Protein AF-A0A0D9SHK3-F1 (afdb_monomer_lite)

Structure (mmCIF, N/CA/C/O backbone):
data_AF-A0A0D9SHK3-F1
#
_entry.id   AF-A0A0D9SHK3-F1
#
loop_
_atom_site.group_PDB
_atom_site.id
_atom_site.type_symbol
_atom_site.label_atom_id
_atom_site.label_alt_id
_atom_site.label_comp_id
_atom_site.label_asym_id
_atom_site.label_entity_id
_atom_site.label_seq_id
_atom_site.pdbx_PDB_ins_code
_atom_site.Cartn_x
_atom_site.Cartn_y
_atom_site.Cartn_z
_atom_site.occupancy
_atom_site.B_iso_or_equiv
_atom_site.auth_seq_id
_atom_site.auth_comp_id
_atom_site.auth_asym_id
_atom_site.auth_atom_id
_atom_site.pdbx_PDB_model_num
ATOM 1 N N . MET A 1 1 ? 48.837 -23.823 27.641 1.00 35.75 1 MET A N 1
ATOM 2 C CA . MET A 1 1 ? 48.576 -23.472 26.224 1.00 35.75 1 MET A CA 1
ATOM 3 C C . MET A 1 1 ? 47.085 -23.462 25.870 1.00 35.75 1 MET A C 1
ATOM 5 O O . MET A 1 1 ? 46.596 -22.400 25.520 1.00 35.75 1 MET A O 1
ATOM 9 N N . ARG A 1 2 ? 46.328 -24.565 26.035 1.00 32.16 2 ARG A N 1
ATOM 10 C CA . ARG A 1 2 ? 44.867 -24.592 25.767 1.00 32.16 2 ARG A CA 1
ATOM 11 C C . ARG A 1 2 ? 44.067 -23.540 26.550 1.00 32.16 2 ARG A C 1
ATOM 13 O O . ARG A 1 2 ? 43.305 -22.811 25.945 1.00 32.16 2 ARG A O 1
ATOM 20 N N . MET A 1 3 ? 44.322 -23.383 27.849 1.00 35.00 3 MET A N 1
ATOM 21 C CA . MET A 1 3 ? 43.601 -22.429 28.709 1.00 35.00 3 MET A CA 1
ATOM 22 C C . MET A 1 3 ? 43.853 -20.948 28.346 1.00 35.00 3 MET A C 1
ATOM 24 O O . MET A 1 3 ? 42.951 -20.123 28.434 1.00 35.00 3 MET A O 1
ATOM 28 N N . VAL A 1 4 ? 45.062 -20.626 27.868 1.00 45.47 4 VAL A N 1
ATOM 29 C CA . VAL A 1 4 ? 45.435 -19.276 27.400 1.00 45.47 4 VAL A CA 1
ATOM 30 C C . VAL A 1 4 ? 44.794 -18.984 26.041 1.00 45.47 4 VAL A C 1
ATOM 32 O O . VAL A 1 4 ? 44.233 -17.912 25.846 1.00 45.47 4 VAL A O 1
ATOM 35 N N . LEU A 1 5 ? 44.788 -19.963 25.129 1.00 41.19 5 LEU A N 1
ATOM 36 C CA . LEU A 1 5 ? 44.086 -19.863 23.844 1.00 41.19 5 LEU A CA 1
ATOM 37 C C . LEU A 1 5 ? 42.566 -19.716 24.029 1.00 41.19 5 LEU A C 1
ATOM 39 O O . LEU A 1 5 ? 41.943 -18.935 23.316 1.00 41.19 5 LEU A O 1
ATOM 43 N N . SER A 1 6 ? 41.978 -20.399 25.016 1.00 40.47 6 SER A N 1
ATOM 44 C CA . SER A 1 6 ? 40.566 -20.248 25.387 1.00 40.47 6 SER A CA 1
ATOM 45 C C . SER A 1 6 ? 40.262 -18.864 25.968 1.00 40.47 6 SER A C 1
ATOM 47 O O . SER A 1 6 ? 39.272 -18.253 25.579 1.00 40.47 6 SER A O 1
ATOM 49 N N . GLY A 1 7 ? 41.124 -18.335 26.843 1.00 44.25 7 GLY A N 1
ATOM 50 C CA . GLY A 1 7 ? 40.972 -16.988 27.403 1.00 44.25 7 GLY A CA 1
ATOM 51 C C . GLY A 1 7 ? 41.068 -15.891 26.340 1.00 44.25 7 GLY A C 1
ATOM 52 O O . GLY A 1 7 ? 40.221 -15.002 26.291 1.00 44.25 7 GLY A O 1
ATOM 53 N N . VAL A 1 8 ? 42.035 -15.998 25.423 1.00 48.59 8 VAL A N 1
ATOM 54 C CA . VAL A 1 8 ? 42.176 -15.069 24.290 1.00 48.59 8 VAL A CA 1
ATOM 55 C C . VAL A 1 8 ? 40.968 -15.160 23.351 1.00 48.59 8 VAL A C 1
ATOM 57 O O . VAL A 1 8 ? 40.462 -14.128 22.921 1.00 48.59 8 VAL A O 1
ATOM 60 N N . ALA A 1 9 ? 40.442 -16.360 23.084 1.00 45.84 9 ALA A N 1
ATOM 61 C CA . ALA A 1 9 ? 39.248 -16.531 22.253 1.00 45.84 9 ALA A CA 1
ATOM 62 C C . ALA A 1 9 ? 37.993 -15.888 22.872 1.00 45.84 9 ALA A C 1
ATOM 64 O O . ALA A 1 9 ? 37.220 -15.254 22.156 1.00 45.84 9 ALA A O 1
ATOM 65 N N . VAL A 1 10 ? 37.812 -15.992 24.194 1.00 55.28 10 VAL A N 1
ATOM 66 C CA . VAL A 1 10 ? 36.691 -15.356 24.910 1.00 55.28 10 VAL A CA 1
ATOM 67 C C . VAL A 1 10 ? 36.822 -13.832 24.901 1.00 55.28 10 VAL A C 1
ATOM 69 O O . VAL A 1 10 ? 35.847 -13.143 24.612 1.00 55.28 10 VAL A O 1
ATOM 72 N N . VAL A 1 11 ? 38.021 -13.290 25.135 1.00 56.19 11 VAL A N 1
ATOM 73 C CA . VAL A 1 11 ? 38.256 -11.835 25.097 1.00 56.19 11 VAL A CA 1
ATOM 74 C C . VAL A 1 11 ? 38.064 -11.277 23.683 1.00 56.19 11 VAL A C 1
ATOM 76 O O . VAL A 1 11 ? 37.436 -10.234 23.523 1.00 56.19 11 VAL A O 1
ATOM 79 N N . VAL A 1 12 ? 38.517 -11.987 22.644 1.00 56.91 12 VAL A N 1
ATOM 80 C CA . VAL A 1 12 ? 38.293 -11.604 21.238 1.00 56.91 12 VAL A CA 1
ATOM 81 C C . VAL A 1 12 ? 36.806 -11.673 20.868 1.00 56.91 12 VAL A C 1
ATOM 83 O O . VAL A 1 12 ? 36.320 -10.792 20.160 1.00 56.91 12 VAL A O 1
ATOM 86 N N . ALA A 1 13 ? 36.060 -12.660 21.373 1.00 53.34 13 ALA A N 1
ATOM 87 C CA . ALA A 1 13 ? 34.619 -12.772 21.147 1.00 53.34 13 ALA A CA 1
ATOM 88 C C . ALA A 1 13 ? 33.824 -11.659 21.853 1.00 53.34 13 ALA A C 1
ATOM 90 O O . ALA A 1 13 ? 32.943 -11.056 21.241 1.00 53.34 13 ALA A O 1
ATOM 91 N N . LEU A 1 14 ? 34.163 -11.339 23.107 1.00 55.09 14 LEU A N 1
ATOM 92 C CA . LEU A 1 14 ? 33.532 -10.254 23.866 1.00 55.09 14 LEU A CA 1
ATOM 93 C C . LEU A 1 14 ? 33.874 -8.879 23.287 1.00 55.09 14 LEU A C 1
ATOM 95 O O . LEU A 1 14 ? 32.987 -8.039 23.151 1.00 55.09 14 LEU A O 1
ATOM 99 N N . ALA A 1 15 ? 35.123 -8.666 22.864 1.00 55.28 15 ALA A N 1
ATOM 100 C CA . ALA A 1 15 ? 35.511 -7.468 22.130 1.00 55.28 15 ALA A CA 1
ATOM 101 C C . ALA A 1 15 ? 34.747 -7.373 20.801 1.00 55.28 15 ALA A C 1
ATOM 103 O O . ALA A 1 15 ? 34.213 -6.317 20.483 1.00 55.28 15 ALA A O 1
ATOM 104 N N . GLY A 1 16 ? 34.615 -8.477 20.057 1.00 57.94 16 GLY A N 1
ATOM 105 C CA . GLY A 1 16 ? 33.820 -8.543 18.828 1.00 57.94 16 GLY A CA 1
ATOM 106 C C . GLY A 1 16 ? 32.341 -8.192 19.035 1.00 57.94 16 GLY A C 1
ATOM 107 O O . GLY A 1 16 ? 31.785 -7.433 18.246 1.00 57.94 16 GLY A O 1
ATOM 108 N N . LEU A 1 17 ? 31.722 -8.679 20.116 1.00 56.69 17 LEU A N 1
ATOM 109 C CA . LEU A 1 17 ? 30.343 -8.349 20.504 1.00 56.69 17 LEU A CA 1
ATOM 110 C C . LEU A 1 17 ? 30.193 -6.881 20.916 1.00 56.69 17 LEU A C 1
ATOM 112 O O . LEU A 1 17 ? 29.261 -6.213 20.474 1.00 56.69 17 LEU A O 1
ATOM 116 N N . TYR A 1 18 ? 31.137 -6.355 21.697 1.00 59.91 18 TYR A N 1
ATOM 117 C CA . TYR A 1 18 ? 31.163 -4.945 22.077 1.00 59.91 18 TYR A CA 1
ATOM 118 C C . TYR A 1 18 ? 31.362 -4.030 20.858 1.00 59.91 18 TYR A C 1
ATOM 120 O O . TYR A 1 18 ? 30.689 -3.008 20.734 1.00 59.91 18 TYR A O 1
ATOM 128 N N . PHE A 1 19 ? 32.215 -4.423 19.905 1.00 52.88 19 PHE A N 1
ATOM 129 C CA . PHE A 1 19 ? 32.383 -3.716 18.635 1.00 52.88 19 PHE A CA 1
ATOM 130 C C . PHE A 1 19 ? 31.144 -3.788 17.761 1.00 52.88 19 PHE A C 1
ATOM 132 O O . PHE A 1 19 ? 30.783 -2.776 17.172 1.00 52.88 19 PHE A O 1
ATOM 139 N N . ALA A 1 20 ? 30.473 -4.937 17.697 1.00 52.59 20 ALA A N 1
ATOM 140 C CA . ALA A 1 20 ? 29.211 -5.065 16.983 1.00 52.59 20 ALA A CA 1
ATOM 141 C C . ALA A 1 20 ? 28.129 -4.162 17.594 1.00 52.59 20 ALA A C 1
ATOM 143 O O . ALA A 1 20 ? 27.414 -3.501 16.847 1.00 52.59 20 ALA A O 1
ATOM 144 N N . TYR A 1 21 ? 28.061 -4.068 18.927 1.00 62.94 21 TYR A N 1
ATOM 145 C CA . TYR A 1 21 ? 27.126 -3.194 19.639 1.00 62.94 21 TYR A CA 1
ATOM 146 C C . TYR A 1 21 ? 27.426 -1.704 19.413 1.00 62.94 21 TYR A C 1
ATOM 148 O O . TYR A 1 21 ? 26.549 -0.956 18.995 1.00 62.94 21 TYR A O 1
ATOM 156 N N . GLN A 1 22 ? 28.675 -1.273 19.602 1.00 58.16 22 GLN A N 1
ATOM 157 C CA . GLN A 1 22 ? 29.088 0.120 19.381 1.00 58.16 22 GLN A CA 1
ATOM 158 C C . GLN A 1 22 ? 28.976 0.533 17.906 1.00 58.16 22 GLN A C 1
ATOM 160 O O . GLN A 1 22 ? 28.604 1.661 17.591 1.00 58.16 22 GLN A O 1
ATOM 165 N N . TYR A 1 23 ? 29.265 -0.383 16.980 1.00 52.97 23 TYR A N 1
ATOM 166 C CA . TYR A 1 23 ? 29.041 -0.177 15.550 1.00 52.97 23 TYR A CA 1
ATOM 167 C C . TYR A 1 23 ? 27.549 -0.064 15.229 1.00 52.97 23 TYR A C 1
ATOM 169 O O . TYR A 1 23 ? 27.163 0.798 14.443 1.00 52.97 23 TYR A O 1
ATOM 177 N N . TYR A 1 24 ? 26.711 -0.889 15.861 1.00 61.66 24 TYR A N 1
ATOM 178 C CA . TYR A 1 24 ? 25.262 -0.827 15.725 1.00 61.66 24 TYR A CA 1
ATOM 179 C C . TYR A 1 24 ? 24.706 0.504 16.243 1.00 61.66 24 TYR A C 1
ATOM 181 O O . TYR A 1 24 ? 24.026 1.189 15.485 1.00 61.66 24 TYR A O 1
ATOM 189 N N . GLU A 1 25 ? 25.050 0.930 17.462 1.00 57.28 25 GLU A N 1
ATOM 190 C CA . GLU A 1 25 ? 24.604 2.221 18.004 1.00 57.28 25 GLU A CA 1
ATOM 191 C C . GLU A 1 25 ? 25.088 3.404 17.173 1.00 57.28 25 GLU A C 1
ATOM 193 O O . GLU A 1 25 ? 24.294 4.272 16.828 1.00 57.28 25 GLU A O 1
ATOM 198 N N . ASN A 1 26 ? 26.359 3.424 16.769 1.00 57.41 26 ASN A N 1
ATOM 199 C CA . ASN A 1 26 ? 26.881 4.520 15.960 1.00 57.41 26 ASN A CA 1
ATOM 200 C C . ASN A 1 26 ? 26.223 4.550 14.566 1.00 57.41 26 ASN A C 1
ATOM 202 O O . ASN A 1 26 ? 25.977 5.620 14.021 1.00 57.41 26 ASN A O 1
ATOM 206 N N . ILE A 1 27 ? 25.853 3.396 13.996 1.00 55.06 27 ILE A N 1
ATOM 207 C CA . ILE A 1 27 ? 25.020 3.347 12.786 1.00 55.06 27 ILE A CA 1
ATOM 208 C C . ILE A 1 27 ? 23.623 3.912 13.046 1.00 55.06 27 ILE A C 1
ATOM 210 O O . ILE A 1 27 ? 23.115 4.629 12.186 1.00 55.06 27 ILE A O 1
ATOM 214 N N . GLN A 1 28 ? 22.995 3.613 14.185 1.00 54.50 28 GLN A N 1
ATOM 215 C CA . GLN A 1 28 ? 21.675 4.158 14.523 1.00 54.50 28 GLN A CA 1
ATOM 216 C C . GLN A 1 28 ? 21.727 5.676 14.743 1.00 54.50 28 GLN A C 1
ATOM 218 O O . GLN A 1 28 ? 20.876 6.400 14.228 1.00 54.50 28 GLN A O 1
ATOM 223 N N . GLU A 1 29 ? 22.767 6.174 15.409 1.00 55.03 29 GLU A N 1
ATOM 224 C CA . GLU A 1 29 ? 23.006 7.600 15.642 1.00 55.03 29 GLU A CA 1
ATOM 225 C C . GLU A 1 29 ? 23.271 8.343 14.321 1.00 55.03 29 GLU A C 1
ATOM 227 O O . GLU A 1 29 ? 22.656 9.368 14.026 1.00 55.03 29 GLU A O 1
ATOM 232 N N . GLN A 1 30 ? 24.120 7.782 13.452 1.00 51.53 30 GLN A N 1
ATOM 233 C CA . GLN A 1 30 ? 24.370 8.331 12.117 1.00 51.53 30 GLN A CA 1
ATOM 234 C C . GLN A 1 30 ? 23.123 8.259 11.227 1.00 51.53 30 GLN A C 1
ATOM 236 O O . GLN A 1 30 ? 22.904 9.167 10.430 1.00 51.53 30 GLN A O 1
ATOM 241 N N . ARG A 1 31 ? 22.273 7.231 11.370 1.00 53.56 31 ARG A N 1
ATOM 242 C CA . ARG A 1 31 ? 20.967 7.155 10.693 1.00 53.56 31 ARG A CA 1
ATOM 243 C C . ARG A 1 31 ? 20.009 8.233 11.192 1.00 53.56 31 ARG A C 1
ATOM 245 O O . ARG A 1 31 ? 19.365 8.854 10.356 1.00 53.56 31 ARG A O 1
ATOM 252 N N . ARG A 1 32 ? 19.962 8.514 12.500 1.00 55.94 32 ARG A N 1
ATOM 253 C CA . ARG A 1 32 ? 19.174 9.621 13.077 1.00 55.94 32 ARG A CA 1
ATOM 254 C C . ARG A 1 32 ? 19.641 10.984 12.569 1.00 55.94 32 ARG A C 1
ATOM 256 O O . ARG A 1 32 ? 18.829 11.758 12.072 1.00 55.94 32 ARG A O 1
ATOM 263 N N . LEU A 1 33 ? 20.944 11.259 12.619 1.00 49.56 33 LEU A N 1
ATOM 264 C CA . LEU A 1 33 ? 21.517 12.529 12.151 1.00 49.56 33 LEU A CA 1
ATOM 265 C C . LEU A 1 33 ? 21.393 12.706 10.634 1.00 49.56 33 LEU A C 1
ATOM 267 O O . LEU A 1 33 ? 21.157 13.815 10.154 1.00 49.56 33 LEU A O 1
ATOM 271 N N . LYS A 1 34 ? 21.521 11.614 9.872 1.00 52.38 34 LYS A N 1
ATOM 272 C CA . LYS A 1 34 ? 21.271 11.603 8.431 1.00 52.38 34 LYS A CA 1
ATOM 273 C C . LYS A 1 34 ? 19.791 11.826 8.125 1.00 52.38 34 LYS A C 1
ATOM 275 O O . LYS A 1 34 ? 19.503 12.662 7.289 1.00 52.38 34 LYS A O 1
ATOM 280 N N . SER A 1 35 ? 18.872 11.183 8.844 1.00 48.16 35 SER A N 1
ATOM 281 C CA . SER A 1 35 ? 17.428 11.411 8.699 1.00 48.16 35 SER A CA 1
ATOM 282 C C . SER A 1 35 ? 17.044 12.864 8.987 1.00 48.16 35 SER A C 1
ATOM 284 O O . SER A 1 35 ? 16.222 13.421 8.273 1.00 48.16 35 SER A O 1
ATOM 286 N N . ALA A 1 36 ? 17.665 13.503 9.983 1.00 47.25 36 ALA A N 1
ATOM 287 C CA . ALA A 1 36 ? 17.438 14.916 10.289 1.00 47.25 36 ALA A CA 1
ATOM 288 C C . ALA A 1 36 ? 18.006 15.859 9.207 1.00 47.25 36 ALA A C 1
ATOM 290 O O . ALA A 1 36 ? 17.373 16.852 8.853 1.00 47.25 36 ALA A O 1
ATOM 291 N N . ARG A 1 37 ? 19.184 15.545 8.648 1.00 45.59 37 ARG A N 1
ATOM 292 C CA . ARG A 1 37 ? 19.793 16.306 7.541 1.00 45.59 37 ARG A CA 1
ATOM 293 C C . ARG A 1 37 ? 19.064 16.117 6.216 1.00 45.59 37 ARG A C 1
ATOM 295 O O . ARG A 1 37 ? 18.877 17.094 5.500 1.00 45.59 37 ARG A O 1
ATOM 302 N N . ASP A 1 38 ? 18.648 14.894 5.920 1.00 46.09 38 ASP A N 1
ATOM 303 C CA . ASP A 1 38 ? 17.879 14.554 4.729 1.00 46.09 38 ASP A CA 1
ATOM 304 C C . ASP A 1 38 ? 16.486 15.198 4.828 1.00 46.09 38 ASP A C 1
ATOM 306 O O . ASP A 1 38 ? 16.064 15.816 3.865 1.00 46.09 38 ASP A O 1
ATOM 310 N N . ALA A 1 39 ? 15.841 15.232 6.006 1.00 48.03 39 ALA A N 1
ATOM 311 C CA . ALA A 1 39 ? 14.592 15.977 6.219 1.00 48.03 39 ALA A CA 1
ATOM 312 C C . ALA A 1 39 ? 14.743 17.498 6.009 1.00 48.03 39 ALA A C 1
ATOM 314 O O . ALA A 1 39 ? 13.872 18.134 5.412 1.00 48.03 39 ALA A O 1
ATOM 315 N N . ALA A 1 40 ? 15.854 18.096 6.452 1.00 41.25 40 ALA A N 1
ATOM 316 C CA . ALA A 1 40 ? 16.137 19.517 6.233 1.00 41.25 40 ALA A CA 1
ATOM 317 C C . ALA A 1 40 ? 16.474 19.842 4.762 1.00 41.25 40 ALA A C 1
ATOM 319 O O . ALA A 1 40 ? 16.016 20.854 4.231 1.00 41.25 40 ALA A O 1
ATOM 320 N N . ALA A 1 41 ? 17.240 18.980 4.087 1.00 41.31 41 ALA A N 1
ATOM 321 C CA . ALA A 1 41 ? 17.579 19.123 2.671 1.00 41.31 41 ALA A CA 1
ATOM 322 C C . ALA A 1 41 ? 16.372 18.863 1.754 1.00 41.31 41 ALA A C 1
ATOM 324 O O . ALA A 1 41 ? 16.221 19.542 0.741 1.00 41.31 41 ALA A O 1
ATOM 325 N N . GLU A 1 42 ? 15.492 17.935 2.131 1.00 42.50 42 GLU A N 1
ATOM 326 C CA . GLU A 1 42 ? 14.226 17.646 1.454 1.00 42.50 42 GLU A CA 1
ATOM 327 C C . GLU A 1 42 ? 13.253 18.817 1.615 1.00 42.50 42 GLU A C 1
ATOM 329 O O . GLU A 1 42 ? 12.680 19.274 0.634 1.00 42.50 42 GLU A O 1
ATOM 334 N N . SER A 1 43 ? 13.151 19.399 2.815 1.00 43.78 43 SER A N 1
ATOM 335 C CA . SER A 1 43 ? 12.349 20.609 3.052 1.00 43.78 43 SER A CA 1
ATOM 336 C C . SER A 1 43 ? 12.841 21.796 2.211 1.00 43.78 43 SER A C 1
ATOM 338 O O . SER A 1 43 ? 12.037 22.545 1.660 1.00 43.78 43 SER A O 1
ATOM 340 N N . ALA A 1 44 ? 14.162 21.935 2.038 1.00 40.47 44 ALA A N 1
ATOM 341 C CA . ALA A 1 44 ? 14.763 22.947 1.169 1.00 40.47 44 ALA A CA 1
ATOM 342 C C . ALA A 1 44 ? 14.562 22.653 -0.333 1.00 40.47 44 ALA A C 1
ATOM 344 O O . ALA A 1 44 ? 14.369 23.579 -1.120 1.00 40.47 44 ALA A O 1
ATOM 345 N N . ARG A 1 45 ? 14.559 21.376 -0.746 1.00 39.69 45 ARG A N 1
ATOM 346 C CA . ARG A 1 45 ? 14.289 20.952 -2.133 1.00 39.69 45 ARG A CA 1
ATOM 347 C C . ARG A 1 45 ? 12.820 21.067 -2.515 1.00 39.69 45 ARG A C 1
ATOM 349 O O . ARG A 1 45 ? 12.538 21.507 -3.620 1.00 39.69 45 ARG A O 1
ATOM 356 N N . LEU A 1 46 ? 11.903 20.734 -1.612 1.00 42.78 46 LEU A N 1
ATOM 357 C CA . LEU A 1 46 ? 10.462 20.901 -1.799 1.00 42.78 46 LEU A CA 1
ATOM 358 C C . LEU A 1 46 ? 10.090 22.389 -1.859 1.00 42.78 46 LEU A C 1
ATOM 360 O O . LEU A 1 46 ? 9.281 22.778 -2.697 1.00 42.78 46 LEU A O 1
ATOM 364 N N . ALA A 1 47 ? 10.764 23.240 -1.078 1.00 39.59 47 ALA A N 1
ATOM 365 C CA . ALA A 1 47 ? 10.662 24.696 -1.200 1.00 39.59 47 ALA A CA 1
ATOM 366 C C . ALA A 1 47 ? 11.231 25.243 -2.531 1.00 39.59 47 ALA A C 1
ATOM 368 O O . ALA A 1 47 ? 10.746 26.257 -3.026 1.00 39.59 47 ALA A O 1
ATOM 369 N N . ALA A 1 48 ? 12.226 24.571 -3.128 1.00 36.47 48 ALA A N 1
ATOM 370 C CA . ALA A 1 48 ? 12.838 24.944 -4.411 1.00 36.47 48 ALA A CA 1
ATOM 371 C C . ALA A 1 48 ? 12.152 24.328 -5.652 1.00 36.47 48 ALA A C 1
ATOM 373 O O . ALA A 1 48 ? 12.299 24.840 -6.757 1.00 36.47 48 ALA A O 1
ATOM 374 N N . GLN A 1 49 ? 11.416 23.224 -5.501 1.00 35.34 49 GLN A N 1
ATOM 375 C CA . GLN A 1 49 ? 10.630 22.595 -6.573 1.00 35.34 49 GLN A CA 1
ATOM 376 C C . GLN A 1 49 ? 9.205 23.149 -6.644 1.00 35.34 49 GLN A C 1
ATOM 378 O O . GLN A 1 49 ? 8.627 23.190 -7.726 1.00 35.34 49 GLN A O 1
ATOM 383 N N . ALA A 1 50 ? 8.667 23.660 -5.533 1.00 41.00 50 ALA A N 1
ATOM 384 C CA . ALA A 1 50 ? 7.417 24.421 -5.520 1.00 41.00 50 ALA A CA 1
ATOM 385 C C . ALA A 1 50 ? 7.548 25.832 -6.142 1.00 41.00 50 ALA A C 1
ATOM 387 O O . ALA A 1 50 ? 6.549 26.540 -6.247 1.00 41.00 50 ALA A O 1
ATOM 388 N N . SER A 1 51 ? 8.758 26.243 -6.550 1.00 37.69 51 SER A N 1
ATOM 389 C CA . SER A 1 51 ? 9.074 27.575 -7.085 1.00 37.69 51 SER A CA 1
ATOM 390 C C . SER A 1 51 ? 9.470 27.608 -8.572 1.00 37.69 51 SER A C 1
ATOM 392 O O . SER A 1 51 ? 9.891 28.659 -9.055 1.00 37.69 51 SER A O 1
ATOM 394 N N . VAL A 1 52 ? 9.291 26.518 -9.334 1.00 31.19 52 VAL A N 1
ATOM 395 C CA . VAL A 1 52 ? 9.474 26.525 -10.801 1.00 31.19 52 VAL A CA 1
ATOM 396 C C . VAL A 1 52 ? 8.110 26.444 -11.507 1.00 31.19 52 VAL A C 1
ATOM 398 O O . VAL A 1 52 ? 7.434 25.422 -11.387 1.00 31.19 52 VAL A O 1
ATOM 401 N N . PRO A 1 53 ? 7.680 27.489 -12.239 1.00 33.06 53 PRO A N 1
ATOM 402 C CA . PRO A 1 53 ? 6.408 27.493 -12.953 1.00 33.06 53 PRO A CA 1
ATOM 403 C C . PRO A 1 53 ? 6.531 26.846 -14.341 1.00 33.06 53 PRO A C 1
ATOM 405 O O . PRO A 1 53 ? 7.467 27.129 -15.088 1.00 33.06 53 PRO A O 1
ATOM 408 N N . ASP A 1 54 ? 5.543 26.025 -14.704 1.00 28.50 54 ASP A N 1
ATOM 409 C CA . ASP A 1 54 ? 5.322 25.591 -16.085 1.00 28.50 54 ASP A CA 1
ATOM 410 C C . ASP A 1 54 ? 4.689 26.745 -16.885 1.00 28.50 54 ASP A C 1
ATOM 412 O O . ASP A 1 54 ? 3.696 27.359 -16.475 1.00 28.50 54 ASP A O 1
ATOM 416 N N . ALA A 1 55 ? 5.314 27.091 -18.005 1.00 25.86 55 ALA A N 1
ATOM 417 C CA . ALA A 1 55 ? 4.981 28.241 -18.829 1.00 25.86 55 ALA A CA 1
ATOM 418 C C . ALA A 1 55 ? 3.918 27.852 -19.861 1.00 25.86 55 ALA A C 1
ATOM 420 O O . ALA A 1 55 ? 4.222 27.181 -20.845 1.00 25.86 55 ALA A O 1
ATOM 421 N N . GLY A 1 56 ? 2.669 28.302 -19.678 1.00 27.14 56 GLY A N 1
ATOM 422 C CA . GLY A 1 56 ? 1.650 27.993 -20.682 1.00 27.14 56 GLY A CA 1
ATOM 423 C C . GLY A 1 56 ? 0.226 28.522 -20.540 1.00 27.14 56 GLY A C 1
ATOM 424 O O . GLY A 1 56 ? -0.610 28.020 -21.278 1.00 27.14 56 GLY A O 1
ATOM 425 N N . LYS A 1 57 ? -0.098 29.503 -19.677 1.00 28.00 57 LYS A N 1
ATOM 426 C CA . LYS A 1 57 ? -1.361 30.285 -19.766 1.00 28.00 57 LYS A CA 1
ATOM 427 C C . LYS A 1 57 ? -1.186 31.744 -19.294 1.00 28.00 57 LYS A C 1
ATOM 429 O O . LYS A 1 57 ? -1.412 32.080 -18.143 1.00 28.00 57 LYS A O 1
ATOM 434 N N . ILE A 1 58 ? -0.712 32.566 -20.229 1.00 26.89 58 ILE A N 1
ATOM 435 C CA . ILE A 1 58 ? -0.956 34.005 -20.486 1.00 26.89 58 ILE A CA 1
ATOM 436 C C . ILE A 1 58 ? -1.510 34.880 -19.323 1.00 26.89 58 ILE A C 1
ATOM 438 O O . ILE A 1 58 ? -2.701 34.878 -19.033 1.00 26.89 58 ILE A O 1
ATOM 442 N N . LEU A 1 59 ? -0.603 35.704 -18.768 1.00 27.58 59 LEU A N 1
ATOM 443 C CA . LEU A 1 59 ? -0.708 37.118 -18.336 1.00 27.58 59 LEU A CA 1
ATOM 444 C C . LEU A 1 59 ? -2.033 37.656 -17.743 1.00 27.58 59 LEU A C 1
ATOM 446 O O . LEU A 1 59 ? -2.931 38.039 -18.488 1.00 27.58 59 LEU A O 1
ATOM 450 N N . ARG A 1 60 ? -2.036 37.884 -16.416 1.00 28.05 60 ARG A N 1
ATOM 451 C CA . ARG A 1 60 ? -2.526 39.093 -15.701 1.00 28.05 60 ARG A CA 1
ATOM 452 C C . ARG A 1 60 ? -1.879 39.119 -14.301 1.00 28.05 60 ARG A C 1
ATOM 454 O O . ARG A 1 60 ? -1.808 38.096 -13.633 1.00 28.05 60 ARG A O 1
ATOM 461 N N . SER A 1 61 ? -1.314 40.261 -13.916 1.00 33.06 61 SER A N 1
ATOM 462 C CA . SER A 1 61 ? -0.389 40.458 -12.789 1.00 33.06 61 SER A CA 1
ATOM 463 C C . SER A 1 61 ? -1.008 40.234 -11.402 1.00 33.06 61 SER A C 1
ATOM 465 O O . SER A 1 61 ? -1.888 40.987 -10.989 1.00 33.06 61 SER A O 1
ATOM 467 N N . THR A 1 62 ? -0.471 39.281 -10.641 1.00 35.00 62 THR A N 1
ATOM 468 C CA . THR A 1 62 ? -0.680 39.149 -9.188 1.00 35.00 62 THR A CA 1
ATOM 469 C C . THR A 1 62 ? 0.593 39.560 -8.432 1.00 35.00 62 THR A C 1
ATOM 471 O O . THR A 1 62 ? 1.670 39.089 -8.806 1.00 35.00 62 THR A O 1
ATOM 474 N N . PRO A 1 63 ? 0.520 40.405 -7.383 1.00 44.59 63 PRO A N 1
ATOM 475 C CA . PRO A 1 63 ? 1.667 40.706 -6.526 1.00 44.59 63 PRO A CA 1
ATOM 476 C C . PRO A 1 63 ? 2.133 39.462 -5.764 1.00 44.59 63 PRO A C 1
ATOM 478 O O . PRO A 1 63 ? 1.306 38.707 -5.254 1.00 44.59 63 PRO A O 1
ATOM 481 N N . ASP A 1 64 ? 3.446 39.288 -5.612 1.00 52.69 64 ASP A N 1
ATOM 482 C CA . ASP A 1 64 ? 3.993 38.364 -4.619 1.00 52.69 64 ASP A CA 1
ATOM 483 C C . ASP A 1 64 ? 3.720 38.935 -3.217 1.00 52.69 64 ASP A C 1
ATOM 485 O O . ASP A 1 64 ? 4.257 39.981 -2.834 1.00 52.69 64 ASP A O 1
ATOM 489 N N . SER A 1 65 ? 2.863 38.258 -2.446 1.00 54.22 65 SER A N 1
ATOM 490 C CA . SER A 1 65 ? 2.531 38.633 -1.068 1.00 54.22 65 SER A CA 1
ATOM 491 C C . SER A 1 65 ? 3.768 38.766 -0.178 1.00 54.22 65 SER A C 1
ATOM 493 O O . SER A 1 65 ? 3.753 39.531 0.785 1.00 54.22 65 SER A O 1
ATOM 495 N N . GLN A 1 66 ? 4.855 38.066 -0.510 1.00 55.88 66 GLN A N 1
ATOM 496 C CA . GLN A 1 66 ? 6.092 38.097 0.254 1.00 55.88 66 GLN A CA 1
ATOM 497 C C . GLN A 1 66 ? 6.823 39.436 0.120 1.00 55.88 66 GLN A C 1
ATOM 499 O O . GLN A 1 66 ? 7.324 39.963 1.111 1.00 55.88 66 GLN A O 1
ATOM 504 N N . ILE A 1 67 ? 6.804 40.045 -1.071 1.00 58.31 67 ILE A N 1
ATOM 505 C CA . ILE A 1 67 ? 7.413 41.362 -1.314 1.00 58.31 67 ILE A CA 1
ATOM 506 C C . ILE A 1 67 ? 6.705 42.438 -0.484 1.00 58.31 67 ILE A C 1
ATOM 508 O O . ILE A 1 67 ? 7.359 43.296 0.112 1.00 58.31 67 ILE A O 1
ATOM 512 N N . TRP A 1 68 ? 5.373 42.370 -0.408 1.00 62.47 68 TRP A N 1
ATOM 513 C CA . TRP A 1 68 ? 4.570 43.286 0.402 1.00 62.47 68 TRP A CA 1
ATOM 514 C C . TRP A 1 68 ? 4.839 43.101 1.903 1.00 62.47 68 TRP A C 1
ATOM 516 O O . TRP A 1 68 ? 5.109 44.076 2.604 1.00 62.47 68 TRP A O 1
ATOM 526 N N . ILE A 1 69 ? 4.878 41.853 2.388 1.00 61.94 69 ILE A N 1
ATOM 527 C CA . ILE A 1 69 ? 5.203 41.536 3.790 1.00 61.94 69 ILE A CA 1
ATOM 528 C C . ILE A 1 69 ? 6.599 42.038 4.169 1.00 61.94 69 ILE A C 1
ATOM 530 O O . ILE A 1 69 ? 6.771 42.658 5.221 1.00 61.94 69 ILE A O 1
ATOM 534 N N . ASP A 1 70 ? 7.598 41.807 3.322 1.00 60.84 70 ASP A N 1
ATOM 535 C CA . ASP A 1 70 ? 8.972 42.219 3.600 1.00 60.84 70 ASP A CA 1
ATOM 536 C C . ASP A 1 70 ? 9.159 43.739 3.499 1.00 60.84 70 ASP A C 1
ATOM 538 O O . ASP A 1 70 ? 10.030 44.299 4.171 1.00 60.84 70 ASP A O 1
ATOM 542 N N . ALA A 1 71 ? 8.342 44.435 2.703 1.00 61.56 71 ALA A N 1
ATOM 543 C CA . ALA A 1 71 ? 8.267 45.894 2.724 1.00 61.56 71 ALA A CA 1
ATOM 544 C C . ALA A 1 71 ? 7.672 46.403 4.050 1.00 61.56 71 ALA A C 1
ATOM 546 O O . ALA A 1 71 ? 8.256 47.290 4.673 1.00 61.56 71 ALA A O 1
ATOM 547 N N . CYS A 1 72 ? 6.581 45.798 4.537 1.00 62.62 72 CYS A N 1
ATOM 548 C CA . CYS A 1 72 ? 5.979 46.146 5.828 1.00 62.62 72 CYS A CA 1
ATOM 549 C C . CYS A 1 72 ? 6.925 45.883 7.010 1.00 62.62 72 CYS A C 1
ATOM 551 O O . CYS A 1 72 ? 7.069 46.741 7.878 1.00 62.62 72 CYS A O 1
ATOM 553 N N . ARG A 1 73 ? 7.620 44.737 7.036 1.00 65.12 73 ARG A N 1
ATOM 554 C CA . ARG A 1 73 ? 8.600 44.412 8.091 1.00 65.12 73 ARG A CA 1
ATOM 555 C C . ARG A 1 73 ? 9.745 45.418 8.134 1.00 65.12 73 ARG A C 1
ATOM 557 O O . ARG A 1 73 ? 10.089 45.908 9.206 1.00 65.12 73 ARG A O 1
ATOM 564 N N . ARG A 1 74 ? 10.320 45.749 6.973 1.00 64.12 74 ARG A N 1
ATOM 565 C CA . ARG A 1 74 ? 11.403 46.740 6.881 1.00 64.12 74 ARG A CA 1
ATOM 566 C C . ARG A 1 74 ? 10.950 48.124 7.338 1.00 64.12 74 ARG A C 1
ATOM 568 O O . ARG A 1 74 ? 11.695 48.772 8.063 1.00 64.12 74 ARG A O 1
ATOM 575 N N . ALA A 1 75 ? 9.735 48.536 6.975 1.00 64.00 75 ALA A N 1
ATOM 576 C CA . ALA A 1 75 ? 9.164 49.801 7.429 1.00 64.00 75 ALA A CA 1
ATOM 577 C C . ALA A 1 75 ? 9.001 49.836 8.961 1.00 64.00 75 ALA A C 1
ATOM 579 O O . ALA A 1 75 ? 9.453 50.785 9.597 1.00 64.00 75 ALA A O 1
ATOM 580 N N . VAL A 1 76 ? 8.473 48.769 9.573 1.00 64.81 76 VAL A N 1
ATOM 581 C CA . VAL A 1 76 ? 8.322 48.662 11.038 1.00 64.81 76 VAL A CA 1
ATOM 582 C C . VAL A 1 76 ? 9.665 48.735 11.773 1.00 64.81 76 VAL A C 1
ATOM 584 O O . VAL A 1 76 ? 9.768 49.441 12.771 1.00 64.81 76 VAL A O 1
ATOM 587 N N . TYR A 1 77 ? 10.708 48.054 11.290 1.00 58.94 77 TYR A N 1
ATOM 588 C CA . TYR A 1 77 ? 12.030 48.098 11.934 1.00 58.94 77 TYR A CA 1
ATOM 589 C C . TYR A 1 77 ? 12.784 49.418 11.731 1.00 58.94 77 TYR A C 1
ATOM 591 O O . TYR A 1 77 ? 13.764 49.666 12.430 1.00 58.94 77 TYR A O 1
ATOM 599 N N . SER A 1 78 ? 12.361 50.251 10.779 1.00 64.19 78 SER A N 1
ATOM 600 C CA . SER A 1 78 ? 13.018 51.530 10.493 1.00 64.19 78 SER A CA 1
ATOM 601 C C . SER A 1 78 ? 12.567 52.686 11.392 1.00 64.19 78 SER A C 1
ATOM 603 O O . SER A 1 78 ? 13.220 53.727 11.405 1.00 64.19 78 SER A O 1
ATOM 605 N N . GLU A 1 79 ? 11.486 52.516 12.159 1.00 67.38 79 GLU A N 1
ATOM 606 C CA . GLU A 1 79 ? 10.909 53.580 12.984 1.00 67.38 79 GLU A CA 1
ATOM 607 C C . GLU A 1 79 ? 11.372 53.480 14.454 1.00 67.38 79 GLU A C 1
ATOM 609 O O . GLU A 1 79 ? 11.271 52.416 15.074 1.00 67.38 79 GLU A O 1
ATOM 614 N N . PRO A 1 80 ? 11.886 54.571 15.053 1.00 58.53 80 PRO A N 1
ATOM 615 C CA . PRO A 1 80 ? 12.340 54.566 16.438 1.00 58.53 80 PRO A CA 1
ATOM 616 C C . PRO A 1 80 ? 11.160 54.560 17.423 1.00 58.53 80 PRO A C 1
ATOM 618 O O . PRO A 1 80 ? 10.185 55.294 17.268 1.00 58.53 80 PRO A O 1
ATOM 621 N N . ALA A 1 81 ? 11.281 53.776 18.501 1.00 56.75 81 ALA A N 1
ATOM 622 C CA . ALA A 1 81 ? 10.241 53.646 19.532 1.00 56.75 81 ALA A CA 1
ATOM 623 C C . ALA A 1 81 ? 9.957 54.953 20.307 1.00 56.75 81 ALA A C 1
ATOM 625 O O . ALA A 1 81 ? 8.865 55.130 20.851 1.00 56.75 81 ALA A O 1
ATOM 626 N N . TRP A 1 82 ? 10.931 55.868 20.344 1.00 62.22 82 TRP A N 1
ATOM 627 C CA . TRP A 1 82 ? 10.832 57.179 20.980 1.00 62.22 82 TRP A CA 1
ATOM 628 C C . TRP A 1 82 ? 11.507 58.231 20.110 1.00 62.22 82 TRP A C 1
ATOM 630 O O . TRP A 1 82 ? 12.656 58.057 19.701 1.00 62.22 82 TRP A O 1
ATOM 640 N N . GLN A 1 83 ? 10.823 59.346 19.870 1.00 60.28 83 GLN A N 1
ATOM 641 C CA . GLN A 1 83 ? 11.398 60.470 19.141 1.00 60.28 83 GLN A CA 1
ATOM 642 C C . GLN A 1 83 ? 10.972 61.780 19.797 1.00 60.28 83 GLN A C 1
ATOM 644 O O . GLN A 1 83 ? 9.787 62.085 19.880 1.00 60.28 83 GLN A O 1
ATOM 649 N N . MET A 1 84 ? 11.950 62.544 20.295 1.00 64.50 84 MET A N 1
ATOM 650 C CA . MET A 1 84 ? 11.733 63.880 20.871 1.00 64.50 84 MET A CA 1
ATOM 651 C C . MET A 1 84 ? 10.645 63.927 21.975 1.00 64.50 84 MET A C 1
ATOM 653 O O . MET A 1 84 ? 9.878 64.881 22.084 1.00 64.50 84 MET A O 1
ATOM 657 N N . GLY A 1 85 ? 10.570 62.873 22.798 1.00 63.81 85 GLY A N 1
ATOM 658 C CA . GLY A 1 85 ? 9.602 62.728 23.896 1.00 63.81 85 GLY A CA 1
ATOM 659 C C . GLY A 1 85 ? 8.249 62.121 23.495 1.00 63.81 85 GLY A C 1
ATOM 660 O O . GLY A 1 85 ? 7.448 61.782 24.366 1.00 63.81 85 GLY A O 1
ATOM 661 N N . TRP A 1 86 ? 7.986 61.947 22.199 1.00 71.19 86 TRP A N 1
ATOM 662 C CA . TRP A 1 86 ? 6.789 61.277 21.700 1.00 71.19 86 TRP A CA 1
ATOM 663 C C . TRP A 1 86 ? 7.005 59.766 21.649 1.00 71.19 86 TRP A C 1
ATOM 665 O O . TRP A 1 86 ? 8.007 59.278 21.117 1.00 71.19 86 TRP A O 1
ATOM 675 N N . GLN A 1 87 ? 6.057 59.035 22.229 1.00 77.19 87 GLN A N 1
ATOM 676 C CA . GLN A 1 87 ? 6.096 57.590 22.371 1.00 77.19 87 GLN A CA 1
ATOM 677 C C . GLN A 1 87 ? 5.317 56.932 21.245 1.00 77.19 87 GLN A C 1
ATOM 679 O O . GLN A 1 87 ? 4.150 57.248 21.024 1.00 77.19 87 GLN A O 1
ATOM 684 N N . LEU A 1 88 ? 5.941 55.993 20.549 1.00 68.69 88 LEU A N 1
ATOM 685 C CA . LEU A 1 88 ? 5.283 55.234 19.499 1.00 68.69 88 LEU A CA 1
ATOM 686 C C . LEU A 1 88 ? 4.150 54.370 20.075 1.00 68.69 88 LEU A C 1
ATOM 688 O O . LEU A 1 88 ? 4.346 53.659 21.060 1.00 68.69 88 LEU A O 1
ATOM 692 N N . THR A 1 89 ? 2.981 54.401 19.436 1.00 67.94 89 THR A N 1
ATOM 693 C CA . THR A 1 89 ? 1.801 53.640 19.872 1.00 67.94 89 THR A CA 1
ATOM 694 C C . THR A 1 89 ? 1.346 52.590 18.872 1.00 67.94 89 THR A C 1
ATOM 696 O O . THR A 1 89 ? 0.964 51.495 19.289 1.00 67.94 89 THR A O 1
ATOM 699 N N . SER A 1 90 ? 1.380 52.878 17.568 1.00 69.31 90 SER A N 1
ATOM 700 C CA . SER A 1 90 ? 0.925 51.910 16.567 1.00 69.31 90 SER A CA 1
ATOM 701 C C . SER A 1 90 ? 1.534 52.095 15.186 1.00 69.31 90 SER A C 1
ATOM 703 O O . SER A 1 90 ? 1.827 53.216 14.767 1.00 69.31 90 SER A O 1
ATOM 705 N N . TYR A 1 91 ? 1.590 50.988 14.449 1.00 69.31 91 TYR A N 1
ATOM 706 C CA . TYR A 1 91 ? 1.840 50.954 13.011 1.00 69.31 91 TYR A CA 1
ATOM 707 C C . TYR A 1 91 ? 0.600 50.446 12.272 1.00 69.31 91 TYR A C 1
ATOM 709 O O . TYR A 1 91 ? -0.153 49.627 12.799 1.00 69.31 91 TYR A O 1
ATOM 717 N N . ARG A 1 92 ? 0.378 50.886 11.036 1.00 66.19 92 ARG A N 1
ATOM 718 C CA . ARG A 1 92 ? -0.745 50.443 10.204 1.00 66.19 92 ARG A CA 1
ATOM 719 C C . ARG A 1 92 ? -0.321 50.362 8.743 1.00 66.19 92 ARG A C 1
ATOM 721 O O . ARG A 1 92 ? 0.189 51.334 8.200 1.00 66.19 92 ARG A O 1
ATOM 728 N N . CYS A 1 93 ? -0.569 49.221 8.104 1.00 62.50 93 CYS A N 1
ATOM 729 C CA . CYS A 1 93 ? -0.309 49.014 6.677 1.00 62.50 93 CYS A CA 1
ATOM 730 C C . CYS A 1 93 ? -1.633 48.795 5.942 1.00 62.50 93 CYS A C 1
ATOM 732 O O . CYS A 1 93 ? -2.433 47.954 6.356 1.00 62.50 93 CYS A O 1
ATOM 734 N N . SER A 1 94 ? -1.846 49.517 4.843 1.00 61.16 94 SER A N 1
ATOM 735 C CA . SER A 1 94 ? -3.007 49.344 3.961 1.00 61.16 94 SER A CA 1
ATOM 736 C C . SER A 1 94 ? -2.570 49.524 2.516 1.00 61.16 94 SER A C 1
ATOM 738 O O . SER A 1 94 ? -2.067 50.595 2.201 1.00 61.16 94 SER A O 1
ATOM 740 N N . ASP A 1 95 ? -2.771 48.505 1.675 1.00 54.62 95 ASP A N 1
ATOM 741 C CA . ASP A 1 95 ? -2.501 48.407 0.226 1.00 54.62 95 ASP A CA 1
ATOM 742 C C . ASP A 1 95 ? -1.178 49.022 -0.283 1.00 54.62 95 ASP A C 1
ATOM 744 O O . ASP A 1 95 ? -0.286 48.286 -0.702 1.00 54.62 95 ASP A O 1
ATOM 748 N N . SER A 1 96 ? -1.005 50.344 -0.213 1.00 59.66 96 SER A N 1
ATOM 749 C CA . SER A 1 96 ? 0.177 51.099 -0.657 1.00 59.66 96 SER A CA 1
ATOM 750 C C . SER A 1 96 ? 0.732 52.110 0.363 1.00 59.66 96 SER A C 1
ATOM 752 O O . SER A 1 96 ? 1.702 52.810 0.066 1.00 59.66 96 SER A O 1
ATOM 754 N N . GLN A 1 97 ? 0.164 52.193 1.569 1.00 62.88 97 GLN A N 1
ATOM 755 C CA . GLN A 1 97 ? 0.543 53.166 2.596 1.00 62.88 97 GLN A CA 1
ATOM 756 C C . GLN A 1 97 ? 0.897 52.522 3.940 1.00 62.88 97 GLN A C 1
ATOM 758 O O . GLN A 1 97 ? 0.270 51.560 4.392 1.00 62.88 97 GLN A O 1
ATOM 763 N N . PHE A 1 98 ? 1.901 53.109 4.587 1.00 76.19 98 PHE A N 1
ATOM 764 C CA . PHE A 1 98 ? 2.351 52.811 5.937 1.00 76.19 98 PHE A CA 1
ATOM 765 C C . PHE A 1 98 ? 2.116 54.023 6.831 1.00 76.19 98 PHE A C 1
ATOM 767 O O . PHE A 1 98 ? 2.661 55.098 6.594 1.00 76.19 98 PHE A O 1
ATOM 774 N N . MET A 1 99 ? 1.310 53.845 7.867 1.00 76.25 99 MET A N 1
ATOM 775 C CA . MET A 1 99 ? 0.969 54.883 8.821 1.00 76.25 99 MET A CA 1
ATOM 776 C C . MET A 1 99 ? 1.546 54.546 10.189 1.00 76.25 99 MET A C 1
ATOM 778 O O . MET A 1 99 ? 1.406 53.430 10.687 1.00 76.25 99 MET A O 1
ATOM 782 N N . VAL A 1 100 ? 2.169 55.539 10.805 1.00 77.25 100 VAL A N 1
ATOM 783 C CA . VAL A 1 100 ? 2.781 55.449 12.127 1.00 77.25 100 VAL A CA 1
ATOM 784 C C . VAL A 1 100 ? 2.097 56.448 13.043 1.00 77.25 100 VAL A C 1
ATOM 786 O O . VAL A 1 100 ? 1.754 57.552 12.615 1.00 77.25 100 VAL A O 1
ATOM 789 N N . SER A 1 101 ? 1.849 56.063 14.291 1.00 79.31 101 SER A N 1
ATOM 790 C CA . SER A 1 101 ? 1.212 56.926 15.285 1.00 79.31 101 SER A CA 1
ATOM 791 C C . SER A 1 101 ? 2.004 56.949 16.583 1.00 79.31 101 SER A C 1
ATOM 793 O O . SER A 1 101 ? 2.508 55.922 17.041 1.00 79.31 101 SER A O 1
ATOM 795 N N . TRP A 1 102 ? 2.073 58.136 17.176 1.00 79.06 102 TRP A N 1
ATOM 796 C CA . TRP A 1 102 ? 2.731 58.415 18.441 1.00 79.06 102 TRP A CA 1
ATOM 797 C C . TRP A 1 102 ? 1.776 59.136 19.387 1.00 79.06 102 TRP A C 1
ATOM 799 O O . TRP A 1 102 ? 0.880 59.873 18.968 1.00 79.06 102 TRP A O 1
ATOM 809 N N . ARG A 1 103 ? 2.007 58.957 20.682 1.00 80.69 103 ARG A N 1
ATOM 810 C CA . ARG A 1 103 ? 1.324 59.651 21.765 1.00 80.69 103 ARG A CA 1
ATOM 811 C C . ARG A 1 103 ? 2.326 60.450 22.581 1.00 80.69 103 ARG A C 1
ATOM 813 O O . ARG A 1 103 ? 3.478 60.057 22.757 1.00 80.69 103 ARG A O 1
ATOM 820 N N . ARG A 1 104 ? 1.883 61.599 23.065 1.00 73.88 104 ARG A N 1
ATOM 821 C CA . ARG A 1 104 ? 2.712 62.544 23.802 1.00 73.88 104 ARG A CA 1
ATOM 822 C C . ARG A 1 104 ? 3.121 61.970 25.165 1.00 73.88 104 ARG A C 1
ATOM 824 O O . ARG A 1 104 ? 2.257 61.649 25.977 1.00 73.88 104 ARG A O 1
ATOM 831 N N . GLY A 1 105 ? 4.427 61.829 25.397 1.00 69.62 105 GLY A N 1
ATOM 832 C CA . GLY A 1 105 ? 5.004 61.386 26.670 1.00 69.62 105 GLY A CA 1
ATOM 833 C C . GLY A 1 105 ? 5.396 62.549 27.590 1.00 69.62 105 GLY A C 1
ATOM 834 O O . GLY A 1 105 ? 5.286 63.725 27.230 1.00 69.62 105 GLY A O 1
ATOM 835 N N . SER A 1 106 ? 5.881 62.233 28.792 1.00 57.66 106 SER A N 1
ATOM 836 C CA . SER A 1 106 ? 6.360 63.230 29.759 1.00 57.66 106 SER A CA 1
ATOM 837 C C . SER A 1 106 ? 7.555 64.017 29.202 1.00 57.66 106 SER A C 1
ATOM 839 O O . SER A 1 106 ? 8.575 63.424 28.859 1.00 57.66 106 SER A O 1
ATOM 841 N N . GLY A 1 107 ? 7.437 65.347 29.122 1.00 59.91 107 GLY A N 1
ATOM 842 C CA . GLY A 1 107 ? 8.481 66.238 28.587 1.00 59.91 107 GLY A CA 1
ATOM 843 C C . GLY A 1 107 ? 8.373 66.546 27.087 1.00 59.91 107 GLY A C 1
ATOM 844 O O . GLY A 1 107 ? 9.122 67.380 26.583 1.00 59.91 107 GLY A O 1
ATOM 845 N N . ALA A 1 108 ? 7.423 65.939 26.369 1.00 65.94 108 ALA A N 1
ATOM 846 C CA . ALA A 1 108 ? 7.178 66.233 24.961 1.00 65.94 108 ALA A CA 1
ATOM 847 C C . ALA A 1 108 ? 6.377 67.532 24.774 1.00 65.94 108 ALA A C 1
ATOM 849 O O . ALA A 1 108 ? 5.356 67.761 25.434 1.00 65.94 108 ALA A O 1
ATOM 850 N N . THR A 1 109 ? 6.791 68.374 23.829 1.00 71.44 109 THR A N 1
ATOM 851 C CA . THR A 1 109 ? 6.064 69.584 23.413 1.00 71.44 109 THR A CA 1
ATOM 852 C C . THR A 1 109 ? 5.607 69.460 21.960 1.00 71.44 109 THR A C 1
ATOM 854 O O . THR A 1 109 ? 6.191 68.705 21.184 1.00 71.44 109 THR A O 1
ATOM 857 N N . ILE A 1 110 ? 4.550 70.189 21.580 1.00 72.56 110 ILE A N 1
ATOM 858 C CA . ILE A 1 110 ? 4.031 70.199 20.195 1.00 72.56 110 ILE A CA 1
ATOM 859 C C . ILE A 1 110 ? 5.101 70.706 19.216 1.00 72.56 110 ILE A C 1
ATOM 861 O O . ILE A 1 110 ? 5.186 70.225 18.092 1.00 72.56 110 ILE A O 1
ATOM 865 N N . ALA A 1 111 ? 5.975 71.607 19.673 1.00 66.75 111 ALA A N 1
ATOM 866 C CA . ALA A 1 111 ? 7.110 72.103 18.896 1.00 66.75 111 ALA A CA 1
ATOM 867 C C . ALA A 1 111 ? 8.126 71.003 18.522 1.00 66.75 111 ALA A C 1
ATOM 869 O O . ALA A 1 111 ? 8.863 71.156 17.555 1.00 66.75 111 ALA A O 1
ATOM 870 N N . ASN A 1 112 ? 8.133 69.893 19.265 1.00 69.06 112 ASN A N 1
ATOM 871 C CA . ASN A 1 112 ? 9.069 68.781 19.124 1.00 69.06 112 ASN A CA 1
ATOM 872 C C . ASN A 1 112 ? 8.375 67.515 18.584 1.00 69.06 112 ASN A C 1
ATOM 874 O O . ASN A 1 112 ? 8.744 66.396 18.938 1.00 69.06 112 ASN A O 1
ATOM 878 N N . VAL A 1 113 ? 7.321 67.678 17.777 1.00 79.50 113 VAL A N 1
ATOM 879 C CA . VAL A 1 113 ? 6.630 66.562 17.116 1.00 79.50 113 VAL A CA 1
ATOM 880 C C . VAL A 1 113 ? 7.582 65.808 16.166 1.00 79.50 113 VAL A C 1
ATOM 882 O O . VAL A 1 113 ? 8.420 66.443 15.517 1.00 79.50 113 VAL A O 1
ATOM 885 N N . PRO A 1 114 ? 7.475 64.467 16.044 1.00 75.19 114 PRO A N 1
ATOM 886 C CA . PRO A 1 114 ? 8.239 63.701 15.064 1.00 75.19 114 PRO A CA 1
ATOM 887 C C . PRO A 1 114 ? 8.139 64.294 13.653 1.00 75.19 114 PRO A C 1
ATOM 889 O O . PRO A 1 114 ? 7.061 64.656 13.182 1.00 75.19 114 PRO A O 1
ATOM 892 N N . HIS A 1 115 ? 9.277 64.392 12.964 1.00 72.94 115 HIS A N 1
ATOM 893 C CA . HIS A 1 115 ? 9.378 65.106 11.691 1.00 72.94 115 HIS A CA 1
ATOM 894 C C . HIS A 1 115 ? 8.394 64.564 10.638 1.00 72.94 115 HIS A C 1
ATOM 896 O O . HIS A 1 115 ? 8.407 63.374 10.315 1.00 72.94 115 HIS A O 1
ATOM 902 N N . GLY A 1 116 ? 7.562 65.438 10.066 1.00 74.06 116 GLY A N 1
ATOM 903 C CA . GLY A 1 116 ? 6.555 65.077 9.060 1.00 74.06 116 GLY A CA 1
ATOM 904 C C . GLY A 1 116 ? 5.288 64.413 9.615 1.00 74.06 116 GLY A C 1
ATOM 905 O O . GLY A 1 116 ? 4.451 63.990 8.823 1.00 74.06 116 GLY A O 1
ATOM 906 N N . ALA A 1 117 ? 5.135 64.302 10.939 1.00 77.31 117 ALA A N 1
ATOM 907 C CA . ALA A 1 117 ? 3.895 63.852 11.561 1.00 77.31 117 ALA A CA 1
ATOM 908 C C . ALA A 1 117 ? 2.927 65.026 11.775 1.00 77.31 117 ALA A C 1
ATOM 910 O O . ALA A 1 117 ? 3.320 66.115 12.191 1.00 77.31 117 ALA A O 1
ATOM 911 N N . VAL A 1 118 ? 1.647 64.784 11.507 1.00 81.94 118 VAL A N 1
ATOM 912 C CA . VAL A 1 118 ? 0.551 65.722 11.753 1.00 81.94 118 VAL A CA 1
ATOM 913 C C . VAL A 1 118 ? 0.003 65.456 13.151 1.00 81.94 118 VAL A C 1
ATOM 915 O O . VAL A 1 118 ? -0.337 64.316 13.479 1.00 81.94 118 VAL A O 1
ATOM 918 N N . VAL A 1 119 ? -0.053 66.498 13.981 1.00 80.12 119 VAL A N 1
ATOM 919 C CA . VAL A 1 119 ? -0.631 66.437 15.331 1.00 80.12 119 VAL A CA 1
ATOM 920 C C . VAL A 1 119 ? -2.150 66.510 15.210 1.00 80.12 119 VAL A C 1
ATOM 922 O O . VAL A 1 119 ? -2.665 67.369 14.498 1.00 80.12 119 VAL A O 1
ATOM 925 N N . ALA A 1 120 ? -2.856 65.597 15.870 1.00 77.62 120 ALA A N 1
ATOM 926 C CA . ALA A 1 120 ? -4.310 65.601 15.921 1.00 77.62 120 ALA A CA 1
ATOM 927 C C . ALA A 1 120 ? -4.827 66.760 16.786 1.00 77.62 120 ALA A C 1
ATOM 929 O O . ALA A 1 120 ? -4.112 67.281 17.644 1.00 77.62 120 ALA A O 1
ATOM 930 N N . ASP A 1 121 ? -6.097 67.119 16.605 1.00 70.44 121 ASP A N 1
ATOM 931 C CA . ASP A 1 121 ? -6.727 68.255 17.295 1.00 70.44 121 ASP A CA 1
ATOM 932 C C . ASP A 1 121 ? -6.701 68.130 18.833 1.00 70.44 121 ASP A C 1
ATOM 934 O O . ASP A 1 121 ? -6.795 69.127 19.546 1.00 70.44 121 ASP A O 1
ATOM 938 N N . ASP A 1 122 ? -6.516 66.913 19.359 1.00 72.94 122 ASP A N 1
ATOM 939 C CA . ASP A 1 122 ? -6.366 66.636 20.791 1.00 72.94 122 ASP A CA 1
ATOM 940 C C . ASP A 1 122 ? -5.003 67.056 21.383 1.00 72.94 122 ASP A C 1
ATOM 942 O O . ASP A 1 122 ? -4.804 66.984 22.600 1.00 72.94 122 ASP A O 1
ATOM 946 N N . GLY A 1 123 ? -4.048 67.465 20.539 1.00 69.75 123 GLY A N 1
ATOM 947 C CA . GLY A 1 123 ? -2.704 67.915 20.916 1.00 69.75 123 GLY A CA 1
ATOM 948 C C . GLY A 1 123 ? -1.817 66.848 21.573 1.00 69.75 123 GLY A C 1
ATOM 949 O O . GLY A 1 123 ? -0.716 67.164 22.045 1.00 69.75 123 GLY A O 1
ATOM 950 N N . ASN A 1 124 ? -2.286 65.600 21.627 1.00 74.56 124 ASN A N 1
ATOM 951 C CA . ASN A 1 124 ? -1.693 64.496 22.379 1.00 74.56 124 ASN A CA 1
ATOM 952 C C . ASN A 1 124 ? -1.377 63.280 21.512 1.00 74.56 124 ASN A C 1
ATOM 954 O O . ASN A 1 124 ? -0.654 62.387 21.966 1.00 74.56 124 ASN A O 1
ATOM 958 N N . THR A 1 125 ? -1.865 63.246 20.277 1.00 79.31 125 THR A N 1
ATOM 959 C CA . THR A 1 125 ? -1.516 62.229 19.290 1.00 79.31 125 THR A CA 1
ATOM 960 C C . THR A 1 125 ? -0.950 62.862 18.027 1.00 79.31 125 THR A C 1
ATOM 962 O O . THR A 1 125 ? -1.341 63.950 17.617 1.00 79.31 125 THR A O 1
ATOM 965 N N . ALA A 1 126 ? 0.023 62.192 17.421 1.00 80.31 126 ALA A N 1
ATOM 966 C CA . ALA A 1 126 ? 0.616 62.602 16.157 1.00 80.31 126 ALA A CA 1
ATOM 967 C C . ALA A 1 126 ? 0.727 61.391 15.235 1.00 80.31 126 ALA A C 1
ATOM 969 O O . ALA A 1 126 ? 1.031 60.289 15.694 1.00 80.31 126 ALA A O 1
ATOM 970 N N . SER A 1 127 ? 0.484 61.575 13.940 1.00 82.06 127 SER A N 1
ATOM 971 C CA . SER A 1 127 ? 0.556 60.485 12.967 1.00 82.06 127 SER A CA 1
ATOM 972 C C . SER A 1 127 ? 1.221 60.908 11.665 1.00 82.06 127 SER A C 1
ATOM 974 O O . SER A 1 127 ? 1.119 62.056 11.239 1.00 82.06 127 SER A O 1
ATOM 976 N N . ARG A 1 128 ? 1.927 59.975 11.029 1.00 83.56 128 ARG A N 1
ATOM 977 C CA . ARG A 1 128 ? 2.600 60.180 9.742 1.00 83.56 128 ARG A CA 1
ATOM 978 C C . ARG A 1 128 ? 2.238 59.038 8.808 1.00 83.56 128 ARG A C 1
ATOM 980 O O . ARG A 1 128 ? 2.363 57.883 9.203 1.00 83.56 128 ARG A O 1
ATOM 987 N N . SER A 1 129 ? 1.808 59.360 7.591 1.00 79.25 129 SER A N 1
ATOM 988 C CA . SER A 1 129 ? 1.583 58.380 6.525 1.00 79.25 129 SER A CA 1
ATOM 989 C C . SER A 1 129 ? 2.668 58.519 5.466 1.00 79.25 129 SER A C 1
ATOM 991 O O . SER A 1 129 ? 2.935 59.623 4.990 1.00 79.25 129 SER A O 1
ATOM 993 N N . SER A 1 130 ? 3.278 57.399 5.103 1.00 71.94 130 SER A N 1
ATOM 994 C CA . SER A 1 130 ? 4.335 57.296 4.105 1.00 71.94 130 SER A CA 1
ATOM 995 C C . SER A 1 130 ? 3.971 56.208 3.089 1.00 71.94 130 SER A C 1
ATOM 997 O O . SER A 1 130 ? 3.398 55.186 3.470 1.00 71.94 130 SER A O 1
ATOM 999 N N . PRO A 1 131 ? 4.299 56.370 1.799 1.00 65.75 131 PRO A N 1
ATOM 1000 C CA . PRO A 1 131 ? 4.097 55.305 0.825 1.00 65.75 131 PRO A CA 1
ATOM 1001 C C . PRO A 1 131 ? 5.008 54.105 1.128 1.00 65.75 131 PRO A C 1
ATOM 1003 O O . PRO A 1 131 ? 6.183 54.272 1.460 1.00 65.75 131 PRO A O 1
ATOM 1006 N N . LEU A 1 132 ? 4.469 52.888 1.013 1.00 63.97 132 LEU A N 1
ATOM 1007 C CA . LEU A 1 132 ? 5.253 51.656 1.130 1.00 63.97 132 LEU A CA 1
ATOM 1008 C C . LEU A 1 132 ? 6.191 51.535 -0.084 1.00 63.97 132 LEU A C 1
ATOM 1010 O O . LEU A 1 132 ? 5.762 51.819 -1.204 1.00 63.97 132 LEU A O 1
ATOM 1014 N N . PRO A 1 133 ? 7.450 51.090 0.092 1.00 53.12 133 PRO A N 1
ATOM 1015 C CA . PRO A 1 133 ? 8.426 50.976 -0.990 1.00 53.12 133 PRO A CA 1
ATOM 1016 C C . PRO A 1 133 ? 8.144 49.730 -1.846 1.00 53.12 133 PRO A C 1
ATOM 1018 O O . PRO A 1 133 ? 8.912 48.768 -1.860 1.00 53.12 133 PRO A O 1
ATOM 1021 N N . LEU A 1 134 ? 6.998 49.726 -2.521 1.00 54.28 134 LEU A N 1
ATOM 1022 C CA . LEU A 1 134 ? 6.574 48.677 -3.438 1.00 54.28 134 LEU A CA 1
ATOM 1023 C C . LEU A 1 134 ? 7.084 49.004 -4.856 1.00 54.28 134 LEU A C 1
ATOM 1025 O O . LEU A 1 134 ? 7.097 50.177 -5.238 1.00 54.28 134 LEU A O 1
ATOM 1029 N N . PRO A 1 135 ? 7.503 48.006 -5.659 1.00 41.69 135 PRO A N 1
ATOM 1030 C CA . PRO A 1 135 ? 7.878 48.226 -7.055 1.00 41.69 135 PRO A CA 1
ATOM 1031 C C . PRO A 1 135 ? 6.736 48.887 -7.843 1.00 41.69 135 PRO A C 1
ATOM 1033 O O . PRO A 1 135 ? 5.575 48.497 -7.711 1.00 41.69 135 PRO A O 1
ATOM 1036 N N . VAL A 1 136 ? 7.057 49.889 -8.666 1.00 39.31 136 VAL A N 1
ATOM 1037 C CA . VAL A 1 136 ? 6.066 50.655 -9.440 1.00 39.31 136 VAL A CA 1
ATOM 1038 C C . VAL A 1 136 ? 5.350 49.728 -10.433 1.00 39.31 136 VAL A C 1
ATOM 1040 O O . VAL A 1 136 ? 6.004 49.113 -11.271 1.00 39.31 136 VAL A O 1
ATOM 1043 N N . GLY A 1 137 ? 4.015 49.635 -10.347 1.00 42.38 137 GLY A N 1
ATOM 1044 C CA . GLY A 1 137 ? 3.180 48.874 -11.294 1.00 42.38 137 GLY A CA 1
ATOM 1045 C C . GLY A 1 137 ? 2.265 47.792 -10.700 1.00 42.38 137 GLY A C 1
ATOM 1046 O O . GLY A 1 137 ? 1.595 47.098 -11.458 1.00 42.38 137 GLY A O 1
ATOM 1047 N N . LEU A 1 138 ? 2.194 47.635 -9.375 1.00 38.44 138 LEU A N 1
ATOM 1048 C CA . LEU A 1 138 ? 1.315 46.651 -8.728 1.00 38.44 138 LEU A CA 1
ATOM 1049 C C . LEU A 1 138 ? -0.025 47.280 -8.306 1.00 38.44 138 LEU A C 1
ATOM 1051 O O . LEU A 1 138 ? -0.112 47.919 -7.262 1.00 38.44 138 LEU A O 1
ATOM 1055 N N . GLN A 1 139 ? -1.080 47.075 -9.100 1.00 35.84 139 GLN A N 1
ATOM 1056 C CA . GLN A 1 139 ? -2.475 47.178 -8.645 1.00 35.84 139 GLN A CA 1
ATOM 1057 C C . GLN A 1 139 ? -3.041 45.757 -8.486 1.00 35.84 139 GLN A C 1
ATOM 1059 O O . GLN A 1 139 ? -2.840 44.907 -9.354 1.00 35.84 139 GLN A O 1
ATOM 1064 N N . GLY A 1 140 ? -3.646 45.475 -7.327 1.00 42.31 140 GLY A N 1
ATOM 1065 C CA . GLY A 1 140 ? -3.949 44.120 -6.851 1.00 42.31 140 GLY A CA 1
ATOM 1066 C C . GLY A 1 140 ? -5.144 43.435 -7.523 1.00 42.31 140 GLY A C 1
ATOM 1067 O O . GLY A 1 140 ? -6.067 44.088 -8.001 1.00 42.31 140 GLY A O 1
ATOM 1068 N N . THR A 1 141 ? -5.133 42.098 -7.509 1.00 32.41 141 THR A N 1
ATOM 1069 C CA . THR A 1 141 ? -6.312 41.245 -7.742 1.00 32.41 141 THR A CA 1
ATOM 1070 C C . THR A 1 141 ? -6.380 40.132 -6.691 1.00 32.41 141 THR A C 1
ATOM 1072 O O . THR A 1 141 ? -5.350 39.638 -6.224 1.00 32.41 141 THR A O 1
ATOM 1075 N N . ASP A 1 142 ? -7.611 39.791 -6.298 1.00 44.50 142 ASP A N 1
ATOM 1076 C CA . ASP A 1 142 ? -7.964 38.897 -5.195 1.00 44.50 142 ASP A CA 1
ATOM 1077 C C . ASP A 1 142 ? -7.560 37.443 -5.433 1.00 44.50 142 ASP A C 1
ATOM 1079 O O . ASP A 1 142 ? -8.120 36.740 -6.275 1.00 44.50 142 ASP A O 1
ATOM 1083 N N . ASN A 1 143 ? -6.661 36.944 -4.585 1.00 41.16 143 ASN A N 1
ATOM 1084 C CA . ASN A 1 143 ? -6.551 35.516 -4.336 1.00 41.16 143 ASN A CA 1
ATOM 1085 C C . ASN A 1 143 ? -6.622 35.279 -2.820 1.00 41.16 143 ASN A C 1
ATOM 1087 O O . ASN A 1 143 ? -5.648 35.476 -2.090 1.00 41.16 143 ASN A O 1
ATOM 1091 N N . ALA A 1 144 ? -7.798 34.871 -2.327 1.00 38.06 144 ALA A N 1
ATOM 1092 C CA . ALA A 1 144 ? -8.073 34.666 -0.898 1.00 38.06 144 ALA A CA 1
ATOM 1093 C C . ALA A 1 144 ? -7.117 33.651 -0.239 1.00 38.06 144 ALA A C 1
ATOM 1095 O O . ALA A 1 144 ? -6.870 33.706 0.969 1.00 38.06 144 ALA A O 1
ATOM 1096 N N . VAL A 1 145 ? -6.547 32.743 -1.041 1.00 38.88 145 VAL A N 1
ATOM 1097 C CA . VAL A 1 145 ? -5.527 31.780 -0.612 1.00 38.88 145 VAL A CA 1
ATOM 1098 C C . VAL A 1 145 ? -4.202 32.484 -0.300 1.00 38.88 145 VAL A C 1
ATOM 1100 O O . VAL A 1 145 ? -3.634 32.248 0.765 1.00 38.88 145 VAL A O 1
ATOM 1103 N N . ALA A 1 146 ? -3.753 33.406 -1.159 1.00 46.00 146 ALA A N 1
ATOM 1104 C CA . ALA A 1 146 ? -2.514 34.161 -0.962 1.00 46.00 146 ALA A CA 1
ATOM 1105 C C . ALA A 1 146 ? -2.613 35.119 0.239 1.00 46.00 146 ALA A C 1
ATOM 1107 O O . ALA A 1 146 ? -1.704 35.173 1.064 1.00 46.00 146 ALA A O 1
ATOM 1108 N N . LEU A 1 147 ? -3.758 35.790 0.417 1.00 47.25 147 LEU A N 1
ATOM 1109 C CA . LEU A 1 147 ? -4.018 36.659 1.575 1.00 47.25 147 LEU A CA 1
ATOM 1110 C C . LEU A 1 147 ? -4.111 35.883 2.900 1.00 47.25 147 LEU A C 1
ATOM 1112 O O . LEU A 1 147 ? -3.630 36.367 3.924 1.00 47.25 147 LEU A O 1
ATOM 1116 N N . ARG A 1 148 ? -4.670 34.662 2.910 1.00 48.22 148 ARG A N 1
ATOM 1117 C CA . ARG A 1 148 ? -4.666 33.798 4.109 1.00 48.22 148 ARG A CA 1
ATOM 1118 C C . ARG A 1 148 ? -3.269 33.297 4.459 1.00 48.22 148 ARG A C 1
ATOM 1120 O O . ARG A 1 148 ? -2.925 33.290 5.640 1.00 48.22 148 ARG A O 1
ATOM 1127 N N . ALA A 1 149 ? -2.469 32.911 3.464 1.00 50.09 149 ALA A N 1
ATOM 1128 C CA . ALA A 1 149 ? -1.079 32.507 3.679 1.00 50.09 149 ALA A CA 1
ATOM 1129 C C . ALA A 1 149 ? -0.245 33.680 4.226 1.00 50.09 149 ALA A C 1
ATOM 1131 O O . ALA A 1 149 ? 0.436 33.532 5.241 1.00 50.09 149 ALA A O 1
ATOM 1132 N N . ALA A 1 150 ? -0.397 34.864 3.625 1.00 50.47 150 ALA A N 1
ATOM 1133 C CA . ALA A 1 150 ? 0.226 36.106 4.068 1.00 50.47 150 ALA A CA 1
ATOM 1134 C C . ALA A 1 150 ? -0.170 36.480 5.504 1.00 50.47 150 ALA A C 1
ATOM 1136 O O . ALA A 1 150 ? 0.694 36.748 6.339 1.00 50.47 150 ALA A O 1
ATOM 1137 N N . ARG A 1 151 ? -1.471 36.418 5.825 1.00 52.09 151 ARG A N 1
ATOM 1138 C CA . ARG A 1 151 ? -2.007 36.660 7.173 1.00 52.09 151 ARG A CA 1
ATOM 1139 C C . ARG A 1 151 ? -1.375 35.728 8.201 1.00 52.09 151 ARG A C 1
ATOM 1141 O O . ARG A 1 151 ? -0.925 36.190 9.244 1.00 52.09 151 ARG A O 1
ATOM 1148 N N . ASN A 1 152 ? -1.329 34.429 7.914 1.00 52.97 152 ASN A N 1
ATOM 1149 C CA . ASN A 1 152 ? -0.787 33.446 8.848 1.00 52.97 152 ASN A CA 1
ATOM 1150 C C . ASN A 1 152 ? 0.724 33.655 9.063 1.00 52.97 152 ASN A C 1
ATOM 1152 O O . ASN A 1 152 ? 1.189 33.595 10.199 1.00 52.97 152 ASN A O 1
ATOM 1156 N N . ALA A 1 153 ? 1.477 33.980 8.007 1.00 55.28 153 ALA A N 1
ATOM 1157 C CA . ALA A 1 153 ? 2.906 34.285 8.100 1.00 55.28 153 ALA A CA 1
ATOM 1158 C C . ALA A 1 153 ? 3.195 35.576 8.892 1.00 55.28 153 ALA A C 1
ATOM 1160 O O . ALA A 1 153 ? 4.183 35.646 9.628 1.00 55.28 153 ALA A O 1
ATOM 1161 N N . LEU A 1 154 ? 2.335 36.591 8.770 1.00 55.06 154 LEU A N 1
ATOM 1162 C CA . LEU A 1 154 ? 2.456 37.846 9.512 1.00 55.06 154 LEU A CA 1
ATOM 1163 C C . LEU A 1 154 ? 2.134 37.665 11.001 1.00 55.06 154 LEU A C 1
ATOM 1165 O O . LEU A 1 154 ? 2.858 38.194 11.838 1.00 55.06 154 LEU A O 1
ATOM 1169 N N . VAL A 1 155 ? 1.093 36.884 11.320 1.00 53.94 155 VAL A N 1
ATOM 1170 C CA . VAL A 1 155 ? 0.709 36.531 12.700 1.00 53.94 155 VAL A CA 1
ATOM 1171 C C . VAL A 1 155 ? 1.801 35.702 13.374 1.00 53.94 155 VAL A C 1
ATOM 1173 O O . VAL A 1 155 ? 2.167 35.981 14.510 1.00 53.94 155 VAL A O 1
ATOM 1176 N N . LEU A 1 156 ? 2.383 34.728 12.668 1.00 51.72 156 LEU A N 1
ATOM 1177 C CA . LEU A 1 156 ? 3.512 33.950 13.186 1.00 51.72 156 LEU A CA 1
ATOM 1178 C C . LEU A 1 156 ? 4.735 34.836 13.457 1.00 51.72 156 LEU A C 1
ATOM 1180 O O . LEU A 1 156 ? 5.328 34.754 14.529 1.00 51.72 156 LEU A O 1
ATOM 1184 N N . TRP A 1 157 ? 5.095 35.723 12.524 1.00 56.16 157 TRP A N 1
ATOM 1185 C CA . TRP A 1 157 ? 6.185 36.682 12.739 1.00 56.16 157 TRP A CA 1
ATOM 1186 C C . TRP A 1 157 ? 5.902 37.616 13.921 1.00 56.16 157 TRP A C 1
ATOM 1188 O O . TRP A 1 157 ? 6.781 37.848 14.748 1.00 56.16 157 TRP A O 1
ATOM 1198 N N . SER A 1 158 ? 4.671 38.110 14.055 1.00 50.47 158 SER A N 1
ATOM 1199 C CA . SER A 1 158 ? 4.313 39.014 15.143 1.00 50.47 158 SER A CA 1
ATOM 1200 C C . SER A 1 158 ? 4.329 38.324 16.510 1.00 50.47 158 SER A C 1
ATOM 1202 O O . SER A 1 158 ? 4.781 38.925 17.480 1.00 50.47 158 SER A O 1
ATOM 1204 N N . GLN A 1 159 ? 3.936 37.048 16.585 1.00 51.50 159 GLN A N 1
ATOM 1205 C CA . GLN A 1 159 ? 4.065 36.227 17.792 1.00 51.50 159 GLN A CA 1
ATOM 1206 C C . GLN A 1 159 ? 5.531 36.028 18.196 1.00 51.50 159 GLN A C 1
ATOM 1208 O O . GLN A 1 159 ? 5.863 36.191 19.369 1.00 51.50 159 GLN A O 1
ATOM 1213 N N . VAL A 1 160 ? 6.417 35.743 17.234 1.00 44.69 160 VAL A N 1
ATOM 1214 C CA . VAL A 1 160 ? 7.862 35.584 17.484 1.00 44.69 160 VAL A CA 1
ATOM 1215 C C . VAL A 1 160 ? 8.496 36.875 18.017 1.00 44.69 160 VAL A C 1
ATOM 1217 O O . VAL A 1 160 ? 9.362 36.814 18.886 1.00 44.69 160 VAL A O 1
ATOM 1220 N N . HIS A 1 161 ? 8.053 38.042 17.540 1.00 44.91 161 HIS A N 1
ATOM 1221 C CA . HIS A 1 161 ? 8.600 39.345 17.942 1.00 44.91 161 HIS A CA 1
ATOM 1222 C C . HIS A 1 161 ? 7.762 40.092 18.999 1.00 44.91 161 HIS A C 1
ATOM 1224 O O . HIS A 1 161 ? 8.048 41.251 19.284 1.00 44.91 161 HIS A O 1
ATOM 1230 N N . GLN A 1 162 ? 6.748 39.441 19.581 1.00 45.75 162 GLN A N 1
ATOM 1231 C CA . GLN A 1 162 ? 5.800 40.012 20.554 1.00 45.75 162 GLN A CA 1
ATOM 1232 C C . GLN A 1 162 ? 5.122 41.325 20.116 1.00 45.75 162 GLN A C 1
ATOM 1234 O O . GLN A 1 162 ? 4.846 42.207 20.927 1.00 45.75 162 GLN A O 1
ATOM 1239 N N . ILE A 1 163 ? 4.816 41.454 18.825 1.00 50.50 163 ILE A N 1
ATOM 1240 C CA . ILE A 1 163 ? 4.044 42.568 18.265 1.00 50.50 163 ILE A CA 1
ATOM 1241 C C . ILE A 1 163 ? 2.588 42.107 18.126 1.00 50.50 163 ILE A C 1
ATOM 1243 O O . ILE A 1 163 ? 2.306 41.086 17.493 1.00 50.50 163 ILE A O 1
ATOM 1247 N N . ALA A 1 164 ? 1.643 42.844 18.709 1.00 48.19 164 ALA A N 1
ATOM 1248 C CA . ALA A 1 164 ? 0.226 42.507 18.601 1.00 48.19 164 ALA A CA 1
ATOM 1249 C C . ALA A 1 164 ? -0.311 42.960 17.237 1.00 48.19 164 ALA A C 1
ATOM 1251 O O . ALA A 1 164 ? -0.132 44.120 16.875 1.00 48.19 164 ALA A O 1
ATOM 1252 N N . VAL A 1 165 ? -0.964 42.067 16.485 1.00 50.09 165 VAL A N 1
ATOM 1253 C CA . VAL A 1 165 ? -1.508 42.364 15.146 1.00 50.09 165 VAL A CA 1
ATOM 1254 C C . VAL A 1 165 ? -3.009 42.142 15.123 1.00 50.09 165 VAL A C 1
ATOM 1256 O O . VAL A 1 165 ? -3.482 41.052 15.436 1.00 50.09 165 VAL A O 1
ATOM 1259 N N . ALA A 1 166 ? -3.749 43.166 14.706 1.00 50.66 166 ALA A N 1
ATOM 1260 C CA . ALA A 1 166 ? -5.184 43.116 14.470 1.00 50.66 166 ALA A CA 1
ATOM 1261 C C . ALA A 1 166 ? -5.473 43.227 12.968 1.00 50.66 166 ALA A C 1
ATOM 1263 O O . ALA A 1 166 ? -4.891 44.066 12.274 1.00 50.66 166 ALA A O 1
ATOM 1264 N N . VAL A 1 167 ? -6.381 42.382 12.476 1.00 48.50 167 VAL A N 1
ATOM 1265 C CA . VAL A 1 167 ? -6.808 42.359 11.072 1.00 48.50 167 VAL A CA 1
ATOM 1266 C C . VAL A 1 167 ? -8.294 42.673 11.008 1.00 48.50 167 VAL A C 1
ATOM 1268 O O . VAL A 1 167 ? -9.091 41.975 11.632 1.00 48.50 167 VAL A O 1
ATOM 1271 N N . SER A 1 168 ? -8.671 43.696 10.248 1.00 49.56 168 SER A N 1
ATOM 1272 C CA . SER A 1 168 ? -10.067 44.109 10.081 1.00 49.56 168 SER A CA 1
ATOM 1273 C C . SER A 1 168 ? -10.434 44.214 8.604 1.00 49.56 168 SER A C 1
ATOM 1275 O O . SER A 1 168 ? -9.689 44.787 7.811 1.00 49.56 168 SER A O 1
ATOM 1277 N N . ALA A 1 169 ? -11.588 43.656 8.229 1.00 43.78 169 ALA A N 1
ATOM 1278 C CA . ALA A 1 169 ? -12.166 43.844 6.903 1.00 43.78 169 ALA A CA 1
ATOM 1279 C C . ALA A 1 169 ? -12.858 45.213 6.846 1.00 43.78 169 ALA A C 1
ATOM 1281 O O . ALA A 1 169 ? -13.673 45.535 7.710 1.00 43.78 169 ALA A O 1
ATOM 1282 N N . MET A 1 170 ? -12.529 46.018 5.843 1.00 45.38 170 MET A N 1
ATOM 1283 C CA . MET A 1 170 ? -13.196 47.282 5.563 1.00 45.38 170 MET A CA 1
ATOM 1284 C C . MET A 1 170 ? -14.401 47.009 4.657 1.00 45.38 170 MET A C 1
ATOM 1286 O O . MET A 1 170 ? -14.237 46.376 3.611 1.00 45.38 170 MET A O 1
ATOM 1290 N N . PRO A 1 171 ? -15.612 47.469 5.013 1.00 41.00 171 PRO A N 1
ATOM 1291 C CA . PRO A 1 171 ? -16.751 47.370 4.111 1.00 41.00 171 PRO A CA 1
ATOM 1292 C C . PRO A 1 171 ? -16.450 48.131 2.813 1.00 41.00 171 PRO A C 1
ATOM 1294 O O . PRO A 1 171 ? -15.920 49.243 2.849 1.00 41.00 171 PRO A O 1
ATOM 1297 N N . ALA A 1 172 ? -16.766 47.524 1.666 1.00 41.38 172 ALA A N 1
ATOM 1298 C CA . ALA A 1 172 ? -16.569 48.164 0.370 1.00 41.38 172 ALA A CA 1
ATOM 1299 C C . ALA A 1 172 ? -17.376 49.479 0.311 1.00 41.38 172 ALA A C 1
ATOM 1301 O O . ALA A 1 172 ? -18.540 49.492 0.730 1.00 41.38 172 ALA A O 1
ATOM 1302 N N . PRO A 1 173 ? -16.797 50.590 -0.182 1.00 41.16 173 PRO A N 1
ATOM 1303 C CA . PRO A 1 173 ? -17.533 51.839 -0.312 1.00 41.16 173 PRO A CA 1
ATOM 1304 C C . PRO A 1 173 ? -18.706 51.625 -1.273 1.00 41.16 173 PRO A C 1
ATOM 1306 O O . PRO A 1 173 ? -18.507 51.294 -2.441 1.00 41.16 173 PRO A O 1
ATOM 1309 N N . GLN A 1 174 ? -19.939 51.790 -0.786 1.00 38.19 174 GLN A N 1
ATOM 1310 C CA . GLN A 1 174 ? -21.105 51.714 -1.661 1.00 38.19 174 GLN A CA 1
ATOM 1311 C C . GLN A 1 174 ? -21.064 52.879 -2.662 1.00 38.19 174 GLN A C 1
ATOM 1313 O O . GLN A 1 174 ? -20.863 54.026 -2.241 1.00 38.19 174 GLN A O 1
ATOM 1318 N N . PRO A 1 175 ? -21.250 52.625 -3.971 1.00 36.12 175 PRO A N 1
ATOM 1319 C CA . PRO A 1 175 ? -21.283 53.693 -4.955 1.00 36.12 175 PRO A CA 1
ATOM 1320 C C . PRO A 1 175 ? -22.441 54.639 -4.625 1.00 36.12 175 PRO A C 1
ATOM 1322 O O . PRO A 1 175 ? -23.591 54.221 -4.470 1.00 36.12 175 PRO A O 1
ATOM 1325 N N . LYS A 1 176 ? -22.130 55.932 -4.486 1.00 34.44 176 LYS A N 1
ATOM 1326 C CA . LYS A 1 176 ? -23.153 56.968 -4.329 1.00 34.44 176 LYS A CA 1
ATOM 1327 C C . LYS A 1 176 ? -24.061 56.962 -5.565 1.00 34.44 176 LYS A C 1
ATOM 1329 O O . LYS A 1 176 ? -23.602 56.813 -6.689 1.00 34.44 176 LYS A O 1
ATOM 1334 N N . GLN A 1 177 ? -25.355 57.081 -5.301 1.00 38.75 177 GLN A N 1
ATOM 1335 C CA . GLN A 1 177 ? -26.482 56.950 -6.223 1.00 38.75 177 GLN A CA 1
ATOM 1336 C C . GLN A 1 177 ? -26.304 57.522 -7.647 1.00 38.75 177 GLN A C 1
ATOM 1338 O O . GLN A 1 177 ? -25.934 58.678 -7.818 1.00 38.75 177 GLN A O 1
ATOM 1343 N N . ARG A 1 178 ? -26.818 56.721 -8.601 1.00 46.78 178 ARG A N 1
ATOM 1344 C CA . ARG A 1 178 ? -27.453 57.065 -9.895 1.00 46.78 178 ARG A CA 1
ATOM 1345 C C . ARG A 1 178 ? -26.554 57.599 -11.018 1.00 46.78 178 ARG A C 1
ATOM 1347 O O . ARG A 1 178 ? -26.539 58.792 -11.293 1.00 46.78 178 ARG A O 1
ATOM 1354 N N . ASP A 1 179 ? -25.983 56.666 -11.779 1.00 42.50 179 ASP A N 1
ATOM 1355 C CA . ASP A 1 179 ? -25.648 56.878 -13.192 1.00 42.50 179 ASP A CA 1
ATOM 1356 C C . ASP A 1 179 ? -26.607 56.031 -14.070 1.00 42.50 179 ASP A C 1
ATOM 1358 O O . ASP A 1 179 ? -26.707 54.815 -13.857 1.00 42.50 179 ASP A O 1
ATOM 1362 N N . PRO A 1 180 ? -27.363 56.632 -15.012 1.00 43.06 180 PRO A N 1
ATOM 1363 C CA . PRO A 1 180 ? -28.255 55.918 -15.931 1.00 43.06 180 PRO A CA 1
ATOM 1364 C C . PRO A 1 180 ? -27.570 54.819 -16.757 1.00 43.06 180 PRO A C 1
ATOM 1366 O O . PRO A 1 180 ? -28.224 53.838 -17.120 1.00 43.06 180 PRO A O 1
ATOM 1369 N N . ALA A 1 181 ? -26.261 54.933 -17.012 1.00 45.75 181 ALA A N 1
ATOM 1370 C CA . ALA A 1 181 ? -25.500 53.938 -17.771 1.00 45.75 181 ALA A CA 1
ATOM 1371 C C . ALA A 1 181 ? -25.460 52.563 -17.072 1.00 45.75 181 ALA A C 1
ATOM 1373 O O . ALA A 1 181 ? -25.560 51.520 -17.720 1.00 45.75 181 ALA A O 1
ATOM 1374 N N . THR A 1 182 ? -25.410 52.550 -15.737 1.00 43.81 182 THR A N 1
ATOM 1375 C CA . THR A 1 182 ? -25.352 51.322 -14.929 1.00 43.81 182 THR A CA 1
ATOM 1376 C C . THR A 1 182 ? -26.697 50.590 -14.892 1.00 43.81 182 THR A C 1
ATOM 1378 O O . THR A 1 182 ? -26.741 49.362 -14.820 1.00 43.81 182 THR A O 1
ATOM 1381 N N . ILE A 1 183 ? -27.812 51.321 -15.006 1.00 49.12 183 ILE A N 1
ATOM 1382 C CA . ILE A 1 183 ? -29.159 50.731 -15.081 1.00 49.12 183 ILE A CA 1
ATOM 1383 C C . ILE A 1 183 ? -29.359 50.043 -16.440 1.00 49.12 183 ILE A C 1
ATOM 1385 O O . ILE A 1 183 ? -29.881 48.929 -16.487 1.00 49.12 183 ILE A O 1
ATOM 1389 N N . ALA A 1 184 ? -28.878 50.654 -17.527 1.00 43.03 184 ALA A N 1
ATOM 1390 C CA . ALA A 1 184 ? -28.958 50.077 -18.869 1.00 43.03 184 ALA A CA 1
ATOM 1391 C C . ALA A 1 184 ? -28.106 48.800 -19.019 1.00 43.03 184 ALA A C 1
ATOM 1393 O O . ALA A 1 184 ? -28.573 47.824 -19.601 1.00 43.03 184 ALA A O 1
ATOM 1394 N N . ALA A 1 185 ? -26.904 48.762 -18.429 1.00 43.34 185 ALA A N 1
ATOM 1395 C CA . ALA A 1 185 ? -26.044 47.572 -18.431 1.00 43.34 185 ALA A CA 1
ATOM 1396 C C . ALA A 1 185 ? -26.621 46.411 -17.596 1.00 43.34 185 ALA A C 1
ATOM 1398 O O . ALA A 1 185 ? -26.530 45.249 -17.989 1.00 43.34 185 ALA A O 1
ATOM 1399 N N . THR A 1 186 ? -27.287 46.717 -16.476 1.00 41.31 186 THR A N 1
ATOM 1400 C CA . THR A 1 186 ? -27.930 45.701 -15.619 1.00 41.31 186 THR A CA 1
ATOM 1401 C C . THR A 1 186 ? -29.170 45.092 -16.288 1.00 41.31 186 THR A C 1
ATOM 1403 O O . THR A 1 186 ? -29.434 43.904 -16.128 1.00 41.31 186 THR A O 1
ATOM 1406 N N . ALA A 1 187 ? -29.901 45.872 -17.091 1.00 44.34 187 ALA A N 1
ATOM 1407 C CA . ALA A 1 187 ? -31.042 45.386 -17.871 1.00 44.34 187 ALA A CA 1
ATOM 1408 C C . ALA A 1 187 ? -30.640 44.477 -19.053 1.00 44.34 187 ALA A C 1
ATOM 1410 O O . ALA A 1 187 ? -31.464 43.695 -19.523 1.00 44.34 187 ALA A O 1
ATOM 1411 N N . LEU A 1 188 ? -29.383 44.558 -19.507 1.00 41.44 188 LEU A N 1
ATOM 1412 C CA . LEU A 1 188 ? -28.809 43.727 -20.574 1.00 41.44 188 LEU A CA 1
ATOM 1413 C C . LEU A 1 188 ? -28.049 42.489 -20.055 1.00 41.44 188 LEU A C 1
ATOM 1415 O O . LEU A 1 188 ? -27.607 41.677 -20.859 1.00 41.44 188 LEU A O 1
ATOM 1419 N N . GLY A 1 189 ? -27.930 42.314 -18.732 1.00 36.59 189 GLY A N 1
ATOM 1420 C CA . GLY A 1 189 ? -27.227 41.180 -18.116 1.00 36.59 189 GLY A CA 1
ATOM 1421 C C . GLY A 1 189 ? -25.709 41.352 -17.958 1.00 36.59 189 GLY A C 1
ATOM 1422 O O . GLY A 1 189 ? -25.056 40.434 -17.471 1.00 36.59 189 GLY A O 1
ATOM 1423 N N . ASP A 1 190 ? -25.159 42.526 -18.277 1.00 42.62 190 ASP A N 1
ATOM 1424 C CA . ASP A 1 190 ? -23.714 42.815 -18.275 1.00 42.62 190 ASP A CA 1
ATOM 1425 C C . ASP A 1 190 ? -23.254 43.615 -17.036 1.00 42.62 190 ASP A C 1
ATOM 1427 O O . ASP A 1 190 ? -22.359 44.461 -17.103 1.00 42.62 190 ASP A O 1
ATOM 1431 N N . ALA A 1 191 ? -23.857 43.383 -15.867 1.00 38.56 191 ALA A N 1
ATOM 1432 C CA . ALA A 1 191 ? -23.402 44.049 -14.646 1.00 38.56 191 ALA A CA 1
ATOM 1433 C C . ALA A 1 191 ? -22.033 43.487 -14.188 1.00 38.56 191 ALA A C 1
ATOM 1435 O O . ALA A 1 191 ? -21.919 42.276 -13.973 1.00 38.56 191 ALA A O 1
ATOM 1436 N N . PRO A 1 192 ? -20.993 44.325 -13.982 1.00 39.38 192 PRO A N 1
ATOM 1437 C CA . PRO A 1 192 ? -19.746 43.866 -13.378 1.00 39.38 192 PRO A CA 1
ATOM 1438 C C . PRO A 1 192 ? -19.993 43.411 -11.927 1.00 39.38 192 PRO A C 1
ATOM 1440 O O . PRO A 1 192 ? -20.834 43.995 -11.235 1.00 39.38 192 PRO A O 1
ATOM 1443 N N . PRO A 1 193 ? -19.281 42.374 -11.444 1.00 36.22 193 PRO A N 1
ATOM 1444 C CA . PRO A 1 193 ? -19.481 41.836 -10.102 1.00 36.22 193 PRO A CA 1
ATOM 1445 C C . PRO A 1 193 ? -19.218 42.903 -9.022 1.00 36.22 193 PRO A C 1
ATOM 1447 O O . PRO A 1 193 ? -18.402 43.804 -9.235 1.00 36.22 193 PRO A O 1
ATOM 1450 N N . PRO A 1 194 ? -19.891 42.822 -7.857 1.00 36.44 194 PRO A N 1
ATOM 1451 C CA . PRO A 1 194 ? -19.741 43.817 -6.799 1.00 36.44 194 PRO A CA 1
ATOM 1452 C C . PRO A 1 194 ? -18.290 43.877 -6.281 1.00 36.44 194 PRO A C 1
ATOM 1454 O O . PRO A 1 194 ? -17.637 42.834 -6.191 1.00 36.44 194 PRO A O 1
ATOM 1457 N N . PRO A 1 195 ? -17.777 45.069 -5.911 1.00 40.19 195 PRO A N 1
ATOM 1458 C CA . PRO A 1 195 ? -16.427 45.206 -5.376 1.00 40.19 195 PRO A CA 1
ATOM 1459 C C . PRO A 1 195 ? -16.289 44.493 -4.023 1.00 40.19 195 PRO A C 1
ATOM 1461 O O . PRO A 1 195 ? -17.142 44.616 -3.142 1.00 40.19 195 PRO A O 1
ATOM 1464 N N . ILE A 1 196 ? -15.198 43.743 -3.874 1.00 37.56 196 ILE A N 1
ATOM 1465 C CA . ILE A 1 196 ? -14.886 42.908 -2.707 1.00 37.56 196 ILE A CA 1
ATOM 1466 C C . ILE A 1 196 ? -14.248 43.781 -1.595 1.00 37.56 196 ILE A C 1
ATOM 1468 O O . ILE A 1 196 ? -13.528 44.733 -1.904 1.00 37.56 196 ILE A O 1
ATOM 1472 N N . PRO A 1 197 ? -14.526 43.523 -0.298 1.00 37.59 197 PRO A N 1
ATOM 1473 C CA . PRO A 1 197 ? -14.013 44.307 0.837 1.00 37.59 197 PRO A CA 1
ATOM 1474 C C . PRO A 1 197 ? -12.477 44.285 0.983 1.00 37.59 197 PRO A C 1
ATOM 1476 O O . PRO A 1 197 ? -11.856 43.227 0.898 1.00 37.59 197 PRO A O 1
ATOM 1479 N N . ALA A 1 198 ? -11.872 45.442 1.284 1.00 44.62 198 ALA A N 1
ATOM 1480 C CA . ALA A 1 198 ? -10.430 45.589 1.535 1.00 44.62 198 ALA A CA 1
ATOM 1481 C C . ALA A 1 198 ? -10.030 45.091 2.941 1.00 44.62 198 ALA A C 1
ATOM 1483 O O . ALA A 1 198 ? -10.852 45.082 3.858 1.00 44.62 198 ALA A O 1
ATOM 1484 N N . ILE A 1 199 ? -8.769 44.694 3.151 1.00 43.50 199 ILE A N 1
ATOM 1485 C CA . ILE A 1 199 ? -8.278 44.150 4.434 1.00 43.50 199 ILE A CA 1
ATOM 1486 C C . ILE A 1 199 ? -7.203 45.074 5.021 1.00 43.50 199 ILE A C 1
ATOM 1488 O O . ILE A 1 199 ? -6.194 45.349 4.381 1.00 43.50 199 ILE A O 1
ATOM 1492 N N . GLN A 1 200 ? -7.393 45.514 6.266 1.00 48.69 200 GLN A N 1
ATOM 1493 C CA . GLN A 1 200 ? -6.472 46.394 6.989 1.00 48.69 200 GLN A CA 1
ATOM 1494 C C . GLN A 1 200 ? -5.695 45.623 8.066 1.00 48.69 200 GLN A C 1
ATOM 1496 O O . GLN A 1 200 ? -6.284 44.852 8.827 1.00 48.69 200 GLN A O 1
ATOM 1501 N N . PHE A 1 201 ? -4.389 45.895 8.188 1.00 45.09 201 PHE A N 1
ATOM 1502 C CA . PHE A 1 201 ? -3.520 45.345 9.236 1.00 45.09 201 PHE A CA 1
ATOM 1503 C C . PHE A 1 201 ? -3.022 46.458 10.168 1.00 45.09 201 PHE A C 1
ATOM 1505 O O . PHE A 1 201 ? -2.449 47.453 9.714 1.00 45.09 201 PHE A O 1
ATOM 1512 N N . SER A 1 202 ? -3.229 46.293 11.475 1.00 46.06 202 SER A N 1
ATOM 1513 C CA . SER A 1 202 ? -2.798 47.242 12.513 1.00 46.06 202 SER A CA 1
ATOM 1514 C C . SER A 1 202 ? -1.905 46.540 13.538 1.00 46.06 202 SER A C 1
ATOM 1516 O O . SER A 1 202 ? -2.214 45.423 13.944 1.00 46.06 202 SER A O 1
ATOM 1518 N N . PHE A 1 203 ? -0.820 47.185 13.966 1.00 48.38 203 PHE A N 1
ATOM 1519 C CA . PHE A 1 203 ? 0.195 46.625 14.862 1.00 48.38 203 PHE A CA 1
ATOM 1520 C C . PHE A 1 203 ? 0.342 47.503 16.114 1.00 48.38 203 PHE A C 1
ATOM 1522 O O . PHE A 1 203 ? 0.476 48.722 15.987 1.00 48.38 203 PHE A O 1
ATOM 1529 N N . ALA A 1 204 ? 0.366 46.902 17.304 1.00 44.88 204 ALA A N 1
ATOM 1530 C CA . ALA A 1 204 ? 0.644 47.576 18.574 1.00 44.88 204 ALA A CA 1
ATOM 1531 C C . ALA A 1 204 ? 1.931 47.016 19.203 1.00 44.88 204 ALA A C 1
ATOM 1533 O O . ALA A 1 204 ? 2.127 45.799 19.253 1.00 44.88 204 ALA A O 1
ATOM 1534 N N . VAL A 1 205 ? 2.818 47.904 19.661 1.00 38.44 205 VAL A N 1
ATOM 1535 C CA . VAL A 1 205 ? 4.121 47.538 20.243 1.00 38.44 205 VAL A CA 1
ATOM 1536 C C . VAL A 1 205 ? 4.031 47.603 21.775 1.00 38.44 205 VAL A C 1
ATOM 1538 O O . VAL A 1 205 ? 3.559 48.618 22.293 1.00 38.44 205 VAL A O 1
ATOM 1541 N N . PRO A 1 206 ? 4.478 46.580 22.528 1.00 36.47 206 PRO A N 1
ATOM 1542 C CA . PRO A 1 206 ? 4.580 46.673 23.980 1.00 36.47 206 PRO A CA 1
ATOM 1543 C C . PRO A 1 206 ? 5.678 47.669 24.369 1.00 36.47 206 PRO A C 1
ATOM 1545 O O . PRO A 1 206 ? 6.764 47.675 23.791 1.00 36.47 206 PRO A O 1
ATOM 1548 N N . THR A 1 207 ? 5.426 48.502 25.374 1.00 37.62 207 THR A N 1
ATOM 1549 C CA . THR A 1 207 ? 6.427 49.413 25.940 1.00 37.62 207 THR A CA 1
ATOM 1550 C C . THR A 1 207 ? 7.614 48.616 26.497 1.00 37.62 207 THR A C 1
ATOM 1552 O O . THR A 1 207 ? 7.468 47.952 27.523 1.00 37.62 207 THR A O 1
ATOM 1555 N N . ALA A 1 208 ? 8.771 48.634 25.827 1.00 29.62 208 ALA A N 1
ATOM 1556 C CA . ALA A 1 208 ? 9.939 47.875 26.278 1.00 29.62 208 ALA A CA 1
ATOM 1557 C C . ALA A 1 208 ? 10.570 48.492 27.555 1.00 29.62 208 ALA A C 1
ATOM 1559 O O . ALA A 1 208 ? 10.691 49.718 27.639 1.00 29.62 208 ALA A O 1
ATOM 1560 N N . PRO A 1 209 ? 10.982 47.663 28.536 1.00 31.73 209 PRO A N 1
ATOM 1561 C CA . PRO A 1 209 ? 11.622 48.075 29.792 1.00 31.73 209 PRO A CA 1
ATOM 1562 C C . PRO A 1 209 ? 13.134 48.233 29.579 1.00 31.73 209 PRO A C 1
ATOM 1564 O O . PRO A 1 209 ? 13.626 47.411 28.843 1.00 31.73 209 PRO A O 1
ATOM 1567 N N . PHE A 1 210 ? 13.844 49.224 30.154 1.00 26.55 210 PHE A N 1
ATOM 1568 C CA . PHE A 1 210 ? 15.088 49.136 30.979 1.00 26.55 210 PHE A CA 1
ATOM 1569 C C . PHE A 1 210 ? 15.588 50.562 31.322 1.00 26.55 210 PHE A C 1
ATOM 1571 O O . PHE A 1 210 ? 15.971 51.295 30.415 1.00 26.55 210 PHE A O 1
ATOM 1578 N N . ALA A 1 211 ? 15.665 50.920 32.613 1.00 21.88 211 ALA A N 1
ATOM 1579 C CA . ALA A 1 211 ? 16.682 51.823 33.182 1.00 21.88 211 ALA A CA 1
ATOM 1580 C C . ALA A 1 211 ? 16.618 51.817 34.730 1.00 21.88 211 ALA A C 1
ATOM 1582 O O . ALA A 1 211 ? 15.638 52.296 35.286 1.00 21.88 211 ALA A O 1
ATOM 1583 N N . LEU A 1 212 ? 17.656 51.217 35.347 1.00 21.69 212 LEU A N 1
ATOM 1584 C CA . LEU A 1 212 ? 18.430 51.573 36.567 1.00 21.69 212 LEU A CA 1
ATOM 1585 C C . LEU A 1 212 ? 17.688 52.223 37.762 1.00 21.69 212 LEU A C 1
ATOM 1587 O O . LEU A 1 212 ? 16.905 53.135 37.581 1.00 21.69 212 LEU A O 1
ATOM 1591 N N . SER A 1 213 ? 17.969 52.003 39.047 1.00 22.53 213 SER A N 1
ATOM 1592 C CA . SER A 1 213 ? 18.858 51.180 39.883 1.00 22.53 213 SER A CA 1
ATOM 1593 C C . SER A 1 213 ? 18.828 51.890 41.249 1.00 22.53 213 SER A C 1
ATOM 1595 O O . SER A 1 213 ? 18.999 53.102 41.284 1.00 22.53 213 SER A O 1
ATOM 1597 N N . PHE A 1 214 ? 18.627 51.129 42.326 1.00 28.39 214 PHE A N 1
ATOM 1598 C CA . PHE A 1 214 ? 19.092 51.345 43.706 1.00 28.39 214 PHE A CA 1
ATOM 1599 C C . PHE A 1 214 ? 19.493 52.764 44.146 1.00 28.39 214 PHE A C 1
ATOM 1601 O O . PHE A 1 214 ? 20.609 53.179 43.871 1.00 28.39 214 PHE A O 1
ATOM 1608 N N . ASP A 1 215 ? 18.615 53.410 44.926 1.00 20.59 215 ASP A N 1
ATOM 1609 C CA . ASP A 1 215 ? 18.974 54.218 46.108 1.00 20.59 215 ASP A CA 1
ATOM 1610 C C . ASP A 1 215 ? 17.710 54.573 46.925 1.00 20.59 215 ASP A C 1
ATOM 1612 O O . ASP A 1 215 ? 17.171 55.673 46.844 1.00 20.59 215 ASP A O 1
ATOM 1616 N N . SER A 1 216 ? 17.166 53.599 47.674 1.00 23.73 216 SER A N 1
ATOM 1617 C CA . SER A 1 216 ? 16.355 53.811 48.903 1.00 23.73 216 SER A CA 1
ATOM 1618 C C . SER A 1 216 ? 15.874 52.486 49.536 1.00 23.73 216 SER A C 1
ATOM 1620 O O . SER A 1 216 ? 14.796 51.973 49.264 1.00 23.73 216 SER A O 1
ATOM 1622 N N . VAL A 1 217 ? 16.750 51.893 50.356 1.00 22.50 217 VAL A N 1
ATOM 1623 C CA . VAL A 1 217 ? 16.561 51.483 51.777 1.00 22.50 217 VAL A CA 1
ATOM 1624 C C . VAL A 1 217 ? 15.134 51.642 52.374 1.00 22.50 217 VAL A C 1
ATOM 1626 O O . VAL A 1 217 ? 14.530 52.678 52.105 1.00 22.50 217 VAL A O 1
ATOM 1629 N N . PRO A 1 218 ? 14.633 50.804 53.329 1.00 20.84 218 PRO A N 1
ATOM 1630 C CA . PRO A 1 218 ? 15.060 49.486 53.847 1.00 20.84 218 PRO A CA 1
ATOM 1631 C C . PRO A 1 218 ? 13.937 48.413 53.904 1.00 20.84 218 PRO A C 1
ATOM 1633 O O . PRO A 1 218 ? 12.789 48.702 54.228 1.00 20.84 218 PRO A O 1
ATOM 1636 N N . GLY A 1 219 ? 14.315 47.135 53.760 1.00 23.25 219 GLY A N 1
ATOM 1637 C CA . GLY A 1 219 ? 13.473 45.992 54.157 1.00 23.25 219 GLY A CA 1
ATOM 1638 C C . GLY A 1 219 ? 13.432 44.848 53.141 1.00 23.25 219 GLY A C 1
ATOM 1639 O O . GLY A 1 219 ? 12.534 44.799 52.318 1.00 23.25 219 GLY A O 1
ATOM 1640 N N . VAL A 1 220 ? 14.432 43.955 53.201 1.00 22.92 220 VAL A N 1
ATOM 1641 C CA . VAL A 1 220 ? 14.280 42.480 53.319 1.00 22.92 220 VAL A CA 1
ATOM 1642 C C . VAL A 1 220 ? 13.064 41.837 52.605 1.00 22.92 220 VAL A C 1
ATOM 1644 O O . VAL A 1 220 ? 11.938 42.185 52.919 1.00 22.92 220 VAL A O 1
ATOM 1647 N N . ARG A 1 221 ? 13.118 40.776 51.783 1.00 23.00 221 ARG A N 1
ATOM 1648 C CA . ARG A 1 221 ? 14.122 39.892 51.144 1.00 23.00 221 ARG A CA 1
ATOM 1649 C C . ARG A 1 221 ? 13.352 39.076 50.080 1.00 23.00 221 ARG A C 1
ATOM 1651 O O . ARG A 1 221 ? 12.173 38.790 50.264 1.00 23.00 221 ARG A O 1
ATOM 1658 N N . ILE A 1 222 ? 14.048 38.631 49.034 1.00 31.12 222 ILE A N 1
ATOM 1659 C CA . ILE A 1 222 ? 13.638 37.524 48.152 1.00 31.12 222 ILE A CA 1
ATOM 1660 C C . ILE A 1 222 ? 14.116 36.215 48.802 1.00 31.12 222 ILE A C 1
ATOM 1662 O O . ILE A 1 222 ? 15.267 36.170 49.237 1.00 31.12 222 ILE A O 1
ATOM 1666 N N . ASN A 1 223 ? 13.242 35.204 48.875 1.00 23.88 223 ASN A N 1
ATOM 1667 C CA . ASN A 1 223 ? 13.501 33.752 48.773 1.00 23.88 223 ASN A CA 1
ATOM 1668 C C . ASN A 1 223 ? 12.520 32.961 49.650 1.00 23.88 223 ASN A C 1
ATOM 1670 O O . ASN A 1 223 ? 12.678 32.946 50.864 1.00 23.88 223 ASN A O 1
ATOM 1674 N N . GLU A 1 224 ? 11.541 32.309 49.012 1.00 30.09 224 GLU A N 1
ATOM 1675 C CA . GLU A 1 224 ? 11.318 30.850 49.069 1.00 30.09 224 GLU A CA 1
ATOM 1676 C C . GLU A 1 224 ? 10.119 30.464 48.169 1.00 30.09 224 GLU A C 1
ATOM 1678 O O . GLU A 1 224 ? 8.963 30.699 48.502 1.00 30.09 224 GLU A O 1
ATOM 1683 N N . MET A 1 225 ? 10.472 29.983 46.965 1.00 24.77 225 MET A N 1
ATOM 1684 C CA . MET A 1 225 ? 9.815 29.005 46.063 1.00 24.77 225 MET A CA 1
ATOM 1685 C C . MET A 1 225 ? 8.315 28.682 46.245 1.00 24.77 225 MET A C 1
ATOM 1687 O O . MET A 1 225 ? 7.873 28.275 47.310 1.00 24.77 225 MET A O 1
ATOM 1691 N N . GLN A 1 226 ? 7.478 28.915 45.224 1.00 25.97 226 GLN A N 1
ATOM 1692 C CA . GLN A 1 226 ? 7.196 28.088 44.021 1.00 25.97 226 GLN A CA 1
ATOM 1693 C C . GLN A 1 226 ? 6.177 26.953 44.224 1.00 25.97 226 GLN A C 1
ATOM 1695 O O . GLN A 1 226 ? 6.373 26.027 45.005 1.00 25.97 226 GLN A O 1
ATOM 1700 N N . LEU A 1 227 ? 5.150 26.993 43.372 1.00 27.34 227 LEU A N 1
ATOM 1701 C CA . LEU A 1 227 ? 4.625 25.829 42.662 1.00 27.34 227 LEU A CA 1
ATOM 1702 C C . LEU A 1 227 ? 4.301 26.310 41.236 1.00 27.34 227 LEU A C 1
ATOM 1704 O O . LEU A 1 227 ? 3.227 26.851 40.975 1.00 27.34 227 LEU A O 1
ATOM 1708 N N . ASP A 1 228 ? 5.292 26.220 40.351 1.00 28.44 228 ASP A N 1
ATOM 1709 C CA . ASP A 1 228 ? 5.130 26.332 38.894 1.00 28.44 228 ASP A CA 1
ATOM 1710 C C . ASP A 1 228 ? 4.091 25.277 38.440 1.00 28.44 228 ASP A C 1
ATOM 1712 O O . ASP A 1 228 ? 4.000 24.210 39.040 1.00 28.44 228 ASP A O 1
ATOM 1716 N N . ASP A 1 229 ? 3.159 25.484 37.509 1.00 28.39 229 ASP A N 1
ATOM 1717 C CA . ASP A 1 229 ? 3.317 25.972 36.142 1.00 28.39 229 ASP A CA 1
ATOM 1718 C C . ASP A 1 229 ? 2.016 26.652 35.663 1.00 28.39 229 ASP A C 1
ATOM 1720 O O . ASP A 1 229 ? 1.159 26.050 35.005 1.00 28.39 229 ASP A O 1
ATOM 1724 N N . ALA A 1 230 ? 1.845 27.938 35.978 1.00 27.77 230 ALA A N 1
ATOM 1725 C CA . ALA A 1 230 ? 0.757 28.759 35.446 1.00 27.77 230 ALA A CA 1
ATOM 1726 C C . ALA A 1 230 ? 0.998 29.070 33.954 1.00 27.77 230 ALA A C 1
ATOM 1728 O O . ALA A 1 230 ? 1.476 30.141 33.586 1.00 27.77 230 ALA A O 1
ATOM 1729 N N . THR A 1 231 ? 0.672 28.114 33.084 1.00 26.77 231 THR A N 1
ATOM 1730 C CA . THR A 1 231 ? 0.640 28.298 31.628 1.00 26.77 231 THR A CA 1
ATOM 1731 C C . THR A 1 231 ? -0.787 28.595 31.168 1.00 26.77 231 THR A C 1
ATOM 1733 O O . THR A 1 231 ? -1.728 27.855 31.444 1.00 26.77 231 THR A O 1
ATOM 1736 N N . GLY A 1 232 ? -0.963 29.715 30.466 1.00 27.20 232 GLY A N 1
ATOM 1737 C CA . GLY A 1 232 ? -2.253 30.105 29.902 1.00 27.20 232 GLY A CA 1
ATOM 1738 C C . GLY A 1 232 ? -2.225 31.510 29.321 1.00 27.20 232 GLY A C 1
ATOM 1739 O O . GLY A 1 232 ? -2.565 32.476 29.992 1.00 27.20 232 GLY A O 1
ATOM 1740 N N . SER A 1 233 ? -1.791 31.594 28.067 1.00 25.48 233 SER A N 1
ATOM 1741 C CA . SER A 1 233 ? -1.739 32.775 27.204 1.00 25.48 233 SER A CA 1
ATOM 1742 C C . SER A 1 233 ? -3.014 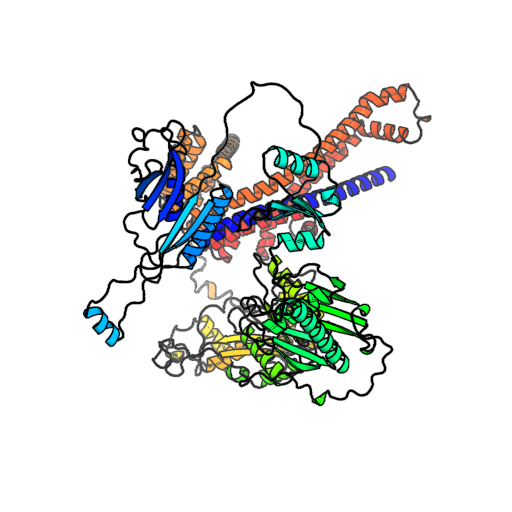33.628 27.225 1.00 25.48 233 SER A C 1
ATOM 1744 O O . SER A 1 233 ? -4.114 33.121 27.008 1.00 25.48 233 SER A O 1
ATOM 1746 N N . ALA A 1 234 ? -2.837 34.938 27.400 1.00 27.64 234 ALA A N 1
ATOM 1747 C CA . ALA A 1 234 ? -3.874 35.948 27.240 1.00 27.64 234 ALA A CA 1
ATOM 1748 C C . ALA A 1 234 ? -4.250 36.128 25.758 1.00 27.64 234 ALA A C 1
ATOM 1750 O O . ALA A 1 234 ? -3.386 36.382 24.918 1.00 27.64 234 ALA A O 1
ATOM 1751 N N . GLY A 1 235 ? -5.544 36.035 25.452 1.00 25.36 235 GLY A N 1
ATOM 1752 C CA . GLY A 1 235 ? -6.089 36.351 24.134 1.00 25.36 235 GLY A CA 1
ATOM 1753 C C . GLY A 1 235 ? -7.567 35.990 24.010 1.00 25.36 235 GLY A C 1
ATOM 1754 O O . GLY A 1 235 ? -7.891 34.920 23.509 1.00 25.36 235 GLY A O 1
ATOM 1755 N N . GLY A 1 236 ? -8.449 36.889 24.456 1.00 26.22 236 GLY A N 1
ATOM 1756 C CA . GLY A 1 236 ? -9.899 36.817 24.245 1.00 26.22 236 GLY A CA 1
ATOM 1757 C C . GLY A 1 236 ? -10.680 37.335 25.452 1.00 26.22 236 GLY A C 1
ATOM 1758 O O . GLY A 1 236 ? -10.528 36.795 26.543 1.00 26.22 236 GLY A O 1
ATOM 1759 N N . ASP A 1 237 ? -11.466 38.394 25.243 1.00 36.81 237 ASP A N 1
ATOM 1760 C CA . ASP A 1 237 ? -12.320 39.097 26.213 1.00 36.81 237 ASP A CA 1
ATOM 1761 C C . ASP A 1 237 ? -12.859 38.218 27.353 1.00 36.81 237 ASP A C 1
ATOM 1763 O O . ASP A 1 237 ? -13.843 37.496 27.211 1.00 36.81 237 ASP A O 1
ATOM 1767 N N . SER A 1 238 ? -12.239 38.321 28.527 1.00 27.61 238 SER A N 1
ATOM 1768 C CA . SER A 1 238 ? -12.910 38.055 29.796 1.00 27.61 238 SER A CA 1
ATOM 1769 C C . SER A 1 238 ? -12.166 38.769 30.918 1.00 27.61 238 SER A C 1
ATOM 1771 O O . SER A 1 238 ? -10.959 38.624 31.108 1.00 27.61 238 SER A O 1
ATOM 1773 N N . SER A 1 239 ? -12.896 39.554 31.697 1.00 32.03 239 SER A N 1
ATOM 1774 C CA . SER A 1 239 ? -12.447 40.106 32.970 1.00 32.03 239 SER A CA 1
ATOM 1775 C C . SER A 1 239 ? -12.406 39.004 34.035 1.00 32.03 239 SER A C 1
ATOM 1777 O O . SER A 1 239 ? -13.167 39.050 34.999 1.00 32.03 239 SER A O 1
ATOM 1779 N N . SER A 1 240 ? -11.568 37.979 33.859 1.00 24.95 240 SER A N 1
ATOM 1780 C CA . SER A 1 240 ? -11.444 36.896 34.837 1.00 24.95 240 SER A CA 1
ATOM 1781 C C . SER A 1 240 ? -9.985 36.508 35.081 1.00 24.95 240 SER A C 1
ATOM 1783 O O . SER A 1 240 ? -9.271 36.039 34.199 1.00 24.95 240 SER A O 1
ATOM 1785 N N . TRP A 1 241 ? -9.536 36.708 36.319 1.00 30.92 241 TRP A N 1
ATOM 1786 C CA . TRP A 1 241 ? -8.317 36.097 36.841 1.00 30.92 241 TRP A CA 1
ATOM 1787 C C . TRP A 1 241 ? -8.709 34.729 37.406 1.00 30.92 241 TRP A C 1
ATOM 1789 O O . TRP A 1 241 ? -9.604 34.642 38.247 1.00 30.92 241 TRP A O 1
ATOM 1799 N N . LYS A 1 242 ? -8.082 33.639 36.953 1.00 32.81 242 LYS A N 1
ATOM 1800 C CA . LYS A 1 242 ? -8.363 32.295 37.482 1.00 32.81 242 LYS A CA 1
ATOM 1801 C C . LYS A 1 242 ? -7.511 32.018 38.722 1.00 32.81 242 LYS A C 1
ATOM 1803 O O . LYS A 1 242 ? -6.486 31.356 38.637 1.00 32.81 242 LYS A O 1
ATOM 1808 N N . ILE A 1 243 ? -7.978 32.472 39.883 1.00 48.19 243 ILE A N 1
ATOM 1809 C CA . ILE A 1 243 ? -7.682 31.794 41.153 1.00 48.19 243 ILE A CA 1
ATOM 1810 C C . ILE A 1 243 ? -8.884 30.891 41.412 1.00 48.19 243 ILE A C 1
ATOM 1812 O O . ILE A 1 243 ? -10.015 31.371 41.420 1.00 48.19 243 ILE A O 1
ATOM 1816 N N . ALA A 1 244 ? -8.670 29.579 41.535 1.00 48.69 244 ALA A N 1
ATOM 1817 C CA . ALA A 1 244 ? -9.760 28.598 41.550 1.00 48.69 244 ALA A CA 1
ATOM 1818 C C . ALA A 1 244 ? -10.814 28.865 42.646 1.00 48.69 244 ALA A C 1
ATOM 1820 O O . ALA A 1 244 ? -11.964 28.487 42.465 1.00 48.69 244 ALA A O 1
ATOM 1821 N N . GLY A 1 245 ? -10.434 29.567 43.719 1.00 54.16 245 GLY A N 1
ATOM 1822 C CA . GLY A 1 245 ? -11.236 29.775 44.920 1.00 54.16 245 GLY A CA 1
ATOM 1823 C C . GLY A 1 245 ? -11.837 31.165 45.160 1.00 54.16 245 GLY A C 1
ATOM 1824 O O . GLY A 1 245 ? -12.316 31.383 46.268 1.00 54.16 245 GLY A O 1
ATOM 1825 N N . ILE A 1 246 ? -11.815 32.120 44.210 1.00 56.59 246 ILE A N 1
ATOM 1826 C CA . ILE A 1 246 ? -12.385 33.479 44.417 1.00 56.59 246 ILE A CA 1
ATOM 1827 C C . ILE A 1 246 ? -13.207 33.962 43.202 1.00 56.59 246 ILE A C 1
ATOM 1829 O O . ILE A 1 246 ? -12.781 33.804 42.060 1.00 56.59 246 ILE A O 1
ATOM 1833 N N . ALA A 1 247 ? -14.342 34.622 43.453 1.00 54.94 247 ALA A N 1
ATOM 1834 C CA . ALA A 1 247 ? -15.141 35.387 42.492 1.00 54.94 247 ALA A CA 1
ATOM 1835 C C . ALA A 1 247 ? -15.419 36.799 43.045 1.00 54.94 247 ALA A C 1
ATOM 1837 O O . ALA A 1 247 ? -15.684 36.957 44.233 1.00 54.94 247 ALA A O 1
ATOM 1838 N N . PHE A 1 248 ? -15.357 37.841 42.212 1.00 58.78 248 PHE A N 1
ATOM 1839 C CA . PHE A 1 248 ? -15.533 39.234 42.645 1.00 58.78 248 PHE A CA 1
ATOM 1840 C C . PHE A 1 248 ? -16.525 39.971 41.745 1.00 58.78 248 PHE A C 1
ATOM 1842 O O . PHE A 1 248 ? -16.298 40.079 40.541 1.00 58.78 248 PHE A O 1
ATOM 1849 N N . ASP A 1 249 ? -17.594 40.508 42.333 1.00 54.47 249 ASP A N 1
ATOM 1850 C CA . ASP A 1 249 ? -18.514 41.418 41.656 1.00 54.47 249 ASP A CA 1
ATOM 1851 C C . ASP A 1 249 ? -18.101 42.867 41.922 1.00 54.47 249 ASP A C 1
ATOM 1853 O O . ASP A 1 249 ? -18.188 43.394 43.036 1.00 54.47 249 ASP A O 1
ATOM 1857 N N . ARG A 1 250 ? -17.657 43.514 40.845 1.00 45.12 250 ARG A N 1
ATOM 1858 C CA . ARG A 1 250 ? -17.150 44.883 40.836 1.00 45.12 250 ARG A CA 1
ATOM 1859 C C . ARG A 1 250 ? -18.253 45.938 40.976 1.00 45.12 250 ARG A C 1
ATOM 1861 O O . ARG A 1 250 ? -17.944 47.056 41.373 1.00 45.12 250 ARG A O 1
ATOM 1868 N N . LEU A 1 251 ? -19.510 45.614 40.664 1.00 49.03 251 LEU A N 1
ATOM 1869 C CA . LEU A 1 251 ? -20.633 46.553 40.779 1.00 49.03 251 LEU A CA 1
ATOM 1870 C C . LEU A 1 251 ? -21.128 46.666 42.222 1.00 49.03 251 LEU A C 1
ATOM 1872 O O . LEU A 1 251 ? -21.430 47.763 42.686 1.00 49.03 251 LEU A O 1
ATOM 1876 N N . THR A 1 252 ? -21.177 45.545 42.944 1.00 56.44 252 THR A N 1
ATOM 1877 C CA . THR A 1 252 ? -21.612 45.500 44.351 1.00 56.44 252 THR A CA 1
ATOM 1878 C C . THR A 1 252 ? -20.454 45.501 45.351 1.00 56.44 252 THR A C 1
ATOM 1880 O O . THR A 1 252 ? -20.691 45.528 46.560 1.00 56.44 252 THR A O 1
ATOM 1883 N N . MET A 1 253 ? -19.207 45.503 44.860 1.00 56.66 253 MET A N 1
ATOM 1884 C CA . MET A 1 253 ? -17.976 45.416 45.655 1.00 56.66 253 MET A CA 1
ATOM 1885 C C . MET A 1 253 ? -17.974 44.198 46.599 1.00 56.66 253 MET A C 1
ATOM 1887 O O . MET A 1 253 ? -17.508 44.274 47.741 1.00 56.66 253 MET A O 1
ATOM 1891 N N . LYS A 1 254 ? -18.510 43.062 46.127 1.00 61.81 254 LYS A N 1
ATOM 1892 C CA . LYS A 1 254 ? -18.667 41.829 46.911 1.00 61.81 254 LYS A CA 1
ATOM 1893 C C . LYS A 1 254 ? -17.748 40.718 46.396 1.00 61.81 254 LYS A C 1
ATOM 1895 O O . LYS A 1 254 ? -17.691 40.450 45.200 1.00 61.81 254 LYS A O 1
ATOM 1900 N N . VAL A 1 255 ? -17.013 40.085 47.306 1.00 68.88 255 VAL A N 1
ATOM 1901 C CA . VAL A 1 255 ? -16.025 39.031 47.032 1.00 68.88 255 VAL A CA 1
ATOM 1902 C C . VAL A 1 255 ? -16.531 37.706 47.606 1.00 68.88 255 VAL A C 1
ATOM 1904 O O . VAL A 1 255 ? -16.724 37.580 48.811 1.00 68.88 255 VAL A O 1
ATOM 1907 N N . TRP A 1 256 ? -16.708 36.690 46.774 1.00 72.25 256 TRP A N 1
ATOM 1908 C CA . TRP A 1 256 ? -17.000 35.331 47.218 1.00 72.25 256 TRP A CA 1
ATOM 1909 C C . TRP A 1 256 ? -15.739 34.487 47.163 1.00 72.25 256 TRP A C 1
ATOM 1911 O O . TRP A 1 256 ? -15.047 34.478 46.150 1.00 72.25 256 TRP A O 1
ATOM 1921 N N . ALA A 1 257 ? -15.442 33.777 48.243 1.00 70.94 257 ALA A N 1
ATOM 1922 C CA . ALA A 1 257 ? -14.299 32.879 48.307 1.00 70.94 257 ALA A CA 1
ATOM 1923 C C . ALA A 1 257 ? -14.723 31.500 48.810 1.00 70.94 257 ALA A C 1
ATOM 1925 O O . ALA A 1 257 ? -15.663 31.380 49.598 1.00 70.94 257 ALA A O 1
ATOM 1926 N N . ASP A 1 258 ? -14.038 30.451 48.364 1.00 72.38 258 ASP A N 1
ATOM 1927 C CA . ASP A 1 258 ? -14.277 29.111 48.883 1.00 72.38 258 ASP A CA 1
ATOM 1928 C C . ASP A 1 258 ? -13.753 28.993 50.329 1.00 72.38 258 ASP A C 1
ATOM 1930 O O . ASP A 1 258 ? -12.940 29.804 50.784 1.00 72.38 258 ASP A O 1
ATOM 1934 N N . LYS A 1 259 ? -14.199 27.977 51.075 1.00 73.44 259 LYS A N 1
ATOM 1935 C CA . LYS A 1 259 ? -13.826 27.790 52.492 1.00 73.44 259 LYS A CA 1
ATOM 1936 C C . LYS A 1 259 ? -12.319 27.772 52.758 1.00 73.44 259 LYS A C 1
ATOM 1938 O O . LYS A 1 259 ? -11.901 28.219 53.827 1.00 73.44 259 LYS A O 1
ATOM 1943 N N . GLN A 1 260 ? -11.516 27.236 51.845 1.00 60.75 260 GLN A N 1
ATOM 1944 C CA . GLN A 1 260 ? -10.068 27.149 51.999 1.00 60.75 260 GLN A CA 1
ATOM 1945 C C . GLN A 1 260 ? -9.411 28.505 51.726 1.00 60.75 260 GLN A C 1
ATOM 1947 O O . GLN A 1 260 ? -8.541 28.932 52.486 1.00 60.75 260 GLN A O 1
ATOM 1952 N N . THR A 1 261 ? -9.879 29.225 50.706 1.00 64.06 261 THR A N 1
ATOM 1953 C CA . THR A 1 261 ? -9.325 30.534 50.340 1.00 64.06 261 THR A CA 1
ATOM 1954 C C . THR A 1 261 ? -9.762 31.651 51.289 1.00 64.06 261 THR A C 1
ATOM 1956 O O . THR A 1 261 ? -8.947 32.499 51.646 1.00 64.06 261 THR A O 1
ATOM 1959 N N . ALA A 1 262 ? -10.996 31.616 51.798 1.00 66.56 262 ALA A N 1
ATOM 1960 C CA . ALA A 1 262 ? -11.506 32.591 52.767 1.00 66.56 262 ALA A CA 1
ATOM 1961 C C . ALA A 1 262 ? -10.739 32.581 54.104 1.00 66.56 262 ALA A C 1
ATOM 1963 O O . ALA A 1 262 ? -10.715 33.581 54.816 1.00 66.56 262 ALA A O 1
ATOM 1964 N N . ARG A 1 263 ? -10.094 31.457 54.443 1.00 64.12 263 ARG A N 1
ATOM 1965 C CA . ARG A 1 263 ? -9.257 31.305 55.645 1.00 64.12 263 ARG A CA 1
ATOM 1966 C C . ARG A 1 263 ? -7.781 31.608 55.396 1.00 64.12 263 ARG A C 1
ATOM 1968 O O . ARG A 1 263 ? -6.991 31.563 56.335 1.00 64.12 263 ARG A O 1
ATOM 1975 N N . ASN A 1 264 ? -7.395 31.892 54.152 1.00 59.91 264 ASN A N 1
ATOM 1976 C CA . ASN A 1 264 ? -6.011 32.167 53.808 1.00 59.91 264 ASN A CA 1
ATOM 1977 C C . ASN A 1 264 ? -5.598 33.548 54.367 1.00 59.91 264 ASN A C 1
ATOM 1979 O O . ASN A 1 264 ? -6.209 34.557 53.999 1.00 59.91 264 ASN A O 1
ATOM 1983 N N . PRO A 1 265 ? -4.548 33.635 55.208 1.00 53.56 265 PRO A N 1
ATOM 1984 C CA . PRO A 1 265 ? -4.089 34.900 55.786 1.00 53.56 265 PRO A CA 1
ATOM 1985 C C . PRO A 1 265 ? -3.742 35.966 54.737 1.00 53.56 265 PRO A C 1
ATOM 1987 O O . PRO A 1 265 ? -3.940 37.157 54.969 1.00 53.56 265 PRO A O 1
ATOM 1990 N N . VAL A 1 266 ? -3.272 35.547 53.557 1.00 53.12 266 VAL A N 1
ATOM 1991 C CA . VAL A 1 266 ? -2.937 36.437 52.435 1.00 53.12 266 VAL A CA 1
ATOM 1992 C C . VAL A 1 266 ? -4.197 37.052 51.822 1.00 53.12 266 VAL A C 1
ATOM 1994 O O . VAL A 1 266 ? -4.203 38.236 51.490 1.00 53.12 266 VAL A O 1
ATOM 1997 N N . PHE A 1 267 ? -5.279 36.276 51.718 1.00 66.00 267 PHE A N 1
ATOM 1998 C CA . PHE A 1 267 ? -6.572 36.755 51.225 1.00 66.00 267 PHE A CA 1
ATOM 1999 C C . PHE A 1 267 ? -7.214 37.743 52.209 1.00 66.00 267 PHE A C 1
ATOM 2001 O O . PHE A 1 267 ? -7.668 38.811 51.802 1.00 66.00 267 PHE A O 1
ATOM 2008 N N . LEU A 1 268 ? -7.173 37.444 53.510 1.00 64.88 268 LEU A N 1
ATOM 2009 C CA . LEU A 1 268 ? -7.679 38.343 54.553 1.00 64.88 268 LEU A CA 1
ATOM 2010 C C . LEU A 1 268 ? -6.876 39.655 54.618 1.00 64.88 268 LEU A C 1
ATOM 2012 O O . LEU A 1 268 ? -7.463 40.734 54.641 1.00 64.88 268 LEU A O 1
ATOM 2016 N N . SER A 1 269 ? -5.543 39.577 54.515 1.00 60.88 269 SER A N 1
ATOM 2017 C CA . SER A 1 269 ? -4.652 40.742 54.379 1.00 60.88 269 SER A CA 1
ATOM 2018 C C . SER A 1 269 ? -4.970 41.599 53.149 1.00 60.88 269 SER A C 1
ATOM 2020 O O . SER A 1 269 ? -4.805 42.821 53.174 1.00 60.88 269 SER A O 1
ATOM 2022 N N . TRP A 1 270 ? -5.376 40.972 52.045 1.00 66.88 270 TRP A N 1
ATOM 2023 C CA . TRP A 1 270 ? -5.773 41.683 50.835 1.00 66.88 270 TRP A CA 1
ATOM 2024 C C . TRP A 1 270 ? -7.124 42.389 51.013 1.00 66.88 270 TRP A C 1
ATOM 2026 O O . TRP A 1 270 ? -7.246 43.546 50.614 1.00 66.88 270 TRP A O 1
ATOM 2036 N N . ILE A 1 271 ? -8.106 41.756 51.666 1.00 65.62 271 ILE A N 1
ATOM 2037 C CA . ILE A 1 271 ? -9.391 42.393 51.996 1.00 65.62 271 ILE A CA 1
ATOM 2038 C C . ILE A 1 271 ? -9.188 43.614 52.906 1.00 65.62 271 ILE A C 1
ATOM 2040 O O . ILE A 1 271 ? -9.742 44.673 52.611 1.00 65.62 271 ILE A O 1
ATOM 2044 N N . ASP A 1 272 ? -8.371 43.506 53.958 1.00 63.22 272 ASP A N 1
ATOM 2045 C CA . ASP A 1 272 ? -8.142 44.621 54.890 1.00 63.22 272 ASP A CA 1
ATOM 2046 C C . ASP A 1 272 ? -7.369 45.780 54.245 1.00 63.22 272 ASP A C 1
ATOM 2048 O O . ASP A 1 272 ? -7.799 46.926 54.348 1.00 63.22 272 ASP A O 1
ATOM 2052 N N . ARG A 1 273 ? -6.330 45.506 53.442 1.00 58.91 273 ARG A N 1
ATOM 2053 C CA . ARG A 1 273 ? -5.613 46.566 52.703 1.00 58.91 273 ARG A CA 1
ATOM 2054 C C . ARG A 1 273 ? -6.505 47.354 51.745 1.00 58.91 273 ARG A C 1
ATOM 2056 O O . ARG A 1 273 ? -6.286 48.544 51.538 1.00 58.91 273 ARG A O 1
ATOM 2063 N N . ASN A 1 274 ? -7.498 46.705 51.140 1.00 58.00 274 ASN A N 1
ATOM 2064 C CA . ASN A 1 274 ? -8.435 47.387 50.248 1.00 58.00 274 ASN A CA 1
ATOM 2065 C C . ASN A 1 274 ? -9.482 48.206 51.019 1.00 58.00 274 ASN A C 1
ATOM 2067 O O . ASN A 1 274 ? -9.885 49.262 50.530 1.00 58.00 274 ASN A O 1
ATOM 2071 N N . LYS A 1 275 ? -9.866 47.785 52.233 1.00 60.00 275 LYS A N 1
ATOM 2072 C CA . LYS A 1 275 ? -10.683 48.614 53.132 1.00 60.00 275 LYS A CA 1
ATOM 2073 C C . LYS A 1 275 ? -9.940 49.875 53.561 1.00 60.00 275 LYS A C 1
ATOM 2075 O O . LYS A 1 275 ? -10.523 50.954 53.494 1.00 60.00 275 LYS A O 1
ATOM 2080 N N . ASP A 1 276 ? -8.660 49.755 53.909 1.00 54.03 276 ASP A N 1
ATOM 2081 C CA . ASP A 1 276 ? -7.816 50.898 54.284 1.00 54.03 276 ASP A CA 1
ATOM 2082 C C . ASP A 1 276 ? -7.605 51.874 53.113 1.00 54.03 276 ASP A C 1
ATOM 2084 O O . ASP A 1 276 ? -7.505 53.083 53.309 1.00 54.03 276 ASP A O 1
ATOM 2088 N N . ALA A 1 277 ? -7.621 51.366 51.876 1.00 49.00 277 ALA A N 1
ATOM 2089 C CA . ALA A 1 277 ? -7.580 52.163 50.648 1.00 49.00 277 ALA A CA 1
ATOM 2090 C C . ALA A 1 277 ? -8.941 52.784 50.249 1.00 49.00 277 ALA A C 1
ATOM 2092 O O . ALA A 1 277 ? -9.057 53.362 49.168 1.00 49.00 277 ALA A O 1
ATOM 2093 N N . GLY A 1 278 ? -9.972 52.669 51.094 1.00 48.06 278 GLY A N 1
ATOM 2094 C CA . GLY A 1 278 ? -11.292 53.278 50.892 1.00 48.06 278 GLY A CA 1
ATOM 2095 C C . GLY A 1 278 ? -12.294 52.430 50.099 1.00 48.06 278 GLY A C 1
ATOM 2096 O O . GLY A 1 278 ? -13.408 52.886 49.843 1.00 48.06 278 GLY A O 1
ATOM 2097 N N . PHE A 1 279 ? -11.950 51.191 49.731 1.00 50.50 279 PHE A N 1
ATOM 2098 C CA . PHE A 1 279 ? -12.848 50.270 49.032 1.00 50.50 279 PHE A CA 1
ATOM 2099 C C . PHE A 1 279 ? -13.526 49.330 50.036 1.00 50.50 279 PHE A C 1
ATOM 2101 O O . PHE A 1 279 ? -12.930 48.379 50.540 1.00 50.50 279 PHE A O 1
ATOM 2108 N N . ALA A 1 280 ? -14.805 49.579 50.329 1.00 58.62 280 ALA A N 1
ATOM 2109 C CA . ALA A 1 280 ? -15.587 48.796 51.288 1.00 58.62 280 ALA A CA 1
ATOM 2110 C C . ALA A 1 280 ? -15.989 47.410 50.732 1.00 58.62 280 ALA A C 1
ATOM 2112 O O . ALA A 1 280 ? -17.153 47.163 50.414 1.00 58.62 280 ALA A O 1
ATOM 2113 N N . LEU A 1 281 ? -15.016 46.501 50.608 1.00 62.38 281 LEU A N 1
ATOM 2114 C CA . LEU A 1 281 ? -15.221 45.139 50.111 1.00 62.38 281 LEU A CA 1
ATOM 2115 C C . LEU A 1 281 ? -15.959 44.275 51.142 1.00 62.38 281 LEU A C 1
ATOM 2117 O O . LEU A 1 281 ? -15.486 44.070 52.266 1.00 62.38 281 LEU A O 1
ATOM 2121 N N . LYS A 1 282 ? -17.108 43.721 50.748 1.00 62.47 282 LYS A N 1
ATOM 2122 C CA . LYS A 1 282 ? -17.840 42.715 51.535 1.00 62.47 282 LYS A CA 1
ATOM 2123 C C . LYS A 1 282 ? -17.428 41.330 51.057 1.00 62.47 282 LYS A C 1
ATOM 2125 O O . LYS A 1 282 ? -17.488 41.089 49.859 1.00 62.47 282 LYS A O 1
ATOM 2130 N N . HIS A 1 283 ? -17.035 40.423 51.953 1.00 73.19 283 HIS A N 1
ATOM 2131 C CA . HIS A 1 283 ? -16.677 39.058 51.556 1.00 73.19 283 HIS A CA 1
ATOM 2132 C C . HIS A 1 283 ? -17.608 38.001 52.158 1.00 73.19 283 HIS A C 1
ATOM 2134 O O . HIS A 1 283 ? -18.118 38.178 53.262 1.00 73.19 283 HIS A O 1
ATOM 2140 N N . GLU A 1 284 ? -17.836 36.913 51.423 1.00 73.44 284 GLU A N 1
ATOM 2141 C CA . GLU A 1 284 ? -18.702 35.801 51.823 1.00 73.44 284 GLU A CA 1
ATOM 2142 C C . GLU A 1 284 ? -18.063 34.459 51.451 1.00 73.44 284 GLU A C 1
ATOM 2144 O O . GLU A 1 284 ? -17.457 34.317 50.388 1.00 73.44 284 GLU A O 1
ATOM 2149 N N . THR A 1 285 ? -18.174 33.474 52.345 1.00 81.00 285 THR A N 1
ATOM 2150 C CA . THR A 1 285 ? -17.619 32.135 52.119 1.00 81.00 285 THR A CA 1
ATOM 2151 C C . THR A 1 285 ? -18.682 31.212 51.537 1.00 81.00 285 THR A C 1
ATOM 2153 O O . THR A 1 285 ? -19.704 30.984 52.181 1.00 81.00 285 THR A O 1
ATOM 2156 N N . ILE A 1 286 ? -18.428 30.644 50.360 1.00 75.69 286 ILE A N 1
ATOM 2157 C CA . ILE A 1 286 ? -19.347 29.726 49.667 1.00 75.69 286 ILE A CA 1
ATOM 2158 C C . ILE A 1 286 ? -18.615 28.448 49.231 1.00 75.69 286 ILE A C 1
ATOM 2160 O O . ILE A 1 286 ? -17.427 28.284 49.501 1.00 75.69 286 ILE A O 1
ATOM 2164 N N . ASP A 1 287 ? -19.319 27.492 48.627 1.00 70.06 287 ASP A N 1
ATOM 2165 C CA . ASP A 1 287 ? -18.679 26.280 48.107 1.00 70.06 287 ASP A CA 1
ATOM 2166 C C . ASP A 1 287 ? -17.886 26.560 46.820 1.00 70.06 287 ASP A C 1
ATOM 2168 O O . ASP A 1 287 ? -18.264 27.434 46.039 1.00 70.06 287 ASP A O 1
ATOM 2172 N N . LEU A 1 288 ? -16.806 25.809 46.576 1.00 58.88 288 LEU A N 1
ATOM 2173 C CA . LEU A 1 288 ? -15.932 26.000 45.412 1.00 58.88 288 LEU A CA 1
ATOM 2174 C C . LEU A 1 288 ? -16.715 25.925 44.091 1.00 58.88 288 LEU A C 1
ATOM 2176 O O . LEU A 1 288 ? -16.480 26.734 43.195 1.00 58.88 288 LEU A O 1
ATOM 2180 N N . ALA A 1 289 ? -17.700 25.025 43.996 1.00 57.59 289 ALA A N 1
ATOM 2181 C CA . ALA A 1 289 ? -18.558 24.923 42.818 1.00 57.59 289 ALA A CA 1
ATOM 2182 C C . ALA A 1 289 ? -19.396 26.197 42.598 1.00 57.59 289 ALA A C 1
ATOM 2184 O O . ALA A 1 289 ? -19.559 26.645 41.464 1.00 57.59 289 ALA A O 1
ATOM 2185 N N . ALA A 1 290 ? -19.866 26.827 43.678 1.00 58.31 290 ALA A N 1
ATOM 2186 C CA . ALA A 1 290 ? -20.618 28.078 43.619 1.00 58.31 290 ALA A CA 1
ATOM 2187 C C . ALA A 1 290 ? -19.718 29.282 43.273 1.00 58.31 290 ALA A C 1
ATOM 2189 O O . ALA A 1 290 ? -20.134 30.159 42.518 1.00 58.31 290 ALA A O 1
ATOM 2190 N N . VAL A 1 291 ? -18.464 29.308 43.749 1.00 54.75 291 VAL A N 1
ATOM 2191 C CA . VAL A 1 291 ? -17.469 30.317 43.329 1.00 54.75 291 VAL A CA 1
ATOM 2192 C C . VAL A 1 291 ? -17.201 30.225 41.826 1.00 54.75 291 VAL A C 1
ATOM 2194 O O . VAL A 1 291 ? -17.135 31.246 41.142 1.00 54.75 291 VAL A O 1
ATOM 2197 N N . MET A 1 292 ? -17.084 29.003 41.299 1.00 53.56 292 MET A N 1
ATOM 2198 C CA . MET A 1 292 ? -16.879 28.770 39.869 1.00 53.56 292 MET A CA 1
ATOM 2199 C C . MET A 1 292 ? -18.084 29.239 39.043 1.00 53.56 292 MET A C 1
ATOM 2201 O O . MET A 1 292 ? -17.895 29.957 38.065 1.00 53.56 292 MET A O 1
ATOM 2205 N N . GLN A 1 293 ? -19.310 28.945 39.489 1.00 55.53 293 GLN A N 1
ATOM 2206 C CA . GLN A 1 293 ? -20.537 29.418 38.833 1.00 55.53 293 GLN A CA 1
ATOM 2207 C C . GLN A 1 293 ? -20.654 30.950 38.799 1.00 55.53 293 GLN A C 1
ATOM 2209 O O . GLN A 1 293 ? -21.043 31.514 37.777 1.00 55.53 293 GLN A O 1
ATOM 2214 N N . LEU A 1 294 ? -20.279 31.637 39.885 1.00 55.25 294 LEU A N 1
ATOM 2215 C CA . LEU A 1 294 ? -20.288 33.104 39.944 1.00 55.25 294 LEU A CA 1
ATOM 2216 C C . LEU A 1 294 ? -19.238 33.740 39.026 1.00 55.25 294 LEU A C 1
ATOM 2218 O O . LEU A 1 294 ? -19.481 34.803 38.456 1.00 55.25 294 LEU A O 1
ATOM 2222 N N . ARG A 1 295 ? -18.072 33.103 38.866 1.00 52.31 295 ARG A N 1
ATOM 2223 C CA . ARG A 1 295 ? -16.997 33.589 37.989 1.00 52.31 295 ARG A CA 1
ATOM 2224 C C . ARG A 1 295 ? -17.343 33.448 36.508 1.00 52.31 295 ARG A C 1
ATOM 2226 O O . ARG A 1 295 ? -16.950 34.296 35.712 1.00 52.31 295 ARG A O 1
ATOM 2233 N N . ASP A 1 296 ? -18.086 32.405 36.158 1.00 50.94 296 ASP A N 1
ATOM 2234 C CA . ASP A 1 296 ? -18.431 32.087 34.773 1.00 50.94 296 ASP A CA 1
ATOM 2235 C C . ASP A 1 296 ? -19.674 32.875 34.277 1.00 50.94 296 ASP A C 1
ATOM 2237 O O . ASP A 1 296 ? -20.180 32.635 33.182 1.00 50.94 296 ASP A O 1
ATOM 2241 N N . GLY A 1 297 ? -20.130 33.881 35.044 1.00 46.56 297 GLY A N 1
ATOM 2242 C CA . GLY A 1 297 ? -21.017 34.950 34.565 1.00 46.56 297 GLY A CA 1
ATOM 2243 C C . GLY A 1 297 ? -22.514 34.636 34.552 1.00 46.56 297 GLY A C 1
ATOM 2244 O O . GLY A 1 297 ? -23.286 35.400 33.971 1.00 46.56 297 GLY A O 1
ATOM 2245 N N . GLN A 1 298 ? -22.965 33.563 35.206 1.00 42.50 298 GLN A N 1
ATOM 2246 C CA . GLN A 1 298 ? -24.397 33.270 35.325 1.00 42.50 298 GLN A CA 1
ATOM 2247 C C . GLN A 1 298 ? -25.046 34.111 36.438 1.00 42.50 298 GLN A C 1
ATOM 2249 O O . GLN A 1 298 ? -25.297 33.653 37.551 1.00 42.50 298 GLN A O 1
ATOM 2254 N N . GLY A 1 299 ? -25.294 35.388 36.137 1.00 34.75 299 GLY A N 1
ATOM 2255 C CA . GLY A 1 299 ? -26.063 36.299 36.982 1.00 34.75 299 GLY A CA 1
ATOM 2256 C C . GLY A 1 299 ? -27.566 35.987 36.966 1.00 34.75 299 GLY A C 1
ATOM 2257 O O . GLY A 1 299 ? -28.187 35.939 35.910 1.00 34.75 299 GLY A O 1
ATOM 2258 N N . PHE A 1 300 ? -28.125 35.800 38.164 1.00 30.80 300 PHE A N 1
ATOM 2259 C CA . PHE A 1 300 ? -29.539 35.827 38.569 1.00 30.80 300 PHE A CA 1
ATOM 2260 C C . PHE A 1 300 ? -30.606 36.138 37.492 1.00 30.80 300 PHE A C 1
ATOM 2262 O O . PHE A 1 300 ? -30.788 37.292 37.104 1.00 30.80 300 PHE A O 1
ATOM 2269 N N . ARG A 1 301 ? -31.469 35.152 37.196 1.00 24.97 301 ARG A N 1
ATOM 2270 C CA . ARG A 1 301 ? -32.914 35.362 36.983 1.00 24.97 301 ARG A CA 1
ATOM 2271 C C . ARG A 1 301 ? -33.714 34.130 37.405 1.00 24.97 301 ARG A C 1
ATOM 2273 O O . ARG A 1 301 ? -33.510 33.029 36.908 1.00 24.97 301 ARG A O 1
ATOM 2280 N N . PHE A 1 302 ? -34.632 34.357 38.340 1.00 28.64 302 PHE A N 1
ATOM 2281 C CA . PHE A 1 302 ? -35.704 33.437 38.690 1.00 28.64 302 PHE A CA 1
ATOM 2282 C C . PHE A 1 302 ? -36.630 33.200 37.484 1.00 28.64 302 PHE A C 1
ATOM 2284 O O . PHE A 1 302 ? -36.973 34.132 36.760 1.00 28.64 302 PHE A O 1
ATOM 2291 N N . SER A 1 303 ? -37.124 31.964 37.404 1.00 28.91 303 SER A N 1
ATOM 2292 C CA . SER A 1 303 ? -38.298 31.478 36.665 1.00 28.91 303 SER A CA 1
ATOM 2293 C C . SER A 1 303 ? -38.204 31.246 35.145 1.00 28.91 303 SER A C 1
ATOM 2295 O O . SER A 1 303 ? -38.068 32.161 34.343 1.00 28.91 303 SER A O 1
ATOM 2297 N N . ASN A 1 304 ? -38.470 29.972 34.829 1.00 30.64 304 ASN A N 1
ATOM 2298 C CA . ASN A 1 304 ? -39.172 29.406 33.675 1.00 30.64 304 ASN A CA 1
ATOM 2299 C C . ASN A 1 304 ? -38.456 29.241 32.316 1.00 30.64 304 ASN A C 1
ATOM 2301 O O . ASN A 1 304 ? -38.429 30.142 31.489 1.00 30.64 304 ASN A O 1
ATOM 2305 N N . ARG A 1 305 ? -38.117 27.960 32.075 1.00 28.70 305 ARG A N 1
ATOM 2306 C CA . ARG A 1 305 ? -38.355 27.127 30.871 1.00 28.70 305 ARG A CA 1
ATOM 2307 C C . ARG A 1 305 ? -37.242 26.775 29.875 1.00 28.70 305 ARG A C 1
ATOM 2309 O O . ARG A 1 305 ? -37.450 25.771 29.212 1.00 28.70 305 ARG A O 1
ATOM 2316 N N . ASP A 1 306 ? -36.064 27.401 29.859 1.00 30.78 306 ASP A N 1
ATOM 2317 C CA . ASP A 1 306 ? -35.070 27.096 28.795 1.00 30.78 306 ASP A CA 1
ATOM 2318 C C . ASP A 1 306 ? -33.661 26.658 29.272 1.00 30.78 306 ASP A C 1
ATOM 2320 O O . ASP A 1 306 ? -32.726 26.605 28.479 1.00 30.78 306 ASP A O 1
ATOM 2324 N N . ALA A 1 307 ? -33.472 26.312 30.554 1.00 34.25 307 ALA A N 1
ATOM 2325 C CA . ALA A 1 307 ? -32.150 25.958 31.111 1.00 34.25 307 ALA A CA 1
ATOM 2326 C C . ALA A 1 307 ? -31.783 24.455 31.069 1.00 34.25 307 ALA A C 1
ATOM 2328 O O . ALA A 1 307 ? -30.634 24.112 31.346 1.00 34.25 307 ALA A O 1
ATOM 2329 N N . ASP A 1 308 ? -32.713 23.564 30.711 1.00 29.98 308 ASP A N 1
ATOM 2330 C CA . ASP A 1 308 ? -32.474 22.110 30.749 1.00 29.98 308 ASP A CA 1
ATOM 2331 C C . ASP A 1 308 ? -31.832 21.538 29.468 1.00 29.98 308 ASP A C 1
ATOM 2333 O O . ASP A 1 308 ? -31.288 20.437 29.499 1.00 29.98 308 ASP A O 1
ATOM 2337 N N . GLN A 1 309 ? -31.806 22.266 28.345 1.00 31.30 309 GLN A N 1
ATOM 2338 C CA . GLN A 1 309 ? -31.441 21.686 27.038 1.00 31.30 309 GLN A CA 1
ATOM 2339 C C . GLN A 1 309 ? -30.037 21.042 26.954 1.00 31.30 309 GLN A C 1
ATOM 2341 O O . GLN A 1 309 ? -29.969 19.878 26.571 1.00 31.30 309 GLN A O 1
ATOM 2346 N N . PRO A 1 310 ? -28.909 21.668 27.353 1.00 37.78 310 PRO A N 1
ATOM 2347 C CA . PRO A 1 310 ? -27.583 21.090 27.078 1.00 37.78 310 PRO A CA 1
ATOM 2348 C C . PRO A 1 310 ? -27.245 19.862 27.939 1.00 37.78 310 PRO A C 1
ATOM 2350 O O . PRO A 1 310 ? -26.511 18.969 27.513 1.00 37.78 310 PRO A O 1
ATOM 2353 N N . GLN A 1 311 ? -27.760 19.810 29.172 1.00 37.84 311 GLN A N 1
ATOM 2354 C CA . GLN A 1 311 ? -27.531 18.684 30.080 1.00 37.84 311 GLN A CA 1
ATOM 2355 C C . GLN A 1 311 ? -28.506 17.544 29.776 1.00 37.84 311 GLN A C 1
ATOM 2357 O O . GLN A 1 311 ? -28.098 16.381 29.755 1.00 37.84 311 GLN A O 1
ATOM 2362 N N . GLN A 1 312 ? -29.759 17.875 29.452 1.00 40.16 312 GLN A N 1
ATOM 2363 C CA . GLN A 1 312 ? -30.767 16.913 29.032 1.00 40.16 312 GLN A CA 1
ATOM 2364 C C . GLN A 1 312 ? -30.409 16.270 27.682 1.00 40.16 312 GLN A C 1
ATOM 2366 O O . GLN A 1 312 ? -30.432 15.047 27.593 1.00 40.16 312 GLN A O 1
ATOM 2371 N N . GLU A 1 313 ? -29.917 17.032 26.698 1.00 45.47 313 GLU A N 1
ATOM 2372 C CA . GLU A 1 313 ? -29.421 16.500 25.416 1.00 45.47 313 GLU A CA 1
ATOM 2373 C C . GLU A 1 313 ? -28.256 15.512 25.602 1.00 45.47 313 GLU A C 1
ATOM 2375 O O . GLU A 1 313 ? -28.185 14.484 24.926 1.00 45.47 313 GLU A O 1
ATOM 2380 N N . GLY A 1 314 ? -27.339 15.766 26.544 1.00 57.88 314 GLY A N 1
ATOM 2381 C CA . GLY A 1 314 ? -26.245 14.842 26.866 1.00 57.88 314 GLY A CA 1
ATOM 2382 C C . GLY A 1 314 ? -26.729 13.513 27.465 1.00 57.88 314 GLY A C 1
ATOM 2383 O O . GLY A 1 314 ? -26.237 12.443 27.089 1.00 57.88 314 GLY A O 1
ATOM 2384 N N . TYR A 1 315 ? -27.715 13.563 28.366 1.00 61.16 315 TYR A N 1
ATOM 2385 C CA . TYR A 1 315 ? -28.343 12.367 28.937 1.00 61.16 315 TYR A CA 1
ATOM 2386 C C . TYR A 1 315 ? -29.203 11.616 27.912 1.00 61.16 315 TYR A C 1
ATOM 2388 O O . TYR A 1 315 ? -29.130 10.388 27.849 1.00 61.16 315 TYR A O 1
ATOM 2396 N N . GLU A 1 316 ? -29.952 12.332 27.073 1.00 70.69 316 GLU A N 1
ATOM 2397 C CA . GLU A 1 316 ? -30.790 11.774 26.007 1.00 70.69 316 GLU A CA 1
ATOM 2398 C C . GLU A 1 316 ? -29.945 11.064 24.942 1.00 70.69 316 GLU A C 1
ATOM 2400 O O . GLU A 1 316 ? -30.213 9.908 24.614 1.00 70.69 316 GLU A O 1
ATOM 2405 N N . ASN A 1 317 ? -28.859 11.685 24.467 1.00 79.88 317 ASN A N 1
ATOM 2406 C CA . ASN A 1 317 ? -27.945 11.068 23.498 1.00 79.88 317 ASN A CA 1
ATOM 2407 C C . ASN A 1 317 ? -27.276 9.803 24.055 1.00 79.88 317 ASN A C 1
ATOM 2409 O O . ASN A 1 317 ? -27.077 8.824 23.333 1.00 79.88 317 ASN A O 1
ATOM 2413 N N . ARG A 1 318 ? -26.946 9.791 25.352 1.00 80.12 318 ARG A N 1
ATOM 2414 C CA . ARG A 1 318 ? -26.401 8.603 26.017 1.00 80.12 318 ARG A CA 1
ATOM 2415 C C . ARG A 1 318 ? -27.445 7.497 26.173 1.00 80.12 318 ARG A C 1
ATOM 2417 O O . ARG A 1 318 ? -27.113 6.329 25.973 1.00 80.12 318 ARG A O 1
ATOM 2424 N N . ALA A 1 319 ? -28.675 7.847 26.541 1.00 80.94 319 ALA A N 1
ATOM 2425 C CA . ALA A 1 319 ? -29.774 6.894 26.650 1.00 80.94 319 ALA A CA 1
ATOM 2426 C C . ALA A 1 319 ? -30.081 6.251 25.290 1.00 80.94 319 ALA A C 1
ATOM 2428 O O . ALA A 1 319 ? -30.183 5.030 25.201 1.00 80.94 319 ALA A O 1
ATOM 2429 N N . GLU A 1 320 ? -30.120 7.048 24.221 1.00 86.12 320 GLU A N 1
ATOM 2430 C CA . GLU A 1 320 ? -30.323 6.556 22.857 1.00 86.12 320 GLU A CA 1
ATOM 2431 C C . GLU A 1 320 ? -29.167 5.657 22.387 1.00 86.12 320 GLU A C 1
ATOM 2433 O O . GLU A 1 320 ? -29.398 4.613 21.776 1.00 86.12 320 GLU A O 1
ATOM 2438 N N . ALA A 1 321 ? -27.916 6.006 22.709 1.00 88.12 321 ALA A N 1
ATOM 2439 C CA . ALA A 1 321 ? -26.764 5.157 22.411 1.00 88.12 321 ALA A CA 1
ATOM 2440 C C . ALA A 1 321 ? -26.849 3.781 23.101 1.00 88.12 321 ALA A C 1
ATOM 2442 O O . ALA A 1 321 ? -26.522 2.762 22.488 1.00 88.12 321 ALA A O 1
ATOM 2443 N N . LEU A 1 322 ? -27.307 3.738 24.356 1.00 88.31 322 LEU A N 1
ATOM 2444 C CA . LEU A 1 322 ? -27.552 2.487 25.078 1.00 88.31 322 LEU A CA 1
ATOM 2445 C C . LEU A 1 322 ? -28.716 1.700 24.466 1.00 88.31 322 LEU A C 1
ATOM 2447 O O . LEU A 1 322 ? -28.556 0.508 24.220 1.00 88.31 322 LEU A O 1
ATOM 2451 N N . GLU A 1 323 ? -29.833 2.354 24.131 1.00 87.94 323 GLU A N 1
ATOM 2452 C CA . GLU A 1 323 ? -30.963 1.714 23.439 1.00 87.94 323 GLU A CA 1
ATOM 2453 C C . GLU A 1 323 ? -30.512 1.076 22.115 1.00 87.94 323 GLU A C 1
ATOM 2455 O O . GLU A 1 323 ? -30.896 -0.047 21.786 1.00 87.94 323 GLU A O 1
ATOM 2460 N N . LEU A 1 324 ? -29.652 1.760 21.355 1.00 90.81 324 LEU A N 1
ATOM 2461 C CA . LEU A 1 324 ? -29.103 1.251 20.102 1.00 90.81 324 LEU A CA 1
ATOM 2462 C C . LEU A 1 324 ? -28.288 -0.031 20.325 1.00 90.81 324 LEU A C 1
ATOM 2464 O O . LEU A 1 324 ? -28.478 -1.011 19.598 1.00 90.81 324 LEU A O 1
ATOM 2468 N N . ILE A 1 325 ? -27.421 -0.049 21.341 1.00 91.25 325 ILE A N 1
ATOM 2469 C CA . ILE A 1 325 ? -26.626 -1.228 21.718 1.00 91.25 325 ILE A CA 1
ATOM 2470 C C . ILE A 1 325 ? -27.535 -2.369 22.194 1.00 91.25 325 ILE A C 1
ATOM 2472 O O . ILE A 1 325 ? -27.345 -3.511 21.778 1.00 91.25 325 ILE A O 1
ATOM 2476 N N . GLU A 1 326 ? -28.545 -2.076 23.011 1.00 88.00 326 GLU A N 1
ATOM 2477 C CA . GLU A 1 326 ? -29.518 -3.055 23.509 1.00 88.00 326 GLU A CA 1
ATOM 2478 C C . GLU A 1 326 ? -30.314 -3.689 22.367 1.00 88.00 326 GLU A C 1
ATOM 2480 O O . GLU A 1 326 ? -30.461 -4.909 22.299 1.00 88.00 326 GLU A O 1
ATOM 2485 N N . ARG A 1 327 ? -30.769 -2.882 21.407 1.00 87.88 327 ARG A N 1
ATOM 2486 C CA . ARG A 1 327 ? -31.467 -3.377 20.217 1.00 87.88 327 ARG A CA 1
ATOM 2487 C C . ARG A 1 327 ? -30.555 -4.199 19.319 1.00 87.88 327 ARG A C 1
ATOM 2489 O O . ARG A 1 327 ? -30.987 -5.218 18.787 1.00 87.88 327 ARG A O 1
ATOM 2496 N N . ALA A 1 328 ? -29.298 -3.801 19.149 1.00 90.31 328 ALA A N 1
ATOM 2497 C CA . ALA A 1 328 ? -28.323 -4.618 18.436 1.00 90.31 328 ALA A CA 1
ATOM 2498 C C . ALA A 1 328 ? -28.099 -5.969 19.142 1.00 90.31 328 ALA A C 1
ATOM 2500 O O . ALA A 1 328 ? -28.057 -7.011 18.481 1.00 90.31 328 ALA A O 1
ATOM 2501 N N . ALA A 1 329 ? -28.029 -5.964 20.477 1.00 88.69 329 ALA A N 1
ATOM 2502 C CA . ALA A 1 329 ? -27.908 -7.166 21.295 1.00 88.69 329 ALA A CA 1
ATOM 2503 C C . ALA A 1 329 ? -29.143 -8.074 21.199 1.00 88.69 329 ALA A C 1
ATOM 2505 O O . ALA A 1 329 ? -28.995 -9.293 21.097 1.00 88.69 329 ALA A O 1
ATOM 2506 N N . TYR A 1 330 ? -30.344 -7.492 21.121 1.00 85.81 330 TYR A N 1
ATOM 2507 C CA . TYR A 1 330 ? -31.593 -8.213 20.860 1.00 85.81 330 TYR A CA 1
ATOM 2508 C C . TYR A 1 330 ? -31.523 -9.018 19.552 1.00 85.81 330 TYR A C 1
ATOM 2510 O O . TYR A 1 330 ? -31.859 -10.202 19.524 1.00 85.81 330 TYR A O 1
ATOM 2518 N N . TYR A 1 331 ? -30.981 -8.429 18.479 1.00 86.50 331 TYR A N 1
ATOM 2519 C CA . TYR A 1 331 ? -30.748 -9.139 17.213 1.00 86.50 331 TYR A CA 1
ATOM 2520 C C . TYR A 1 331 ? -29.551 -10.103 17.244 1.00 86.50 331 TYR A C 1
ATOM 2522 O O . TYR A 1 331 ? -29.279 -10.769 16.239 1.00 86.50 331 TYR A O 1
ATOM 2530 N N . ARG A 1 332 ? -28.838 -10.207 18.377 1.00 86.50 332 ARG A N 1
ATOM 2531 C CA . ARG A 1 332 ? -27.565 -10.932 18.520 1.00 86.50 332 ARG A CA 1
ATOM 2532 C C . ARG A 1 332 ? -26.539 -10.475 17.479 1.00 86.50 332 ARG A C 1
ATOM 2534 O O . ARG A 1 332 ? -25.855 -11.300 16.870 1.00 86.50 332 ARG A O 1
ATOM 2541 N N . ALA A 1 333 ? -26.458 -9.166 17.242 1.00 91.50 333 ALA A N 1
ATOM 2542 C CA . ALA A 1 333 ? -25.454 -8.603 16.352 1.00 91.50 333 ALA A CA 1
ATOM 2543 C C . ALA A 1 333 ? -24.048 -8.842 16.922 1.00 91.50 333 ALA A C 1
ATOM 2545 O O . ALA A 1 333 ? -23.814 -8.643 18.116 1.00 91.50 333 ALA A O 1
ATOM 2546 N N . SER A 1 334 ? -23.113 -9.272 16.078 1.00 92.56 334 SER A N 1
ATOM 2547 C CA . SER A 1 334 ? -21.701 -9.383 16.453 1.00 92.56 334 SER A CA 1
ATOM 2548 C C . SER A 1 334 ? -21.013 -8.023 16.432 1.00 92.56 334 SER A C 1
ATOM 2550 O O . SER A 1 334 ? -20.138 -7.760 17.253 1.00 92.56 334 SER A O 1
ATOM 2552 N N . ASP A 1 335 ? -21.419 -7.152 15.508 1.00 95.25 335 ASP A N 1
ATOM 2553 C CA . ASP A 1 335 ? -20.802 -5.850 15.300 1.00 95.25 335 ASP A CA 1
ATOM 2554 C C . ASP A 1 335 ? -21.869 -4.799 14.943 1.00 95.25 335 ASP A C 1
ATOM 2556 O O . ASP A 1 335 ? -22.812 -5.090 14.204 1.00 95.25 335 ASP A O 1
ATOM 2560 N N . ILE A 1 336 ? -21.700 -3.577 15.448 1.00 95.94 336 ILE A N 1
ATOM 2561 C CA . ILE A 1 336 ? -22.448 -2.373 15.062 1.00 95.94 336 ILE A CA 1
ATOM 2562 C C . ILE A 1 336 ? -21.485 -1.465 14.305 1.00 95.94 336 ILE A C 1
ATOM 2564 O O . ILE A 1 336 ? -20.382 -1.203 14.783 1.00 95.94 336 ILE A O 1
ATOM 2568 N N . HIS A 1 337 ? -21.901 -0.955 13.153 1.00 95.44 337 HIS A N 1
ATOM 2569 C CA . HIS A 1 337 ? -21.086 -0.111 12.285 1.00 95.44 337 HIS A CA 1
ATOM 2570 C C . HIS A 1 337 ? -21.748 1.246 12.124 1.00 95.44 337 HIS A C 1
ATOM 2572 O O . HIS A 1 337 ? -22.809 1.335 11.518 1.00 95.44 337 HIS A O 1
ATOM 2578 N N . PHE A 1 338 ? -21.105 2.290 12.628 1.00 95.38 338 PHE A N 1
ATOM 2579 C CA . PHE A 1 338 ? -21.427 3.679 12.330 1.00 95.38 338 PHE A CA 1
ATOM 2580 C C . PHE A 1 338 ? -20.546 4.139 11.169 1.00 95.38 338 PHE A C 1
ATOM 2582 O O . PHE A 1 338 ? -19.318 4.104 11.273 1.00 95.38 338 PHE A O 1
ATOM 2589 N N . LEU A 1 339 ? -21.172 4.558 10.072 1.00 94.44 339 LEU A N 1
ATOM 2590 C CA . LEU A 1 339 ? -20.513 5.094 8.883 1.00 94.44 339 LEU A CA 1
ATOM 2591 C C . LEU A 1 339 ? -21.002 6.527 8.661 1.00 94.44 339 LEU A C 1
ATOM 2593 O O . LEU A 1 339 ? -22.101 6.726 8.148 1.00 94.44 339 LEU A O 1
ATOM 2597 N N . LEU A 1 340 ? -20.204 7.512 9.062 1.00 93.38 340 LEU A N 1
ATOM 2598 C CA . LEU A 1 340 ? -20.495 8.936 8.917 1.00 93.38 340 LEU A CA 1
ATOM 2599 C C . LEU A 1 340 ? -19.898 9.407 7.585 1.00 93.38 340 LEU A C 1
ATOM 2601 O O . LEU A 1 340 ? -18.681 9.366 7.400 1.00 93.38 340 LEU A O 1
ATOM 2605 N N . ARG A 1 341 ? -20.746 9.816 6.634 1.00 87.75 341 ARG A N 1
ATOM 2606 C CA . ARG A 1 341 ? -20.364 10.127 5.242 1.00 87.75 341 ARG A CA 1
ATOM 2607 C C . ARG A 1 341 ? -20.319 11.633 4.944 1.00 87.75 341 ARG A C 1
ATOM 2609 O O . ARG A 1 341 ? -20.301 12.019 3.781 1.00 87.75 341 ARG A O 1
ATOM 2616 N N . GLY A 1 342 ? -20.330 12.487 5.967 1.00 78.50 342 GLY A N 1
ATOM 2617 C CA . GLY A 1 342 ? -20.263 13.951 5.849 1.00 78.50 342 GLY A CA 1
ATOM 2618 C C . GLY A 1 342 ? -21.613 14.623 5.575 1.00 78.50 342 GLY A C 1
ATOM 2619 O O . GLY A 1 342 ? -21.843 15.731 6.040 1.00 78.50 342 GLY A O 1
ATOM 2620 N N . GLN A 1 343 ? -22.536 13.947 4.883 1.00 79.88 343 GLN A N 1
ATOM 2621 C CA . GLN A 1 343 ? -23.912 14.434 4.669 1.00 79.88 343 GLN A CA 1
ATOM 2622 C C . GLN A 1 343 ? -24.952 13.687 5.513 1.00 79.88 343 GLN A C 1
ATOM 2624 O O . GLN A 1 343 ? -25.932 14.266 5.974 1.00 79.88 343 GLN A O 1
ATOM 2629 N N . HIS A 1 344 ? -24.744 12.390 5.715 1.00 88.56 344 HIS A N 1
ATOM 2630 C CA . HIS A 1 344 ? -25.619 11.508 6.477 1.00 88.56 344 HIS A CA 1
ATOM 2631 C C . HIS A 1 344 ? -24.780 10.401 7.115 1.00 88.56 344 HIS A C 1
ATOM 2633 O O . HIS A 1 344 ? -23.639 10.151 6.709 1.00 88.56 344 HIS A O 1
ATOM 2639 N N . ALA A 1 345 ? -25.353 9.715 8.096 1.00 92.06 345 ALA A N 1
ATOM 2640 C CA . ALA A 1 345 ? -24.725 8.579 8.740 1.00 92.06 345 ALA A CA 1
ATOM 2641 C C . ALA A 1 345 ? -25.594 7.332 8.613 1.00 92.06 345 ALA A C 1
ATOM 2643 O O . ALA A 1 345 ? -26.804 7.369 8.836 1.00 92.06 345 ALA A O 1
ATOM 2644 N N . ILE A 1 346 ? -24.954 6.211 8.294 1.00 93.62 346 ILE A N 1
ATOM 2645 C CA . ILE A 1 346 ? -25.605 4.908 8.184 1.00 93.62 346 ILE A CA 1
ATOM 2646 C C . ILE A 1 346 ? -25.137 4.048 9.353 1.00 93.62 346 ILE A C 1
ATOM 2648 O O . ILE A 1 346 ? -23.935 3.901 9.589 1.00 93.62 346 ILE A O 1
ATOM 2652 N N . VAL A 1 347 ? -26.091 3.456 10.067 1.00 95.00 347 VAL A N 1
ATOM 2653 C CA . VAL A 1 347 ? -25.845 2.445 11.092 1.00 95.00 347 VAL A CA 1
ATOM 2654 C C . VAL A 1 347 ? -26.227 1.080 10.539 1.00 95.00 347 VAL A C 1
ATOM 2656 O O . VAL A 1 347 ? -27.356 0.858 10.093 1.00 95.00 347 VAL A O 1
ATOM 2659 N N . GLN A 1 348 ? -25.280 0.151 10.577 1.00 95.31 348 GLN A N 1
ATOM 2660 C CA . GLN A 1 348 ? -25.444 -1.217 10.093 1.00 95.31 348 GLN A CA 1
ATOM 2661 C C . GLN A 1 348 ? -25.095 -2.214 11.197 1.00 95.31 348 GLN A C 1
ATOM 2663 O O . GLN A 1 348 ? -24.277 -1.927 12.068 1.00 95.31 348 GLN A O 1
ATOM 2668 N N . LEU A 1 349 ? -25.685 -3.403 11.146 1.00 95.00 349 LEU A N 1
ATOM 2669 C CA . LEU A 1 349 ? -25.414 -4.498 12.075 1.00 95.00 349 LEU A CA 1
ATOM 2670 C C . LEU A 1 349 ? -24.854 -5.694 11.315 1.00 95.00 349 LEU A C 1
ATOM 2672 O O . LEU A 1 349 ? -25.361 -6.035 10.249 1.00 95.00 349 LEU A O 1
ATOM 2676 N N . THR A 1 350 ? -23.861 -6.375 11.878 1.00 93.69 350 THR A N 1
ATOM 2677 C CA . THR A 1 350 ? -23.497 -7.721 11.424 1.00 93.69 350 THR A CA 1
ATOM 2678 C C . THR A 1 350 ? -24.280 -8.736 12.242 1.00 93.69 350 THR A C 1
ATOM 2680 O O . THR A 1 350 ? -24.056 -8.873 13.443 1.00 93.69 350 THR A O 1
ATOM 2683 N N . VAL A 1 351 ? -25.188 -9.472 11.604 1.00 90.50 351 VAL A N 1
ATOM 2684 C CA . VAL A 1 351 ? -25.990 -10.522 12.249 1.00 90.50 351 VAL A CA 1
ATOM 2685 C C . VAL A 1 351 ? -25.812 -11.811 11.462 1.00 90.50 351 VAL A C 1
ATOM 2687 O O . VAL A 1 351 ? -26.043 -11.830 10.260 1.00 90.50 351 VAL A O 1
ATOM 2690 N N . ASN A 1 352 ? -25.399 -12.899 12.122 1.00 86.25 352 ASN A N 1
ATOM 2691 C CA . ASN A 1 352 ? -25.051 -14.161 11.444 1.00 86.25 352 ASN A CA 1
ATOM 2692 C C . ASN A 1 352 ? -24.061 -13.971 10.293 1.00 86.25 352 ASN A C 1
ATOM 2694 O O . ASN A 1 352 ? -24.205 -14.610 9.259 1.00 86.25 352 ASN A O 1
ATOM 2698 N N . ASN A 1 353 ? -23.062 -13.105 10.481 1.00 85.25 353 ASN A N 1
ATOM 2699 C CA . ASN A 1 353 ? -22.065 -12.767 9.466 1.00 85.25 353 ASN A CA 1
ATOM 2700 C C . ASN A 1 353 ? -22.568 -11.981 8.245 1.00 85.25 353 ASN A C 1
ATOM 2702 O O . ASN A 1 353 ? -21.743 -11.643 7.394 1.00 85.25 353 ASN A O 1
ATOM 2706 N N . ASP A 1 354 ? -23.852 -11.632 8.201 1.00 91.25 354 ASP A N 1
ATOM 2707 C CA . ASP A 1 354 ? -24.433 -10.792 7.163 1.00 91.25 354 ASP A CA 1
ATOM 2708 C C . ASP A 1 354 ? -24.519 -9.345 7.634 1.00 91.25 354 ASP A C 1
ATOM 2710 O O . ASP A 1 354 ? -25.026 -9.063 8.724 1.00 91.25 354 ASP A O 1
ATOM 2714 N N . LEU A 1 355 ? -24.082 -8.422 6.784 1.00 94.56 355 LEU A N 1
ATOM 2715 C CA . LEU A 1 355 ? -24.297 -6.999 6.985 1.00 94.56 355 LEU A CA 1
ATOM 2716 C C . LEU A 1 355 ? -25.768 -6.661 6.717 1.00 94.56 355 LEU A C 1
ATOM 2718 O O . LEU A 1 355 ? -26.325 -6.997 5.671 1.00 94.56 355 LEU A O 1
ATOM 2722 N N . ARG A 1 356 ? -26.397 -5.986 7.673 1.00 93.38 356 ARG A N 1
ATOM 2723 C CA . ARG A 1 356 ? -27.794 -5.562 7.635 1.00 93.38 356 ARG A CA 1
ATOM 2724 C C . ARG A 1 356 ? -27.873 -4.062 7.863 1.00 93.38 356 ARG A C 1
ATOM 2726 O O . ARG A 1 356 ? -27.193 -3.526 8.737 1.00 93.38 356 ARG A O 1
ATOM 2733 N N . HIS A 1 357 ? -28.715 -3.387 7.097 1.00 93.00 357 HIS A N 1
ATOM 2734 C CA . HIS A 1 357 ? -29.068 -1.997 7.351 1.00 93.00 357 HIS A CA 1
ATOM 2735 C C . HIS A 1 357 ? -29.959 -1.922 8.593 1.00 93.00 357 HIS A C 1
ATOM 2737 O O . HIS A 1 357 ? -30.876 -2.731 8.748 1.00 93.00 357 HIS A O 1
ATOM 2743 N N . PHE A 1 358 ? -29.650 -0.993 9.497 1.00 91.50 358 PHE A N 1
ATOM 2744 C CA . PHE A 1 358 ? -30.373 -0.841 10.755 1.00 91.50 358 PHE A CA 1
ATOM 2745 C C . PHE A 1 358 ? -31.090 0.499 10.838 1.00 91.50 358 PHE A C 1
ATOM 2747 O O . PHE A 1 358 ? -32.309 0.526 11.007 1.00 91.50 358 PHE A O 1
ATOM 2754 N N . ARG A 1 359 ? -30.345 1.603 10.733 1.00 90.25 359 ARG A N 1
ATOM 2755 C CA . ARG A 1 359 ? -30.873 2.967 10.850 1.00 90.25 359 ARG A CA 1
ATOM 2756 C C . ARG A 1 359 ? -30.029 3.957 10.061 1.00 90.25 359 ARG A C 1
ATOM 2758 O O . ARG A 1 359 ? -28.850 3.720 9.819 1.00 90.25 359 ARG A O 1
ATOM 2765 N N . GLU A 1 360 ? -30.634 5.088 9.735 1.00 91.94 360 GLU A N 1
ATOM 2766 C CA . GLU A 1 360 ? -29.951 6.261 9.195 1.00 91.94 360 GLU A CA 1
ATOM 2767 C C . GLU A 1 360 ? -30.175 7.448 10.120 1.00 91.94 360 GLU A C 1
ATOM 2769 O O . GLU A 1 360 ? -31.220 7.565 10.763 1.00 91.94 360 GLU A O 1
ATOM 2774 N N . TYR A 1 361 ? -29.173 8.312 10.186 1.00 91.19 361 TYR A N 1
ATOM 2775 C CA . TYR A 1 361 ? -29.170 9.511 11.002 1.00 91.19 361 TYR A CA 1
ATOM 2776 C C . TYR A 1 361 ? -28.664 10.691 10.177 1.00 91.19 361 TYR A C 1
ATOM 2778 O O . TYR A 1 361 ? -27.851 10.532 9.261 1.00 91.19 361 TYR A O 1
ATOM 2786 N N . GLN A 1 362 ? -29.095 11.896 10.548 1.00 89.56 362 GLN A N 1
ATOM 2787 C CA . GLN A 1 362 ? -28.374 13.100 10.146 1.00 89.56 362 GLN A CA 1
ATOM 2788 C C . GLN A 1 362 ? -26.958 13.059 10.733 1.00 89.56 362 GLN A C 1
ATOM 2790 O O . GLN A 1 362 ? -26.753 12.549 11.838 1.00 89.56 362 GLN A O 1
ATOM 2795 N N . GLN A 1 363 ? -25.989 13.587 9.984 1.00 85.25 363 GLN A N 1
ATOM 2796 C CA . GLN A 1 363 ? -24.569 13.553 10.341 1.00 85.25 363 GLN A CA 1
ATOM 2797 C C . GLN A 1 363 ? -24.323 14.082 11.767 1.00 85.25 363 GLN A C 1
ATOM 2799 O O . GLN A 1 363 ? -23.725 13.380 12.578 1.00 85.25 363 GLN A O 1
ATOM 2804 N N . GLU A 1 364 ? -24.867 15.254 12.104 1.00 85.25 364 GLU A N 1
ATOM 2805 C CA . GLU A 1 364 ? -24.704 15.896 13.419 1.00 85.25 364 GLU A CA 1
ATOM 2806 C C . GLU A 1 364 ? -25.204 15.009 14.568 1.00 85.25 364 GLU A C 1
ATOM 2808 O O . GLU A 1 364 ? -24.502 14.784 15.555 1.00 85.25 364 GLU A O 1
ATOM 2813 N N . LYS A 1 365 ? -26.398 14.419 14.419 1.00 87.25 365 LYS A N 1
ATOM 2814 C CA . LYS A 1 365 ? -26.964 13.512 15.425 1.00 87.25 365 LYS A CA 1
ATOM 2815 C C . LYS A 1 365 ? -26.102 12.262 15.603 1.00 87.25 365 LYS A C 1
ATOM 2817 O O . LYS A 1 365 ? -25.889 11.819 16.730 1.00 87.25 365 LYS A O 1
ATOM 2822 N N . ALA A 1 366 ? -25.583 11.697 14.516 1.00 89.31 366 ALA A N 1
ATOM 2823 C CA . ALA A 1 366 ? -24.690 10.548 14.600 1.00 89.31 366 ALA A CA 1
ATOM 2824 C C . ALA A 1 366 ? -23.363 10.896 15.282 1.00 89.31 366 ALA A C 1
ATOM 2826 O O . ALA A 1 366 ? -22.895 10.115 16.105 1.00 89.31 366 ALA A O 1
ATOM 2827 N N . GLU A 1 367 ? -22.784 12.065 15.004 1.00 88.56 367 GLU A N 1
ATOM 2828 C CA . GLU A 1 367 ? -21.584 12.552 15.692 1.00 88.56 367 GLU A CA 1
ATOM 2829 C C . GLU A 1 367 ? -21.810 12.680 17.201 1.00 88.56 367 GLU A C 1
ATOM 2831 O O . GLU A 1 367 ? -20.964 12.245 17.985 1.00 88.56 367 GLU A O 1
ATOM 2836 N N . LEU A 1 368 ? -22.972 13.193 17.617 1.00 88.44 368 LEU A N 1
ATOM 2837 C CA . LEU A 1 368 ? -23.360 13.245 19.028 1.00 88.44 368 LEU A CA 1
ATOM 2838 C C . LEU A 1 368 ? -23.466 11.846 19.645 1.00 88.44 368 LEU A C 1
ATOM 2840 O O . LEU A 1 368 ? -22.940 11.631 20.736 1.00 88.44 368 LEU A O 1
ATOM 2844 N N . LEU A 1 369 ? -24.069 10.875 18.950 1.00 89.12 369 LEU A N 1
ATOM 2845 C CA . LEU A 1 369 ? -24.149 9.485 19.422 1.00 89.12 369 LEU A CA 1
ATOM 2846 C C . LEU A 1 369 ? -22.762 8.837 19.536 1.00 89.12 369 LEU A C 1
ATOM 2848 O O . LEU A 1 369 ? -22.461 8.196 20.542 1.00 89.12 369 LEU A O 1
ATOM 2852 N N . VAL A 1 370 ? -21.891 9.031 18.541 1.00 90.81 370 VAL A N 1
ATOM 2853 C CA . VAL A 1 370 ? -20.514 8.517 18.566 1.00 90.81 370 VAL A CA 1
ATOM 2854 C C . VAL A 1 370 ? -19.730 9.126 19.732 1.00 90.81 370 VAL A C 1
ATOM 2856 O O . VAL A 1 370 ? -19.057 8.399 20.466 1.00 90.81 370 VAL A O 1
ATOM 2859 N N . ARG A 1 371 ? -19.854 10.439 19.959 1.00 88.12 371 ARG A N 1
ATOM 2860 C CA . ARG A 1 371 ? -19.229 11.126 21.099 1.00 88.12 371 ARG A CA 1
ATOM 2861 C C . ARG A 1 371 ? -19.801 10.662 22.434 1.00 88.12 371 ARG A C 1
ATOM 2863 O O . ARG A 1 371 ? -19.025 10.427 23.356 1.00 88.12 371 ARG A O 1
ATOM 2870 N N . ALA A 1 372 ? -21.115 10.468 22.534 1.00 87.44 372 ALA A N 1
ATOM 2871 C CA . ALA A 1 372 ? -21.769 9.962 23.739 1.00 87.44 372 ALA A CA 1
ATOM 2872 C C . ALA A 1 372 ? -21.304 8.538 24.084 1.00 87.44 372 ALA A C 1
ATOM 2874 O O . ALA A 1 372 ? -21.042 8.245 25.252 1.00 87.44 372 ALA A O 1
ATOM 2875 N N . ILE A 1 373 ? -21.125 7.671 23.079 1.00 89.00 373 ILE A N 1
ATOM 2876 C CA . ILE A 1 373 ? -20.531 6.338 23.257 1.00 89.00 373 ILE A CA 1
ATOM 2877 C C . ILE A 1 373 ? -19.086 6.471 23.754 1.00 89.00 373 ILE A C 1
ATOM 2879 O O . ILE A 1 373 ? -18.723 5.848 24.753 1.00 89.00 373 ILE A O 1
ATOM 2883 N N . TRP A 1 374 ? -18.274 7.307 23.101 1.00 88.25 374 TRP A N 1
ATOM 2884 C CA . TRP A 1 374 ? -16.858 7.455 23.436 1.00 88.25 374 TRP A CA 1
ATOM 2885 C C . TRP A 1 374 ? -16.627 8.050 24.830 1.00 88.25 374 TRP A C 1
ATOM 2887 O O . TRP A 1 374 ? -15.870 7.499 25.616 1.00 88.25 374 TRP A O 1
ATOM 2897 N N . GLN A 1 375 ? -17.281 9.160 25.161 1.00 84.44 375 GLN A N 1
ATOM 2898 C CA . GLN A 1 375 ? -17.069 9.877 26.423 1.00 84.44 375 GLN A CA 1
ATOM 2899 C C . GLN A 1 375 ? -17.867 9.276 27.587 1.00 84.44 375 GLN A C 1
ATOM 2901 O O . GLN A 1 375 ? -17.448 9.368 28.738 1.00 84.44 375 GLN A O 1
ATOM 2906 N N . GLY A 1 376 ? -19.032 8.686 27.303 1.00 79.19 376 GLY A N 1
ATOM 2907 C CA . GLY A 1 376 ? -19.978 8.241 28.326 1.00 79.19 376 GLY A CA 1
ATOM 2908 C C . GLY A 1 376 ? -19.892 6.760 28.689 1.00 79.19 376 GLY A C 1
ATOM 2909 O O . GLY A 1 376 ? -20.266 6.402 29.812 1.00 79.19 376 GLY A O 1
ATOM 2910 N N . LEU A 1 377 ? -19.440 5.898 27.767 1.00 83.44 377 LEU A N 1
ATOM 2911 C CA . LEU A 1 377 ? -19.450 4.440 27.950 1.00 83.44 377 LEU A CA 1
ATOM 2912 C C . LEU A 1 377 ? -18.055 3.809 27.998 1.00 83.44 377 LEU A C 1
ATOM 2914 O O . LEU A 1 377 ? -17.901 2.790 28.668 1.00 83.44 377 LEU A O 1
ATOM 2918 N N . VAL A 1 378 ? -17.051 4.371 27.316 1.00 86.00 378 VAL A N 1
ATOM 2919 C CA . VAL A 1 378 ? -15.692 3.799 27.294 1.00 86.00 378 VAL A CA 1
ATOM 2920 C C . VAL A 1 378 ? -15.115 3.730 28.704 1.00 86.00 378 VAL A C 1
ATOM 2922 O O . VAL A 1 378 ? -15.110 4.705 29.450 1.00 86.00 378 VAL A O 1
ATOM 2925 N N . THR A 1 379 ? -14.609 2.553 29.061 1.00 83.62 379 THR A N 1
ATOM 2926 C CA . THR A 1 379 ? -14.002 2.281 30.368 1.00 83.62 379 THR A CA 1
ATOM 2927 C C . THR A 1 379 ? -12.488 2.171 30.286 1.00 83.62 379 THR A C 1
ATOM 2929 O O . THR A 1 379 ? -11.792 2.444 31.259 1.00 83.62 379 THR A O 1
ATOM 2932 N N . THR A 1 380 ? -11.959 1.736 29.141 1.00 79.75 380 THR A N 1
ATOM 2933 C CA . THR A 1 380 ? -10.522 1.519 28.939 1.00 79.75 380 THR A CA 1
ATOM 2934 C C . THR A 1 380 ? -10.174 1.835 27.490 1.00 79.75 380 THR A C 1
ATOM 2936 O O . THR A 1 380 ? -10.815 1.311 26.584 1.00 79.75 380 THR A O 1
ATOM 2939 N N . GLY A 1 381 ? -9.183 2.687 27.241 1.00 75.81 381 GLY A N 1
ATOM 2940 C CA . GLY A 1 381 ? -8.814 3.106 25.886 1.00 75.81 381 GLY A CA 1
ATOM 2941 C C . GLY A 1 381 ? -8.125 4.464 25.871 1.00 75.81 381 GLY A C 1
ATOM 2942 O O . GLY A 1 381 ? -7.744 4.982 26.923 1.00 75.81 381 GLY A O 1
ATOM 2943 N N . ASP A 1 382 ? -7.979 5.037 24.679 1.00 68.19 382 ASP A N 1
ATOM 2944 C CA . ASP A 1 382 ? -7.380 6.360 24.510 1.00 68.19 382 ASP A CA 1
ATOM 2945 C C . ASP A 1 382 ? -8.211 7.429 25.241 1.00 68.19 382 ASP A C 1
ATOM 2947 O O . ASP A 1 382 ? -9.391 7.634 24.952 1.00 68.19 382 ASP A O 1
ATOM 2951 N N . ALA A 1 383 ? -7.588 8.128 26.196 1.00 57.19 383 ALA A N 1
ATOM 2952 C CA . ALA A 1 383 ? -8.278 9.059 27.097 1.00 57.19 383 ALA A CA 1
ATOM 2953 C C . ALA A 1 383 ? -8.829 10.316 26.397 1.00 57.19 383 ALA A C 1
ATOM 2955 O O . ALA A 1 383 ? -9.702 10.994 26.935 1.00 57.19 383 ALA A O 1
ATOM 2956 N N . GLN A 1 384 ? -8.312 10.647 25.211 1.00 73.06 384 GLN A N 1
ATOM 2957 C CA . GLN A 1 384 ? -8.671 11.854 24.469 1.00 73.06 384 GLN A CA 1
ATOM 2958 C C . GLN A 1 384 ? -9.180 11.506 23.074 1.00 73.06 384 GLN A C 1
ATOM 2960 O O . GLN A 1 384 ? -8.588 10.696 22.365 1.00 73.06 384 GLN A O 1
ATOM 2965 N N . TRP A 1 385 ? -10.266 12.159 22.673 1.00 78.69 385 TRP A N 1
ATOM 2966 C CA . TRP A 1 385 ? -10.815 12.076 21.324 1.00 78.69 385 TRP A CA 1
ATOM 2967 C C . TRP A 1 385 ? -9.897 12.787 20.322 1.00 78.69 385 TRP A C 1
ATOM 2969 O O . TRP A 1 385 ? -9.563 13.956 20.514 1.00 78.69 385 TRP A O 1
ATOM 2979 N N . ARG A 1 386 ? -9.512 12.100 19.241 1.00 81.06 386 ARG A N 1
ATOM 2980 C CA . ARG A 1 386 ? -8.707 12.661 18.143 1.00 81.06 386 ARG A CA 1
ATOM 2981 C C . ARG A 1 386 ? -9.383 12.376 16.808 1.00 81.06 386 ARG A C 1
ATOM 2983 O O . ARG A 1 386 ? -9.691 11.229 16.511 1.00 81.06 386 ARG A O 1
ATOM 2990 N N . ASP A 1 387 ? -9.650 13.404 16.005 1.00 73.94 387 ASP A N 1
ATOM 2991 C CA . ASP A 1 387 ? -10.446 13.251 14.773 1.00 73.94 387 ASP A CA 1
ATOM 2992 C C . ASP A 1 387 ? -9.685 12.617 13.603 1.00 73.94 387 ASP A C 1
ATOM 2994 O O . ASP A 1 387 ? -10.287 11.961 12.754 1.00 73.94 387 ASP A O 1
ATOM 2998 N N . HIS A 1 388 ? -8.366 12.795 13.558 1.00 76.69 388 HIS A N 1
ATOM 2999 C CA . HIS A 1 388 ? -7.537 12.397 12.416 1.00 76.69 388 HIS A CA 1
ATOM 3000 C C . HIS A 1 388 ? -6.754 11.099 12.639 1.00 76.69 388 HIS A C 1
ATOM 3002 O O . HIS A 1 388 ? -6.015 10.673 11.757 1.00 76.69 388 HIS A O 1
ATOM 3008 N N . GLU A 1 389 ? -6.921 10.462 13.795 1.00 80.81 389 GLU A N 1
ATOM 3009 C CA . GLU A 1 389 ? -6.192 9.253 14.177 1.00 80.81 389 GLU A CA 1
ATOM 3010 C C . GLU A 1 389 ? -7.161 8.086 14.365 1.00 80.81 389 GLU A C 1
ATOM 3012 O O . GLU A 1 389 ? -8.330 8.268 14.720 1.00 80.81 389 GLU A O 1
ATOM 3017 N N . ARG A 1 390 ? -6.682 6.863 14.119 1.00 86.19 390 ARG A N 1
ATOM 3018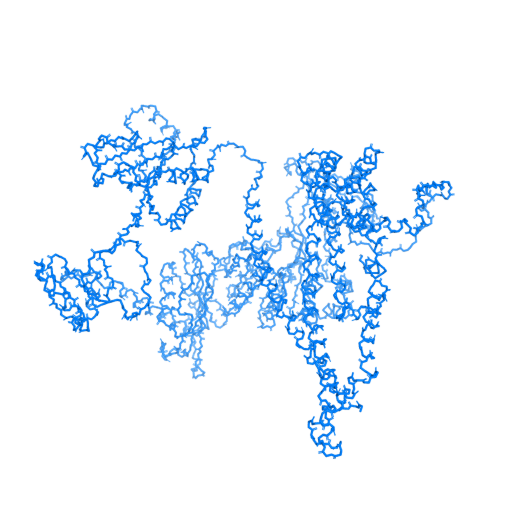 C CA . ARG A 1 390 ? -7.448 5.659 14.444 1.00 86.19 390 ARG A CA 1
ATOM 3019 C C . ARG A 1 390 ? -7.272 5.356 15.923 1.00 86.19 390 ARG A C 1
ATOM 3021 O O . ARG A 1 390 ? -6.156 5.356 16.428 1.00 86.19 390 ARG A O 1
ATOM 3028 N N . GLN A 1 391 ? -8.374 5.080 16.609 1.00 87.62 391 GLN A N 1
ATOM 3029 C CA . GLN A 1 391 ? -8.384 4.898 18.059 1.00 87.62 391 GLN A CA 1
ATOM 3030 C C . GLN A 1 391 ? -9.087 3.602 18.439 1.00 87.62 391 GLN A C 1
ATOM 3032 O O . GLN A 1 391 ? -10.043 3.179 17.777 1.00 87.62 391 GLN A O 1
ATOM 3037 N N . ASN A 1 392 ? -8.619 2.987 19.525 1.00 89.94 392 ASN A N 1
ATOM 3038 C CA . ASN A 1 392 ? -9.197 1.762 20.064 1.00 89.94 392 ASN A CA 1
ATOM 3039 C C . ASN A 1 392 ? -9.676 1.990 21.497 1.00 89.94 392 ASN A C 1
ATOM 3041 O O . ASN A 1 392 ? -9.029 2.670 22.293 1.00 89.94 392 ASN A O 1
ATOM 3045 N N . ALA A 1 393 ? -10.801 1.374 21.835 1.00 90.81 393 ALA A N 1
ATOM 3046 C CA . ALA A 1 393 ? -11.372 1.455 23.169 1.00 90.81 393 ALA A CA 1
ATOM 3047 C C . ALA A 1 393 ? -12.134 0.179 23.535 1.00 90.81 393 ALA A C 1
ATOM 3049 O O . ALA A 1 393 ? -12.414 -0.680 22.695 1.00 90.81 393 ALA A O 1
ATOM 3050 N N . GLN A 1 394 ? -12.476 0.055 24.809 1.00 91.19 394 GLN A N 1
ATOM 3051 C CA . GLN A 1 394 ? -13.272 -1.025 25.360 1.00 91.19 394 GLN A CA 1
ATOM 3052 C C . GLN A 1 394 ? -14.293 -0.475 26.358 1.00 91.19 394 GLN A C 1
ATOM 3054 O O . GLN A 1 394 ? -14.019 0.465 27.106 1.00 91.19 394 GLN A O 1
ATOM 3059 N N . VAL A 1 395 ? -15.469 -1.096 26.361 1.00 90.25 395 VAL A N 1
ATOM 3060 C CA . VAL A 1 395 ? -16.543 -0.898 27.338 1.00 90.25 395 VAL A CA 1
ATOM 3061 C C . VAL A 1 395 ? -16.706 -2.202 28.115 1.00 90.25 395 VAL A C 1
ATOM 3063 O O . VAL A 1 395 ? -16.901 -3.259 27.504 1.00 90.25 395 VAL A O 1
ATOM 3066 N N . THR A 1 396 ? -16.613 -2.154 29.444 1.00 86.88 396 THR A N 1
ATOM 3067 C CA . THR A 1 396 ? -16.907 -3.307 30.310 1.00 86.88 396 THR A CA 1
ATOM 3068 C C . THR A 1 396 ? -18.410 -3.476 30.531 1.00 86.88 396 THR A C 1
ATOM 3070 O O . THR A 1 396 ? -19.180 -2.515 30.500 1.00 86.88 396 THR A O 1
ATOM 3073 N N . GLY A 1 397 ? -18.834 -4.717 30.784 1.00 78.00 397 GLY A N 1
ATOM 3074 C CA . GLY A 1 397 ? -20.240 -5.077 30.974 1.00 78.00 397 GLY A CA 1
ATOM 3075 C C . GLY A 1 397 ? -20.943 -4.368 32.133 1.00 78.00 397 GLY A C 1
ATOM 3076 O O . GLY A 1 397 ? -22.157 -4.263 32.104 1.00 78.00 397 GLY A O 1
ATOM 3077 N N . GLU A 1 398 ? -20.216 -3.807 33.106 1.00 79.69 398 GLU A N 1
ATOM 3078 C CA . GLU A 1 398 ? -20.800 -3.024 34.212 1.00 79.69 398 GLU A CA 1
ATOM 3079 C C . GLU A 1 398 ? -21.545 -1.766 33.740 1.00 79.69 398 GLU A C 1
ATOM 3081 O O . GLU A 1 398 ? -22.444 -1.275 34.420 1.00 79.69 398 GLU A O 1
ATOM 3086 N N . LYS A 1 399 ? -21.166 -1.222 32.576 1.00 77.88 399 LYS A N 1
ATOM 3087 C CA . LYS A 1 399 ? -21.833 -0.070 31.949 1.00 77.88 399 LYS A CA 1
ATOM 3088 C C . LYS A 1 399 ? -23.008 -0.474 31.056 1.00 77.88 399 LYS A C 1
ATOM 3090 O O . LYS A 1 399 ? -23.684 0.406 30.528 1.00 77.88 399 LYS A O 1
ATOM 3095 N N . LEU A 1 400 ? -23.220 -1.773 30.858 1.00 80.62 400 LEU A N 1
ATOM 3096 C CA . LEU A 1 400 ? -24.244 -2.346 29.992 1.00 80.62 400 LEU A CA 1
ATOM 3097 C C . LEU A 1 400 ? -25.314 -3.019 30.853 1.00 80.62 400 LEU A C 1
ATOM 3099 O O . LEU A 1 400 ? -25.054 -3.436 31.982 1.00 80.62 400 LEU A O 1
ATOM 3103 N N . LYS A 1 401 ? -26.533 -3.143 30.330 1.00 74.19 401 LYS A N 1
ATOM 3104 C CA . LYS A 1 401 ? -27.564 -3.895 31.045 1.00 74.19 401 LYS A CA 1
ATOM 3105 C C . LYS A 1 401 ? -27.240 -5.388 31.023 1.00 74.19 401 LYS A C 1
ATOM 3107 O O . LYS A 1 401 ? -26.904 -5.953 29.978 1.00 74.19 401 LYS A O 1
ATOM 3112 N N . SER A 1 402 ? -27.364 -6.026 32.183 1.00 67.62 402 SER A N 1
ATOM 3113 C CA . SER A 1 402 ? -27.034 -7.440 32.390 1.00 67.62 402 SER A CA 1
ATOM 3114 C C . SER A 1 402 ? -27.949 -8.405 31.624 1.00 67.62 402 SER A C 1
ATOM 3116 O O . SER A 1 402 ? -27.529 -9.516 31.302 1.00 67.62 402 SER A O 1
ATOM 3118 N N . ASP A 1 403 ? -29.167 -7.981 31.288 1.00 75.69 403 ASP A N 1
ATOM 3119 C CA . ASP A 1 403 ? -30.174 -8.747 30.542 1.00 75.69 403 ASP A CA 1
ATOM 3120 C C . ASP A 1 403 ? -29.832 -8.942 29.052 1.00 75.69 403 ASP A C 1
ATOM 3122 O O . ASP A 1 403 ? -30.224 -9.943 28.456 1.00 75.69 403 ASP A O 1
ATOM 3126 N N . THR A 1 404 ? -29.037 -8.046 28.456 1.00 78.00 404 THR A N 1
ATOM 3127 C CA . THR A 1 404 ? -28.594 -8.147 27.051 1.00 78.00 404 THR A CA 1
ATOM 3128 C C . THR A 1 404 ? -27.650 -9.324 26.791 1.00 78.00 404 THR A C 1
ATOM 3130 O O . THR A 1 404 ? -27.452 -9.737 25.645 1.00 78.00 404 THR A O 1
ATOM 3133 N N . GLY A 1 405 ? -27.017 -9.851 27.843 1.00 81.94 405 GLY A N 1
ATOM 3134 C CA . GLY A 1 405 ? -25.988 -10.883 27.750 1.00 81.94 405 GLY A CA 1
ATOM 3135 C C . GLY A 1 405 ? -24.651 -10.406 27.168 1.00 81.94 405 GLY A C 1
ATOM 3136 O O . GLY A 1 405 ? -23.769 -11.244 26.966 1.00 81.94 405 GLY A O 1
ATOM 3137 N N . VAL A 1 406 ? -24.479 -9.105 26.894 1.00 88.06 406 VAL A N 1
ATOM 3138 C CA . VAL A 1 406 ? -23.219 -8.519 26.407 1.00 88.06 406 VAL A CA 1
ATOM 3139 C C . VAL A 1 406 ? -22.267 -8.299 27.586 1.00 88.06 406 VAL A C 1
ATOM 3141 O O . VAL A 1 406 ? -22.574 -7.578 28.528 1.00 88.06 406 VAL A O 1
ATOM 3144 N N . THR A 1 407 ? -21.089 -8.916 27.540 1.00 89.06 407 THR A N 1
ATOM 3145 C CA . THR A 1 407 ? -20.075 -8.860 28.604 1.00 89.06 407 THR A CA 1
ATOM 3146 C C . THR A 1 407 ? -19.048 -7.762 28.392 1.00 89.06 407 THR A C 1
ATOM 3148 O O . THR A 1 407 ? -18.531 -7.203 29.358 1.00 89.06 407 THR A O 1
ATOM 3151 N N . SER A 1 408 ? -18.712 -7.456 27.140 1.00 92.06 408 SER A N 1
ATOM 3152 C CA . SER A 1 408 ? -17.875 -6.309 26.804 1.00 92.06 408 SER A CA 1
ATOM 3153 C C . SER A 1 408 ? -18.051 -5.900 25.346 1.00 92.06 408 SER A C 1
ATOM 3155 O O . SER A 1 408 ? -18.505 -6.690 24.514 1.00 92.06 408 SER A O 1
ATOM 3157 N N . ILE A 1 409 ? -17.674 -4.662 25.031 1.00 93.69 409 ILE A N 1
ATOM 3158 C CA . ILE A 1 409 ? -17.674 -4.139 23.664 1.00 93.69 409 ILE A CA 1
ATOM 3159 C C . ILE A 1 409 ? -16.278 -3.627 23.340 1.00 93.69 409 ILE A C 1
ATOM 3161 O O . ILE A 1 409 ? -15.715 -2.842 24.101 1.00 93.69 409 ILE A O 1
ATOM 3165 N N . ARG A 1 410 ? -15.719 -4.046 22.201 1.00 93.50 410 ARG A N 1
ATOM 3166 C CA . ARG A 1 410 ? -14.474 -3.480 21.658 1.00 93.50 410 ARG A CA 1
ATOM 3167 C C . ARG A 1 410 ? -14.802 -2.469 20.576 1.00 93.50 410 ARG A C 1
ATOM 3169 O O . ARG A 1 410 ? -15.596 -2.770 19.692 1.00 93.50 410 ARG A O 1
ATOM 3176 N N . ILE A 1 411 ? -14.176 -1.305 20.630 1.00 93.44 411 ILE A N 1
ATOM 3177 C CA . ILE A 1 411 ? -14.447 -0.184 19.735 1.00 93.44 411 ILE A CA 1
ATOM 3178 C C . ILE A 1 411 ? -13.205 0.108 18.903 1.00 93.44 411 ILE A C 1
ATOM 3180 O O . ILE A 1 411 ? -12.104 0.209 19.445 1.00 93.44 411 ILE A O 1
ATOM 3184 N N . VAL A 1 412 ? -13.400 0.273 17.597 1.00 93.38 412 VAL A N 1
ATOM 3185 C CA . VAL A 1 412 ? -12.407 0.838 16.676 1.00 93.38 412 VAL A CA 1
ATOM 3186 C C . VAL A 1 412 ? -13.051 2.002 15.946 1.00 93.38 412 VAL A C 1
ATOM 3188 O O . VAL A 1 412 ? -14.132 1.843 15.378 1.00 93.38 412 VAL A O 1
ATOM 3191 N N . ARG A 1 413 ? -12.396 3.160 15.932 1.00 92.44 413 ARG A N 1
ATOM 3192 C CA . ARG A 1 413 ? -12.843 4.328 15.167 1.00 92.44 413 ARG A CA 1
ATOM 3193 C C . ARG A 1 413 ? -11.707 4.952 14.373 1.00 92.44 413 ARG A C 1
ATOM 3195 O O . ARG A 1 413 ? -10.540 4.697 14.664 1.00 92.44 413 ARG A O 1
ATOM 3202 N N . GLY A 1 414 ? -12.048 5.801 13.414 1.00 91.38 414 GLY A N 1
ATOM 3203 C CA . GLY A 1 414 ? -11.068 6.609 12.700 1.00 91.38 414 GLY A CA 1
ATOM 3204 C C . GLY A 1 414 ? -11.655 7.359 11.507 1.00 91.38 414 GLY A C 1
ATOM 3205 O O . GLY A 1 414 ? -12.861 7.276 11.252 1.00 91.38 414 GLY A O 1
ATOM 3206 N N . PRO A 1 415 ? -10.805 8.080 10.761 1.00 90.69 415 PRO A N 1
ATOM 3207 C CA . PRO A 1 415 ? -11.218 8.767 9.547 1.00 90.69 415 PRO A CA 1
ATOM 3208 C C . PRO A 1 415 ? -11.549 7.771 8.426 1.00 90.69 415 PRO A C 1
ATOM 3210 O O . PRO A 1 415 ? -10.905 6.728 8.277 1.00 90.69 415 PRO A O 1
ATOM 3213 N N . MET A 1 416 ? -12.533 8.120 7.600 1.00 91.88 416 MET A N 1
ATOM 3214 C CA . MET A 1 416 ? -12.847 7.427 6.346 1.00 91.88 416 MET A CA 1
ATOM 3215 C C . MET A 1 416 ? -13.164 8.434 5.244 1.00 91.88 416 MET A C 1
ATOM 3217 O O . MET A 1 416 ? -13.450 9.597 5.509 1.00 91.88 416 MET A O 1
ATOM 3221 N N . TYR A 1 417 ? -13.129 8.000 3.989 1.00 91.25 417 TYR A N 1
ATOM 3222 C CA . TYR A 1 417 ? -13.494 8.858 2.870 1.00 91.25 417 TYR A CA 1
ATOM 3223 C C . TYR A 1 417 ? -15.001 9.207 2.889 1.00 91.25 417 TYR A C 1
ATOM 3225 O O . TYR A 1 417 ? -15.823 8.292 3.041 1.00 91.25 417 TYR A O 1
ATOM 3233 N N . PRO A 1 418 ? -15.383 10.487 2.678 1.00 88.94 418 PRO A N 1
ATOM 3234 C CA . PRO A 1 418 ? -14.523 11.658 2.443 1.00 88.94 418 PRO A CA 1
ATOM 3235 C C . PRO A 1 418 ? -14.047 12.338 3.747 1.00 88.94 418 PRO A C 1
ATOM 3237 O O . PRO A 1 418 ? -14.773 13.118 4.359 1.00 88.94 418 PRO A O 1
ATOM 3240 N N . ALA A 1 419 ? -12.786 12.123 4.144 1.00 84.50 419 ALA A N 1
ATOM 3241 C CA . ALA A 1 419 ? -12.261 12.612 5.429 1.00 84.50 419 ALA A CA 1
ATOM 3242 C C . ALA A 1 419 ? -12.257 14.150 5.531 1.00 84.50 419 ALA A C 1
ATOM 3244 O O . ALA A 1 419 ? -12.523 14.706 6.593 1.00 84.50 419 ALA A O 1
ATOM 3245 N N . ALA A 1 420 ? -12.029 14.845 4.410 1.00 79.69 420 ALA A N 1
ATOM 3246 C CA . ALA A 1 420 ? -12.075 16.307 4.336 1.00 79.69 420 ALA A CA 1
ATOM 3247 C C . ALA A 1 420 ? -13.474 16.902 4.597 1.00 79.69 420 ALA A C 1
ATOM 3249 O O . ALA A 1 420 ? -13.580 18.084 4.904 1.00 79.69 420 ALA A O 1
ATOM 3250 N N . GLN A 1 421 ? -14.536 16.097 4.482 1.00 81.38 421 GLN A N 1
ATOM 3251 C CA . GLN A 1 421 ? -15.923 16.491 4.757 1.00 81.38 421 GLN A CA 1
ATOM 3252 C C . GLN A 1 421 ? -16.420 15.926 6.102 1.00 81.38 421 GLN A C 1
ATOM 3254 O O . GLN A 1 421 ? -17.621 15.805 6.309 1.00 81.38 421 GLN A O 1
ATOM 3259 N N . GLY A 1 422 ? -15.511 15.521 6.999 1.00 81.62 422 GLY A N 1
ATOM 3260 C CA . GLY A 1 422 ? -15.876 14.927 8.291 1.00 81.62 422 GLY A CA 1
ATOM 3261 C C . GLY A 1 422 ? -16.219 13.434 8.227 1.00 81.62 422 GLY A C 1
ATOM 3262 O O . GLY A 1 422 ? -16.842 12.906 9.145 1.00 81.62 422 GLY A O 1
ATOM 3263 N N . GLY A 1 423 ? -15.821 12.730 7.161 1.00 89.88 423 GLY A N 1
ATOM 3264 C CA . GLY A 1 423 ? -16.027 11.287 7.044 1.00 89.88 423 GLY A CA 1
ATOM 3265 C C . GLY A 1 423 ? -15.331 10.503 8.165 1.00 89.88 423 GLY A C 1
ATOM 3266 O O . GLY A 1 423 ? -14.107 10.557 8.310 1.00 89.88 423 GLY A O 1
ATOM 3267 N N . GLN A 1 424 ? -16.100 9.746 8.950 1.00 92.44 424 GLN A N 1
ATOM 3268 C CA . GLN A 1 424 ? -15.602 8.954 10.082 1.00 92.44 424 GLN A CA 1
ATOM 3269 C C . GLN A 1 424 ? -16.321 7.605 10.183 1.00 92.44 424 GLN A C 1
ATOM 3271 O O . GLN A 1 424 ? -17.478 7.465 9.797 1.00 92.44 424 GLN A O 1
ATOM 3276 N N . PHE A 1 425 ? -15.649 6.600 10.740 1.00 94.25 425 PHE A N 1
ATOM 3277 C CA . PHE A 1 425 ? -16.282 5.332 11.092 1.00 94.25 425 PHE A CA 1
ATOM 3278 C C . PHE A 1 425 ? -16.110 5.030 12.580 1.00 94.25 425 PHE A C 1
ATOM 3280 O O . PHE A 1 425 ? -15.111 5.411 13.193 1.00 94.25 425 PHE A O 1
ATOM 3287 N N . MET A 1 426 ? -17.053 4.277 13.142 1.00 94.69 426 MET A N 1
ATOM 3288 C CA . MET A 1 426 ? -16.909 3.627 14.443 1.00 94.69 426 MET A CA 1
ATOM 3289 C C . MET A 1 426 ? -17.539 2.231 14.387 1.00 94.69 426 MET A C 1
ATOM 3291 O O . MET A 1 426 ? -18.704 2.082 14.032 1.00 94.69 426 MET A O 1
ATOM 3295 N N . VAL A 1 427 ? -16.774 1.201 14.745 1.00 95.81 427 VAL A N 1
ATOM 3296 C CA . VAL A 1 427 ? -17.243 -0.187 14.824 1.00 95.81 427 VAL A CA 1
ATOM 3297 C C . VAL A 1 427 ? -17.197 -0.662 16.270 1.00 95.81 427 VAL A C 1
ATOM 3299 O O . VAL A 1 427 ? -16.146 -0.596 16.905 1.00 95.81 427 VAL A O 1
ATOM 3302 N N . LEU A 1 428 ? -18.328 -1.154 16.773 1.00 95.56 428 LEU A N 1
ATOM 3303 C CA . LEU A 1 428 ? -18.480 -1.756 18.098 1.00 95.56 428 LEU A CA 1
ATOM 3304 C C . LEU A 1 428 ? -18.641 -3.262 17.922 1.00 95.56 428 LEU A C 1
ATOM 3306 O O . LEU A 1 428 ? -19.651 -3.703 17.387 1.00 95.56 428 LEU A O 1
ATOM 3310 N N . ARG A 1 429 ? -17.690 -4.057 18.407 1.00 95.00 429 ARG A N 1
ATOM 3311 C CA . ARG A 1 429 ? -17.785 -5.519 18.448 1.00 95.00 429 ARG A CA 1
ATOM 3312 C C . ARG A 1 429 ? -18.330 -5.979 19.793 1.00 95.00 429 ARG A C 1
ATOM 3314 O O . ARG A 1 429 ? -17.659 -5.801 20.810 1.00 95.00 429 ARG A O 1
ATOM 3321 N N . LEU A 1 430 ? -19.507 -6.596 19.782 1.00 93.06 430 LEU A N 1
ATOM 3322 C CA . LEU A 1 430 ? -20.230 -7.059 20.966 1.00 93.06 430 LEU A CA 1
ATOM 3323 C C . LEU A 1 430 ? -19.761 -8.469 21.339 1.00 93.06 430 LEU A C 1
ATOM 3325 O O . LEU A 1 430 ? -19.779 -9.386 20.517 1.00 93.06 430 LEU A O 1
ATOM 3329 N N . GLN A 1 431 ? -19.342 -8.655 22.590 1.00 92.12 431 GLN A N 1
ATOM 3330 C CA . GLN A 1 431 ? -18.963 -9.955 23.144 1.00 92.12 431 GLN A CA 1
ATOM 3331 C C . GLN A 1 431 ? -20.051 -10.431 24.101 1.00 92.12 431 GLN A C 1
ATOM 3333 O O . GLN A 1 431 ? -20.473 -9.666 24.960 1.00 92.12 431 GLN A O 1
ATOM 3338 N N . TYR A 1 432 ? -20.499 -11.680 23.968 1.00 89.25 432 TYR A N 1
ATOM 3339 C CA . TYR A 1 432 ? -21.602 -12.230 24.763 1.00 89.25 432 TYR A CA 1
ATOM 3340 C C . TYR A 1 432 ? -21.113 -13.265 25.779 1.00 89.25 432 TYR A C 1
ATOM 3342 O O . TYR A 1 432 ? -20.126 -13.963 25.540 1.00 89.25 432 TYR A O 1
ATOM 3350 N N . ALA A 1 433 ? -21.827 -13.405 26.896 1.00 83.00 433 ALA A N 1
ATOM 3351 C CA . ALA A 1 433 ? -21.610 -14.490 27.849 1.00 83.00 433 ALA A CA 1
ATOM 3352 C C . ALA A 1 433 ? -22.036 -15.842 27.248 1.00 83.00 433 ALA A C 1
ATOM 3354 O O . ALA A 1 433 ? -23.088 -15.952 26.615 1.00 83.00 433 ALA A O 1
ATOM 3355 N N . ASN A 1 434 ? -21.258 -16.896 27.516 1.00 67.56 434 ASN A N 1
ATOM 3356 C CA . ASN A 1 434 ? -21.509 -18.257 27.015 1.00 67.56 434 ASN A CA 1
ATOM 3357 C C . ASN A 1 434 ? -22.795 -18.916 27.562 1.00 67.56 434 ASN A C 1
ATOM 3359 O O . ASN A 1 434 ? -23.151 -20.010 27.135 1.00 67.56 434 ASN A O 1
ATOM 3363 N N . THR A 1 435 ? -23.483 -18.289 28.517 1.00 58.09 435 THR A N 1
ATOM 3364 C CA . THR A 1 435 ? -24.591 -18.884 29.279 1.00 58.09 435 THR A CA 1
ATOM 3365 C C . THR A 1 435 ? -25.979 -18.611 28.698 1.00 58.09 435 THR A C 1
ATOM 3367 O O . THR A 1 435 ? -26.925 -19.319 29.039 1.00 58.09 435 THR A O 1
ATOM 3370 N N . VAL A 1 436 ? -26.138 -17.630 27.802 1.00 56.69 436 VAL A N 1
ATOM 3371 C CA . VAL A 1 436 ? -27.461 -17.271 27.267 1.00 56.69 436 VAL A CA 1
ATOM 3372 C C . VAL A 1 436 ? -27.801 -18.173 26.077 1.00 56.69 436 VAL A C 1
ATOM 3374 O O . VAL A 1 436 ? -27.327 -17.934 24.961 1.00 56.69 436 VAL A O 1
ATOM 3377 N N . ARG A 1 437 ? -28.632 -19.204 26.307 1.00 47.75 437 ARG A N 1
ATOM 3378 C CA . ARG A 1 437 ? -29.205 -20.078 25.263 1.00 47.75 437 ARG A CA 1
ATOM 3379 C C . ARG A 1 437 ? -29.813 -19.223 24.141 1.00 47.75 437 ARG A C 1
ATOM 3381 O O . ARG A 1 437 ? -30.523 -18.255 24.398 1.00 47.75 437 ARG A O 1
ATOM 3388 N N . ALA A 1 438 ? -29.487 -19.552 22.892 1.00 51.91 438 ALA A N 1
ATOM 3389 C CA . ALA A 1 438 ? -29.976 -18.838 21.717 1.00 51.91 438 ALA A CA 1
ATOM 3390 C C . ALA A 1 438 ? -31.459 -19.163 21.482 1.00 51.91 438 ALA A C 1
ATOM 3392 O O . ALA A 1 438 ? -31.787 -20.087 20.739 1.00 51.91 438 ALA A O 1
ATOM 3393 N N . GLU A 1 439 ? -32.361 -18.433 22.135 1.00 53.84 439 GLU A N 1
ATOM 3394 C CA . GLU A 1 439 ? -33.773 -18.469 21.765 1.00 53.84 439 GLU A CA 1
ATOM 3395 C C . GLU A 1 439 ? -33.972 -17.915 20.345 1.00 53.84 439 GLU A C 1
ATOM 3397 O O . GLU A 1 439 ? -33.188 -17.105 19.834 1.00 53.84 439 GLU A O 1
ATOM 3402 N N . ARG A 1 440 ? -34.989 -18.452 19.664 1.00 48.50 440 ARG A N 1
ATOM 3403 C CA . ARG A 1 440 ? -35.272 -18.227 18.244 1.00 48.50 440 ARG A CA 1
ATOM 3404 C C . ARG A 1 440 ? -35.521 -16.728 17.999 1.00 48.50 440 ARG A C 1
ATOM 3406 O O . ARG A 1 440 ? -36.344 -16.114 18.667 1.00 48.50 440 ARG A O 1
ATOM 3413 N N . ARG A 1 441 ? -34.790 -16.145 17.044 1.00 56.62 441 ARG A N 1
ATOM 3414 C CA . ARG A 1 441 ? -34.712 -14.691 16.820 1.00 56.62 441 ARG A CA 1
ATOM 3415 C C . ARG A 1 441 ? -35.950 -14.155 16.100 1.00 56.62 441 ARG A C 1
ATOM 3417 O O . ARG A 1 441 ? -36.042 -14.261 14.878 1.00 56.62 441 ARG A O 1
ATOM 3424 N N . ALA A 1 442 ? -36.883 -13.567 16.839 1.00 52.47 442 ALA A N 1
ATOM 3425 C CA . ALA A 1 442 ? -37.962 -12.782 16.248 1.00 52.47 442 ALA A CA 1
ATOM 3426 C C . ALA A 1 442 ? -37.404 -11.482 15.622 1.00 52.47 442 ALA A C 1
ATOM 3428 O O . ALA A 1 442 ? -36.467 -10.885 16.148 1.00 52.47 442 ALA A O 1
ATOM 3429 N N . GLY A 1 443 ? -37.957 -11.046 14.484 1.00 60.56 443 GLY A N 1
ATOM 3430 C CA . GLY A 1 443 ? -37.710 -9.708 13.921 1.00 60.56 443 GLY A CA 1
ATOM 3431 C C . GLY A 1 443 ? -36.511 -9.538 12.977 1.00 60.56 443 GLY A C 1
ATOM 3432 O O . GLY A 1 443 ? -36.312 -8.441 12.466 1.00 60.56 443 GLY A O 1
ATOM 3433 N N . LEU A 1 444 ? -35.731 -10.583 12.678 1.00 62.41 444 LEU A N 1
ATOM 3434 C CA . LEU A 1 444 ? -34.630 -10.496 11.696 1.00 62.41 444 LEU A CA 1
ATOM 3435 C C . LEU A 1 444 ? -35.116 -10.131 10.280 1.00 62.41 444 LEU A C 1
ATOM 3437 O O . LEU A 1 444 ? -34.395 -9.466 9.543 1.00 62.41 444 LEU A O 1
ATOM 3441 N N . GLU A 1 445 ? -36.352 -10.506 9.937 1.00 61.78 445 GLU A N 1
ATOM 3442 C CA . GLU A 1 445 ? -37.035 -10.141 8.684 1.00 61.78 445 GLU A CA 1
ATOM 3443 C C . GLU A 1 445 ? -37.220 -8.623 8.516 1.00 61.78 445 GLU A C 1
ATOM 3445 O O . GLU A 1 445 ? -37.353 -8.136 7.396 1.00 61.78 445 GLU A O 1
ATOM 3450 N N . VAL A 1 446 ? -37.182 -7.860 9.615 1.00 73.44 446 VAL A N 1
ATOM 3451 C CA . VAL A 1 446 ? -37.303 -6.394 9.601 1.00 73.44 446 VAL A CA 1
ATOM 3452 C C . VAL A 1 446 ? -36.015 -5.733 9.092 1.00 73.44 446 VAL A C 1
ATOM 3454 O O . VAL A 1 446 ? -36.064 -4.640 8.526 1.00 73.44 446 VAL A O 1
ATOM 3457 N N . LEU A 1 447 ? -34.856 -6.382 9.261 1.00 85.75 447 LEU A N 1
ATOM 3458 C CA . LEU A 1 447 ? -33.565 -5.831 8.855 1.00 85.75 447 LEU A CA 1
ATOM 3459 C C . LEU A 1 447 ? -33.237 -6.194 7.403 1.00 85.75 447 LEU A C 1
ATOM 3461 O O . LEU A 1 447 ? -32.958 -7.347 7.059 1.00 85.75 447 LEU A O 1
ATOM 3465 N N . ARG A 1 448 ? -33.212 -5.175 6.543 1.00 90.12 448 ARG A N 1
ATOM 3466 C CA . ARG A 1 448 ? -32.880 -5.330 5.123 1.00 90.12 448 ARG A CA 1
ATOM 3467 C C . ARG A 1 448 ? -31.373 -5.430 4.908 1.00 90.12 448 ARG A C 1
ATOM 3469 O O . ARG A 1 448 ? -30.573 -4.967 5.718 1.00 90.12 448 ARG A O 1
ATOM 3476 N N . PHE A 1 449 ? -30.972 -6.032 3.795 1.00 91.56 449 PHE A N 1
ATOM 3477 C CA . PHE A 1 449 ? -29.596 -5.915 3.317 1.00 91.56 449 PHE A CA 1
ATOM 3478 C C . PHE A 1 449 ? -29.307 -4.480 2.842 1.00 91.56 449 PHE A C 1
ATOM 3480 O O . PHE A 1 449 ? -30.251 -3.759 2.504 1.00 91.56 449 PHE A O 1
ATOM 3487 N N . PRO A 1 450 ? -28.030 -4.057 2.800 1.00 92.12 450 PRO A N 1
ATOM 3488 C CA . PRO A 1 450 ? -27.633 -2.837 2.106 1.00 92.12 450 PRO A CA 1
ATOM 3489 C C . PRO A 1 450 ? -28.180 -2.796 0.675 1.00 92.12 450 PRO A C 1
ATOM 3491 O O . PRO A 1 450 ? -28.294 -3.832 0.016 1.00 92.12 450 PRO A O 1
ATOM 3494 N N . ALA A 1 451 ? -28.522 -1.601 0.192 1.00 89.75 451 ALA A N 1
ATOM 3495 C CA . ALA A 1 451 ? -28.974 -1.441 -1.182 1.00 89.75 451 ALA A CA 1
ATOM 3496 C C . ALA A 1 451 ? -27.829 -1.802 -2.153 1.00 89.75 451 ALA A C 1
ATOM 3498 O O . ALA A 1 451 ? -26.703 -1.332 -1.963 1.00 89.75 451 ALA A O 1
ATOM 3499 N N . PRO A 1 452 ? -28.080 -2.636 -3.178 1.00 89.56 452 PRO A N 1
ATOM 3500 C CA . PRO A 1 452 ? -27.065 -2.954 -4.171 1.00 89.56 452 PRO A CA 1
ATOM 3501 C C . PRO A 1 452 ? -26.736 -1.710 -5.015 1.00 89.56 452 PRO A C 1
ATOM 3503 O O . PRO A 1 452 ? -27.630 -0.911 -5.306 1.00 89.56 452 PRO A O 1
ATOM 3506 N N . PRO A 1 453 ? -25.478 -1.542 -5.457 1.00 90.81 453 PRO A N 1
ATOM 3507 C CA . PRO A 1 453 ? -25.082 -0.388 -6.253 1.00 90.81 453 PRO A CA 1
ATOM 3508 C C . PRO A 1 453 ? -25.749 -0.376 -7.637 1.00 90.81 453 PRO A C 1
ATOM 3510 O O . PRO A 1 453 ? -25.830 -1.396 -8.331 1.00 90.81 453 PRO A O 1
ATOM 3513 N N . HIS A 1 454 ? -26.167 0.816 -8.067 1.00 87.25 454 HIS A N 1
ATOM 3514 C CA . HIS A 1 454 ? -26.805 1.049 -9.363 1.00 87.25 454 HIS A CA 1
ATOM 3515 C C . HIS A 1 454 ? -25.833 0.924 -10.556 1.00 87.25 454 HIS A C 1
ATOM 3517 O O . HIS A 1 454 ? -24.604 0.982 -10.425 1.00 87.25 454 HIS A O 1
ATOM 3523 N N . GLY A 1 455 ? -26.402 0.781 -11.755 1.00 84.69 455 GLY A N 1
ATOM 3524 C CA . GLY A 1 455 ? -25.679 0.675 -13.027 1.00 84.69 455 GLY A CA 1
ATOM 3525 C C . GLY A 1 455 ? -25.513 -0.763 -13.518 1.00 84.69 455 GLY A C 1
ATOM 3526 O O . GLY A 1 455 ? -25.854 -1.715 -12.820 1.00 84.69 455 GLY A O 1
ATOM 3527 N N . GLU A 1 456 ? -24.987 -0.913 -14.730 1.00 86.69 456 GLU A N 1
ATOM 3528 C CA . GLU A 1 456 ? -24.681 -2.210 -15.346 1.00 86.69 456 GLU A CA 1
ATOM 3529 C C . GLU A 1 456 ? -23.295 -2.736 -14.914 1.00 86.69 456 GLU A C 1
ATOM 3531 O O . GLU A 1 456 ? -22.558 -2.065 -14.186 1.00 86.69 456 GLU A O 1
ATOM 3536 N N . PHE A 1 457 ? -22.956 -3.963 -15.309 1.00 87.62 457 PHE A N 1
ATOM 3537 C CA . PHE A 1 457 ? -21.628 -4.550 -15.116 1.00 87.62 457 PHE A CA 1
ATOM 3538 C C . PHE A 1 457 ? -20.749 -4.250 -16.336 1.00 87.62 457 PHE A C 1
ATOM 3540 O O . PHE A 1 457 ? -21.070 -4.691 -17.441 1.00 87.62 457 PHE A O 1
ATOM 3547 N N . LEU A 1 458 ? -19.659 -3.492 -16.156 1.00 90.38 458 LEU A N 1
ATOM 3548 C CA . LEU A 1 458 ? -18.934 -2.884 -17.281 1.00 90.38 458 LEU A CA 1
ATOM 3549 C C . LEU A 1 458 ? -17.787 -3.720 -17.862 1.00 90.38 458 LEU A C 1
ATOM 3551 O O . LEU A 1 458 ? -17.318 -3.388 -18.950 1.00 90.38 458 LEU A O 1
ATOM 3555 N N . LEU A 1 459 ? -17.361 -4.819 -17.225 1.00 91.25 459 LEU A N 1
ATOM 3556 C CA . LEU A 1 459 ? -16.238 -5.622 -17.741 1.00 91.25 459 LEU A CA 1
ATOM 3557 C C . LEU A 1 459 ? -16.387 -6.057 -19.218 1.00 91.25 459 LEU A C 1
ATOM 3559 O O . LEU A 1 459 ? -15.401 -5.925 -19.946 1.00 91.25 459 LEU A O 1
ATOM 3563 N N . PRO A 1 460 ? -17.571 -6.485 -19.720 1.00 90.31 460 PRO A N 1
ATOM 3564 C CA . PRO A 1 460 ? -17.747 -6.775 -21.147 1.00 90.31 460 PRO A CA 1
ATOM 3565 C C . PRO A 1 460 ? -17.401 -5.584 -22.056 1.00 90.31 460 PRO A C 1
ATOM 3567 O O . PRO A 1 460 ? -16.751 -5.748 -23.083 1.00 90.31 460 PRO A O 1
ATOM 3570 N N . LYS A 1 461 ? -17.780 -4.362 -21.653 1.00 88.75 461 LYS A N 1
ATOM 3571 C CA . LYS A 1 461 ? -17.499 -3.123 -22.402 1.00 88.75 461 LYS A CA 1
ATOM 3572 C C . LYS A 1 461 ? -16.042 -2.670 -22.269 1.00 88.75 461 LYS A C 1
ATOM 3574 O O . LYS A 1 461 ? -15.565 -1.897 -23.091 1.00 88.75 461 LYS A O 1
ATOM 3579 N N . MET A 1 462 ? -15.325 -3.163 -21.259 1.00 89.56 462 MET A N 1
ATOM 3580 C CA . MET A 1 462 ? -13.908 -2.871 -21.022 1.00 89.56 462 MET A CA 1
ATOM 3581 C C . MET A 1 462 ? -12.954 -3.786 -21.806 1.00 89.56 462 MET A C 1
ATOM 3583 O O . MET A 1 462 ? -11.744 -3.605 -21.699 1.00 89.56 462 MET A O 1
ATOM 3587 N N . GLY A 1 463 ? -13.464 -4.743 -22.590 1.00 87.50 463 GLY A N 1
ATOM 3588 C CA . GLY A 1 463 ? -12.658 -5.661 -23.406 1.00 87.50 463 GLY A CA 1
ATOM 3589 C C . GLY A 1 463 ? -12.393 -7.030 -22.770 1.00 87.50 463 GLY A C 1
ATOM 3590 O O . GLY A 1 463 ? -11.603 -7.806 -23.302 1.00 87.50 463 GLY A O 1
ATOM 3591 N N . PHE A 1 464 ? -13.054 -7.363 -21.655 1.00 91.69 464 PHE A N 1
ATOM 3592 C CA . PHE A 1 464 ? -13.007 -8.723 -21.113 1.00 91.69 464 PHE A CA 1
ATOM 3593 C C . PHE A 1 464 ? -13.851 -9.666 -21.974 1.00 91.69 464 PHE A C 1
ATOM 3595 O O . PHE A 1 464 ? -15.026 -9.403 -22.228 1.00 91.69 464 PHE A O 1
ATOM 3602 N N . THR A 1 465 ? -13.273 -10.801 -22.365 1.00 90.88 465 THR A N 1
ATOM 3603 C CA . THR A 1 465 ? -14.009 -11.868 -23.054 1.00 90.88 465 THR A CA 1
ATOM 3604 C C . THR A 1 465 ? -14.941 -12.606 -22.090 1.00 90.88 465 THR A C 1
ATOM 3606 O O . THR A 1 465 ? -14.746 -12.581 -20.871 1.00 90.88 465 THR A O 1
ATOM 3609 N N . GLU A 1 466 ? -15.931 -13.329 -22.619 1.00 91.06 466 GLU A N 1
ATOM 3610 C CA . GLU A 1 466 ? -16.817 -14.170 -21.801 1.00 91.06 466 GLU A CA 1
ATOM 3611 C C . GLU A 1 466 ? -16.037 -15.194 -20.966 1.00 91.06 466 GLU A C 1
ATOM 3613 O O . GLU A 1 466 ? -16.361 -15.417 -19.799 1.00 91.06 466 GLU A O 1
ATOM 3618 N N . GLN A 1 467 ? -14.955 -15.752 -21.521 1.00 91.00 467 GLN A N 1
ATOM 3619 C CA . GLN A 1 467 ? -14.067 -16.673 -20.814 1.00 91.00 467 GLN A CA 1
ATOM 3620 C C . GLN A 1 467 ? -13.328 -15.980 -19.661 1.00 91.00 467 GLN A C 1
ATOM 3622 O O . GLN A 1 467 ? -13.278 -16.527 -18.555 1.00 91.00 467 GLN A O 1
ATOM 3627 N N . ASN A 1 468 ? -12.808 -14.762 -19.872 1.00 94.31 468 ASN A N 1
ATOM 3628 C CA . ASN A 1 468 ? -12.185 -13.991 -18.791 1.00 94.31 468 ASN A CA 1
ATOM 3629 C C . ASN A 1 468 ? -13.199 -13.718 -17.669 1.00 94.31 468 ASN A C 1
ATOM 3631 O O . ASN A 1 468 ? -12.889 -13.893 -16.490 1.00 94.31 468 ASN A O 1
ATOM 3635 N N . ILE A 1 469 ? -14.425 -13.322 -18.027 1.00 95.00 469 ILE A N 1
ATOM 3636 C CA . ILE A 1 469 ? -15.496 -13.023 -17.069 1.00 95.00 469 ILE A CA 1
ATOM 3637 C C . ILE A 1 469 ? -15.912 -14.282 -16.307 1.00 95.00 469 ILE A C 1
ATOM 3639 O O . ILE A 1 469 ? -16.089 -14.221 -15.092 1.00 95.00 469 ILE A O 1
ATOM 3643 N N . ALA A 1 470 ? -16.034 -15.429 -16.977 1.00 94.81 470 ALA A N 1
ATOM 3644 C CA . ALA A 1 470 ? -16.347 -16.702 -16.334 1.00 94.81 470 ALA A CA 1
ATOM 3645 C C . ALA A 1 470 ? -15.276 -17.089 -15.300 1.00 94.81 470 ALA A C 1
ATOM 3647 O O . ALA A 1 470 ? -15.611 -17.445 -14.168 1.00 94.81 470 ALA A O 1
ATOM 3648 N N . LYS A 1 471 ? -13.990 -16.935 -15.644 1.00 96.06 471 LYS A N 1
ATOM 3649 C CA . LYS A 1 471 ? -12.866 -17.154 -14.718 1.00 96.06 471 LYS A CA 1
ATOM 3650 C C . LYS A 1 471 ? -12.900 -16.190 -13.533 1.00 96.06 471 LYS A C 1
ATOM 3652 O O . LYS A 1 471 ? -12.753 -16.624 -12.393 1.00 96.06 471 LYS A O 1
ATOM 3657 N N . LEU A 1 472 ? -13.142 -14.903 -13.775 1.00 96.19 472 LEU A N 1
ATOM 3658 C CA . LEU A 1 472 ? -13.256 -13.900 -12.713 1.00 96.19 472 LEU A CA 1
ATOM 3659 C C . LEU A 1 472 ? -14.440 -14.172 -11.790 1.00 96.19 472 LEU A C 1
ATOM 3661 O O . LEU A 1 472 ? -14.274 -14.121 -10.578 1.00 96.19 472 LEU A O 1
ATOM 3665 N N . ARG A 1 473 ? -15.610 -14.533 -12.326 1.00 94.25 473 ARG A N 1
ATOM 3666 C CA . ARG A 1 473 ? -16.770 -14.948 -11.523 1.00 94.25 473 ARG A CA 1
ATOM 3667 C C . ARG A 1 473 ? -16.462 -16.185 -10.691 1.00 94.25 473 ARG A C 1
ATOM 3669 O O . ARG A 1 473 ? -16.845 -16.232 -9.526 1.00 94.25 473 ARG A O 1
ATOM 3676 N N . HIS A 1 474 ? -15.738 -17.154 -11.249 1.00 94.81 474 HIS A N 1
ATOM 3677 C CA . HIS A 1 474 ? -15.289 -18.323 -10.501 1.00 94.81 474 HIS A CA 1
ATOM 3678 C C . HIS A 1 474 ? -14.364 -17.931 -9.339 1.00 94.81 474 HIS A C 1
ATOM 3680 O O . HIS A 1 474 ? -14.651 -18.294 -8.199 1.00 94.81 474 HIS A O 1
ATOM 3686 N N . ILE A 1 475 ? -13.323 -17.129 -9.589 1.00 95.62 475 ILE A N 1
ATOM 3687 C CA . ILE A 1 475 ? -12.414 -16.622 -8.546 1.00 95.62 475 ILE A CA 1
ATOM 3688 C C . ILE A 1 475 ? -13.198 -15.845 -7.484 1.00 95.62 475 ILE A C 1
ATOM 3690 O O . ILE A 1 475 ? -13.083 -16.117 -6.291 1.00 95.62 475 ILE A O 1
ATOM 3694 N N . MET A 1 476 ? -14.051 -14.915 -7.914 1.00 92.31 476 MET A N 1
ATOM 3695 C CA . MET A 1 476 ? -14.865 -14.100 -7.023 1.00 92.31 476 MET A CA 1
ATOM 3696 C C . MET A 1 476 ? -15.892 -14.938 -6.266 1.00 92.31 476 MET A C 1
ATOM 3698 O O . MET A 1 476 ? -16.266 -14.552 -5.171 1.00 92.31 476 MET A O 1
ATOM 3702 N N . SER A 1 477 ? -16.348 -16.091 -6.752 1.00 92.00 477 SER A N 1
ATOM 3703 C CA . SER A 1 477 ? -17.266 -16.949 -5.990 1.00 92.00 477 SER A CA 1
ATOM 3704 C C . SER A 1 477 ? -16.621 -17.551 -4.735 1.00 92.00 477 SER A C 1
ATOM 3706 O O . SER A 1 477 ? -17.330 -17.812 -3.762 1.00 92.00 477 SER A O 1
ATOM 3708 N N . MET A 1 478 ? -15.289 -17.692 -4.715 1.00 93.50 478 MET A N 1
ATOM 3709 C CA . MET A 1 478 ? -14.551 -18.270 -3.591 1.00 93.50 478 MET A CA 1
ATOM 3710 C C . MET A 1 478 ? -14.703 -17.407 -2.321 1.00 93.50 478 MET A C 1
ATOM 3712 O O . MET A 1 478 ? -14.774 -16.177 -2.416 1.00 93.50 478 MET A O 1
ATOM 3716 N N . PRO A 1 479 ? -14.792 -18.024 -1.127 1.00 89.75 479 PRO A N 1
ATOM 3717 C CA . PRO A 1 479 ? -15.024 -17.296 0.123 1.00 89.75 479 PRO A CA 1
ATOM 3718 C C . PRO A 1 479 ? -13.796 -16.514 0.614 1.00 89.75 479 PRO A C 1
ATOM 3720 O O . PRO A 1 479 ? -13.959 -15.495 1.280 1.00 89.75 479 PRO A O 1
ATOM 3723 N N . ASP A 1 480 ? -12.593 -16.967 0.261 1.00 94.75 480 ASP A N 1
ATOM 3724 C CA . ASP A 1 480 ? -11.315 -16.445 0.742 1.00 94.75 480 ASP A CA 1
ATOM 3725 C C . ASP A 1 480 ? -10.217 -16.511 -0.330 1.00 94.75 480 ASP A C 1
ATOM 3727 O O . ASP A 1 480 ? -10.363 -17.159 -1.375 1.00 94.75 480 ASP A O 1
ATOM 3731 N N . GLY A 1 481 ? -9.104 -15.840 -0.043 1.00 96.31 481 GLY A N 1
ATOM 3732 C CA . GLY A 1 481 ? -7.921 -15.799 -0.894 1.00 96.31 481 GLY A CA 1
ATOM 3733 C C . GLY A 1 481 ? -7.784 -14.491 -1.674 1.00 96.31 481 GLY A C 1
ATOM 3734 O O . GLY A 1 481 ? -8.626 -13.597 -1.585 1.00 96.31 481 GLY A O 1
ATOM 3735 N N . ILE A 1 482 ? -6.684 -14.371 -2.416 1.00 97.62 482 ILE A N 1
ATOM 3736 C CA . ILE A 1 482 ? -6.250 -13.142 -3.083 1.00 97.62 482 ILE A CA 1
ATOM 3737 C C . ILE A 1 482 ? -6.484 -13.220 -4.593 1.00 97.62 482 ILE A C 1
ATOM 3739 O O . ILE A 1 482 ? -6.017 -14.152 -5.254 1.00 97.62 482 ILE A O 1
ATOM 3743 N N . LEU A 1 483 ? -7.132 -12.194 -5.139 1.00 97.94 483 LEU A N 1
ATOM 3744 C CA . LEU A 1 483 ? -7.079 -11.833 -6.552 1.00 97.94 483 LEU A CA 1
ATOM 3745 C C . LEU A 1 483 ? -6.048 -10.716 -6.751 1.00 97.94 483 LEU A C 1
ATOM 3747 O O . LEU A 1 483 ? -6.131 -9.664 -6.120 1.00 97.94 483 LEU A O 1
ATOM 3751 N N . ILE A 1 484 ? -5.072 -10.942 -7.629 1.00 97.88 484 ILE A N 1
ATOM 3752 C CA . ILE A 1 484 ? -4.021 -9.964 -7.932 1.00 97.88 484 ILE A CA 1
ATOM 3753 C C . ILE A 1 484 ? -4.217 -9.429 -9.349 1.00 97.88 484 ILE A C 1
ATOM 3755 O O . ILE A 1 484 ? -4.119 -10.177 -10.318 1.00 97.88 484 ILE A O 1
ATOM 3759 N N . ILE A 1 485 ? -4.419 -8.121 -9.491 1.00 97.50 485 ILE A N 1
ATOM 3760 C CA . ILE A 1 485 ? -4.490 -7.452 -10.793 1.00 97.50 485 ILE A CA 1
ATOM 3761 C C . ILE A 1 485 ? -3.134 -6.808 -11.100 1.00 97.50 485 ILE A C 1
ATOM 3763 O O . ILE A 1 485 ? -2.608 -5.984 -10.354 1.00 97.50 485 ILE A O 1
ATOM 3767 N N . THR A 1 486 ? -2.547 -7.184 -12.224 1.00 96.38 486 THR A N 1
ATOM 3768 C CA . THR A 1 486 ? -1.205 -6.803 -12.659 1.00 96.38 486 THR A CA 1
ATOM 3769 C C . THR A 1 486 ? -1.256 -5.988 -13.948 1.00 96.38 486 THR A C 1
ATOM 3771 O O . THR A 1 486 ? -2.163 -6.106 -14.768 1.00 96.38 486 THR A O 1
ATOM 3774 N N . GLY A 1 487 ? -0.287 -5.099 -14.118 1.00 93.44 487 GLY A N 1
ATOM 3775 C CA . GLY A 1 487 ? -0.164 -4.186 -15.254 1.00 93.44 487 GLY A CA 1
ATOM 3776 C C . GLY A 1 487 ? 0.784 -3.033 -14.915 1.00 93.44 487 GLY A C 1
ATOM 3777 O O . GLY A 1 487 ? 1.042 -2.795 -13.732 1.00 93.44 487 GLY A O 1
ATOM 3778 N N . PRO A 1 488 ? 1.297 -2.263 -15.891 1.00 88.62 488 PRO A N 1
ATOM 3779 C CA . PRO A 1 488 ? 2.094 -1.082 -15.605 1.00 88.62 488 PRO A CA 1
ATOM 3780 C C . PRO A 1 488 ? 1.179 0.057 -15.106 1.00 88.62 488 PRO A C 1
ATOM 3782 O O . PRO A 1 488 ? -0.042 -0.099 -14.942 1.00 88.62 488 PRO A O 1
ATOM 3785 N N . THR A 1 489 ? 1.757 1.229 -14.879 1.00 85.25 489 THR A N 1
ATOM 3786 C CA . THR A 1 489 ? 0.984 2.451 -14.643 1.00 85.25 489 THR A CA 1
ATOM 3787 C C . THR A 1 489 ? 0.045 2.728 -15.821 1.00 85.25 489 THR A C 1
ATOM 3789 O O . THR A 1 489 ? 0.425 2.551 -16.977 1.00 85.25 489 THR A O 1
ATOM 3792 N N . GLY A 1 490 ? -1.196 3.127 -15.531 1.00 85.12 490 GLY A N 1
ATOM 3793 C CA . GLY A 1 490 ? -2.179 3.484 -16.560 1.00 85.12 490 GLY A CA 1
ATOM 3794 C C . GLY A 1 490 ? -2.825 2.310 -17.309 1.00 85.12 490 GLY A C 1
ATOM 3795 O O . GLY A 1 490 ? -3.494 2.545 -18.307 1.00 85.12 490 GLY A O 1
ATOM 3796 N N . ALA A 1 491 ? -2.675 1.058 -16.856 1.00 88.06 491 ALA A N 1
ATOM 3797 C CA . ALA A 1 491 ? -3.394 -0.073 -17.460 1.00 88.06 491 ALA A CA 1
ATOM 3798 C C . ALA A 1 491 ? -4.862 -0.212 -17.024 1.00 88.06 491 ALA A C 1
ATOM 3800 O O . ALA A 1 491 ? -5.525 -1.115 -17.511 1.00 88.06 491 ALA A O 1
ATOM 3801 N N . GLY A 1 492 ? -5.388 0.636 -16.136 1.00 90.94 492 GLY A N 1
ATOM 3802 C CA . GLY A 1 492 ? -6.780 0.530 -15.668 1.00 90.94 492 GLY A CA 1
ATOM 3803 C C . GLY A 1 492 ? -7.017 -0.553 -14.606 1.00 90.94 492 GLY A C 1
ATOM 3804 O O . GLY A 1 492 ? -8.125 -1.070 -14.503 1.00 90.94 492 GLY A O 1
ATOM 3805 N N . LYS A 1 493 ? -5.987 -0.908 -13.819 1.00 94.50 493 LYS A N 1
ATOM 3806 C CA . LYS A 1 493 ? -6.078 -1.921 -12.746 1.00 94.50 493 LYS A CA 1
ATOM 3807 C C . LYS A 1 493 ? -7.121 -1.553 -11.686 1.00 94.50 493 LYS A C 1
ATOM 3809 O O . LYS A 1 493 ? -7.970 -2.375 -11.363 1.00 94.50 493 LYS A O 1
ATOM 3814 N N . SER A 1 494 ? -7.065 -0.315 -11.192 1.00 92.69 494 SER A N 1
ATOM 3815 C CA . SER A 1 494 ? -7.989 0.213 -10.183 1.00 92.69 494 SER A CA 1
ATOM 3816 C C . SER A 1 494 ? -9.436 0.211 -10.680 1.00 92.69 494 SER A C 1
ATOM 3818 O O . SER A 1 494 ? -10.339 -0.144 -9.935 1.00 92.69 494 SER A O 1
ATOM 3820 N N . THR A 1 495 ? -9.656 0.523 -11.964 1.00 93.88 495 THR A N 1
ATOM 3821 C CA . THR A 1 495 ? -10.980 0.462 -12.604 1.00 93.88 495 THR A CA 1
ATOM 3822 C C . THR A 1 495 ? -11.530 -0.964 -12.629 1.00 93.88 495 THR A C 1
ATOM 3824 O O . THR A 1 495 ? -12.687 -1.182 -12.285 1.00 93.88 495 THR A O 1
ATOM 3827 N N . THR A 1 496 ? -10.702 -1.950 -12.985 1.00 94.69 496 THR A N 1
ATOM 3828 C CA . THR A 1 496 ? -11.097 -3.366 -12.959 1.00 94.69 496 THR A CA 1
ATOM 3829 C C . THR A 1 496 ? -11.411 -3.843 -11.539 1.00 94.69 496 THR A C 1
ATOM 3831 O O . THR A 1 496 ? -12.422 -4.514 -11.342 1.00 94.69 496 THR A O 1
ATOM 3834 N N . ASP A 1 497 ? -10.586 -3.485 -10.546 1.00 95.62 497 ASP A N 1
ATOM 3835 C CA . ASP A 1 497 ? -10.851 -3.811 -9.135 1.00 95.62 497 ASP A CA 1
ATOM 3836 C C . ASP A 1 497 ? -12.179 -3.211 -8.653 1.00 95.62 497 ASP A C 1
ATOM 3838 O O . ASP A 1 497 ? -13.001 -3.906 -8.055 1.00 95.62 497 ASP A O 1
ATOM 3842 N N . TYR A 1 498 ? -12.410 -1.933 -8.964 1.00 95.38 498 TYR A N 1
ATOM 3843 C CA . TYR A 1 498 ? -13.646 -1.227 -8.641 1.00 95.38 498 TYR A CA 1
ATOM 3844 C C . TYR A 1 498 ? -14.876 -1.936 -9.226 1.00 95.38 498 TYR A C 1
ATOM 3846 O O . TYR A 1 498 ? -15.815 -2.230 -8.488 1.00 95.38 498 TYR A O 1
ATOM 3854 N N . GLU A 1 499 ? -14.863 -2.278 -10.519 1.00 95.00 499 GLU A N 1
ATOM 3855 C CA . GLU A 1 499 ? -15.994 -2.951 -11.173 1.00 95.00 499 GLU A CA 1
ATOM 3856 C C . GLU A 1 499 ? -16.251 -4.357 -10.612 1.00 95.00 499 GLU A C 1
ATOM 3858 O O . GLU A 1 499 ? -17.405 -4.747 -10.423 1.00 95.00 499 GLU A O 1
ATOM 3863 N N . LEU A 1 500 ? -15.197 -5.109 -10.274 1.00 95.25 500 LEU A N 1
ATOM 3864 C CA . LEU A 1 500 ? -15.329 -6.420 -9.627 1.00 95.25 500 LEU A CA 1
ATOM 3865 C C . LEU A 1 500 ? -15.950 -6.315 -8.232 1.00 95.25 500 LEU A C 1
ATOM 3867 O O . LEU A 1 500 ? -16.821 -7.110 -7.878 1.00 95.25 500 LEU A O 1
ATOM 3871 N N . ARG A 1 501 ? -15.533 -5.328 -7.437 1.00 95.62 501 ARG A N 1
ATOM 3872 C CA . ARG A 1 501 ? -16.070 -5.089 -6.089 1.00 95.62 501 ARG A CA 1
ATOM 3873 C C . ARG A 1 501 ? -17.492 -4.546 -6.107 1.00 95.62 501 ARG A C 1
ATOM 3875 O O . ARG A 1 501 ? -18.312 -4.946 -5.279 1.00 95.62 501 ARG A O 1
ATOM 3882 N N . LYS A 1 502 ? -17.807 -3.690 -7.077 1.00 95.56 502 LYS A N 1
ATOM 3883 C CA . LYS A 1 502 ? -19.164 -3.202 -7.325 1.00 95.56 502 LYS A CA 1
ATOM 3884 C C . LYS A 1 502 ? -20.103 -4.346 -7.702 1.00 95.56 502 LYS A C 1
ATOM 3886 O O . LYS A 1 502 ? -21.199 -4.435 -7.153 1.00 95.56 502 LYS A O 1
ATOM 3891 N N . GLU A 1 503 ? -19.668 -5.249 -8.580 1.00 94.25 503 GLU A N 1
ATOM 3892 C CA . GLU A 1 503 ? -20.430 -6.458 -8.912 1.00 94.25 503 GLU A CA 1
ATOM 3893 C C . GLU A 1 503 ? -20.598 -7.372 -7.695 1.00 94.25 503 GLU A C 1
ATOM 3895 O O . GLU A 1 503 ? -21.691 -7.867 -7.434 1.00 94.25 503 GLU A O 1
ATOM 3900 N N . GLU A 1 504 ? -19.553 -7.535 -6.884 1.00 94.31 504 GLU A N 1
ATOM 3901 C CA . GLU A 1 504 ? -19.633 -8.300 -5.641 1.00 94.31 504 GLU A CA 1
ATOM 3902 C C . GLU A 1 504 ? -20.681 -7.725 -4.678 1.00 94.31 504 GLU A C 1
ATOM 3904 O O . GLU A 1 504 ? -21.479 -8.476 -4.118 1.00 94.31 504 GLU A O 1
ATOM 3909 N N . ALA A 1 505 ? -20.729 -6.400 -4.521 1.00 94.62 505 ALA A N 1
ATOM 3910 C CA . ALA A 1 505 ? -21.738 -5.721 -3.709 1.00 94.62 505 ALA A CA 1
ATOM 3911 C C . ALA A 1 505 ? -23.151 -5.838 -4.303 1.00 94.62 505 ALA A C 1
ATOM 3913 O O . ALA A 1 505 ? -24.132 -5.813 -3.564 1.00 94.62 505 ALA A O 1
ATOM 3914 N N . ARG A 1 506 ? -23.274 -5.986 -5.626 1.00 93.44 506 ARG A N 1
ATOM 3915 C CA . ARG A 1 506 ? -24.556 -6.196 -6.306 1.00 93.44 506 ARG A CA 1
ATOM 3916 C C . ARG A 1 506 ? -25.088 -7.611 -6.095 1.00 93.44 506 ARG A C 1
ATOM 3918 O O . ARG A 1 506 ? -26.261 -7.776 -5.777 1.00 93.44 506 ARG A O 1
ATOM 3925 N N . VAL A 1 507 ? -24.231 -8.620 -6.252 1.00 92.75 507 VAL A N 1
ATOM 3926 C CA . VAL A 1 507 ? -24.606 -10.037 -6.113 1.00 92.75 507 VAL A CA 1
ATOM 3927 C C . VAL A 1 507 ? -24.741 -10.433 -4.640 1.00 92.75 507 VAL A C 1
ATOM 3929 O O . VAL A 1 507 ? -25.603 -11.235 -4.286 1.00 92.75 507 VAL A O 1
ATOM 3932 N N . ARG A 1 508 ? -23.895 -9.876 -3.767 1.00 93.69 508 ARG A N 1
ATOM 3933 C CA . ARG A 1 508 ? -23.831 -10.197 -2.335 1.00 93.69 508 ARG A CA 1
ATOM 3934 C C . ARG A 1 508 ? -23.768 -8.920 -1.484 1.00 93.69 508 ARG A C 1
ATOM 3936 O O . ARG A 1 508 ? -22.755 -8.672 -0.826 1.00 93.69 508 ARG A O 1
ATOM 3943 N N . PRO A 1 509 ? -24.859 -8.134 -1.424 1.00 92.94 509 PRO A N 1
ATOM 3944 C CA . PRO A 1 509 ? -24.902 -6.864 -0.684 1.00 92.94 509 PRO A CA 1
ATOM 3945 C C . PRO A 1 509 ? -24.668 -7.006 0.827 1.00 92.94 509 PRO A C 1
ATOM 3947 O O . PRO A 1 509 ? -24.368 -6.033 1.511 1.00 92.94 509 PRO A O 1
ATOM 3950 N N . TYR A 1 510 ? -24.784 -8.221 1.363 1.00 92.62 510 TYR A N 1
ATOM 3951 C CA . TYR A 1 510 ? -24.525 -8.544 2.765 1.00 92.62 510 TYR A CA 1
ATOM 3952 C C . TYR A 1 510 ? -23.036 -8.705 3.109 1.00 92.62 510 TYR A C 1
ATOM 3954 O O . TYR A 1 510 ? -22.696 -8.834 4.287 1.00 92.62 510 TYR A O 1
ATOM 3962 N N . LEU A 1 511 ? -22.132 -8.714 2.122 1.00 92.75 511 LEU A N 1
ATOM 3963 C CA . LEU A 1 511 ? -20.694 -8.786 2.372 1.00 92.75 511 LEU A CA 1
ATOM 3964 C C . LEU A 1 511 ? -20.127 -7.397 2.652 1.00 92.75 511 LEU A C 1
ATOM 3966 O O . LEU A 1 511 ? -20.097 -6.530 1.782 1.00 92.75 511 LEU A O 1
ATOM 3970 N N . LYS A 1 512 ? -19.590 -7.209 3.858 1.00 94.25 512 LYS A N 1
ATOM 3971 C CA . LYS A 1 512 ? -18.890 -5.974 4.206 1.00 94.25 512 LYS A CA 1
ATOM 3972 C C . LYS A 1 512 ? -17.572 -5.850 3.438 1.00 94.25 512 LYS A C 1
ATOM 3974 O O . LYS A 1 512 ? -16.679 -6.688 3.602 1.00 94.25 512 LYS A O 1
ATOM 3979 N N . GLN A 1 513 ? -17.433 -4.779 2.663 1.00 96.00 513 GLN A N 1
ATOM 3980 C CA . GLN A 1 513 ? -16.215 -4.459 1.920 1.00 96.00 513 GLN A CA 1
ATOM 3981 C C . GLN A 1 513 ? -15.462 -3.291 2.562 1.00 96.00 513 GLN A C 1
ATOM 3983 O O . GLN A 1 513 ? -16.076 -2.308 2.988 1.00 96.00 513 GLN A O 1
ATOM 3988 N N . ILE A 1 514 ? -14.135 -3.401 2.628 1.00 96.62 514 ILE A N 1
ATOM 3989 C CA . ILE A 1 514 ? -13.243 -2.331 3.083 1.00 96.62 514 ILE A CA 1
ATOM 3990 C C . ILE A 1 514 ? -12.140 -2.126 2.046 1.00 96.62 514 ILE A C 1
ATOM 3992 O O . ILE A 1 514 ? -11.427 -3.067 1.707 1.00 96.62 514 ILE A O 1
ATOM 3996 N N . MET A 1 515 ? -11.983 -0.897 1.568 1.00 96.31 515 MET A N 1
ATOM 3997 C CA . MET A 1 515 ? -10.931 -0.490 0.633 1.00 96.31 515 MET A CA 1
ATOM 3998 C C . MET A 1 515 ? -9.914 0.385 1.363 1.00 96.31 515 MET A C 1
ATOM 4000 O O . MET A 1 515 ? -10.302 1.258 2.135 1.00 96.31 515 MET A O 1
ATOM 4004 N N . ILE A 1 516 ? -8.626 0.188 1.102 1.00 94.81 516 ILE A N 1
ATOM 4005 C CA . ILE A 1 516 ? -7.535 1.006 1.642 1.00 94.81 516 ILE A CA 1
ATOM 4006 C C . ILE A 1 516 ? -6.713 1.518 0.462 1.00 94.81 516 ILE A C 1
ATOM 4008 O O . ILE A 1 516 ? -6.177 0.702 -0.285 1.00 94.81 516 ILE A O 1
ATOM 4012 N N . ALA A 1 517 ? -6.594 2.834 0.268 1.00 91.25 517 ALA A N 1
ATOM 4013 C CA . ALA A 1 517 ? -5.866 3.373 -0.888 1.00 91.25 517 ALA A CA 1
ATOM 4014 C C . ALA A 1 517 ? -5.160 4.715 -0.634 1.00 9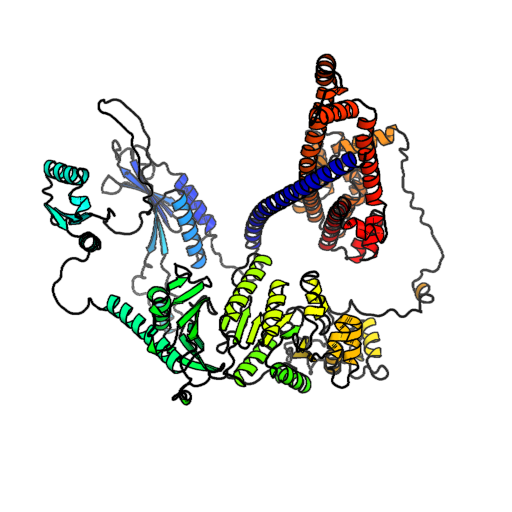1.25 517 ALA A C 1
ATOM 4016 O O . ALA A 1 517 ? -5.501 5.455 0.291 1.00 91.25 517 ALA A O 1
ATOM 4017 N N . ASP A 1 518 ? -4.206 5.011 -1.521 1.00 85.81 518 ASP A N 1
ATOM 4018 C CA . ASP A 1 518 ? -3.373 6.217 -1.570 1.00 85.81 518 ASP A CA 1
ATOM 4019 C C . ASP A 1 518 ? -3.237 6.708 -3.032 1.00 85.81 518 ASP A C 1
ATOM 4021 O O . ASP A 1 518 ? -2.340 6.236 -3.745 1.00 85.81 518 ASP A O 1
ATOM 4025 N N . PRO A 1 519 ? -4.102 7.620 -3.520 1.00 86.12 519 PRO A N 1
ATOM 4026 C CA . PRO A 1 519 ? -5.343 8.124 -2.919 1.00 86.12 519 PRO A CA 1
ATOM 4027 C C . PRO A 1 519 ? -6.574 7.255 -3.262 1.00 86.12 519 PRO A C 1
ATOM 4029 O O . PRO A 1 519 ? -6.491 6.276 -4.001 1.00 86.12 519 PRO A O 1
ATOM 4032 N N . ILE A 1 520 ? -7.748 7.633 -2.743 1.00 89.25 520 ILE A N 1
ATOM 4033 C CA . ILE A 1 520 ? -9.038 7.067 -3.174 1.00 89.25 520 ILE A CA 1
ATOM 4034 C C . ILE A 1 520 ? -9.390 7.611 -4.568 1.00 89.25 520 ILE A C 1
ATOM 4036 O O . ILE A 1 520 ? -9.584 8.815 -4.722 1.00 89.25 520 ILE A O 1
ATOM 4040 N N . GLU A 1 521 ? -9.475 6.728 -5.569 1.00 86.81 521 GLU A N 1
ATOM 4041 C CA . GLU A 1 521 ? -9.780 7.094 -6.964 1.00 86.81 521 GLU A CA 1
ATOM 4042 C C . GLU A 1 521 ? -11.286 7.247 -7.231 1.00 86.81 521 GLU A C 1
ATOM 4044 O O . GLU A 1 521 ? -11.713 8.216 -7.855 1.00 86.81 521 GLU A O 1
ATOM 4049 N N . PHE A 1 522 ? -12.092 6.297 -6.744 1.00 89.44 522 PHE A N 1
ATOM 4050 C CA . PHE A 1 522 ? -13.538 6.242 -6.966 1.00 89.44 522 PHE A CA 1
ATOM 4051 C C . PHE A 1 522 ? -14.274 6.295 -5.624 1.00 89.44 522 PHE A C 1
ATOM 4053 O O . PHE A 1 522 ? -14.011 5.446 -4.773 1.00 89.44 522 PHE A O 1
ATOM 4060 N N . PRO A 1 523 ? -15.201 7.240 -5.405 1.00 90.56 523 PRO A N 1
ATOM 4061 C CA . PRO A 1 523 ? -16.112 7.196 -4.265 1.00 90.56 523 PRO A CA 1
ATOM 4062 C C . PRO A 1 523 ? -17.009 5.953 -4.316 1.00 90.56 523 PRO A C 1
ATOM 4064 O O . PRO A 1 523 ? -17.655 5.681 -5.329 1.00 90.56 523 PRO A O 1
ATOM 4067 N N . GLU A 1 524 ? -17.070 5.201 -3.217 1.00 91.50 524 GLU A N 1
ATOM 4068 C CA . GLU A 1 524 ? -17.849 3.964 -3.118 1.00 91.50 524 GLU A CA 1
ATOM 4069 C C . GLU A 1 524 ? -18.823 4.008 -1.939 1.00 91.50 524 GLU A C 1
ATOM 4071 O O . GLU A 1 524 ? -18.432 3.981 -0.769 1.00 91.50 524 GLU A O 1
ATOM 4076 N N . GLU A 1 525 ? -20.119 3.997 -2.241 1.00 88.12 525 GLU A N 1
ATOM 4077 C CA . GLU A 1 525 ? -21.168 3.951 -1.216 1.00 88.12 525 GLU A CA 1
ATOM 4078 C C . GLU A 1 525 ? -21.257 2.569 -0.549 1.00 88.12 525 GLU A C 1
ATOM 4080 O O . GLU A 1 525 ? -21.442 2.467 0.666 1.00 88.12 525 GLU A O 1
ATOM 4085 N N . PHE A 1 526 ? -21.033 1.504 -1.327 1.00 91.88 526 PHE A N 1
ATOM 4086 C CA . PHE A 1 526 ? -21.121 0.100 -0.901 1.00 91.88 526 PHE A CA 1
ATOM 4087 C C . PHE A 1 526 ? -19.902 -0.406 -0.106 1.00 91.88 526 PHE A C 1
ATOM 4089 O O . PHE A 1 526 ? -19.892 -1.546 0.357 1.00 91.88 526 PHE A O 1
ATOM 4096 N N . SER A 1 527 ? -18.859 0.414 0.039 1.00 94.38 527 SER A N 1
ATOM 4097 C CA . SER A 1 527 ? -17.575 0.035 0.635 1.00 94.38 527 SER A CA 1
ATOM 4098 C C . SER A 1 527 ? -17.135 1.071 1.665 1.00 94.38 527 SER A C 1
ATOM 4100 O O . SER A 1 527 ? -17.318 2.278 1.482 1.00 94.38 527 SER A O 1
ATOM 4102 N N . THR A 1 528 ? -16.552 0.624 2.778 1.00 95.19 528 THR A N 1
ATOM 4103 C CA . THR A 1 528 ? -15.883 1.536 3.712 1.00 95.19 528 THR A CA 1
ATOM 4104 C C . THR A 1 528 ? -14.477 1.824 3.198 1.00 95.19 528 THR A C 1
ATOM 4106 O O . THR A 1 528 ? -13.638 0.932 3.135 1.00 95.19 528 THR A O 1
ATOM 4109 N N . GLN A 1 529 ? -14.212 3.076 2.839 1.00 94.88 529 GLN A N 1
ATOM 4110 C CA . GLN A 1 529 ? -12.955 3.475 2.214 1.00 94.88 529 GLN A CA 1
ATOM 4111 C C . GLN A 1 529 ? -12.047 4.179 3.226 1.00 94.88 529 GLN A C 1
ATOM 4113 O O . GLN A 1 529 ? -12.373 5.258 3.719 1.00 94.88 529 GLN A O 1
ATOM 4118 N N . LEU A 1 530 ? -10.912 3.562 3.540 1.00 94.06 530 LEU A N 1
ATOM 4119 C CA . LEU A 1 530 ? -9.898 4.071 4.454 1.00 94.06 530 LEU A CA 1
ATOM 4120 C C . LEU A 1 530 ? -8.778 4.738 3.640 1.00 94.06 530 LEU A C 1
ATOM 4122 O O . LEU A 1 530 ? -7.985 4.037 3.007 1.00 94.06 530 LEU A O 1
ATOM 4126 N N . PRO A 1 531 ? -8.691 6.077 3.624 1.00 89.62 531 PRO A N 1
ATOM 4127 C CA . PRO A 1 531 ? -7.579 6.746 2.973 1.00 89.62 531 PRO A CA 1
ATOM 4128 C C . PRO A 1 531 ? -6.288 6.531 3.773 1.00 89.62 531 PRO A C 1
ATOM 4130 O O . PRO A 1 531 ? -6.294 6.470 5.007 1.00 89.62 531 PRO A O 1
ATOM 4133 N N . VAL A 1 532 ? -5.176 6.446 3.056 1.00 84.75 532 VAL A N 1
ATOM 4134 C CA . VAL A 1 532 ? -3.824 6.577 3.601 1.00 84.75 532 VAL A CA 1
ATOM 4135 C C . VAL A 1 532 ? -3.386 8.016 3.310 1.00 84.75 532 VAL A C 1
ATOM 4137 O O . VAL A 1 532 ? -3.368 8.434 2.157 1.00 84.75 532 VAL A O 1
ATOM 4140 N N . THR A 1 533 ? -3.154 8.820 4.350 1.00 63.09 533 THR A N 1
ATOM 4141 C CA . THR A 1 533 ? -2.956 10.279 4.249 1.00 63.09 533 THR A CA 1
ATOM 4142 C C . THR A 1 533 ? -1.522 10.691 4.567 1.00 63.09 533 THR A C 1
ATOM 4144 O O . THR A 1 533 ? -1.046 10.470 5.676 1.00 63.09 533 THR A O 1
ATOM 4147 N N . ASN A 1 534 ? -0.888 11.441 3.657 1.00 54.44 534 ASN A N 1
ATOM 4148 C CA . ASN A 1 534 ? 0.309 12.256 3.925 1.00 54.44 534 ASN A CA 1
ATOM 4149 C C . ASN A 1 534 ? 1.503 11.496 4.527 1.00 54.44 534 ASN A C 1
ATOM 4151 O O . ASN A 1 534 ? 2.027 11.862 5.579 1.00 54.44 534 ASN A O 1
ATOM 4155 N N . ALA A 1 535 ? 1.979 10.464 3.838 1.00 49.94 535 ALA A N 1
ATOM 4156 C CA . ALA A 1 535 ? 3.284 9.895 4.131 1.00 49.94 535 ALA A CA 1
ATOM 4157 C C . ALA A 1 535 ? 4.378 10.613 3.321 1.00 49.94 535 ALA A C 1
ATOM 4159 O O . ALA A 1 535 ? 4.372 10.598 2.094 1.00 49.94 535 ALA A O 1
ATOM 4160 N N . LEU A 1 536 ? 5.320 11.246 4.026 1.00 52.31 536 LEU A N 1
ATOM 4161 C CA . LEU A 1 536 ? 6.447 11.992 3.444 1.00 52.31 536 LEU A CA 1
ATOM 4162 C C . LEU A 1 536 ? 7.439 11.082 2.696 1.00 52.31 536 LEU A C 1
ATOM 4164 O O . LEU A 1 536 ? 8.186 11.550 1.841 1.00 52.31 536 LEU A O 1
ATOM 4168 N N . ASP A 1 537 ? 7.440 9.782 3.008 1.00 62.41 537 ASP A N 1
ATOM 4169 C CA . ASP A 1 537 ? 8.265 8.779 2.346 1.00 62.41 537 ASP A CA 1
ATOM 4170 C C . ASP A 1 537 ? 7.578 7.401 2.242 1.00 62.41 537 ASP A C 1
ATOM 4172 O O . ASP A 1 537 ? 6.473 7.153 2.742 1.00 62.41 537 ASP A O 1
ATOM 4176 N N . LYS A 1 538 ? 8.258 6.463 1.571 1.00 66.44 538 LYS A N 1
ATOM 4177 C CA . LYS A 1 538 ? 7.761 5.098 1.341 1.00 66.44 538 LYS A CA 1
ATOM 4178 C C . LYS A 1 538 ? 7.612 4.273 2.626 1.00 66.44 538 LYS A C 1
ATOM 4180 O O . LYS A 1 538 ? 6.802 3.349 2.632 1.00 66.44 538 LYS A O 1
ATOM 4185 N N . ALA A 1 539 ? 8.385 4.563 3.674 1.00 70.19 539 ALA A N 1
ATOM 4186 C CA . ALA A 1 539 ? 8.345 3.812 4.927 1.00 70.19 539 ALA A CA 1
ATOM 4187 C C . ALA A 1 539 ? 7.125 4.222 5.759 1.00 70.19 539 ALA A C 1
ATOM 4189 O O . ALA A 1 539 ? 6.348 3.355 6.153 1.00 70.19 539 ALA A O 1
ATOM 4190 N N . ALA A 1 540 ? 6.890 5.527 5.904 1.00 72.00 540 ALA A N 1
ATOM 4191 C CA . ALA A 1 540 ? 5.683 6.066 6.524 1.00 72.00 540 ALA A CA 1
ATOM 4192 C C . ALA A 1 540 ? 4.420 5.629 5.764 1.00 72.00 540 ALA A C 1
ATOM 4194 O O . ALA A 1 540 ? 3.407 5.299 6.375 1.00 72.00 540 ALA A O 1
ATOM 4195 N N . THR A 1 541 ? 4.490 5.547 4.429 1.00 73.38 541 THR A N 1
ATOM 4196 C CA . THR A 1 541 ? 3.363 5.058 3.615 1.00 73.38 541 THR A CA 1
ATOM 4197 C C . THR A 1 541 ? 3.051 3.606 3.970 1.00 73.38 541 THR A C 1
ATOM 4199 O O . THR A 1 541 ? 1.899 3.253 4.205 1.00 73.38 541 THR A O 1
ATOM 4202 N N . ALA A 1 542 ? 4.079 2.754 4.038 1.00 73.69 542 ALA A N 1
ATOM 4203 C CA . ALA A 1 542 ? 3.916 1.345 4.380 1.00 73.69 542 ALA A CA 1
ATOM 4204 C C . ALA A 1 542 ? 3.366 1.147 5.802 1.00 73.69 542 ALA A C 1
ATOM 4206 O O . ALA A 1 542 ? 2.511 0.286 5.999 1.00 73.69 542 ALA A O 1
ATOM 4207 N N . GLU A 1 543 ? 3.809 1.955 6.768 1.00 79.44 543 GLU A N 1
ATOM 4208 C CA . GLU A 1 543 ? 3.306 1.936 8.145 1.00 79.44 543 GLU A CA 1
ATOM 4209 C C . GLU A 1 543 ? 1.827 2.334 8.222 1.00 79.44 543 GLU A C 1
ATOM 4211 O O . GLU A 1 543 ? 1.030 1.634 8.842 1.00 79.44 543 GLU A O 1
ATOM 4216 N N . GLN A 1 544 ? 1.418 3.391 7.519 1.00 82.62 544 GLN A N 1
ATOM 4217 C CA . GLN A 1 544 ? 0.012 3.793 7.495 1.00 82.62 544 GLN A CA 1
ATOM 4218 C C . GLN A 1 544 ? -0.888 2.774 6.784 1.00 82.62 544 GLN A C 1
ATOM 4220 O O . GLN A 1 544 ? -2.014 2.536 7.227 1.00 82.62 544 GLN A O 1
ATOM 4225 N N . PHE A 1 545 ? -0.411 2.141 5.705 1.00 86.38 545 PHE A N 1
ATOM 4226 C CA . PHE A 1 545 ? -1.118 1.014 5.088 1.00 86.38 545 PHE A CA 1
ATOM 4227 C C . PHE A 1 545 ? -1.264 -0.150 6.071 1.00 86.38 545 PHE A C 1
ATOM 4229 O O . PHE A 1 545 ? -2.336 -0.749 6.153 1.00 86.38 545 PHE A O 1
ATOM 4236 N N . ALA A 1 546 ? -0.209 -0.458 6.826 1.00 83.25 546 ALA A N 1
ATOM 4237 C CA . ALA A 1 546 ? -0.218 -1.498 7.844 1.00 83.25 546 ALA A CA 1
ATOM 4238 C C . ALA A 1 546 ? -1.225 -1.197 8.968 1.00 83.25 546 ALA A C 1
ATOM 4240 O O . ALA A 1 546 ? -2.023 -2.058 9.342 1.00 83.25 546 ALA A O 1
ATOM 4241 N N . GLU A 1 547 ? -1.255 0.039 9.463 1.00 85.19 547 GLU A N 1
ATOM 4242 C CA . GLU A 1 547 ? -2.219 0.490 10.468 1.00 85.19 547 GLU A CA 1
ATOM 4243 C C . GLU A 1 547 ? -3.664 0.421 9.942 1.00 85.19 547 GLU A C 1
ATOM 4245 O O . GLU A 1 547 ? -4.559 -0.088 10.623 1.00 85.19 547 GLU A O 1
ATOM 4250 N N . ALA A 1 548 ? -3.893 0.863 8.700 1.00 90.12 548 ALA A N 1
ATOM 4251 C CA . ALA A 1 548 ? -5.195 0.792 8.045 1.00 90.12 548 ALA A CA 1
ATOM 4252 C C . ALA A 1 548 ? -5.662 -0.659 7.838 1.00 90.12 548 ALA A C 1
ATOM 4254 O O . ALA A 1 548 ? -6.825 -0.965 8.100 1.00 90.12 548 ALA A O 1
ATOM 4255 N N . MET A 1 549 ? -4.765 -1.564 7.432 1.00 90.12 549 MET A N 1
ATOM 4256 C CA . MET A 1 549 ? -5.039 -3.002 7.313 1.00 90.12 549 MET A CA 1
ATOM 4257 C C . MET A 1 549 ? -5.390 -3.620 8.671 1.00 90.12 549 MET A C 1
ATOM 4259 O O . MET A 1 549 ? -6.378 -4.350 8.787 1.00 90.12 549 MET A O 1
ATOM 4263 N N . ALA A 1 550 ? -4.634 -3.292 9.721 1.00 87.12 550 ALA A N 1
ATOM 4264 C CA . ALA A 1 550 ? -4.900 -3.774 11.074 1.00 87.12 550 ALA A CA 1
ATOM 4265 C C . ALA A 1 550 ? -6.246 -3.267 11.621 1.00 87.12 550 ALA A C 1
ATOM 4267 O O . ALA A 1 550 ? -6.967 -4.012 12.291 1.00 87.12 550 ALA A O 1
ATOM 4268 N N . ALA A 1 551 ? -6.610 -2.015 11.331 1.00 88.75 551 ALA A N 1
ATOM 4269 C CA . ALA A 1 551 ? -7.927 -1.473 11.654 1.00 88.75 551 ALA A CA 1
ATOM 4270 C C . ALA A 1 551 ? -9.031 -2.188 10.861 1.00 88.75 551 ALA A C 1
ATOM 4272 O O . ALA A 1 551 ? -10.008 -2.641 11.458 1.00 88.75 551 ALA A O 1
ATOM 4273 N N . ALA A 1 552 ? -8.839 -2.375 9.550 1.00 92.69 552 ALA A N 1
ATOM 4274 C CA . ALA A 1 552 ? -9.788 -3.058 8.679 1.00 92.69 552 ALA A CA 1
ATOM 4275 C C . ALA A 1 552 ? -10.122 -4.465 9.186 1.00 92.69 552 ALA A C 1
ATOM 4277 O O . ALA A 1 552 ? -11.298 -4.791 9.298 1.00 92.69 552 ALA A O 1
ATOM 4278 N N . LEU A 1 553 ? -9.136 -5.268 9.600 1.00 90.19 553 LEU A N 1
ATOM 4279 C CA . LEU A 1 553 ? -9.362 -6.616 10.152 1.00 90.19 553 LEU A CA 1
ATOM 4280 C C . LEU A 1 553 ? -10.235 -6.625 11.423 1.00 90.19 553 LEU A C 1
ATOM 4282 O O . LEU A 1 553 ? -10.938 -7.599 11.705 1.00 90.19 553 LEU A O 1
ATOM 4286 N N . ARG A 1 554 ? -10.251 -5.529 12.192 1.00 87.81 554 ARG A N 1
ATOM 4287 C CA . ARG A 1 554 ? -11.108 -5.384 13.382 1.00 87.81 554 ARG A CA 1
ATOM 4288 C C . ARG A 1 554 ? -12.518 -4.895 13.065 1.00 87.81 554 ARG A C 1
ATOM 4290 O O . ARG A 1 554 ? -13.394 -5.006 13.913 1.00 87.81 554 ARG A O 1
ATOM 4297 N N . MET A 1 555 ? -12.767 -4.429 11.845 1.00 90.81 555 MET A N 1
ATOM 4298 C CA . MET A 1 555 ? -14.062 -3.911 11.403 1.00 90.81 555 MET A CA 1
ATOM 4299 C C . MET A 1 555 ? -15.009 -5.010 10.881 1.00 90.81 555 MET A C 1
ATOM 4301 O O . MET A 1 555 ? -16.000 -4.687 10.229 1.00 90.81 555 MET A O 1
ATOM 4305 N N . ALA A 1 556 ? -14.712 -6.289 11.146 1.00 88.31 556 ALA A N 1
ATOM 4306 C CA . ALA A 1 556 ? -15.440 -7.461 10.637 1.00 88.31 556 ALA A CA 1
ATOM 4307 C C . ALA A 1 556 ? -15.626 -7.473 9.097 1.00 88.31 556 ALA A C 1
ATOM 4309 O O . ALA A 1 556 ? -16.756 -7.589 8.614 1.00 88.31 556 ALA A O 1
ATOM 4310 N N . PRO A 1 557 ? -14.547 -7.313 8.306 1.00 93.56 557 PRO A N 1
ATOM 4311 C CA . PRO A 1 557 ? -14.639 -7.311 6.854 1.00 93.56 557 PRO A CA 1
ATOM 4312 C C . PRO A 1 557 ? -14.916 -8.714 6.312 1.00 93.56 557 PRO A C 1
ATOM 4314 O O . PRO A 1 557 ? -14.556 -9.723 6.914 1.00 93.56 557 PRO A O 1
ATOM 4317 N N . ARG A 1 558 ? -15.505 -8.772 5.119 1.00 93.38 558 ARG A N 1
ATOM 4318 C CA . ARG A 1 558 ? -15.574 -9.981 4.286 1.00 93.38 558 ARG A CA 1
ATOM 4319 C C . ARG A 1 558 ? -14.674 -9.888 3.067 1.00 93.38 558 ARG A C 1
ATOM 4321 O O . ARG A 1 558 ? -14.109 -10.893 2.644 1.00 93.38 558 ARG A O 1
ATOM 4328 N N . MET A 1 559 ? -14.512 -8.674 2.556 1.00 95.56 559 MET A N 1
ATOM 4329 C CA . MET A 1 559 ? -13.572 -8.358 1.498 1.00 95.56 559 MET A CA 1
ATOM 4330 C C . MET A 1 559 ? -12.710 -7.170 1.913 1.00 95.56 559 MET A C 1
ATOM 4332 O O . MET A 1 559 ? -13.237 -6.155 2.374 1.00 95.56 559 MET A O 1
ATOM 4336 N N . ILE A 1 560 ? -11.398 -7.303 1.748 1.00 96.69 560 ILE A N 1
ATOM 4337 C CA . ILE A 1 560 ? -10.424 -6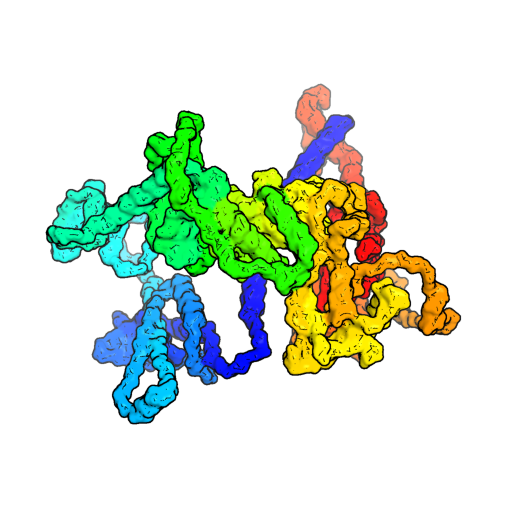.239 1.993 1.00 96.69 560 ILE A CA 1
ATOM 4338 C C . ILE A 1 560 ? -9.704 -5.962 0.678 1.00 96.69 560 ILE A C 1
ATOM 4340 O O . ILE A 1 560 ? -9.192 -6.885 0.053 1.00 96.69 560 ILE A O 1
ATOM 4344 N N . SER A 1 561 ? -9.651 -4.708 0.251 1.00 96.38 561 SER A N 1
ATOM 4345 C CA . SER A 1 561 ? -8.894 -4.321 -0.935 1.00 96.38 561 SER A CA 1
ATOM 4346 C C . SER A 1 561 ? -7.812 -3.310 -0.569 1.00 96.38 561 SER A C 1
ATOM 4348 O O . SER A 1 561 ? -8.097 -2.116 -0.455 1.00 96.38 561 SER A O 1
ATOM 4350 N N . PRO A 1 562 ? -6.568 -3.752 -0.301 1.00 94.56 562 PRO A N 1
ATOM 4351 C CA . PRO A 1 562 ? -5.435 -2.844 -0.332 1.00 94.56 562 PRO A CA 1
ATOM 4352 C C . PRO A 1 562 ? -5.180 -2.465 -1.795 1.00 94.56 562 PRO A C 1
ATOM 4354 O O . PRO A 1 562 ? -4.836 -3.323 -2.608 1.00 94.56 562 PRO A O 1
ATOM 4357 N N . GLY A 1 563 ? -5.332 -1.184 -2.131 1.00 90.50 563 GLY A N 1
ATOM 4358 C CA . GLY A 1 563 ? -5.308 -0.688 -3.511 1.00 90.50 563 GLY A CA 1
ATOM 4359 C C . GLY A 1 563 ? -4.068 -1.111 -4.299 1.00 90.50 563 GLY A C 1
ATOM 4360 O O . GLY A 1 563 ? -4.162 -1.412 -5.488 1.00 90.50 563 GLY A O 1
ATOM 4361 N N . GLU A 1 564 ? -2.915 -1.235 -3.639 1.00 90.19 564 GLU A N 1
ATOM 4362 C CA . GLU A 1 564 ? -1.743 -1.893 -4.213 1.00 90.19 564 GLU A CA 1
ATOM 4363 C C . GLU A 1 564 ? -0.771 -2.435 -3.158 1.00 90.19 564 GLU A C 1
ATOM 4365 O O . GLU A 1 564 ? -0.634 -1.896 -2.059 1.00 90.19 564 GLU A O 1
ATOM 4370 N N . ILE A 1 565 ? -0.021 -3.476 -3.526 1.00 90.81 565 ILE A N 1
ATOM 4371 C CA . ILE A 1 565 ? 1.109 -3.970 -2.737 1.00 90.81 565 ILE A CA 1
ATOM 4372 C C . ILE A 1 565 ? 2.388 -3.255 -3.209 1.00 90.81 565 ILE A C 1
ATOM 4374 O O . ILE A 1 565 ? 2.958 -3.577 -4.255 1.00 90.81 565 ILE A O 1
ATOM 4378 N N . ARG A 1 566 ? 2.873 -2.286 -2.419 1.00 85.00 566 ARG A N 1
ATOM 4379 C CA . ARG A 1 566 ? 4.144 -1.568 -2.677 1.00 85.00 566 ARG A CA 1
ATOM 4380 C C . ARG A 1 566 ? 5.358 -2.160 -1.949 1.00 85.00 566 ARG A C 1
ATOM 4382 O O . ARG A 1 566 ? 6.487 -1.904 -2.366 1.00 85.00 566 ARG A O 1
ATOM 4389 N N . GLY A 1 567 ? 5.148 -2.938 -0.888 1.00 86.38 567 GLY A N 1
ATOM 4390 C CA . GLY A 1 567 ? 6.218 -3.471 -0.041 1.00 86.38 567 GLY A CA 1
ATOM 4391 C C . GLY A 1 567 ? 5.803 -4.711 0.747 1.00 86.38 567 GLY A C 1
ATOM 4392 O O . GLY A 1 567 ? 4.640 -5.116 0.722 1.00 86.38 567 GLY A O 1
ATOM 4393 N N . ALA A 1 568 ? 6.771 -5.305 1.448 1.00 90.19 568 ALA A N 1
ATOM 4394 C CA . ALA A 1 568 ? 6.592 -6.603 2.089 1.00 90.19 568 ALA A CA 1
ATOM 4395 C C . ALA A 1 568 ? 5.554 -6.606 3.215 1.00 90.19 568 ALA A C 1
ATOM 4397 O O . ALA A 1 568 ? 4.815 -7.576 3.337 1.00 90.19 568 ALA A O 1
ATOM 4398 N N . GLU A 1 569 ? 5.444 -5.523 3.987 1.00 87.44 569 GLU A N 1
ATOM 4399 C CA . GLU A 1 569 ? 4.496 -5.460 5.108 1.00 87.44 569 GLU A CA 1
ATOM 4400 C C . GLU A 1 569 ? 3.040 -5.551 4.632 1.00 87.44 569 GLU A C 1
ATOM 4402 O O . GLU A 1 569 ? 2.270 -6.366 5.135 1.00 87.44 569 GLU A O 1
ATOM 4407 N N . VAL A 1 570 ? 2.680 -4.795 3.585 1.00 89.12 570 VAL A N 1
ATOM 4408 C CA . VAL A 1 570 ? 1.332 -4.849 2.988 1.00 89.12 570 VAL A CA 1
ATOM 4409 C C . VAL A 1 570 ? 1.056 -6.234 2.396 1.00 89.12 570 VAL A C 1
ATOM 4411 O O . VAL A 1 570 ? -0.037 -6.771 2.563 1.00 89.12 570 VAL A O 1
ATOM 4414 N N . ALA A 1 571 ? 2.054 -6.838 1.739 1.00 92.88 571 ALA A N 1
ATOM 4415 C CA . ALA A 1 571 ? 1.932 -8.178 1.172 1.00 92.88 571 ALA A CA 1
ATOM 4416 C C . ALA A 1 571 ? 1.671 -9.236 2.254 1.00 92.88 571 ALA A C 1
ATOM 4418 O O . ALA A 1 571 ? 0.762 -10.049 2.114 1.00 92.88 571 ALA A O 1
ATOM 4419 N N . LEU A 1 572 ? 2.441 -9.209 3.347 1.00 92.31 572 LEU A N 1
ATOM 4420 C CA . LEU A 1 572 ? 2.291 -10.140 4.466 1.00 92.31 572 LEU A CA 1
ATOM 4421 C C . LEU A 1 572 ? 0.902 -10.036 5.095 1.00 92.31 572 LEU A C 1
ATOM 4423 O O . LEU A 1 572 ? 0.261 -11.063 5.295 1.00 92.31 572 LEU A O 1
ATOM 4427 N N . MET A 1 573 ? 0.401 -8.818 5.321 1.00 90.75 573 MET A N 1
ATOM 4428 C CA . MET A 1 573 ? -0.951 -8.617 5.853 1.00 90.75 573 MET A CA 1
ATOM 4429 C C . MET A 1 573 ? -2.040 -9.085 4.888 1.00 90.75 573 MET A C 1
ATOM 4431 O O . MET A 1 573 ? -3.047 -9.636 5.323 1.00 90.75 573 MET A O 1
ATOM 4435 N N . ALA A 1 574 ? -1.848 -8.906 3.578 1.00 93.88 574 ALA A N 1
ATOM 4436 C CA . ALA A 1 574 ? -2.765 -9.440 2.576 1.00 93.88 574 ALA A CA 1
ATOM 4437 C C . ALA A 1 574 ? -2.792 -10.981 2.599 1.00 93.88 574 ALA A C 1
ATOM 4439 O O . ALA A 1 574 ? -3.871 -11.574 2.582 1.00 93.88 574 ALA A O 1
ATOM 4440 N N . PHE A 1 575 ? -1.629 -11.639 2.699 1.00 93.94 575 PHE A N 1
ATOM 4441 C CA . PHE A 1 575 ? -1.542 -13.100 2.827 1.00 93.94 575 PHE A CA 1
ATOM 4442 C C . PHE A 1 575 ? -2.131 -13.611 4.145 1.00 93.94 575 PHE A C 1
ATOM 4444 O O . PHE A 1 575 ? -2.806 -14.641 4.156 1.00 93.94 575 PHE A O 1
ATOM 4451 N N . GLU A 1 576 ? -1.927 -12.892 5.246 1.00 92.25 576 GLU A N 1
ATOM 4452 C CA . GLU A 1 576 ? -2.524 -13.212 6.543 1.00 92.25 576 GLU A CA 1
ATOM 4453 C C . GLU A 1 576 ? -4.052 -13.071 6.504 1.00 92.25 576 GLU A C 1
ATOM 4455 O O . GLU A 1 576 ? -4.768 -13.982 6.924 1.00 92.25 576 GLU A O 1
ATOM 4460 N N . ALA A 1 577 ? -4.572 -11.985 5.924 1.00 92.94 577 ALA A N 1
ATOM 4461 C CA . ALA A 1 577 ? -6.006 -11.787 5.726 1.00 92.94 577 ALA A CA 1
ATOM 4462 C C . ALA A 1 577 ? -6.619 -12.925 4.891 1.00 92.94 577 ALA A C 1
ATOM 4464 O O . ALA A 1 577 ? -7.628 -13.509 5.287 1.00 92.94 577 ALA A O 1
ATOM 4465 N N . ALA A 1 578 ? -5.969 -13.298 3.787 1.00 94.25 578 ALA A N 1
ATOM 4466 C CA . ALA A 1 578 ? -6.381 -14.422 2.952 1.00 94.25 578 ALA A CA 1
ATOM 4467 C C . ALA A 1 578 ? -6.402 -15.753 3.719 1.00 94.25 578 ALA A C 1
ATOM 4469 O O . ALA A 1 578 ? -7.399 -16.470 3.699 1.00 94.25 578 ALA A O 1
ATOM 4470 N N . THR A 1 579 ? -5.331 -16.056 4.457 1.00 92.25 579 THR A N 1
ATOM 4471 C CA . THR A 1 579 ? -5.197 -17.308 5.225 1.00 92.25 579 THR A CA 1
ATOM 4472 C C . THR A 1 579 ? -6.207 -17.396 6.373 1.00 92.25 579 THR A C 1
ATOM 4474 O O . THR A 1 579 ? -6.634 -18.485 6.749 1.00 92.25 579 THR A O 1
ATOM 4477 N N . THR A 1 580 ? -6.627 -16.252 6.915 1.00 91.06 580 THR A N 1
ATOM 4478 C CA . THR A 1 580 ? -7.637 -16.156 7.982 1.00 91.06 580 THR A CA 1
ATOM 4479 C C . THR A 1 580 ? -9.080 -16.138 7.464 1.00 91.06 580 THR A C 1
ATOM 4481 O O . THR A 1 580 ? -10.003 -15.891 8.239 1.00 91.06 580 THR A O 1
ATOM 4484 N N . GLY A 1 581 ? -9.298 -16.442 6.180 1.00 91.00 581 GLY A N 1
ATOM 4485 C CA . GLY A 1 581 ? -10.633 -16.626 5.605 1.00 91.00 581 GLY A CA 1
ATOM 4486 C C . GLY A 1 581 ? -11.269 -15.355 5.038 1.00 91.00 581 GLY A C 1
ATOM 4487 O O . GLY A 1 581 ? -12.491 -15.306 4.895 1.00 91.00 581 GLY A O 1
ATOM 4488 N N . HIS A 1 582 ? -10.473 -14.325 4.731 1.00 94.75 582 HIS A N 1
ATOM 4489 C CA . HIS A 1 582 ? -10.954 -13.114 4.067 1.00 94.75 582 HIS A CA 1
ATOM 4490 C C . HIS A 1 582 ? -10.688 -13.166 2.565 1.00 94.75 582 HIS A C 1
ATOM 4492 O O . HIS A 1 582 ? -9.671 -13.690 2.103 1.00 94.75 582 HIS A O 1
ATOM 4498 N N . LYS A 1 583 ? -11.582 -12.552 1.792 1.00 96.31 583 LYS A N 1
ATOM 4499 C CA . LYS A 1 583 ? -11.318 -12.257 0.388 1.00 96.31 583 LYS A CA 1
ATOM 4500 C C . LYS A 1 583 ? -10.461 -11.009 0.283 1.00 96.31 583 LYS A C 1
ATOM 4502 O O . LYS A 1 583 ? -10.773 -9.991 0.902 1.00 96.31 583 LYS A O 1
ATOM 4507 N N . VAL A 1 584 ? -9.420 -11.073 -0.532 1.00 97.25 584 VAL A N 1
ATOM 4508 C CA . VAL A 1 584 ? -8.544 -9.936 -0.789 1.00 97.25 584 VAL A CA 1
ATOM 4509 C C . VAL A 1 584 ? -8.484 -9.670 -2.285 1.00 97.25 584 VAL A C 1
ATOM 4511 O O . VAL A 1 584 ? -8.322 -10.593 -3.078 1.00 97.25 584 VAL A O 1
ATOM 4514 N N . SER A 1 585 ? -8.602 -8.409 -2.679 1.00 96.62 585 SER A N 1
ATOM 4515 C CA . SER A 1 585 ? -8.291 -7.975 -4.041 1.00 96.62 585 SER A CA 1
ATOM 4516 C C . SER A 1 585 ? -7.226 -6.898 -3.975 1.00 96.62 585 SER A C 1
ATOM 4518 O O . SER A 1 585 ? -7.238 -6.076 -3.070 1.00 96.62 585 SER A O 1
ATOM 4520 N N . THR A 1 586 ? -6.234 -6.938 -4.852 1.00 96.31 586 THR A N 1
ATOM 4521 C CA . THR A 1 586 ? -5.138 -5.969 -4.805 1.00 96.31 586 THR A CA 1
ATOM 4522 C C . THR A 1 586 ? -4.461 -5.840 -6.155 1.00 96.31 586 THR A C 1
ATOM 4524 O O . THR A 1 586 ? -4.696 -6.635 -7.069 1.00 96.31 586 THR A O 1
ATOM 4527 N N . THR A 1 587 ? -3.583 -4.848 -6.284 1.00 95.75 587 THR A N 1
ATOM 4528 C CA . THR A 1 587 ? -2.839 -4.610 -7.514 1.00 95.75 587 THR A CA 1
ATOM 4529 C C . THR A 1 587 ? -1.323 -4.692 -7.332 1.00 95.75 587 THR A C 1
ATOM 4531 O O . THR A 1 587 ? -0.772 -4.437 -6.258 1.00 95.75 587 THR A O 1
ATOM 4534 N N . LEU A 1 588 ? -0.630 -5.068 -8.412 1.00 94.88 588 LEU A N 1
ATOM 4535 C CA . LEU A 1 588 ? 0.830 -5.098 -8.510 1.00 94.88 588 LEU A CA 1
ATOM 4536 C C . LEU A 1 588 ? 1.302 -4.480 -9.834 1.00 94.88 588 LEU A C 1
ATOM 4538 O O . LEU A 1 588 ? 0.754 -4.746 -10.905 1.00 94.88 588 LEU A O 1
ATOM 4542 N N . HIS A 1 589 ? 2.389 -3.707 -9.794 1.00 92.69 589 HIS A N 1
ATOM 4543 C CA . HIS A 1 589 ? 3.024 -3.169 -11.007 1.00 92.69 589 HIS A CA 1
ATOM 4544 C C . HIS A 1 589 ? 3.943 -4.201 -11.661 1.00 92.69 589 HIS A C 1
ATOM 4546 O O . HIS A 1 589 ? 5.167 -4.136 -11.557 1.00 92.69 589 HIS A O 1
ATOM 4552 N N . VAL A 1 590 ? 3.328 -5.185 -12.315 1.00 90.75 590 VAL A N 1
ATOM 4553 C CA . VAL A 1 590 ? 4.001 -6.273 -13.034 1.00 90.75 590 VAL A CA 1
ATOM 4554 C C . VAL A 1 590 ? 3.425 -6.375 -14.437 1.00 90.75 590 VAL A C 1
ATOM 4556 O O . VAL A 1 590 ? 2.225 -6.235 -14.636 1.00 90.75 590 VAL A O 1
ATOM 4559 N N . SER A 1 591 ? 4.276 -6.566 -15.441 1.00 83.50 591 SER A N 1
ATOM 4560 C CA . SER A 1 591 ? 3.852 -6.532 -16.839 1.00 83.50 591 SER A CA 1
ATOM 4561 C C . SER A 1 591 ? 3.195 -7.812 -17.353 1.00 83.50 591 SER A C 1
ATOM 4563 O O . SER A 1 591 ? 2.472 -7.725 -18.340 1.00 83.50 591 SER A O 1
ATOM 4565 N N . ASP A 1 592 ? 3.457 -8.944 -16.707 1.00 88.38 592 ASP A N 1
ATOM 4566 C CA . ASP A 1 592 ? 3.205 -10.312 -17.171 1.00 88.38 592 ASP A CA 1
ATOM 4567 C C . ASP A 1 592 ? 2.518 -11.101 -16.042 1.00 88.38 592 ASP A C 1
ATOM 4569 O O . ASP A 1 592 ? 2.927 -10.986 -14.880 1.00 88.38 592 ASP A O 1
ATOM 4573 N N . ALA A 1 593 ? 1.499 -11.900 -16.381 1.00 91.12 593 ALA A N 1
ATOM 4574 C CA . ALA A 1 593 ? 0.662 -12.625 -15.421 1.00 91.12 593 ALA A CA 1
ATOM 4575 C C . ALA A 1 593 ? 1.427 -13.648 -14.568 1.00 91.12 593 ALA A C 1
ATOM 4577 O O . ALA A 1 593 ? 0.893 -14.112 -13.568 1.00 91.12 593 ALA A O 1
ATOM 4578 N N . PHE A 1 594 ? 2.665 -14.008 -14.930 1.00 95.31 594 PHE A N 1
ATOM 4579 C CA . PHE A 1 594 ? 3.460 -15.028 -14.237 1.00 95.31 594 PHE A CA 1
ATOM 4580 C C . PHE A 1 594 ? 4.642 -14.460 -13.450 1.00 95.31 594 PHE A C 1
ATOM 4582 O O . PHE A 1 594 ? 5.260 -15.198 -12.691 1.00 95.31 594 PHE A O 1
ATOM 4589 N N . LEU A 1 595 ? 4.968 -13.170 -13.590 1.00 94.56 595 LEU A N 1
ATOM 4590 C CA . LEU A 1 595 ? 6.097 -12.540 -12.885 1.00 94.56 595 LEU A CA 1
ATOM 4591 C C . LEU A 1 595 ? 5.740 -12.045 -11.471 1.00 94.56 595 LEU A C 1
ATOM 4593 O O . LEU A 1 595 ? 6.593 -11.496 -10.773 1.00 94.56 595 LEU A O 1
ATOM 4597 N N . TRP A 1 596 ? 4.495 -12.221 -11.025 1.00 95.19 596 TRP A N 1
ATOM 4598 C CA . TRP A 1 596 ? 4.068 -11.808 -9.687 1.00 95.19 596 TRP A CA 1
ATOM 4599 C C . TRP A 1 596 ? 4.841 -12.499 -8.540 1.00 95.19 596 TRP A C 1
ATOM 4601 O O . TRP A 1 596 ? 5.158 -11.784 -7.585 1.00 95.19 596 TRP A O 1
ATOM 4611 N N . PRO A 1 597 ? 5.251 -13.794 -8.603 1.00 96.06 597 PRO A N 1
ATOM 4612 C CA . PRO A 1 597 ? 6.028 -14.413 -7.526 1.00 96.06 597 PRO A CA 1
ATOM 4613 C C . PRO A 1 597 ? 7.413 -13.787 -7.400 1.00 96.06 597 PRO A C 1
ATOM 4615 O O . PRO A 1 597 ? 7.852 -13.467 -6.300 1.00 96.06 597 PRO A O 1
ATOM 4618 N N . ASP A 1 598 ? 8.069 -13.562 -8.544 1.00 94.69 598 ASP A N 1
ATOM 4619 C CA . ASP A 1 598 ? 9.363 -12.882 -8.621 1.00 94.69 598 ASP A CA 1
ATOM 4620 C C . ASP A 1 598 ? 9.270 -11.474 -8.041 1.00 94.69 598 ASP A C 1
ATOM 4622 O O . ASP A 1 598 ? 10.129 -11.053 -7.270 1.00 94.69 598 ASP A O 1
ATOM 4626 N N . ARG A 1 599 ? 8.205 -10.738 -8.383 1.00 94.06 599 ARG A N 1
ATOM 4627 C CA . ARG A 1 599 ? 8.000 -9.379 -7.886 1.00 94.06 599 ARG A CA 1
ATOM 4628 C C . ARG A 1 599 ? 7.871 -9.339 -6.367 1.00 94.06 599 ARG A C 1
ATOM 4630 O O . ARG A 1 599 ? 8.476 -8.461 -5.759 1.00 94.06 599 ARG A O 1
ATOM 4637 N N . LEU A 1 600 ? 7.087 -10.240 -5.780 1.00 94.56 600 LEU A N 1
ATOM 4638 C CA . LEU A 1 600 ? 6.905 -10.314 -4.330 1.00 94.56 600 LEU A CA 1
ATOM 4639 C C . LEU A 1 600 ? 8.210 -10.695 -3.626 1.00 94.56 600 LEU A C 1
ATOM 4641 O O . LEU A 1 600 ? 8.620 -10.024 -2.687 1.00 94.56 600 LEU A O 1
ATOM 4645 N N . GLU A 1 601 ? 8.912 -11.713 -4.117 1.00 93.75 601 GLU A N 1
ATOM 4646 C CA . GLU A 1 601 ? 10.176 -12.168 -3.527 1.00 93.75 601 GLU A CA 1
ATOM 4647 C C . GLU A 1 601 ? 11.283 -11.101 -3.636 1.00 93.75 601 GLU A C 1
ATOM 4649 O O . GLU A 1 601 ? 12.095 -10.945 -2.727 1.00 93.75 601 GLU A O 1
ATOM 4654 N N . LEU A 1 602 ? 11.271 -10.283 -4.696 1.00 92.19 602 LEU A N 1
ATOM 4655 C CA . LEU A 1 602 ? 12.161 -9.125 -4.842 1.00 92.19 602 LEU A CA 1
ATOM 4656 C C . LEU A 1 602 ? 11.832 -7.958 -3.900 1.00 92.19 602 LEU A C 1
ATOM 4658 O O . LEU A 1 602 ? 12.714 -7.135 -3.657 1.00 92.19 602 LEU A O 1
ATOM 4662 N N . MET A 1 603 ? 10.599 -7.844 -3.389 1.00 91.75 603 MET A N 1
ATOM 4663 C CA . MET A 1 603 ? 10.272 -6.810 -2.395 1.00 91.75 603 MET A CA 1
ATOM 4664 C C . MET A 1 603 ? 10.993 -7.073 -1.074 1.00 91.75 603 MET A C 1
ATOM 4666 O O . MET A 1 603 ? 11.480 -6.128 -0.459 1.00 91.75 603 MET A O 1
ATOM 4670 N N . ASP A 1 604 ? 11.077 -8.338 -0.655 1.00 91.94 604 ASP A N 1
ATOM 4671 C CA . ASP A 1 604 ? 11.894 -8.767 0.478 1.00 91.94 604 ASP A CA 1
ATOM 4672 C C . ASP A 1 604 ? 12.192 -10.272 0.387 1.00 91.94 604 ASP A C 1
ATOM 4674 O O . ASP A 1 604 ? 11.364 -11.114 0.735 1.00 91.94 604 ASP A O 1
ATOM 4678 N N . ILE A 1 605 ? 13.416 -10.615 -0.017 1.00 89.69 605 ILE A N 1
ATOM 4679 C CA . ILE A 1 605 ? 13.845 -12.010 -0.210 1.00 89.69 605 ILE A CA 1
ATOM 4680 C C . ILE A 1 605 ? 13.887 -12.822 1.095 1.00 89.69 605 ILE A C 1
ATOM 4682 O O . ILE A 1 605 ? 13.948 -14.054 1.079 1.00 89.69 605 ILE A O 1
ATOM 4686 N N . THR A 1 606 ? 13.898 -12.148 2.247 1.00 89.75 606 THR A N 1
ATOM 4687 C CA . THR A 1 606 ? 13.956 -12.800 3.557 1.00 89.75 606 THR A CA 1
ATOM 4688 C C . THR A 1 606 ? 12.564 -13.119 4.087 1.00 89.75 606 THR A C 1
ATOM 4690 O O . THR A 1 606 ? 12.360 -14.225 4.600 1.00 89.75 606 THR A O 1
ATOM 4693 N N . LYS A 1 607 ? 11.616 -12.187 3.918 1.00 89.00 607 LYS A N 1
ATOM 4694 C CA . LYS A 1 607 ? 10.242 -12.280 4.426 1.00 89.00 607 LYS A CA 1
ATOM 4695 C C . LYS A 1 607 ? 9.260 -12.899 3.432 1.00 89.00 607 LYS A C 1
ATOM 4697 O O . LYS A 1 607 ? 8.352 -13.605 3.851 1.00 89.00 607 LYS A O 1
ATOM 4702 N N . LEU A 1 608 ? 9.430 -12.662 2.132 1.00 92.56 608 LEU A N 1
ATOM 4703 C CA . LEU A 1 608 ? 8.501 -13.086 1.082 1.00 92.56 608 LEU A CA 1
ATOM 4704 C C . LEU A 1 608 ? 9.073 -14.240 0.266 1.00 92.56 608 LEU A C 1
ATOM 4706 O O . LEU A 1 608 ? 9.434 -14.099 -0.897 1.00 92.56 608 LEU A O 1
ATOM 4710 N N . LYS A 1 609 ? 9.132 -15.422 0.876 1.00 92.00 609 LYS A N 1
ATOM 4711 C CA . LYS A 1 609 ? 9.573 -16.634 0.177 1.00 92.00 609 LYS A CA 1
ATOM 4712 C C . LYS A 1 609 ? 8.431 -17.199 -0.656 1.00 92.00 609 LYS A C 1
ATOM 4714 O O . LYS A 1 609 ? 7.335 -17.370 -0.127 1.00 92.00 609 LYS A O 1
ATOM 4719 N N . ARG A 1 610 ? 8.698 -17.618 -1.900 1.00 92.25 610 ARG A N 1
ATOM 4720 C CA . ARG A 1 610 ? 7.674 -18.208 -2.794 1.00 92.25 610 ARG A CA 1
ATOM 4721 C C . ARG A 1 610 ? 6.786 -19.258 -2.143 1.00 92.25 610 ARG A C 1
ATOM 4723 O O . ARG A 1 610 ? 5.579 -19.232 -2.335 1.00 92.25 610 ARG A O 1
ATOM 4730 N N . ARG A 1 611 ? 7.364 -20.150 -1.334 1.00 92.12 611 ARG A N 1
ATOM 4731 C CA . ARG A 1 611 ? 6.625 -21.221 -0.641 1.00 92.12 611 ARG A CA 1
ATOM 4732 C C . ARG A 1 611 ? 5.517 -20.721 0.294 1.00 92.12 611 ARG A C 1
ATOM 4734 O O . ARG A 1 611 ? 4.664 -21.515 0.655 1.00 92.12 611 ARG A O 1
ATOM 4741 N N . MET A 1 612 ? 5.542 -19.452 0.704 1.00 89.62 612 MET A N 1
ATOM 4742 C CA . MET A 1 612 ? 4.522 -18.871 1.579 1.00 89.62 612 MET A CA 1
ATOM 4743 C C . MET A 1 612 ? 3.256 -18.464 0.832 1.00 89.62 612 MET A C 1
ATOM 4745 O O . MET A 1 612 ? 2.184 -18.514 1.414 1.00 89.62 612 MET A O 1
ATOM 4749 N N . PHE A 1 613 ? 3.378 -18.028 -0.422 1.00 92.62 613 PHE A N 1
ATOM 4750 C CA . PHE A 1 613 ? 2.264 -17.434 -1.167 1.00 92.62 613 PHE A CA 1
ATOM 4751 C C . PHE A 1 613 ? 1.950 -18.156 -2.482 1.00 92.62 613 PHE A C 1
ATOM 4753 O O . PHE A 1 613 ? 0.894 -17.929 -3.065 1.00 92.62 613 PHE A O 1
ATOM 4760 N N . CYS A 1 614 ? 2.838 -19.032 -2.968 1.00 95.38 614 CYS A N 1
ATOM 4761 C CA . CYS A 1 614 ? 2.566 -19.919 -4.099 1.00 95.38 614 CYS A CA 1
ATOM 4762 C C . CYS A 1 614 ? 1.707 -21.107 -3.637 1.00 95.38 614 CYS A C 1
ATOM 4764 O O . CYS A 1 614 ? 2.144 -22.254 -3.668 1.00 95.38 614 CYS A O 1
ATOM 4766 N N . ASP A 1 615 ? 0.495 -20.811 -3.174 1.00 94.94 615 ASP A N 1
ATOM 4767 C CA . ASP A 1 615 ? -0.526 -21.775 -2.770 1.00 94.94 615 ASP A CA 1
ATOM 4768 C C . ASP A 1 615 ? -1.857 -21.352 -3.418 1.00 94.94 615 ASP A C 1
ATOM 4770 O O . ASP A 1 615 ? -2.252 -20.190 -3.265 1.00 94.94 615 ASP A O 1
ATOM 4774 N N . PRO A 1 616 ? -2.566 -22.252 -4.130 1.00 94.69 616 PRO A N 1
ATOM 4775 C CA . PRO A 1 616 ? -3.830 -21.921 -4.797 1.00 94.69 616 PRO A CA 1
ATOM 4776 C C . PRO A 1 616 ? -4.990 -21.618 -3.826 1.00 94.69 616 PRO A C 1
ATOM 4778 O O . PRO A 1 616 ? -6.077 -21.231 -4.260 1.00 94.69 616 PRO A O 1
ATOM 4781 N N . LYS A 1 617 ? -4.807 -21.833 -2.516 1.00 92.31 617 LYS A N 1
ATOM 4782 C CA . LYS A 1 617 ? -5.721 -21.379 -1.460 1.00 92.31 617 LYS A CA 1
ATOM 4783 C C . LYS A 1 617 ? -5.452 -19.941 -1.035 1.00 92.31 617 LYS A C 1
ATOM 4785 O O . LYS A 1 617 ? -6.385 -19.254 -0.640 1.00 92.31 617 LYS A O 1
ATOM 4790 N N . ILE A 1 618 ? -4.202 -19.490 -1.131 1.00 95.44 618 ILE A N 1
ATOM 4791 C CA . ILE A 1 618 ? -3.810 -18.133 -0.746 1.00 95.44 618 ILE A CA 1
ATOM 4792 C C . ILE A 1 618 ? -4.024 -17.189 -1.921 1.00 95.44 618 ILE A C 1
ATOM 4794 O O . ILE A 1 618 ? -4.784 -16.241 -1.795 1.00 95.44 618 ILE A O 1
ATOM 4798 N N . VAL A 1 619 ? -3.408 -17.444 -3.073 1.00 97.31 619 VAL A N 1
ATOM 4799 C CA . VAL A 1 619 ? -3.631 -16.658 -4.295 1.00 97.31 619 VAL A CA 1
ATOM 4800 C C . VAL A 1 619 ? -4.553 -17.474 -5.182 1.00 97.31 619 VAL A C 1
ATOM 4802 O O . VAL A 1 619 ? -4.166 -18.568 -5.562 1.00 97.31 619 VAL A O 1
ATOM 4805 N N . ARG A 1 620 ? -5.760 -16.965 -5.471 1.00 97.19 620 ARG A N 1
ATOM 4806 C CA . ARG A 1 620 ? -6.810 -17.653 -6.253 1.00 97.19 620 ARG A CA 1
ATOM 4807 C C . ARG A 1 620 ? -6.726 -17.370 -7.748 1.00 97.19 620 ARG A C 1
ATOM 4809 O O . ARG A 1 620 ? -7.161 -18.172 -8.577 1.00 97.19 620 ARG A O 1
ATOM 4816 N N . GLY A 1 621 ? -6.209 -16.199 -8.096 1.00 97.00 621 GLY A N 1
ATOM 4817 C CA . GLY A 1 621 ? -6.133 -15.772 -9.478 1.00 97.00 621 GLY A CA 1
ATOM 4818 C C . GLY A 1 621 ? -5.262 -14.548 -9.670 1.00 97.00 621 GLY A C 1
ATOM 4819 O O . GLY A 1 621 ? -5.099 -13.722 -8.769 1.00 97.00 621 GLY A O 1
ATOM 4820 N N . VAL A 1 622 ? -4.714 -14.440 -10.873 1.00 97.50 622 VAL A N 1
ATOM 4821 C CA . VAL A 1 622 ? -3.918 -13.300 -11.313 1.00 97.50 622 VAL A CA 1
ATOM 4822 C C . VAL A 1 622 ? -4.456 -12.822 -12.650 1.00 97.50 622 VAL A C 1
ATOM 4824 O O . VAL A 1 622 ? -4.671 -13.615 -13.561 1.00 97.50 622 VAL A O 1
ATOM 4827 N N . VAL A 1 623 ? -4.676 -11.521 -12.766 1.00 96.88 623 VAL A N 1
ATOM 4828 C CA . VAL A 1 623 ? -5.099 -10.867 -14.004 1.00 96.88 623 VAL A CA 1
ATOM 4829 C C . VAL A 1 623 ? -3.927 -10.041 -14.490 1.00 96.88 623 VAL A C 1
ATOM 4831 O O . VAL A 1 623 ? -3.419 -9.222 -13.732 1.00 96.88 623 VAL A O 1
ATOM 4834 N N . ALA A 1 624 ? -3.475 -10.215 -15.724 1.00 95.88 624 ALA A N 1
ATOM 4835 C CA . ALA A 1 624 ? -2.598 -9.240 -16.360 1.00 95.88 624 ALA A CA 1
ATOM 4836 C C . ALA A 1 624 ? -3.392 -8.391 -17.336 1.00 95.88 624 ALA A C 1
ATOM 4838 O O . ALA A 1 624 ? -4.174 -8.915 -18.120 1.00 95.88 624 ALA A O 1
ATOM 4839 N N . GLN A 1 625 ? -3.184 -7.079 -17.262 1.00 93.75 625 GLN A N 1
ATOM 4840 C CA . GLN A 1 625 ? -3.976 -6.098 -17.982 1.00 93.75 625 GLN A CA 1
ATOM 4841 C C . GLN A 1 625 ? -3.094 -5.090 -18.727 1.00 93.75 625 GLN A C 1
ATOM 4843 O O . GLN A 1 625 ? -2.050 -4.621 -18.241 1.00 93.75 625 GLN A O 1
ATOM 4848 N N . ARG A 1 626 ? -3.545 -4.728 -19.929 1.00 92.06 626 ARG A N 1
ATOM 4849 C CA . ARG A 1 626 ? -3.051 -3.600 -20.726 1.00 92.06 626 ARG A CA 1
ATOM 4850 C C . ARG A 1 626 ? -4.217 -2.878 -21.383 1.00 92.06 626 ARG A C 1
ATOM 4852 O O . ARG A 1 626 ? -5.209 -3.508 -21.719 1.00 92.06 626 ARG A O 1
ATOM 4859 N N . LEU A 1 627 ? -4.063 -1.572 -21.596 1.00 90.00 627 LEU A N 1
ATOM 4860 C CA . LEU A 1 627 ? -4.987 -0.794 -22.417 1.00 90.00 627 LEU A CA 1
ATOM 4861 C C . LEU A 1 627 ? -4.376 -0.570 -23.791 1.00 90.00 627 LEU A C 1
ATOM 4863 O O . LEU A 1 627 ? -3.245 -0.089 -23.900 1.00 90.00 627 LEU A O 1
ATOM 4867 N N . LEU A 1 628 ? -5.137 -0.902 -24.823 1.00 86.56 628 LEU A N 1
ATOM 4868 C CA . LEU A 1 628 ? -4.776 -0.713 -26.215 1.00 86.56 628 LEU A CA 1
ATOM 4869 C C . LEU A 1 628 ? -5.681 0.350 -26.835 1.00 86.56 628 LEU A C 1
ATOM 4871 O O . LEU A 1 628 ? -6.847 0.460 -26.471 1.00 86.56 628 LEU A O 1
ATOM 4875 N N . SER A 1 629 ? -5.148 1.144 -27.764 1.00 85.81 629 SER A N 1
ATOM 4876 C CA . SER A 1 629 ? -5.964 2.018 -28.618 1.00 85.81 629 SER A CA 1
ATOM 4877 C C . SER A 1 629 ? -6.157 1.309 -29.959 1.00 85.81 629 SER A C 1
ATOM 4879 O O . SER A 1 629 ? -5.149 1.039 -30.619 1.00 85.81 629 SER A O 1
ATOM 4881 N N . PRO A 1 630 ? -7.393 0.966 -30.351 1.00 83.31 630 PRO A N 1
ATOM 4882 C CA . PRO A 1 630 ? -7.657 0.406 -31.665 1.00 83.31 630 PRO A CA 1
ATOM 4883 C C . PRO A 1 630 ? -7.348 1.469 -32.727 1.00 83.31 630 PRO A C 1
ATOM 4885 O O . PRO A 1 630 ? -7.530 2.656 -32.481 1.00 83.31 630 PRO A O 1
ATOM 4888 N N . LEU A 1 631 ? -6.882 1.086 -33.912 1.00 86.00 631 LEU A N 1
ATOM 4889 C CA . LEU A 1 631 ? -6.870 1.971 -35.079 1.00 86.00 631 LEU A CA 1
ATOM 4890 C C . LEU A 1 631 ? -8.265 2.507 -35.407 1.00 86.00 631 LEU A C 1
ATOM 4892 O O . LEU A 1 631 ? -9.286 1.887 -35.117 1.00 86.00 631 LEU A O 1
ATOM 4896 N N . CYS A 1 632 ? -8.299 3.659 -36.066 1.00 87.62 632 CYS A N 1
ATOM 4897 C CA . CYS A 1 632 ? -9.525 4.159 -36.663 1.00 87.62 632 CYS A CA 1
ATOM 4898 C C . CYS A 1 632 ? -9.946 3.249 -37.837 1.00 87.62 632 CYS A C 1
ATOM 4900 O O . CYS A 1 632 ? -9.131 3.018 -38.737 1.00 87.62 632 CYS A O 1
ATOM 4902 N N . PRO A 1 633 ? -11.199 2.759 -37.884 1.00 87.44 633 PRO A N 1
ATOM 4903 C CA . PRO A 1 633 ? -11.667 1.919 -38.986 1.00 87.44 633 PRO A CA 1
ATOM 4904 C C . PRO A 1 633 ? -11.759 2.675 -40.321 1.00 87.44 633 PRO A C 1
ATOM 4906 O O . PRO A 1 633 ? -11.659 2.041 -41.365 1.00 87.44 633 PRO A O 1
ATOM 4909 N N . HIS A 1 634 ? -11.893 4.007 -40.293 1.00 89.56 634 HIS A N 1
ATOM 4910 C CA . HIS A 1 634 ? -12.060 4.845 -41.487 1.00 89.56 634 HIS A CA 1
ATOM 4911 C C . HIS A 1 634 ? -10.744 5.255 -42.149 1.00 89.56 634 HIS A C 1
ATOM 4913 O O . HIS A 1 634 ? -10.719 5.488 -43.352 1.00 89.56 634 HIS A O 1
ATOM 4919 N N . CYS A 1 635 ? -9.653 5.365 -41.384 1.00 89.94 635 CYS A N 1
ATOM 4920 C CA . CYS A 1 635 ? -8.381 5.865 -41.910 1.00 89.94 635 CYS A CA 1
ATOM 4921 C C . CYS A 1 635 ? -7.197 4.923 -41.681 1.00 89.94 635 CYS A C 1
ATOM 4923 O O . CYS A 1 635 ? -6.060 5.346 -41.865 1.00 89.94 635 CYS A O 1
ATOM 4925 N N . LYS A 1 636 ? -7.408 3.680 -41.233 1.00 89.12 636 LYS A N 1
ATOM 4926 C CA . LYS A 1 636 ? -6.325 2.686 -41.190 1.00 89.12 636 LYS A CA 1
ATOM 4927 C C . LYS A 1 636 ? -5.804 2.407 -42.602 1.00 89.12 636 LYS A C 1
ATOM 4929 O O . LYS A 1 636 ? -6.580 2.379 -43.551 1.00 89.12 636 LYS A O 1
ATOM 4934 N N . VAL A 1 637 ? -4.501 2.176 -42.723 1.00 89.50 637 VAL A N 1
ATOM 4935 C CA . VAL A 1 637 ? -3.830 1.932 -44.011 1.00 89.50 637 VAL A CA 1
ATOM 4936 C C . VAL A 1 637 ? -3.300 0.505 -44.023 1.00 89.50 637 VAL A C 1
ATOM 4938 O O . VAL A 1 637 ? -2.855 0.021 -42.984 1.00 89.50 637 VAL A O 1
ATOM 4941 N N . HIS A 1 638 ? -3.394 -0.199 -45.149 1.00 88.06 638 HIS A N 1
ATOM 4942 C CA . HIS A 1 638 ? -2.838 -1.547 -45.263 1.00 88.06 638 HIS A CA 1
ATOM 4943 C C . HIS A 1 638 ? -1.303 -1.502 -45.181 1.00 88.06 638 HIS A C 1
ATOM 4945 O O . HIS A 1 638 ? -0.691 -0.520 -45.600 1.00 88.06 638 HIS A O 1
ATOM 4951 N N . ILE A 1 639 ? -0.658 -2.538 -44.631 1.00 84.69 639 ILE A N 1
ATOM 4952 C CA . ILE A 1 639 ? 0.804 -2.542 -44.441 1.00 84.69 639 ILE A CA 1
ATOM 4953 C C . ILE A 1 639 ? 1.571 -2.369 -45.762 1.00 84.69 639 ILE A C 1
ATOM 4955 O O . ILE A 1 639 ? 2.603 -1.697 -45.782 1.00 84.69 639 ILE A O 1
ATOM 4959 N N . ASP A 1 640 ? 1.041 -2.915 -46.860 1.00 84.75 640 ASP A N 1
ATOM 4960 C CA . ASP A 1 640 ? 1.655 -2.815 -48.191 1.00 84.75 640 ASP A CA 1
ATOM 4961 C C . ASP A 1 640 ? 1.576 -1.395 -48.771 1.00 84.75 640 ASP A C 1
ATOM 4963 O O . ASP A 1 640 ? 2.483 -0.966 -49.483 1.00 84.75 640 ASP A O 1
ATOM 4967 N N . ASP A 1 641 ? 0.542 -0.636 -48.397 1.00 86.62 641 ASP A N 1
ATOM 4968 C CA . ASP A 1 641 ? 0.334 0.752 -48.829 1.00 86.62 641 ASP A CA 1
ATOM 4969 C C . ASP A 1 641 ? 1.140 1.755 -47.982 1.00 86.62 641 ASP A C 1
ATOM 4971 O O . ASP A 1 641 ? 1.161 2.955 -48.264 1.00 86.62 641 ASP A O 1
ATOM 4975 N N . ALA A 1 642 ? 1.816 1.280 -46.931 1.00 82.19 642 ALA A N 1
ATOM 4976 C CA . ALA A 1 642 ? 2.595 2.092 -46.002 1.00 82.19 642 ALA A CA 1
ATOM 4977 C C . ALA A 1 642 ? 4.024 1.542 -45.805 1.00 82.19 642 ALA A C 1
ATOM 4979 O O . ALA A 1 642 ? 4.427 1.209 -44.679 1.00 82.19 642 ALA A O 1
ATOM 4980 N N . PRO A 1 643 ? 4.834 1.458 -46.879 1.00 74.19 643 PRO A N 1
ATOM 4981 C CA . PRO A 1 643 ? 6.192 0.940 -46.794 1.00 74.19 643 PRO A CA 1
ATOM 4982 C C . PRO A 1 643 ? 7.037 1.791 -45.835 1.00 74.19 643 PRO A C 1
ATOM 4984 O O . PRO A 1 643 ? 7.159 3.004 -45.983 1.00 74.19 643 PRO A O 1
ATOM 4987 N N . GLY A 1 644 ? 7.631 1.144 -44.829 1.00 77.00 644 GLY A N 1
ATOM 4988 C CA . GLY A 1 644 ? 8.456 1.806 -43.812 1.00 77.00 644 GLY A CA 1
ATOM 4989 C C . GLY A 1 644 ? 7.705 2.297 -42.569 1.00 77.00 644 GLY A C 1
ATOM 4990 O O . GLY A 1 644 ? 8.356 2.749 -41.630 1.00 77.00 644 GLY A O 1
ATOM 4991 N N . ALA A 1 645 ? 6.376 2.144 -42.500 1.00 77.31 645 ALA A N 1
ATOM 4992 C CA . ALA A 1 645 ? 5.604 2.444 -41.286 1.00 77.31 645 ALA A CA 1
ATOM 4993 C C . ALA A 1 645 ? 5.979 1.545 -40.092 1.00 77.31 645 ALA A C 1
ATOM 4995 O O . ALA A 1 645 ? 5.742 1.896 -38.937 1.00 77.31 645 ALA A O 1
ATOM 4996 N N . VAL A 1 646 ? 6.574 0.383 -40.367 1.00 78.81 646 VAL A N 1
ATOM 4997 C CA . VAL A 1 646 ? 7.008 -0.605 -39.380 1.00 78.81 646 VAL A CA 1
ATOM 4998 C C . VAL A 1 646 ? 8.465 -0.974 -39.657 1.00 78.81 646 VAL A C 1
ATOM 5000 O O . VAL A 1 646 ? 8.874 -1.104 -40.813 1.00 78.81 646 VAL A O 1
ATOM 5003 N N . SER A 1 647 ? 9.275 -1.152 -38.608 1.00 81.62 647 SER A N 1
ATOM 5004 C CA . SER A 1 647 ? 10.681 -1.526 -38.785 1.00 81.62 647 SER A CA 1
ATOM 5005 C C . SER A 1 647 ? 10.816 -2.908 -39.447 1.00 81.62 647 SER A C 1
ATOM 5007 O O . SER A 1 647 ? 10.001 -3.798 -39.182 1.00 81.62 647 SER A O 1
ATOM 5009 N N . PRO A 1 648 ? 11.889 -3.166 -40.222 1.00 80.19 648 PRO A N 1
ATOM 5010 C CA . PRO A 1 648 ? 12.118 -4.478 -40.835 1.00 80.19 648 PRO A CA 1
ATOM 5011 C C . PRO A 1 648 ? 12.126 -5.636 -39.827 1.00 80.19 648 PRO A C 1
ATOM 5013 O O . PRO A 1 648 ? 11.688 -6.739 -40.138 1.00 80.19 648 PRO A O 1
ATOM 5016 N N . SER A 1 649 ? 12.586 -5.380 -38.597 1.00 76.38 649 SER A N 1
ATOM 5017 C CA . SER A 1 649 ? 12.582 -6.358 -37.505 1.00 76.38 649 SER A CA 1
ATOM 5018 C C . SER A 1 649 ? 11.176 -6.737 -37.035 1.00 76.38 649 SER A C 1
ATOM 5020 O O . SER A 1 649 ? 10.924 -7.907 -36.763 1.00 76.38 649 SER A O 1
ATOM 5022 N N . VAL A 1 650 ? 10.258 -5.772 -36.953 1.00 77.94 650 VAL A N 1
ATOM 5023 C CA . VAL A 1 650 ? 8.867 -6.029 -36.568 1.00 77.94 650 VAL A CA 1
ATOM 5024 C C . VAL A 1 650 ? 8.123 -6.690 -37.725 1.00 77.94 650 VAL A C 1
ATOM 5026 O O . VAL A 1 650 ? 7.396 -7.647 -37.490 1.00 77.94 650 VAL A O 1
ATOM 5029 N N . LEU A 1 651 ? 8.371 -6.280 -38.974 1.00 77.88 651 LEU A N 1
ATOM 5030 C CA . LEU A 1 651 ? 7.812 -6.948 -40.154 1.00 77.88 651 LEU A CA 1
ATOM 5031 C C . LEU A 1 651 ? 8.237 -8.428 -40.223 1.00 77.88 651 LEU A C 1
ATOM 5033 O O . LEU A 1 651 ? 7.413 -9.306 -40.462 1.00 77.88 651 LEU A O 1
ATOM 5037 N N . ALA A 1 652 ? 9.516 -8.716 -39.954 1.00 79.81 652 ALA A N 1
ATOM 5038 C CA . ALA A 1 652 ? 10.021 -10.083 -39.872 1.00 79.81 652 ALA A CA 1
ATOM 5039 C C . ALA A 1 652 ? 9.346 -10.881 -38.744 1.00 79.81 652 ALA A C 1
ATOM 5041 O O . ALA A 1 652 ? 8.991 -12.035 -38.955 1.00 79.81 652 ALA A O 1
ATOM 5042 N N . ALA A 1 653 ? 9.119 -10.270 -37.577 1.00 76.06 653 ALA A N 1
ATOM 5043 C CA . ALA A 1 653 ? 8.405 -10.912 -36.473 1.00 76.06 653 ALA A CA 1
ATOM 5044 C C . ALA A 1 653 ? 6.930 -11.194 -36.814 1.00 76.06 653 ALA A C 1
ATOM 5046 O O . ALA A 1 653 ? 6.448 -12.294 -36.558 1.00 76.06 653 ALA A O 1
ATOM 5047 N N . LEU A 1 654 ? 6.230 -10.254 -37.457 1.00 74.44 654 LEU A N 1
ATOM 5048 C CA . LEU A 1 654 ? 4.837 -10.435 -37.887 1.00 74.44 654 LEU A CA 1
ATOM 5049 C C . LEU A 1 654 ? 4.685 -11.611 -38.865 1.00 74.44 654 LEU A C 1
ATOM 5051 O O . LEU A 1 654 ? 3.736 -12.384 -38.751 1.00 74.44 654 LEU A O 1
ATOM 5055 N N . ARG A 1 655 ? 5.659 -11.815 -39.762 1.00 76.62 655 ARG A N 1
ATOM 5056 C CA . ARG A 1 655 ? 5.700 -12.982 -40.665 1.00 76.62 655 ARG A CA 1
ATOM 5057 C C . ARG A 1 655 ? 5.867 -14.316 -39.939 1.00 76.62 655 ARG A C 1
ATOM 5059 O O . ARG A 1 655 ? 5.450 -15.341 -40.451 1.00 76.62 655 ARG A O 1
ATOM 5066 N N . THR A 1 656 ? 6.467 -14.325 -38.747 1.00 74.31 656 THR A N 1
ATOM 5067 C CA . THR A 1 656 ? 6.570 -15.554 -37.935 1.00 74.31 656 THR A CA 1
ATOM 5068 C C . THR A 1 656 ? 5.293 -15.884 -37.164 1.00 74.31 656 THR A C 1
ATOM 5070 O O . THR A 1 656 ? 5.190 -16.973 -36.607 1.00 74.31 656 THR A O 1
ATOM 5073 N N . TRP A 1 657 ? 4.348 -14.944 -37.089 1.00 67.00 657 TRP A N 1
ATOM 5074 C CA . TRP A 1 657 ? 3.093 -15.077 -36.340 1.00 67.00 657 TRP A CA 1
ATOM 5075 C C . TRP A 1 657 ? 1.865 -15.212 -37.237 1.00 67.00 657 TRP A C 1
ATOM 5077 O O . TRP A 1 657 ? 0.770 -15.440 -36.736 1.00 67.00 657 TRP A O 1
ATOM 5087 N N . SER A 1 658 ? 2.044 -15.045 -38.543 1.00 65.31 658 SER A N 1
ATOM 5088 C CA . SER A 1 658 ? 1.021 -15.261 -39.557 1.00 65.31 658 SER A CA 1
ATOM 5089 C C . SER A 1 658 ? 1.076 -16.691 -40.069 1.00 65.31 658 SER A C 1
ATOM 5091 O O . SER A 1 658 ? 2.160 -17.254 -40.232 1.00 65.31 658 SER A O 1
ATOM 5093 N N . GLU A 1 659 ? -0.094 -17.269 -40.341 1.00 60.50 659 GLU A N 1
ATOM 5094 C CA . GLU A 1 659 ? -0.178 -18.500 -41.126 1.00 60.50 659 GLU A CA 1
ATOM 5095 C C . GLU A 1 659 ? 0.504 -18.251 -42.480 1.00 60.50 659 GLU A C 1
ATOM 5097 O O . GLU A 1 659 ? 0.207 -17.271 -43.163 1.00 60.50 659 GLU A O 1
ATOM 5102 N N . ASP A 1 660 ? 1.509 -19.069 -42.800 1.00 67.00 660 ASP A N 1
ATOM 5103 C CA . ASP A 1 660 ? 2.329 -18.993 -44.019 1.00 67.00 660 ASP A CA 1
ATOM 5104 C C . ASP A 1 660 ? 3.015 -17.639 -44.303 1.00 67.00 660 ASP A C 1
ATOM 5106 O O . ASP A 1 660 ? 3.481 -17.382 -45.414 1.00 67.00 660 ASP A O 1
ATOM 5110 N N . GLY A 1 661 ? 3.146 -16.775 -43.290 1.00 69.19 661 GLY A N 1
ATOM 5111 C CA . GLY A 1 661 ? 3.739 -15.446 -43.449 1.00 69.19 661 GLY A CA 1
ATOM 5112 C C . GLY A 1 661 ? 2.811 -14.406 -44.088 1.00 69.19 661 GLY A C 1
ATOM 5113 O O . GLY A 1 661 ? 3.304 -13.355 -44.511 1.00 69.19 661 GLY A O 1
ATOM 5114 N N . ASP A 1 662 ? 1.506 -14.686 -44.176 1.00 75.31 662 ASP A N 1
ATOM 5115 C CA . ASP A 1 662 ? 0.511 -13.795 -44.773 1.00 75.31 662 ASP A CA 1
ATOM 5116 C C . ASP A 1 662 ? 0.311 -12.500 -43.963 1.00 75.31 662 ASP A C 1
ATOM 5118 O O . ASP A 1 662 ? -0.067 -12.511 -42.790 1.00 75.31 662 ASP A O 1
ATOM 5122 N N . LEU A 1 663 ? 0.539 -11.357 -44.616 1.00 77.88 663 LEU A N 1
ATOM 5123 C CA . LEU A 1 663 ? 0.361 -10.021 -44.042 1.00 77.88 663 LEU A CA 1
ATOM 5124 C C . LEU A 1 663 ? -0.898 -9.302 -44.560 1.00 77.88 663 LEU A C 1
ATOM 5126 O O . LEU A 1 663 ? -1.107 -8.147 -44.201 1.00 77.88 663 LEU A O 1
ATOM 5130 N N . SER A 1 664 ? -1.757 -9.970 -45.340 1.00 76.88 664 SER A N 1
ATOM 5131 C CA . SER A 1 664 ? -2.961 -9.396 -45.974 1.00 76.88 664 SER A CA 1
ATOM 5132 C C . SER A 1 664 ? -3.995 -8.807 -45.004 1.00 76.88 664 SER A C 1
ATOM 5134 O O . SER A 1 664 ? -4.893 -8.061 -45.392 1.00 76.88 664 SER A O 1
ATOM 5136 N N . LYS A 1 665 ? -3.898 -9.158 -43.718 1.00 75.81 665 LYS A N 1
ATOM 5137 C CA . LYS A 1 665 ? -4.771 -8.664 -42.642 1.00 75.81 665 LYS A CA 1
ATOM 5138 C C . LYS A 1 665 ? -4.077 -7.634 -41.748 1.00 75.81 665 LYS A C 1
ATOM 5140 O O . LYS A 1 665 ? -4.629 -7.216 -40.733 1.00 75.81 665 LYS A O 1
ATOM 5145 N N . VAL A 1 666 ? -2.860 -7.218 -42.091 1.00 78.50 666 VAL A N 1
ATOM 5146 C CA . VAL A 1 666 ? -2.072 -6.292 -41.281 1.00 78.50 666 VAL A CA 1
ATOM 5147 C C . VAL A 1 666 ? -2.291 -4.867 -41.775 1.00 78.50 666 VAL A C 1
ATOM 5149 O O . VAL A 1 666 ? -2.001 -4.513 -42.914 1.00 78.50 666 VAL A O 1
ATOM 5152 N N . TYR A 1 667 ? -2.775 -4.023 -40.873 1.00 83.88 667 TYR A N 1
ATOM 5153 C CA . TYR A 1 667 ? -2.936 -2.590 -41.105 1.00 83.88 667 TYR A CA 1
ATOM 5154 C C . TYR A 1 667 ? -1.885 -1.807 -40.310 1.00 83.88 667 TYR A C 1
ATOM 5156 O O . TYR A 1 667 ? -1.140 -2.384 -39.521 1.00 83.88 667 TYR A O 1
ATOM 5164 N N . VAL A 1 668 ? -1.832 -0.490 -40.495 1.00 86.25 668 VAL A N 1
ATOM 5165 C CA . VAL A 1 668 ? -1.068 0.479 -39.701 1.00 86.25 668 VAL A CA 1
ATOM 5166 C C . VAL A 1 668 ? -1.894 1.743 -39.463 1.00 86.25 668 VAL A C 1
ATOM 5168 O O . VAL A 1 668 ? -2.926 1.977 -40.102 1.00 86.25 668 VAL A O 1
ATOM 5171 N N . ARG A 1 669 ? -1.447 2.569 -38.512 1.00 87.19 669 ARG A N 1
ATOM 5172 C CA . ARG A 1 669 ? -2.069 3.864 -38.218 1.00 87.19 669 ARG A CA 1
ATOM 5173 C C . ARG A 1 669 ? -1.950 4.774 -39.436 1.00 87.19 669 ARG A C 1
ATOM 5175 O O . ARG A 1 669 ? -0.839 5.074 -39.861 1.00 87.19 669 ARG A O 1
ATOM 5182 N N . GLY A 1 670 ? -3.084 5.212 -39.970 1.00 86.81 670 GLY A N 1
ATOM 5183 C CA . GLY A 1 670 ? -3.093 6.232 -41.013 1.00 86.81 670 GLY A CA 1
ATOM 5184 C C . GLY A 1 670 ? -3.026 7.657 -40.461 1.00 86.81 670 GLY A C 1
ATOM 5185 O O . GLY A 1 670 ? -2.816 7.852 -39.262 1.00 86.81 670 GLY A O 1
ATOM 5186 N N . PRO A 1 671 ? -3.223 8.665 -41.325 1.00 87.56 671 PRO A N 1
ATOM 5187 C CA . PRO A 1 671 ? -2.961 10.071 -41.005 1.00 87.56 671 PRO A CA 1
ATOM 5188 C C . PRO A 1 671 ? -3.943 10.694 -39.999 1.00 87.56 671 PRO A C 1
ATOM 5190 O O . PRO A 1 671 ? -3.668 11.769 -39.479 1.00 87.56 671 PRO A O 1
ATOM 5193 N N . GLY A 1 672 ? -5.064 10.025 -39.708 1.00 90.75 672 GLY A N 1
ATOM 5194 C CA . GLY A 1 672 ? -6.171 10.579 -38.930 1.00 90.75 672 GLY A CA 1
ATOM 5195 C C . GLY A 1 672 ? -7.247 11.206 -39.822 1.00 90.75 672 GLY A C 1
ATOM 5196 O O . GLY A 1 672 ? -6.963 11.734 -40.892 1.00 90.75 672 GLY A O 1
ATOM 5197 N N . CYS A 1 673 ? -8.501 11.122 -39.385 1.00 91.12 673 CYS A N 1
ATOM 5198 C CA . CYS A 1 673 ? -9.688 11.664 -40.056 1.00 91.12 673 CYS A CA 1
ATOM 5199 C C . CYS A 1 673 ? -10.658 12.277 -39.032 1.00 91.12 673 CYS A C 1
ATOM 5201 O O . CYS A 1 673 ? -10.452 12.111 -37.826 1.00 91.12 673 CYS A O 1
ATOM 5203 N N . GLU A 1 674 ? -11.712 12.948 -39.500 1.00 92.56 674 GLU A N 1
ATOM 5204 C CA . GLU A 1 674 ? -12.716 13.602 -38.644 1.00 92.56 674 GLU A CA 1
ATOM 5205 C C . GLU A 1 674 ? -13.368 12.625 -37.644 1.00 92.56 674 GLU A C 1
ATOM 5207 O O . GLU A 1 674 ? -13.477 12.950 -36.466 1.00 92.56 674 GLU A O 1
ATOM 5212 N N . GLU A 1 675 ? -13.655 11.383 -38.056 1.00 88.62 675 GLU A N 1
ATOM 5213 C CA . GLU A 1 675 ? -14.258 10.332 -37.204 1.00 88.62 675 GLU A CA 1
ATOM 5214 C C . GLU A 1 675 ? -13.403 9.928 -35.992 1.00 88.62 675 GLU A C 1
ATOM 5216 O O . GLU A 1 675 ? -13.898 9.399 -35.000 1.00 88.62 675 GLU A O 1
ATOM 5221 N N . CYS A 1 676 ? -12.090 10.147 -36.061 1.00 86.62 676 CYS A N 1
ATOM 5222 C CA . CYS A 1 676 ? -11.169 9.877 -34.954 1.00 86.62 676 CYS A CA 1
ATOM 5223 C C . CYS A 1 676 ? -10.541 11.151 -34.390 1.00 86.62 676 CYS A C 1
ATOM 5225 O O . CYS A 1 676 ? -9.477 11.075 -33.776 1.00 86.62 676 CYS A O 1
ATOM 5227 N N . SER A 1 677 ? -11.137 12.317 -34.655 1.00 90.19 677 SER A N 1
ATOM 5228 C CA . SER A 1 677 ? -10.607 13.621 -34.239 1.00 90.19 677 SER A CA 1
ATOM 5229 C C . SER A 1 677 ? -9.143 13.822 -34.653 1.00 90.19 677 SER A C 1
ATOM 5231 O O . SER A 1 677 ? -8.329 14.345 -33.897 1.00 90.19 677 SER A O 1
ATOM 5233 N N . HIS A 1 678 ? -8.795 13.349 -35.853 1.00 90.25 678 HIS A N 1
ATOM 5234 C CA . HIS A 1 678 ? -7.443 13.356 -36.418 1.00 90.25 678 HIS A CA 1
ATOM 5235 C C . HIS A 1 678 ? -6.380 12.582 -35.609 1.00 90.25 678 HIS A C 1
ATOM 5237 O O . HIS A 1 678 ? -5.185 12.758 -35.833 1.00 90.25 678 HIS A O 1
ATOM 5243 N N . GLU A 1 679 ? -6.771 11.663 -34.716 1.00 86.69 679 GLU A N 1
ATOM 5244 C CA . GLU A 1 679 ? -5.816 10.837 -33.964 1.00 86.69 679 GLU A CA 1
ATOM 5245 C C . GLU A 1 679 ? -5.413 9.544 -34.692 1.00 86.69 679 GLU A C 1
ATOM 5247 O O . GLU A 1 679 ? -4.388 8.943 -34.379 1.00 86.69 679 GLU A O 1
ATOM 5252 N N . GLY A 1 680 ? -6.195 9.055 -35.651 1.00 86.81 680 GLY A N 1
ATOM 5253 C CA . GLY A 1 680 ? -5.944 7.778 -36.338 1.00 86.81 680 GLY A CA 1
ATOM 5254 C C . GLY A 1 680 ? -6.161 6.529 -35.470 1.00 86.81 680 GLY A C 1
ATOM 5255 O O . GLY A 1 680 ? -5.906 5.411 -35.921 1.00 86.81 680 GLY A O 1
ATOM 5256 N N . THR A 1 681 ? -6.656 6.704 -34.243 1.00 85.94 681 THR A N 1
ATOM 5257 C CA . THR A 1 681 ? -7.003 5.649 -33.281 1.00 85.94 681 THR A CA 1
ATOM 5258 C C . THR A 1 681 ? -8.349 5.945 -32.620 1.00 85.94 681 THR A C 1
ATOM 5260 O O . THR A 1 681 ? -8.734 7.102 -32.507 1.00 85.94 681 THR A O 1
ATOM 5263 N N . GLY A 1 682 ? -9.065 4.905 -32.199 1.00 82.31 682 GLY A N 1
ATOM 5264 C CA . GLY A 1 682 ? -10.307 4.987 -31.434 1.00 82.31 682 GLY A CA 1
ATOM 5265 C C . GLY A 1 682 ? -10.101 4.924 -29.910 1.00 82.31 682 GLY A C 1
ATOM 5266 O O . GLY A 1 682 ? -8.961 4.897 -29.427 1.00 82.31 682 GLY A O 1
ATOM 5267 N N . PRO A 1 683 ? -11.202 4.874 -29.136 1.00 81.69 683 PRO A N 1
ATOM 5268 C CA . PRO A 1 683 ? -11.167 4.826 -27.676 1.00 81.69 683 PRO A CA 1
ATOM 5269 C C . PRO A 1 683 ? -10.472 3.563 -27.160 1.00 81.69 683 PRO A C 1
ATOM 5271 O O . PRO A 1 683 ? -10.565 2.488 -27.751 1.00 81.69 683 PRO A O 1
ATOM 5274 N N . ARG A 1 684 ? -9.764 3.693 -26.033 1.00 85.19 684 ARG A N 1
ATOM 5275 C CA . ARG A 1 684 ? -8.983 2.591 -25.457 1.00 85.19 684 ARG A CA 1
ATOM 5276 C C . ARG A 1 684 ? -9.881 1.464 -24.950 1.00 85.19 684 ARG A C 1
ATOM 5278 O O . ARG A 1 684 ? -10.892 1.729 -24.309 1.00 85.19 684 ARG A O 1
ATOM 5285 N N . PHE A 1 685 ? -9.437 0.225 -25.133 1.00 84.88 685 PHE A N 1
ATOM 5286 C CA . PHE A 1 685 ? -10.033 -0.966 -24.526 1.00 84.88 685 PHE A CA 1
ATOM 5287 C C . PHE A 1 685 ? -8.961 -1.806 -23.825 1.00 84.88 685 PHE A C 1
ATOM 5289 O O . PHE A 1 685 ? -7.762 -1.639 -24.062 1.00 84.88 685 PHE A O 1
ATOM 5296 N N . GLY A 1 686 ? -9.388 -2.682 -22.923 1.00 88.81 686 GLY A N 1
ATOM 5297 C CA . GLY A 1 686 ? -8.519 -3.575 -22.177 1.00 88.81 686 GLY A CA 1
ATOM 5298 C C . GLY A 1 686 ? -8.288 -4.904 -22.886 1.00 88.81 686 GLY A C 1
ATOM 5299 O O . GLY A 1 686 ? -9.219 -5.503 -23.407 1.00 88.81 686 GLY A O 1
ATOM 5300 N N . ILE A 1 687 ? -7.052 -5.389 -22.845 1.00 90.31 687 ILE A N 1
ATOM 5301 C CA . ILE A 1 687 ? -6.721 -6.790 -23.109 1.00 90.31 687 ILE A CA 1
ATOM 5302 C C . ILE A 1 687 ? -6.274 -7.446 -21.809 1.00 90.31 687 ILE A C 1
ATOM 5304 O O . ILE A 1 687 ? -5.576 -6.824 -20.996 1.00 90.31 687 ILE A O 1
ATOM 5308 N N . MET A 1 688 ? -6.694 -8.694 -21.627 1.00 91.81 688 MET A N 1
ATOM 5309 C CA . MET A 1 688 ? -6.606 -9.390 -20.352 1.00 91.81 688 MET A CA 1
ATOM 5310 C C . MET A 1 688 ? -6.060 -10.796 -20.540 1.00 91.81 688 MET A C 1
ATOM 5312 O O . MET A 1 688 ? -6.394 -11.483 -21.501 1.00 91.81 688 MET A O 1
ATOM 5316 N N . GLU A 1 689 ? -5.264 -11.227 -19.575 1.00 94.69 689 GLU A N 1
ATOM 5317 C CA . GLU A 1 689 ? -4.855 -12.614 -19.399 1.00 94.69 689 GLU A CA 1
ATOM 5318 C C . GLU A 1 689 ? -5.225 -13.012 -17.968 1.00 94.69 689 GLU A C 1
ATOM 5320 O O . GLU A 1 689 ? -4.629 -12.510 -17.009 1.00 94.69 689 GLU A O 1
ATOM 5325 N N . VAL A 1 690 ? -6.260 -13.846 -17.812 1.00 96.25 690 VAL A N 1
ATOM 5326 C CA . VAL A 1 690 ? -6.777 -14.281 -16.510 1.00 96.25 690 VAL A CA 1
ATOM 5327 C C . VAL A 1 690 ? -6.277 -15.690 -16.209 1.00 96.25 690 VAL A C 1
ATOM 5329 O O . VAL A 1 690 ? -6.698 -16.692 -16.796 1.00 96.25 690 VAL A O 1
ATOM 5332 N N . VAL A 1 691 ? -5.389 -15.768 -15.225 1.00 96.81 691 VAL A N 1
ATOM 5333 C CA . VAL A 1 691 ? -4.783 -17.005 -14.742 1.00 96.81 691 VAL A CA 1
ATOM 5334 C C . VAL A 1 691 ? -5.488 -17.422 -13.458 1.00 96.81 691 VAL A C 1
ATOM 5336 O O . VAL A 1 691 ? -5.287 -16.817 -12.406 1.00 96.81 691 VAL A O 1
ATOM 5339 N N . VAL A 1 692 ? -6.300 -18.479 -13.529 1.00 96.88 692 VAL A N 1
ATOM 5340 C CA . VAL A 1 692 ? -6.808 -19.166 -12.332 1.00 96.88 692 VAL A CA 1
ATOM 5341 C C . VAL A 1 692 ? -5.702 -20.075 -11.809 1.00 96.88 692 VAL A C 1
ATOM 5343 O O . VAL A 1 692 ? -5.096 -20.842 -12.560 1.00 96.88 692 VAL A O 1
ATOM 5346 N N . THR A 1 693 ? -5.406 -19.972 -10.522 1.00 95.94 693 THR A N 1
ATOM 5347 C CA . THR A 1 693 ? -4.304 -20.710 -9.908 1.00 95.94 693 THR A CA 1
ATOM 5348 C C . THR A 1 693 ? -4.725 -22.115 -9.506 1.00 95.94 693 THR A C 1
ATOM 5350 O O . THR A 1 693 ? -5.795 -22.299 -8.929 1.00 95.94 693 THR A O 1
ATOM 5353 N N . ASP A 1 694 ? -3.849 -23.095 -9.703 1.00 95.56 694 ASP A N 1
ATOM 5354 C CA . ASP A 1 694 ? -4.042 -24.450 -9.197 1.00 95.56 694 ASP A CA 1
ATOM 5355 C C . ASP A 1 694 ? -2.761 -25.024 -8.582 1.00 95.56 694 ASP A C 1
ATOM 5357 O O . ASP A 1 694 ? -1.682 -24.428 -8.645 1.00 95.56 694 ASP A O 1
ATOM 5361 N N . ALA A 1 695 ? -2.885 -26.198 -7.960 1.00 95.94 695 ALA A N 1
ATOM 5362 C CA . ALA A 1 695 ? -1.773 -26.849 -7.273 1.00 95.94 695 ALA A CA 1
ATOM 5363 C C . ALA A 1 695 ? -0.593 -27.142 -8.214 1.00 95.94 695 ALA A C 1
ATOM 5365 O O . ALA A 1 695 ? 0.560 -27.058 -7.796 1.00 95.94 695 ALA A O 1
ATOM 5366 N N . ARG A 1 696 ? -0.866 -27.446 -9.489 1.00 95.75 696 ARG A N 1
ATOM 5367 C CA . ARG A 1 696 ? 0.169 -27.761 -10.478 1.00 95.75 696 ARG A CA 1
ATOM 5368 C C . ARG A 1 696 ? 0.967 -26.520 -10.868 1.00 95.75 696 ARG A C 1
ATOM 5370 O O . ARG A 1 696 ? 2.193 -26.569 -10.862 1.00 95.75 696 ARG A O 1
ATOM 5377 N N . LEU A 1 697 ? 0.288 -25.417 -11.178 1.00 96.44 697 LEU A N 1
ATOM 5378 C CA . LEU A 1 697 ? 0.921 -24.141 -11.495 1.00 96.44 697 LEU A CA 1
ATOM 5379 C C . LEU A 1 697 ? 1.771 -23.651 -10.317 1.00 96.44 697 LEU A C 1
ATOM 5381 O O . LEU A 1 697 ? 2.908 -23.219 -10.504 1.00 96.44 697 LEU A O 1
ATOM 5385 N N . MET A 1 698 ? 1.231 -23.756 -9.104 1.00 97.00 698 MET A N 1
ATOM 5386 C CA . MET A 1 698 ? 1.918 -23.336 -7.885 1.00 97.00 698 MET A CA 1
ATOM 5387 C C . MET A 1 698 ? 3.149 -24.195 -7.577 1.00 97.00 698 MET A C 1
ATOM 5389 O O . MET A 1 698 ? 4.208 -23.648 -7.266 1.00 97.00 698 MET A O 1
ATOM 5393 N N . ALA A 1 699 ? 3.062 -25.516 -7.756 1.00 96.75 699 ALA A N 1
ATOM 5394 C CA . ALA A 1 699 ? 4.220 -26.404 -7.654 1.00 96.75 699 ALA A CA 1
ATOM 5395 C C . ALA A 1 699 ? 5.293 -26.068 -8.703 1.00 96.75 699 ALA A C 1
ATOM 5397 O O . ALA A 1 699 ? 6.472 -25.977 -8.370 1.00 96.75 699 ALA A O 1
ATOM 5398 N N . ASP A 1 700 ? 4.904 -25.786 -9.952 1.00 96.88 700 ASP A N 1
ATOM 5399 C CA . ASP A 1 700 ? 5.858 -25.391 -10.993 1.00 96.88 700 ASP A CA 1
ATOM 5400 C C . ASP A 1 700 ? 6.593 -24.083 -10.641 1.00 96.88 700 ASP A C 1
ATOM 5402 O O . ASP A 1 700 ? 7.798 -23.977 -10.888 1.00 96.88 700 ASP A O 1
ATOM 5406 N N . PHE A 1 701 ? 5.925 -23.102 -10.020 1.00 96.75 701 PHE A N 1
ATOM 5407 C CA . PHE A 1 701 ? 6.588 -21.884 -9.532 1.00 96.75 701 PHE A CA 1
ATOM 5408 C C . PHE A 1 701 ? 7.640 -22.165 -8.451 1.00 96.75 701 PHE A C 1
ATOM 5410 O O . PHE A 1 701 ? 8.688 -21.506 -8.439 1.00 96.75 701 PHE A O 1
ATOM 5417 N N . ILE A 1 702 ? 7.370 -23.121 -7.558 1.00 95.62 702 ILE A N 1
ATOM 5418 C CA . ILE A 1 702 ? 8.256 -23.487 -6.447 1.00 95.62 702 ILE A CA 1
ATOM 5419 C C . ILE A 1 702 ? 9.435 -24.335 -6.939 1.00 95.62 702 ILE A C 1
ATOM 5421 O O . ILE A 1 702 ? 10.580 -24.037 -6.601 1.00 95.62 702 ILE A O 1
ATOM 5425 N N . ASP A 1 703 ? 9.166 -25.365 -7.740 1.00 95.88 703 ASP A N 1
ATOM 5426 C CA . ASP A 1 703 ? 10.140 -26.413 -8.057 1.00 95.88 703 ASP A CA 1
ATOM 5427 C C . ASP A 1 703 ? 10.910 -26.152 -9.357 1.00 95.88 703 ASP A C 1
ATOM 5429 O O . ASP A 1 703 ? 12.066 -26.555 -9.491 1.00 95.88 703 ASP A O 1
ATOM 5433 N N . ARG A 1 704 ? 10.282 -25.490 -10.339 1.00 93.75 704 ARG A N 1
ATOM 5434 C CA . ARG A 1 704 ? 10.825 -25.331 -11.705 1.00 93.75 704 ARG A CA 1
ATOM 5435 C C . ARG A 1 704 ? 11.055 -23.878 -12.113 1.00 93.75 704 ARG A C 1
ATOM 5437 O O . ARG A 1 704 ? 11.759 -23.611 -13.089 1.00 93.75 704 ARG A O 1
ATOM 5444 N N . GLY A 1 705 ? 10.470 -22.942 -11.373 1.00 93.44 705 GLY A N 1
ATOM 5445 C CA . GLY A 1 705 ? 10.578 -21.509 -11.593 1.00 93.44 705 GLY A CA 1
ATOM 5446 C C . GLY A 1 705 ? 9.639 -20.953 -12.669 1.00 93.44 705 GLY A C 1
ATOM 5447 O O . GLY A 1 705 ? 9.017 -21.666 -13.459 1.00 93.44 705 GLY A O 1
ATOM 5448 N N . THR A 1 706 ? 9.572 -19.623 -12.714 1.00 94.94 706 THR A N 1
ATOM 5449 C CA . THR A 1 706 ? 8.583 -18.835 -13.463 1.00 94.94 706 THR A CA 1
ATOM 5450 C C . THR A 1 706 ? 8.520 -19.152 -14.956 1.00 94.94 706 THR A C 1
ATOM 5452 O O . THR A 1 706 ? 7.443 -19.239 -15.543 1.00 94.94 706 THR A O 1
ATOM 5455 N N . ALA A 1 707 ? 9.673 -19.356 -15.599 1.00 92.94 707 ALA A N 1
ATOM 5456 C CA . ALA A 1 707 ? 9.723 -19.601 -17.039 1.00 92.94 707 ALA A CA 1
ATOM 5457 C C . ALA A 1 707 ? 9.073 -20.936 -17.442 1.00 92.94 707 ALA A C 1
ATOM 5459 O O . ALA A 1 707 ? 8.468 -21.012 -18.514 1.00 92.94 707 ALA A O 1
ATOM 5460 N N . VAL A 1 708 ? 9.207 -21.969 -16.605 1.00 94.81 708 VAL A N 1
ATOM 5461 C CA . VAL A 1 708 ? 8.619 -23.292 -16.846 1.00 94.81 708 VAL A CA 1
ATOM 5462 C C . VAL A 1 708 ? 7.142 -23.289 -16.468 1.00 94.81 708 VAL A C 1
ATOM 5464 O O . VAL A 1 708 ? 6.336 -23.742 -17.274 1.00 94.81 708 VAL A O 1
ATOM 5467 N N . ALA A 1 709 ? 6.785 -22.697 -15.322 1.00 95.81 709 ALA A N 1
ATOM 5468 C CA . ALA A 1 709 ? 5.399 -22.552 -14.872 1.00 95.81 709 ALA A CA 1
ATOM 5469 C C . ALA A 1 709 ? 4.510 -21.884 -15.933 1.00 95.81 709 ALA A C 1
ATOM 5471 O O . ALA A 1 709 ? 3.498 -22.445 -16.349 1.00 95.81 709 ALA A O 1
ATOM 5472 N N . ARG A 1 710 ? 4.959 -20.742 -16.467 1.00 94.88 710 ARG A N 1
ATOM 5473 C CA . ARG A 1 710 ? 4.290 -20.027 -17.563 1.00 94.88 710 ARG A CA 1
ATOM 5474 C C . ARG A 1 710 ? 4.092 -20.896 -18.804 1.00 94.88 710 ARG A C 1
ATOM 5476 O O . ARG A 1 710 ? 2.982 -21.029 -19.300 1.00 94.88 710 ARG A O 1
ATOM 5483 N N . ARG A 1 711 ? 5.166 -21.533 -19.284 1.00 93.50 711 ARG A N 1
ATOM 5484 C CA . ARG A 1 711 ? 5.119 -22.384 -20.485 1.00 93.50 711 ARG A CA 1
ATOM 5485 C C . ARG A 1 711 ? 4.167 -23.565 -20.310 1.00 93.50 711 ARG A C 1
ATOM 5487 O O . ARG A 1 711 ? 3.462 -23.921 -21.246 1.00 93.50 711 ARG A O 1
ATOM 5494 N N . ASN A 1 712 ? 4.183 -24.194 -19.139 1.00 94.56 712 ASN A N 1
ATOM 5495 C CA . ASN A 1 712 ? 3.310 -25.320 -18.839 1.00 94.56 712 ASN A CA 1
ATOM 5496 C C . ASN A 1 712 ? 1.845 -24.883 -18.748 1.00 94.56 712 ASN A C 1
ATOM 5498 O O . ASN A 1 712 ? 0.984 -25.619 -19.220 1.00 94.56 712 ASN A O 1
ATOM 5502 N N . HIS A 1 713 ? 1.567 -23.698 -18.194 1.00 94.50 713 HIS A N 1
ATOM 5503 C CA . HIS A 1 713 ? 0.215 -23.149 -18.135 1.00 94.50 713 HIS A CA 1
ATOM 5504 C C . HIS A 1 713 ? -0.341 -22.840 -19.527 1.00 94.50 713 HIS A C 1
ATOM 5506 O O . HIS A 1 713 ? -1.414 -23.326 -19.855 1.00 94.50 713 HIS A O 1
ATOM 5512 N N . HIS A 1 714 ? 0.407 -22.127 -20.377 1.00 92.50 714 HIS A N 1
ATOM 5513 C CA . HIS A 1 714 ? -0.035 -21.767 -21.738 1.00 92.50 714 HIS A CA 1
ATOM 5514 C C . HIS A 1 714 ? -0.250 -22.960 -22.676 1.00 92.50 714 HIS A C 1
ATOM 5516 O O . HIS A 1 714 ? -0.861 -22.813 -23.722 1.00 92.50 714 HIS A O 1
ATOM 5522 N N . ARG A 1 715 ? 0.238 -24.153 -22.323 1.00 91.56 715 ARG A N 1
ATOM 5523 C CA . ARG A 1 715 ? -0.038 -25.389 -23.077 1.00 91.56 715 ARG A CA 1
ATOM 5524 C C . ARG A 1 715 ? -1.389 -26.015 -22.746 1.00 91.56 715 ARG A C 1
ATOM 5526 O O . ARG A 1 715 ? -1.739 -27.032 -23.344 1.00 91.56 715 ARG A O 1
ATOM 5533 N N . ARG A 1 716 ? -2.104 -25.494 -21.751 1.00 90.81 716 ARG A N 1
ATOM 5534 C CA . ARG A 1 716 ? -3.397 -26.041 -21.362 1.00 90.81 716 ARG A CA 1
ATOM 5535 C C . ARG A 1 716 ? -4.495 -25.548 -22.310 1.00 90.81 716 ARG A C 1
ATOM 5537 O O . ARG A 1 716 ? -4.474 -24.373 -22.661 1.00 90.81 716 ARG A O 1
ATOM 5544 N N . PRO A 1 717 ? -5.487 -26.388 -22.648 1.00 84.50 717 PRO A N 1
ATOM 5545 C CA . PRO A 1 717 ? -6.605 -25.976 -23.500 1.00 84.50 717 PRO A CA 1
ATOM 5546 C C . PRO A 1 717 ? -7.472 -24.858 -22.904 1.00 84.50 717 PRO A C 1
ATOM 5548 O O . PRO A 1 717 ? -8.111 -24.119 -23.639 1.00 84.50 717 PRO A O 1
ATOM 5551 N N . ASP A 1 718 ? -7.520 -24.747 -21.573 1.00 85.56 718 ASP A N 1
ATOM 5552 C CA . ASP A 1 718 ? -8.323 -23.768 -20.834 1.00 85.56 718 ASP A CA 1
ATOM 5553 C C . ASP A 1 718 ? -7.565 -22.470 -20.501 1.00 85.56 718 ASP A C 1
ATOM 5555 O O . ASP A 1 718 ? -8.139 -21.562 -19.886 1.00 85.56 718 ASP A O 1
ATOM 5559 N N . ALA A 1 719 ? -6.282 -22.371 -20.866 1.00 89.38 719 ALA A N 1
ATOM 5560 C CA . ALA A 1 719 ? -5.476 -21.179 -20.626 1.00 89.38 719 ALA A CA 1
ATOM 5561 C C . ALA A 1 719 ? -5.946 -20.016 -21.507 1.00 89.38 719 ALA A C 1
ATOM 5563 O O . ALA A 1 719 ? -6.316 -20.212 -22.661 1.00 89.38 719 ALA A O 1
ATOM 5564 N N . ASP A 1 720 ? -5.926 -18.803 -20.950 1.00 88.56 720 ASP A N 1
ATOM 5565 C CA . ASP A 1 720 ? -6.105 -17.620 -21.791 1.00 88.56 720 ASP A CA 1
ATOM 5566 C C . ASP A 1 720 ? -4.864 -17.450 -22.679 1.00 88.56 720 ASP A C 1
ATOM 5568 O O . ASP A 1 720 ? -3.749 -17.761 -22.231 1.00 88.56 720 ASP A O 1
ATOM 5572 N N . PRO A 1 721 ? -5.030 -16.940 -23.912 1.00 85.81 721 PRO A N 1
ATOM 5573 C CA . PRO A 1 721 ? -3.894 -16.572 -24.736 1.00 85.81 721 PRO A CA 1
ATOM 5574 C C . PRO A 1 721 ? -3.032 -15.524 -24.007 1.00 85.81 721 PRO A C 1
ATOM 5576 O O . PRO A 1 721 ? -3.563 -14.672 -23.281 1.00 85.81 721 PRO A O 1
ATOM 5579 N N . PRO A 1 722 ? -1.698 -15.555 -24.183 1.00 87.50 722 PRO A N 1
ATOM 5580 C CA . PRO A 1 722 ? -0.819 -14.526 -23.648 1.00 87.50 722 PRO A CA 1
ATOM 5581 C C . PRO A 1 722 ? -1.279 -13.133 -24.083 1.00 87.50 722 PRO A C 1
ATOM 5583 O O . PRO A 1 722 ? -1.701 -12.958 -25.224 1.00 87.50 722 PRO A O 1
ATOM 5586 N N . LEU A 1 723 ? -1.076 -12.108 -23.246 1.00 86.50 723 LEU A N 1
ATOM 5587 C CA . LEU A 1 723 ? -1.432 -10.719 -23.598 1.00 86.50 723 LEU A CA 1
ATOM 5588 C C . LEU A 1 723 ? -0.948 -10.280 -24.988 1.00 86.50 723 LEU A C 1
ATOM 5590 O O . LEU A 1 723 ? -1.621 -9.512 -25.667 1.00 86.50 723 LEU A O 1
ATOM 5594 N N . LEU A 1 724 ? 0.232 -10.745 -25.399 1.00 81.75 724 LEU A N 1
ATOM 5595 C CA . LEU A 1 724 ? 0.784 -10.451 -26.716 1.00 81.75 724 LEU A CA 1
ATOM 5596 C C . LEU A 1 724 ? -0.039 -11.094 -27.838 1.00 81.75 724 LEU A C 1
ATOM 5598 O O . LEU A 1 724 ? -0.318 -10.427 -28.821 1.00 81.75 724 LEU A O 1
ATOM 5602 N N . GLU A 1 725 ? -0.451 -12.348 -27.684 1.00 79.81 725 GLU A N 1
ATOM 5603 C CA . GLU A 1 725 ? -1.298 -13.044 -28.654 1.00 79.81 725 GLU A CA 1
ATOM 5604 C C . GLU A 1 725 ? -2.685 -12.406 -28.727 1.00 79.81 725 GLU A C 1
ATOM 5606 O O . GLU A 1 725 ? -3.163 -12.120 -29.819 1.00 79.81 725 GLU A O 1
ATOM 5611 N N . THR A 1 726 ? -3.277 -12.049 -27.585 1.00 80.06 726 THR A N 1
ATOM 5612 C CA . THR A 1 726 ? -4.531 -11.282 -27.533 1.00 80.06 726 THR A CA 1
ATOM 5613 C C . THR A 1 726 ? -4.382 -9.931 -28.236 1.00 80.06 726 THR A C 1
ATOM 5615 O O . THR A 1 726 ? -5.220 -9.552 -29.053 1.00 80.06 726 THR A O 1
ATOM 5618 N N . ALA A 1 727 ? -3.283 -9.209 -27.982 1.00 78.12 727 ALA A N 1
ATOM 5619 C CA . ALA A 1 727 ? -2.977 -7.957 -28.670 1.00 78.12 727 ALA A CA 1
ATOM 5620 C C . ALA A 1 727 ? -2.852 -8.164 -30.183 1.00 78.12 727 ALA A C 1
ATOM 5622 O O . ALA A 1 727 ? -3.387 -7.359 -30.941 1.00 78.12 727 ALA A O 1
ATOM 5623 N N . ILE A 1 728 ? -2.173 -9.232 -30.616 1.00 71.88 728 ILE A N 1
ATOM 5624 C CA . ILE A 1 728 ? -2.016 -9.622 -32.022 1.00 71.88 728 ILE A CA 1
ATOM 5625 C C . ILE A 1 728 ? -3.380 -9.924 -32.641 1.00 71.88 728 ILE A C 1
ATOM 5627 O O . ILE A 1 728 ? -3.728 -9.311 -33.642 1.00 71.88 728 ILE A O 1
ATOM 5631 N N . GLY A 1 729 ? -4.204 -10.761 -32.012 1.00 66.62 729 GLY A N 1
ATOM 5632 C CA . GLY A 1 729 ? -5.551 -11.082 -32.488 1.00 66.62 729 GLY A CA 1
ATOM 5633 C C . GLY A 1 729 ? -6.420 -9.838 -32.699 1.00 66.62 729 GLY A C 1
ATOM 5634 O O . GLY A 1 729 ? -7.104 -9.725 -33.713 1.00 66.62 729 GLY A O 1
ATOM 5635 N N . HIS A 1 730 ? -6.324 -8.845 -31.808 1.00 65.69 730 HIS A N 1
ATOM 5636 C CA . HIS A 1 730 ? -6.993 -7.554 -31.999 1.00 65.69 730 HIS A CA 1
ATOM 5637 C C . HIS A 1 730 ? -6.296 -6.642 -33.031 1.00 65.69 730 HIS A C 1
ATOM 5639 O O . HIS A 1 730 ? -6.963 -5.874 -33.727 1.00 65.69 730 HIS A O 1
ATOM 5645 N N . THR A 1 731 ? -4.968 -6.712 -33.176 1.00 54.56 731 THR A N 1
ATOM 5646 C CA . THR A 1 731 ? -4.203 -5.905 -34.150 1.00 54.56 731 THR A CA 1
ATOM 5647 C C . THR A 1 731 ? -4.239 -6.430 -35.580 1.00 54.56 731 THR A C 1
ATOM 5649 O O . THR A 1 731 ? -4.100 -5.623 -36.495 1.00 54.56 731 THR A O 1
ATOM 5652 N N . TRP A 1 732 ? -4.531 -7.713 -35.794 1.00 49.53 732 TRP A N 1
ATOM 5653 C CA . TRP A 1 732 ? -4.925 -8.275 -37.095 1.00 49.53 732 TRP A CA 1
ATOM 5654 C C . TRP A 1 732 ? -6.250 -7.692 -37.615 1.00 49.53 732 TRP A C 1
ATOM 5656 O O . TRP A 1 732 ? -6.656 -7.948 -38.743 1.00 49.53 732 TRP A O 1
ATOM 5666 N N . LEU A 1 733 ? -6.911 -6.851 -36.814 1.00 46.84 733 LEU A N 1
ATOM 5667 C CA . LEU A 1 733 ? -7.939 -5.926 -37.272 1.00 46.84 733 LEU A CA 1
ATOM 5668 C C . LEU A 1 733 ? -7.510 -4.455 -37.165 1.00 46.84 733 LEU A C 1
ATOM 5670 O O . LEU A 1 733 ? -7.979 -3.657 -37.982 1.00 46.84 733 LEU A O 1
ATOM 5674 N N . LEU A 1 734 ? -6.649 -4.072 -36.209 1.00 42.22 734 LEU A N 1
ATOM 5675 C CA . LEU A 1 734 ? -6.322 -2.673 -35.899 1.00 42.22 734 LEU A CA 1
ATOM 5676 C C . LEU A 1 734 ? -4.927 -2.500 -35.224 1.00 42.22 734 LEU A C 1
ATOM 5678 O O . LEU A 1 734 ? -4.824 -2.531 -34.003 1.00 42.22 734 LEU A O 1
ATOM 5682 N N . ALA A 1 735 ? -3.860 -2.281 -36.003 1.00 39.47 735 ALA A N 1
ATOM 5683 C CA . ALA A 1 735 ? -2.448 -2.108 -35.597 1.00 39.47 735 ALA A CA 1
ATOM 5684 C C . ALA A 1 735 ? -2.120 -1.171 -34.413 1.00 39.47 735 ALA A C 1
ATOM 5686 O O . ALA A 1 735 ? -2.613 -0.054 -34.288 1.00 39.47 735 ALA A O 1
ATOM 5687 N N . MET A 1 736 ? -1.160 -1.584 -33.585 1.00 35.41 736 MET A N 1
ATOM 5688 C CA . MET A 1 736 ? -0.660 -0.791 -32.463 1.00 35.41 736 MET A CA 1
ATOM 5689 C C . MET A 1 736 ? 0.421 0.215 -32.871 1.00 35.41 736 MET A C 1
ATOM 5691 O O . MET A 1 736 ? 1.302 -0.058 -33.681 1.00 35.41 736 MET A O 1
ATOM 5695 N N . ARG A 1 737 ? 0.390 1.344 -32.163 1.00 33.53 737 ARG A N 1
ATOM 5696 C CA . ARG A 1 737 ? 1.432 2.364 -32.000 1.00 33.53 737 ARG A CA 1
ATOM 5697 C C . ARG A 1 737 ? 2.807 1.723 -31.725 1.00 33.53 737 ARG A C 1
ATOM 5699 O O . ARG A 1 737 ? 3.006 1.111 -30.676 1.00 33.53 737 ARG A O 1
ATOM 5706 N N . THR A 1 738 ? 3.774 1.887 -32.625 1.00 35.69 738 THR A N 1
ATOM 5707 C CA . THR A 1 738 ? 5.186 1.618 -32.329 1.00 35.69 738 THR A CA 1
ATOM 5708 C C . THR A 1 738 ? 5.738 2.765 -31.497 1.00 35.69 738 THR A C 1
ATOM 5710 O O . THR A 1 738 ? 6.174 3.760 -32.055 1.00 35.69 738 THR A O 1
ATOM 5713 N N . ASP A 1 739 ? 5.676 2.632 -30.174 1.00 35.00 739 ASP A N 1
ATOM 5714 C CA . ASP A 1 739 ? 6.716 3.131 -29.274 1.00 35.00 739 ASP A CA 1
ATOM 5715 C C . ASP A 1 739 ? 6.605 2.437 -27.904 1.00 35.00 739 ASP A C 1
ATOM 5717 O O . ASP A 1 739 ? 5.536 2.365 -27.301 1.00 35.00 739 ASP A O 1
ATOM 5721 N N . ALA A 1 740 ? 7.753 1.933 -27.431 1.00 33.41 740 ALA A N 1
ATOM 5722 C CA . ALA A 1 740 ? 8.071 1.530 -26.051 1.00 33.41 740 ALA A CA 1
ATOM 5723 C C . ALA A 1 740 ? 7.906 0.071 -25.537 1.00 33.41 740 ALA A C 1
ATOM 5725 O O . ALA A 1 740 ? 7.993 -0.111 -24.325 1.00 33.41 740 ALA A O 1
ATOM 5726 N N . LEU A 1 741 ? 7.801 -0.995 -26.353 1.00 33.91 741 LEU A N 1
ATOM 5727 C CA . LEU A 1 741 ? 7.693 -2.373 -25.789 1.00 33.91 741 LEU A CA 1
ATOM 5728 C C . LEU A 1 741 ? 8.592 -3.492 -26.360 1.00 33.91 741 LEU A C 1
ATOM 5730 O O . LEU A 1 741 ? 8.427 -4.645 -25.973 1.00 33.91 741 LEU A O 1
ATOM 5734 N N . TRP A 1 742 ? 9.605 -3.196 -27.182 1.00 30.66 742 TRP A N 1
ATOM 5735 C CA . TRP A 1 742 ? 10.320 -4.245 -27.943 1.00 30.66 742 TRP A CA 1
ATOM 5736 C C . TRP A 1 742 ? 11.807 -4.502 -27.633 1.00 30.66 742 TRP A C 1
ATOM 5738 O O . TRP A 1 742 ? 12.519 -5.039 -28.476 1.00 30.66 742 TRP A O 1
ATOM 5748 N N . ARG A 1 743 ? 12.318 -4.207 -26.427 1.00 30.02 743 ARG A N 1
ATOM 5749 C CA . ARG A 1 743 ? 13.743 -4.481 -26.103 1.00 30.02 743 ARG A CA 1
ATOM 5750 C C . ARG A 1 743 ? 14.062 -5.679 -25.207 1.00 30.02 743 ARG A C 1
ATOM 5752 O O . ARG A 1 743 ? 15.234 -5.885 -24.915 1.00 30.02 743 ARG A O 1
ATOM 5759 N N . SER A 1 744 ? 13.114 -6.533 -24.825 1.00 32.78 744 SER A N 1
ATOM 5760 C CA . SER A 1 744 ? 13.483 -7.701 -24.006 1.00 32.78 744 SER A CA 1
ATOM 5761 C C . SER A 1 744 ? 12.597 -8.927 -24.206 1.00 32.78 744 SER A C 1
ATOM 5763 O O . SER A 1 744 ? 11.733 -9.222 -23.388 1.00 32.78 744 SER A O 1
ATOM 5765 N N . ARG A 1 745 ? 12.866 -9.691 -25.275 1.00 30.53 745 ARG A N 1
ATOM 5766 C CA . ARG A 1 745 ? 12.776 -11.170 -25.317 1.00 30.53 745 ARG A CA 1
ATOM 5767 C C . ARG A 1 745 ? 13.053 -11.669 -26.742 1.00 30.53 745 ARG A C 1
ATOM 5769 O O . ARG A 1 745 ? 12.175 -11.643 -27.591 1.00 30.53 745 ARG A O 1
ATOM 5776 N N . MET A 1 746 ? 14.250 -12.202 -26.974 1.00 25.42 746 MET A N 1
ATOM 5777 C CA . MET A 1 746 ? 14.465 -13.256 -27.971 1.00 25.42 746 MET A CA 1
ATOM 5778 C C . MET A 1 746 ? 15.344 -14.348 -27.348 1.00 25.42 746 MET A C 1
ATOM 5780 O O . MET A 1 746 ? 16.317 -14.019 -26.663 1.00 25.42 746 MET A O 1
ATOM 5784 N N . PRO A 1 747 ? 15.021 -15.638 -27.539 1.00 31.16 747 PRO A N 1
ATOM 5785 C CA . PRO A 1 747 ? 15.944 -16.719 -27.240 1.00 31.16 747 PRO A CA 1
ATOM 5786 C C . PRO A 1 747 ? 17.038 -16.788 -28.315 1.00 31.16 747 PRO A C 1
ATOM 5788 O O . PRO A 1 747 ? 16.807 -16.488 -29.484 1.00 31.16 747 PRO A O 1
ATOM 5791 N N . LYS A 1 748 ? 18.242 -17.192 -27.898 1.00 33.44 748 LYS A N 1
ATOM 5792 C CA . LYS A 1 748 ? 19.369 -17.484 -28.789 1.00 33.44 748 LYS A CA 1
ATOM 5793 C C . LYS A 1 748 ? 18.993 -18.599 -29.767 1.00 33.44 748 LYS A C 1
ATOM 5795 O O . LYS A 1 748 ? 18.572 -19.667 -29.327 1.00 33.44 748 LYS A O 1
ATOM 5800 N N . VAL A 1 749 ? 19.245 -18.370 -31.051 1.00 29.19 749 VAL A N 1
ATOM 5801 C CA . VAL A 1 749 ? 19.430 -19.428 -32.046 1.00 29.19 749 VAL A CA 1
ATOM 5802 C C . VAL A 1 749 ? 20.815 -19.221 -32.649 1.00 29.19 749 VAL A C 1
ATOM 5804 O O . VAL A 1 749 ? 21.113 -18.174 -33.225 1.00 29.19 749 VAL A O 1
ATOM 5807 N N . ASP A 1 750 ? 21.688 -20.193 -32.406 1.00 38.41 750 ASP A N 1
ATOM 5808 C CA . ASP A 1 750 ? 23.013 -20.287 -32.999 1.00 38.41 750 ASP A CA 1
ATOM 5809 C C . ASP A 1 750 ? 22.903 -20.533 -34.508 1.00 38.41 750 ASP A C 1
ATOM 5811 O O . ASP A 1 750 ? 22.097 -21.345 -34.953 1.00 38.41 750 ASP A O 1
ATOM 5815 N N . GLY A 1 751 ? 23.764 -19.866 -35.283 1.00 40.69 751 GLY A N 1
ATOM 5816 C CA . GLY A 1 751 ? 24.013 -20.224 -36.681 1.00 40.69 751 GLY A CA 1
ATOM 5817 C C . GLY A 1 751 ? 23.787 -19.111 -37.698 1.00 40.69 751 GLY A C 1
ATOM 5818 O O . GLY A 1 751 ? 22.935 -19.256 -38.556 1.00 40.69 751 GLY A O 1
ATOM 5819 N N . LEU A 1 752 ? 24.573 -18.026 -37.648 1.00 33.06 752 LEU A N 1
ATOM 5820 C CA . LEU A 1 752 ? 24.839 -17.164 -38.823 1.00 33.06 752 LEU A CA 1
ATOM 5821 C C . LEU A 1 752 ? 25.997 -16.176 -38.581 1.00 33.06 752 LEU A C 1
ATOM 5823 O O . LEU A 1 752 ? 25.957 -15.004 -38.941 1.00 33.06 752 LEU A O 1
ATOM 5827 N N . LYS A 1 753 ? 27.084 -16.658 -37.964 1.00 32.62 753 LYS A N 1
ATOM 5828 C CA . LYS A 1 753 ? 28.282 -15.841 -37.688 1.00 32.62 753 LYS A CA 1
ATOM 5829 C C . LYS A 1 753 ? 29.222 -15.669 -38.893 1.00 32.62 753 LYS A C 1
ATOM 5831 O O . LYS A 1 753 ? 30.150 -14.875 -38.813 1.00 32.62 753 LYS A O 1
ATOM 5836 N N . GLY A 1 754 ? 29.003 -16.398 -39.991 1.00 35.22 754 GLY A N 1
ATOM 5837 C CA . GLY A 1 754 ? 29.935 -16.440 -41.126 1.00 35.22 754 GLY A CA 1
ATOM 5838 C C . GLY A 1 754 ? 29.637 -15.471 -42.273 1.00 35.22 754 GLY A C 1
ATOM 5839 O O . GLY A 1 754 ? 30.568 -15.014 -42.925 1.00 35.22 754 GLY A O 1
ATOM 5840 N N . GLN A 1 755 ? 28.370 -15.131 -42.526 1.00 36.50 755 GLN A N 1
ATOM 5841 C CA . GLN A 1 755 ? 27.982 -14.455 -43.776 1.00 36.50 755 GLN A CA 1
ATOM 5842 C C . GLN A 1 755 ? 27.681 -12.954 -43.621 1.00 36.50 755 GLN A C 1
ATOM 5844 O O . GLN A 1 755 ? 27.797 -12.211 -44.591 1.00 36.50 755 GLN A O 1
ATOM 5849 N N . LEU A 1 756 ? 27.420 -12.465 -42.401 1.00 34.06 756 LEU A N 1
ATOM 5850 C CA . LEU A 1 756 ? 27.171 -11.036 -42.151 1.00 34.06 756 LEU A CA 1
ATOM 5851 C C . LEU A 1 756 ? 28.450 -10.181 -42.033 1.00 34.06 756 LEU A C 1
ATOM 5853 O O . LEU A 1 756 ? 28.392 -8.964 -42.182 1.00 34.06 756 LEU A O 1
ATOM 5857 N N . LEU A 1 757 ? 29.615 -10.800 -41.802 1.00 37.22 757 LEU A N 1
ATOM 5858 C CA . LEU A 1 757 ? 30.892 -10.081 -41.654 1.00 37.22 757 LEU A CA 1
ATOM 5859 C C . LEU A 1 757 ? 31.470 -9.577 -42.988 1.00 37.22 757 LEU A C 1
ATOM 5861 O O . LEU A 1 757 ? 32.188 -8.579 -42.994 1.00 37.22 757 LEU A O 1
ATOM 5865 N N . ASN A 1 758 ? 31.114 -10.204 -44.114 1.00 34.81 758 ASN A N 1
ATOM 5866 C CA . ASN A 1 758 ? 31.564 -9.771 -45.442 1.00 34.81 758 ASN A CA 1
ATOM 5867 C C . ASN A 1 758 ? 30.628 -8.740 -46.093 1.00 34.81 758 ASN A C 1
ATOM 5869 O O . ASN A 1 758 ? 31.104 -7.896 -46.844 1.00 34.81 758 ASN A O 1
ATOM 5873 N N . ALA A 1 759 ? 29.331 -8.740 -45.766 1.00 36.47 759 ALA A N 1
ATOM 5874 C CA . ALA A 1 759 ? 28.381 -7.748 -46.285 1.00 36.47 759 ALA A CA 1
ATOM 5875 C C . ALA A 1 759 ? 28.518 -6.361 -45.618 1.00 36.47 759 ALA A C 1
ATOM 5877 O O . ALA A 1 759 ? 28.099 -5.361 -46.188 1.00 36.47 759 ALA A O 1
ATOM 5878 N N . LEU A 1 760 ? 29.144 -6.290 -44.434 1.00 37.34 760 LEU A N 1
ATOM 5879 C CA . LEU A 1 760 ? 29.397 -5.048 -43.684 1.00 37.34 760 LEU A CA 1
ATOM 5880 C C . LEU A 1 760 ? 30.813 -4.471 -43.883 1.00 37.34 760 LEU A C 1
ATOM 5882 O O . LEU A 1 760 ? 31.233 -3.599 -43.127 1.00 37.34 760 LEU A O 1
ATOM 5886 N N . GLY A 1 761 ? 31.574 -4.950 -44.872 1.00 32.66 761 GLY A N 1
ATOM 5887 C CA . GLY A 1 761 ? 32.875 -4.359 -45.211 1.00 32.66 761 GLY A CA 1
ATOM 5888 C C . GLY A 1 761 ? 33.974 -4.548 -44.155 1.00 32.66 761 GLY A C 1
ATOM 5889 O O . GLY A 1 761 ? 34.959 -3.818 -44.165 1.00 32.66 761 GLY A O 1
ATOM 5890 N N . LEU A 1 762 ? 33.856 -5.542 -43.268 1.00 38.44 762 LEU A N 1
ATOM 5891 C CA . LEU A 1 762 ? 34.903 -5.917 -42.304 1.00 38.44 762 LEU A CA 1
ATOM 5892 C C . LEU A 1 762 ? 35.694 -7.147 -42.779 1.00 38.44 762 LEU A C 1
ATOM 5894 O O . LEU A 1 762 ? 36.049 -8.035 -42.001 1.00 38.44 762 LEU A O 1
ATOM 5898 N N . GLY A 1 763 ? 35.999 -7.177 -44.078 1.00 30.36 763 GLY A N 1
ATOM 5899 C CA . GLY A 1 763 ? 37.018 -8.053 -44.639 1.00 30.36 763 GLY A CA 1
ATOM 5900 C C . GLY A 1 763 ? 38.406 -7.609 -44.175 1.00 30.36 763 GLY A C 1
ATOM 5901 O O . GLY A 1 763 ? 38.741 -6.427 -44.192 1.00 30.36 763 GLY A O 1
ATOM 5902 N N . ARG A 1 764 ? 39.227 -8.565 -43.733 1.00 42.91 764 ARG A N 1
ATOM 5903 C CA . ARG A 1 764 ? 40.623 -8.346 -43.331 1.00 42.91 764 ARG A CA 1
ATOM 5904 C C . ARG A 1 764 ? 41.421 -7.709 -44.480 1.00 42.91 764 ARG A C 1
ATOM 5906 O O . ARG A 1 764 ? 41.875 -8.419 -45.368 1.00 42.91 764 ARG A O 1
ATOM 5913 N N . GLY A 1 765 ? 41.658 -6.401 -44.418 1.00 33.12 765 GLY A N 1
ATOM 5914 C CA . GLY A 1 765 ? 42.565 -5.717 -45.341 1.00 33.12 765 GLY A CA 1
ATOM 5915 C C . GLY A 1 765 ? 42.738 -4.227 -45.038 1.00 33.12 765 GLY A C 1
ATOM 5916 O O . GLY A 1 765 ? 41.903 -3.434 -45.436 1.00 33.12 765 GLY A O 1
ATOM 5917 N N . GLY A 1 766 ? 43.853 -3.865 -44.383 1.00 28.14 766 GLY A N 1
ATOM 5918 C CA . GLY A 1 766 ? 44.369 -2.485 -44.251 1.00 28.14 766 GLY A CA 1
ATOM 5919 C C . GLY A 1 766 ? 43.598 -1.583 -43.270 1.00 28.14 766 GLY A C 1
ATOM 5920 O O . GLY A 1 766 ? 42.386 -1.599 -43.219 1.00 28.14 766 GLY A O 1
ATOM 5921 N N . GLN A 1 767 ? 44.179 -0.761 -42.402 1.00 26.78 767 GLN A N 1
ATOM 5922 C CA . GLN A 1 767 ? 45.550 -0.388 -42.085 1.00 26.78 767 GLN A CA 1
ATOM 5923 C C . GLN A 1 767 ? 45.630 -0.275 -40.555 1.00 26.78 767 GLN A C 1
ATOM 5925 O O . GLN A 1 767 ? 44.762 0.318 -39.914 1.00 26.78 767 GLN A O 1
ATOM 5930 N N . ARG A 1 768 ? 46.700 -0.793 -39.942 1.00 28.27 768 ARG A N 1
ATOM 5931 C CA . ARG A 1 768 ? 47.048 -0.412 -38.568 1.00 28.27 768 ARG A CA 1
ATOM 5932 C C . ARG A 1 768 ? 47.422 1.070 -38.574 1.00 28.27 768 ARG A C 1
ATOM 5934 O O . ARG A 1 768 ? 48.580 1.405 -38.816 1.00 28.27 768 ARG A O 1
ATOM 5941 N N . VAL A 1 769 ? 46.474 1.952 -38.259 1.00 27.39 769 VAL A N 1
ATOM 5942 C CA . VAL A 1 769 ? 46.799 3.312 -37.820 1.00 27.39 769 VAL A CA 1
ATOM 5943 C C . VAL A 1 769 ? 47.463 3.174 -36.458 1.00 27.39 769 VAL A C 1
ATOM 5945 O O . VAL A 1 769 ? 46.829 3.086 -35.408 1.00 27.39 769 VAL A O 1
ATOM 5948 N N . ARG A 1 770 ? 48.789 3.079 -36.492 1.00 28.30 770 ARG A N 1
ATOM 5949 C CA . ARG A 1 770 ? 49.657 3.179 -35.329 1.00 28.30 770 ARG A CA 1
ATOM 5950 C C . ARG A 1 770 ? 49.527 4.619 -34.834 1.00 28.30 770 ARG A C 1
ATOM 5952 O O . ARG A 1 770 ? 50.290 5.486 -35.253 1.00 28.30 770 ARG A O 1
ATOM 5959 N N . GLN A 1 771 ? 48.538 4.893 -33.980 1.00 27.02 771 GLN A N 1
ATOM 5960 C CA . GLN A 1 771 ? 48.519 6.130 -33.207 1.00 27.02 771 GLN A CA 1
ATOM 5961 C C . GLN A 1 771 ? 49.822 6.158 -32.410 1.00 27.02 771 GLN A C 1
ATOM 5963 O O . GLN A 1 771 ? 50.004 5.400 -31.457 1.00 27.02 771 GLN A O 1
ATOM 5968 N N . LYS A 1 772 ? 50.765 6.998 -32.850 1.00 24.84 772 LYS A N 1
ATOM 5969 C CA . LYS A 1 772 ? 51.898 7.422 -32.036 1.00 24.84 772 LYS A CA 1
ATOM 5970 C C . LYS A 1 772 ? 51.298 8.128 -30.827 1.00 24.84 772 LYS A C 1
ATOM 5972 O O . LYS A 1 772 ? 51.050 9.329 -30.853 1.00 24.84 772 LYS A O 1
ATOM 5977 N N . THR A 1 773 ? 51.064 7.381 -29.756 1.00 27.78 773 THR A N 1
ATOM 5978 C CA . THR A 1 773 ? 51.081 7.936 -28.413 1.00 27.78 773 THR A CA 1
ATOM 5979 C C . THR A 1 773 ? 52.414 8.660 -28.299 1.00 27.78 773 THR A C 1
ATOM 5981 O O . THR A 1 773 ? 53.475 8.035 -28.281 1.00 27.78 773 THR A O 1
ATOM 5984 N N . LEU A 1 774 ? 52.376 9.991 -28.274 1.00 31.33 774 LEU A N 1
ATOM 5985 C CA . LEU A 1 774 ? 53.495 10.807 -27.824 1.00 31.33 774 LEU A CA 1
ATOM 5986 C C . LEU A 1 774 ? 53.685 10.526 -26.328 1.00 31.33 774 LEU A C 1
ATOM 5988 O O . LEU A 1 774 ? 53.348 11.332 -25.465 1.00 31.33 774 LEU A O 1
ATOM 5992 N N . SER A 1 775 ? 54.214 9.344 -26.003 1.00 31.45 775 SER A N 1
ATOM 5993 C CA . SER A 1 775 ? 54.812 9.090 -24.707 1.00 31.45 775 SER A CA 1
ATOM 5994 C C . SER A 1 775 ? 56.104 9.893 -24.683 1.00 31.45 775 SER A C 1
ATOM 5996 O O . SER A 1 775 ? 57.144 9.454 -25.183 1.00 31.45 775 SER A O 1
ATOM 5998 N N . ARG A 1 776 ? 56.069 11.085 -24.097 1.00 31.70 776 ARG A N 1
ATOM 5999 C CA . ARG A 1 776 ? 57.298 11.660 -23.564 1.00 31.70 776 ARG A CA 1
ATOM 6000 C C . ARG A 1 776 ? 57.672 10.769 -22.377 1.00 31.70 776 ARG A C 1
ATOM 6002 O O . ARG A 1 776 ? 57.111 10.902 -21.294 1.00 31.70 776 ARG A O 1
ATOM 6009 N N . LYS A 1 777 ? 58.544 9.781 -22.610 1.00 37.28 777 LYS A N 1
ATOM 6010 C CA . LYS A 1 777 ? 59.123 8.936 -21.559 1.00 37.28 777 LYS A CA 1
ATOM 6011 C C . LYS A 1 777 ? 59.809 9.848 -20.534 1.00 37.28 777 LYS A C 1
ATOM 6013 O O . LYS A 1 777 ? 60.931 10.285 -20.755 1.00 37.28 777 LYS A O 1
ATOM 6018 N N . ARG A 1 778 ? 59.160 10.118 -19.401 1.00 43.94 778 ARG A N 1
ATOM 6019 C CA . ARG A 1 778 ? 59.837 10.512 -18.155 1.00 43.94 778 ARG A CA 1
ATOM 6020 C C . ARG A 1 778 ? 59.994 9.260 -17.290 1.00 43.94 778 ARG A C 1
ATOM 6022 O O . ARG A 1 778 ? 59.326 9.081 -16.282 1.00 43.94 778 ARG A O 1
ATOM 6029 N N . THR A 1 779 ? 60.846 8.339 -17.734 1.00 37.31 779 THR A N 1
ATOM 6030 C CA . THR A 1 779 ? 61.087 7.032 -17.095 1.00 37.31 779 THR A CA 1
ATOM 6031 C C . THR A 1 779 ? 62.335 7.059 -16.208 1.00 37.31 779 THR A C 1
ATOM 6033 O O . THR A 1 779 ? 63.242 6.255 -16.391 1.00 37.31 779 THR A O 1
ATOM 6036 N N . GLY A 1 780 ? 62.401 7.997 -15.261 1.00 41.12 780 GLY A N 1
ATOM 6037 C CA . GLY A 1 780 ? 63.475 8.079 -14.264 1.00 41.12 780 GLY A CA 1
ATOM 6038 C C . GLY A 1 780 ? 62.915 8.268 -12.855 1.00 41.12 780 GLY A C 1
ATOM 6039 O O . GLY A 1 780 ? 61.794 8.755 -12.705 1.00 41.12 780 GLY A O 1
ATOM 6040 N N . TRP A 1 781 ? 63.683 7.900 -11.822 1.00 38.03 781 TRP A N 1
ATOM 6041 C CA . TRP A 1 781 ? 63.318 8.074 -10.404 1.00 38.03 781 TRP A CA 1
ATOM 6042 C C . TRP A 1 781 ? 62.859 9.513 -10.099 1.00 38.03 781 TRP A C 1
ATOM 6044 O O . TRP A 1 781 ? 61.808 9.707 -9.496 1.00 38.03 781 TRP A O 1
ATOM 6054 N N . TRP A 1 782 ? 63.537 10.506 -10.683 1.00 34.94 782 TRP A N 1
ATOM 6055 C CA . TRP A 1 782 ? 63.169 11.927 -10.644 1.00 34.94 782 TRP A CA 1
ATOM 6056 C C . TRP A 1 782 ? 61.828 12.264 -11.318 1.00 34.94 782 TRP A C 1
ATOM 6058 O O . TRP A 1 782 ? 61.119 13.149 -10.852 1.00 34.94 782 TRP A O 1
ATOM 6068 N N . GLY A 1 783 ? 61.432 11.529 -12.362 1.00 49.62 783 GLY A N 1
ATOM 6069 C CA . GLY A 1 783 ? 60.122 11.665 -13.013 1.00 49.62 783 GLY A CA 1
ATOM 6070 C C . GLY A 1 783 ? 58.969 11.113 -12.170 1.00 49.62 783 GLY A C 1
ATOM 6071 O O . GLY A 1 783 ? 57.884 11.683 -12.159 1.00 49.62 783 GLY A O 1
ATOM 6072 N N . ARG A 1 784 ? 59.213 10.048 -11.391 1.00 48.12 784 ARG A N 1
ATOM 6073 C CA . ARG A 1 784 ? 58.241 9.538 -10.404 1.00 48.12 784 ARG A CA 1
ATOM 6074 C C . ARG A 1 784 ? 58.124 10.461 -9.190 1.00 48.12 784 ARG A C 1
ATOM 6076 O O . ARG A 1 784 ? 57.041 10.575 -8.625 1.00 48.12 784 ARG A O 1
ATOM 6083 N N . ILE A 1 785 ? 59.216 11.127 -8.808 1.00 44.78 785 ILE A N 1
ATOM 6084 C CA . ILE A 1 785 ? 59.228 12.137 -7.741 1.00 44.78 785 ILE A CA 1
ATOM 6085 C C . ILE A 1 785 ? 58.511 13.418 -8.196 1.00 44.78 785 ILE A C 1
ATOM 6087 O O . ILE A 1 785 ? 57.729 13.960 -7.420 1.00 44.78 785 ILE A O 1
ATOM 6091 N N . SER A 1 786 ? 58.685 13.862 -9.449 1.00 51.25 786 SER A N 1
ATOM 6092 C CA . SER A 1 786 ? 57.933 15.005 -9.991 1.00 51.25 786 SER A CA 1
ATOM 6093 C C . SER A 1 786 ? 56.441 14.700 -10.151 1.00 51.25 786 SER A C 1
ATOM 6095 O O . SER A 1 786 ? 55.628 15.515 -9.746 1.00 51.25 786 SER A O 1
ATOM 6097 N N . ASP A 1 787 ? 56.066 13.502 -10.619 1.00 48.03 787 ASP A N 1
ATOM 6098 C CA . ASP A 1 787 ? 54.656 13.067 -10.672 1.00 48.03 787 ASP A CA 1
ATOM 6099 C C . ASP A 1 787 ? 54.023 12.991 -9.273 1.00 48.03 787 ASP A C 1
ATOM 6101 O O . ASP A 1 787 ? 52.855 13.328 -9.082 1.00 48.03 787 ASP A O 1
ATOM 6105 N N . ALA A 1 788 ? 54.786 12.555 -8.266 1.00 49.75 788 ALA A N 1
ATOM 6106 C CA . ALA A 1 788 ? 54.336 12.547 -6.878 1.00 49.75 788 ALA A CA 1
ATOM 6107 C C . ALA A 1 788 ? 54.218 13.967 -6.296 1.00 49.75 788 ALA A C 1
ATOM 6109 O O . ALA A 1 788 ? 53.307 14.222 -5.508 1.00 49.75 788 ALA A O 1
ATOM 6110 N N . ALA A 1 789 ? 55.100 14.891 -6.693 1.00 50.34 789 ALA A N 1
ATOM 6111 C CA . ALA A 1 789 ? 55.054 16.301 -6.311 1.00 50.34 789 ALA A CA 1
ATOM 6112 C C . ALA A 1 789 ? 53.877 17.041 -6.973 1.00 50.34 789 ALA A C 1
ATOM 6114 O O . ALA A 1 789 ? 53.166 17.773 -6.285 1.00 50.34 789 ALA A O 1
ATOM 6115 N N . ASP A 1 790 ? 53.598 16.775 -8.252 1.00 50.12 790 ASP A N 1
ATOM 6116 C CA . ASP A 1 790 ? 52.463 17.336 -8.995 1.00 50.12 790 ASP A CA 1
ATOM 6117 C C . ASP A 1 790 ? 51.122 16.800 -8.461 1.00 50.12 790 ASP A C 1
ATOM 6119 O O . ASP A 1 790 ? 50.185 17.569 -8.248 1.00 50.12 790 ASP A O 1
ATOM 6123 N N . ARG A 1 791 ? 51.044 15.509 -8.098 1.00 53.47 791 ARG A N 1
ATOM 6124 C CA . ARG A 1 791 ? 49.876 14.933 -7.394 1.00 53.47 791 ARG A CA 1
ATOM 6125 C C . ARG A 1 791 ? 49.692 15.480 -5.976 1.00 53.47 791 ARG A C 1
ATOM 6127 O O . ARG A 1 791 ? 48.560 15.572 -5.506 1.00 53.47 791 ARG A O 1
ATOM 6134 N N . LYS A 1 792 ? 50.777 15.857 -5.286 1.00 57.34 792 LYS A N 1
ATOM 6135 C CA . LYS A 1 792 ? 50.710 16.561 -3.991 1.00 57.34 792 LYS A CA 1
ATOM 6136 C C . LYS A 1 792 ? 50.256 18.016 -4.153 1.00 57.34 792 LYS A C 1
ATOM 6138 O O . LYS A 1 792 ? 49.546 18.519 -3.286 1.00 57.34 792 LYS A O 1
ATOM 6143 N N . ALA A 1 793 ? 50.645 18.673 -5.246 1.00 58.38 793 ALA A N 1
ATOM 6144 C CA . ALA A 1 793 ? 50.271 20.049 -5.567 1.00 58.38 793 ALA A CA 1
ATOM 6145 C C . ALA A 1 793 ? 48.828 20.184 -6.090 1.00 58.38 793 ALA A C 1
ATOM 6147 O O . ALA A 1 793 ? 48.205 21.230 -5.907 1.00 58.38 793 ALA A O 1
ATOM 6148 N N . PHE A 1 794 ? 48.282 19.135 -6.708 1.00 71.94 794 PHE A N 1
ATOM 6149 C CA . PHE A 1 794 ? 46.905 19.065 -7.206 1.00 71.94 794 PHE A CA 1
ATOM 6150 C C . PHE A 1 794 ? 46.054 18.107 -6.355 1.00 71.94 794 PHE A C 1
ATOM 6152 O O . PHE A 1 794 ? 45.464 17.136 -6.834 1.00 71.94 794 PHE A O 1
ATOM 6159 N N . ASN A 1 795 ? 46.056 18.360 -5.044 1.00 78.81 795 ASN A N 1
ATOM 6160 C CA . ASN A 1 795 ? 45.285 17.604 -4.056 1.00 78.81 795 ASN A CA 1
ATOM 6161 C C . ASN A 1 795 ? 43.766 17.805 -4.223 1.00 78.81 795 ASN A C 1
ATOM 6163 O O . ASN A 1 795 ? 43.340 18.724 -4.921 1.00 78.81 795 ASN A O 1
ATOM 6167 N N . TRP A 1 796 ? 42.957 16.969 -3.557 1.00 81.81 796 TRP A N 1
ATOM 6168 C CA . TRP A 1 796 ? 41.490 17.027 -3.651 1.00 81.81 796 TRP A CA 1
ATOM 6169 C C . TRP A 1 796 ? 40.938 18.440 -3.434 1.00 81.81 796 TRP A C 1
ATOM 6171 O O . TRP A 1 796 ? 40.247 18.938 -4.303 1.00 81.81 796 TRP A O 1
ATOM 6181 N N . ALA A 1 797 ? 41.363 19.146 -2.382 1.00 79.31 797 ALA A N 1
ATOM 6182 C CA . ALA A 1 797 ? 40.912 20.516 -2.110 1.00 79.31 797 ALA A CA 1
ATOM 6183 C C . ALA A 1 797 ? 41.180 21.509 -3.264 1.00 79.31 797 ALA A C 1
ATOM 6185 O O . ALA A 1 797 ? 40.485 22.509 -3.413 1.00 79.31 797 ALA A O 1
ATOM 6186 N N . THR A 1 798 ? 42.211 21.268 -4.079 1.00 84.25 798 THR A N 1
ATOM 6187 C CA . THR A 1 798 ? 42.490 22.076 -5.278 1.00 84.25 798 THR A CA 1
ATOM 6188 C C . THR A 1 798 ? 41.630 21.642 -6.466 1.00 84.25 798 THR A C 1
ATOM 6190 O O . THR A 1 798 ? 41.250 22.490 -7.267 1.00 84.25 798 THR A O 1
ATOM 6193 N N . ARG A 1 799 ? 41.319 20.344 -6.578 1.00 88.50 799 ARG A N 1
ATOM 6194 C CA . ARG A 1 799 ? 40.450 19.786 -7.625 1.00 88.50 799 ARG A CA 1
ATOM 6195 C C . ARG A 1 799 ? 38.988 20.136 -7.401 1.00 88.50 799 ARG A C 1
ATOM 6197 O O . ARG A 1 799 ? 38.344 20.581 -8.332 1.00 88.50 799 ARG A O 1
ATOM 6204 N N . GLU A 1 800 ? 38.515 20.027 -6.168 1.00 87.31 800 GLU A N 1
ATOM 6205 C CA . GLU A 1 800 ? 37.186 20.444 -5.724 1.00 87.31 800 GLU A CA 1
ATOM 6206 C C . GLU A 1 800 ? 36.937 21.913 -6.069 1.00 87.31 800 GLU A C 1
ATOM 6208 O O . GLU A 1 800 ? 35.988 22.224 -6.776 1.00 87.31 800 GLU A O 1
ATOM 6213 N N . ALA A 1 801 ? 37.866 22.801 -5.697 1.00 85.00 801 ALA A N 1
ATOM 6214 C CA . ALA A 1 801 ? 37.782 24.215 -6.053 1.00 85.00 801 ALA A CA 1
ATOM 6215 C C . ALA A 1 801 ? 37.802 24.455 -7.574 1.00 85.00 801 ALA A C 1
ATOM 6217 O O . ALA A 1 801 ? 37.176 25.400 -8.047 1.00 85.00 801 ALA A O 1
ATOM 6218 N N . LEU A 1 802 ? 38.530 23.634 -8.344 1.00 89.62 802 LEU A N 1
ATOM 6219 C CA . LEU A 1 802 ? 38.516 23.715 -9.805 1.00 89.62 802 LEU A CA 1
ATOM 6220 C C . LEU A 1 802 ? 37.162 23.270 -10.364 1.00 89.62 802 LEU A C 1
ATOM 6222 O O . LEU A 1 802 ? 36.621 23.944 -11.232 1.00 89.62 802 LEU A O 1
ATOM 6226 N N . TYR A 1 803 ? 36.628 22.146 -9.895 1.00 91.06 803 TYR A N 1
ATOM 6227 C CA . TYR A 1 803 ? 35.363 21.590 -10.367 1.00 91.06 803 TYR A CA 1
ATOM 6228 C C . TYR A 1 803 ? 34.189 22.504 -10.035 1.00 91.06 803 TYR A C 1
ATOM 6230 O O . TYR A 1 803 ? 33.388 22.761 -10.922 1.00 91.06 803 TYR A O 1
ATOM 6238 N N . ASP A 1 804 ? 34.156 23.069 -8.830 1.00 87.75 804 ASP A N 1
ATOM 6239 C CA . ASP A 1 804 ? 33.158 24.051 -8.397 1.00 87.75 804 ASP A CA 1
ATOM 6240 C C . ASP A 1 804 ? 33.216 25.322 -9.260 1.00 87.75 804 ASP A C 1
ATOM 6242 O O . ASP A 1 804 ? 32.203 25.811 -9.768 1.00 87.75 804 ASP A O 1
ATOM 6246 N N . HIS A 1 805 ? 34.431 25.812 -9.533 1.00 89.00 805 HIS A N 1
ATOM 6247 C CA . HIS A 1 805 ? 34.627 26.959 -10.414 1.00 89.00 805 HIS A CA 1
ATOM 6248 C C . HIS A 1 805 ? 34.172 26.674 -11.851 1.00 89.00 805 HIS A C 1
ATOM 6250 O O . HIS A 1 805 ? 33.471 27.491 -12.443 1.00 89.00 805 HIS A O 1
ATOM 6256 N N . LEU A 1 806 ? 34.537 25.518 -12.410 1.00 89.06 806 LEU A N 1
ATOM 6257 C CA . LEU A 1 806 ? 34.130 25.117 -13.757 1.00 89.06 806 LEU A CA 1
ATOM 6258 C C . LEU A 1 806 ? 32.619 24.880 -13.852 1.00 89.06 806 LEU A C 1
ATOM 6260 O O . LEU A 1 806 ? 32.016 25.314 -14.828 1.00 89.06 806 LEU A O 1
ATOM 6264 N N . ALA A 1 807 ? 32.003 24.243 -12.855 1.00 85.88 807 ALA A N 1
ATOM 6265 C CA . ALA A 1 807 ? 30.564 24.006 -12.812 1.00 85.88 807 ALA A CA 1
ATOM 6266 C C . ALA A 1 807 ? 29.788 25.327 -12.776 1.00 85.88 807 ALA A C 1
ATOM 6268 O O . ALA A 1 807 ? 28.899 25.543 -13.602 1.00 85.88 807 ALA A O 1
ATOM 6269 N N . THR A 1 808 ? 30.204 26.249 -11.905 1.00 85.62 808 THR A N 1
ATOM 6270 C CA . THR A 1 808 ? 29.590 27.575 -11.759 1.00 85.62 808 THR A CA 1
ATOM 6271 C C . THR A 1 808 ? 29.731 28.412 -13.031 1.00 85.62 808 THR A C 1
ATOM 6273 O O . THR A 1 808 ? 28.755 28.973 -13.522 1.00 85.62 808 THR A O 1
ATOM 6276 N N . GLN A 1 809 ? 30.940 28.508 -13.592 1.00 87.69 809 GLN A N 1
ATOM 6277 C CA . GLN A 1 809 ? 31.190 29.341 -14.774 1.00 87.69 809 GLN A CA 1
ATOM 6278 C C . GLN A 1 809 ? 30.522 28.767 -16.030 1.00 87.69 809 GLN A C 1
ATOM 6280 O O . GLN A 1 809 ? 29.886 29.513 -16.773 1.00 87.69 809 GLN A O 1
ATOM 6285 N N . ASN A 1 810 ? 30.575 27.446 -16.224 1.00 86.31 810 ASN A N 1
ATOM 6286 C CA . ASN A 1 810 ? 29.878 26.782 -17.324 1.00 86.31 810 ASN A CA 1
ATOM 6287 C C . ASN A 1 810 ? 28.349 26.902 -17.184 1.00 86.31 810 ASN A C 1
ATOM 6289 O O . ASN A 1 810 ? 27.655 27.074 -18.181 1.00 86.31 810 ASN A O 1
ATOM 6293 N N . GLY A 1 811 ? 27.815 26.857 -15.956 1.00 75.88 811 GLY A N 1
ATOM 6294 C CA . GLY A 1 811 ? 26.399 27.124 -15.672 1.00 75.88 811 GLY A CA 1
ATOM 6295 C C . GLY A 1 811 ? 25.970 28.558 -16.003 1.00 75.88 811 GLY A C 1
ATOM 6296 O O . GLY A 1 811 ? 24.846 28.774 -16.445 1.00 75.88 811 GLY A O 1
ATOM 6297 N N . ASN A 1 812 ? 26.889 29.519 -15.884 1.00 81.75 812 ASN A N 1
ATOM 6298 C CA . ASN A 1 812 ? 26.687 30.922 -16.258 1.00 81.75 812 ASN A CA 1
ATOM 6299 C C . ASN A 1 812 ? 26.957 31.209 -17.752 1.00 81.75 812 ASN A C 1
ATOM 6301 O O . ASN A 1 812 ? 26.970 32.371 -18.155 1.00 81.75 812 ASN A O 1
ATOM 6305 N N . GLY A 1 813 ? 27.189 30.178 -18.574 1.00 79.44 813 GLY A N 1
ATOM 6306 C CA . GLY A 1 813 ? 27.405 30.312 -20.019 1.00 79.44 813 GLY A CA 1
ATOM 6307 C C . GLY A 1 813 ? 28.821 30.723 -20.440 1.00 79.44 813 GLY A C 1
ATOM 6308 O O . GLY A 1 813 ? 29.029 31.063 -21.603 1.00 79.44 813 GLY A O 1
ATOM 6309 N N . VAL A 1 814 ? 29.799 30.696 -19.530 1.00 87.69 814 VAL A N 1
ATOM 6310 C CA . VAL A 1 814 ? 31.217 30.946 -19.846 1.00 87.69 814 VAL A CA 1
ATOM 6311 C C . VAL A 1 814 ? 31.846 29.682 -20.439 1.00 87.69 814 VAL A C 1
ATOM 6313 O O . VAL A 1 814 ? 31.565 28.575 -19.977 1.00 87.69 814 VAL A O 1
ATOM 6316 N N . SER A 1 815 ? 32.711 29.836 -21.450 1.00 87.25 815 SER A N 1
ATOM 6317 C CA . SER A 1 815 ? 33.423 28.700 -22.046 1.00 87.25 815 SER A CA 1
ATOM 6318 C C . SER A 1 815 ? 34.340 28.016 -21.024 1.00 87.25 815 SER A C 1
ATOM 6320 O O . SER A 1 815 ? 34.858 28.639 -20.092 1.00 87.25 815 SER A O 1
ATOM 6322 N N . VAL A 1 816 ? 34.558 26.712 -21.189 1.00 87.62 816 VAL A N 1
ATOM 6323 C CA . VAL A 1 816 ? 35.395 25.930 -20.267 1.00 87.62 816 VAL A CA 1
ATOM 6324 C C . VAL A 1 816 ? 36.839 26.440 -20.293 1.00 87.62 816 VAL A C 1
ATOM 6326 O O . VAL A 1 816 ? 37.506 26.477 -19.262 1.00 87.62 816 VAL A O 1
ATOM 6329 N N . GLU A 1 817 ? 37.319 26.874 -21.455 1.00 89.62 817 GLU A N 1
ATOM 6330 C CA . GLU A 1 817 ? 38.640 27.455 -21.660 1.00 89.62 817 GLU A CA 1
ATOM 6331 C C . GLU A 1 817 ? 38.821 28.757 -20.871 1.00 89.62 817 GLU A C 1
ATOM 6333 O O . GLU A 1 817 ? 39.821 28.904 -20.162 1.00 89.62 817 GLU A O 1
ATOM 6338 N N . ASP A 1 818 ? 37.840 29.662 -20.934 1.00 87.31 818 ASP A N 1
ATOM 6339 C CA . ASP A 1 818 ? 37.878 30.943 -20.219 1.00 87.31 818 ASP A CA 1
ATOM 6340 C C . ASP A 1 818 ? 37.763 30.739 -18.701 1.00 87.31 818 ASP A C 1
ATOM 6342 O O . ASP A 1 818 ? 38.457 31.393 -17.916 1.00 87.31 818 ASP A O 1
ATOM 6346 N N . ALA A 1 819 ? 36.946 29.773 -18.272 1.00 89.88 819 ALA A N 1
ATOM 6347 C CA . ALA A 1 819 ? 36.829 29.391 -16.868 1.00 89.88 819 ALA A CA 1
ATOM 6348 C C . ALA A 1 819 ? 38.137 28.781 -16.320 1.00 89.88 819 ALA A C 1
ATOM 6350 O O . ALA A 1 819 ? 38.538 29.065 -15.188 1.00 89.88 819 ALA A O 1
ATOM 6351 N N . LEU A 1 820 ? 38.855 27.982 -17.119 1.00 91.25 820 LEU A N 1
ATOM 6352 C CA . LEU A 1 820 ? 40.173 27.456 -16.745 1.00 91.25 820 LEU A CA 1
ATOM 6353 C C . LEU A 1 820 ? 41.220 28.573 -16.609 1.00 91.25 820 LEU A C 1
ATOM 6355 O O . LEU A 1 820 ? 42.020 28.545 -15.668 1.00 91.25 820 LEU A O 1
ATOM 6359 N N . ASP A 1 821 ? 41.209 29.564 -17.502 1.00 89.50 821 ASP A N 1
ATOM 6360 C CA . ASP A 1 821 ? 42.113 30.719 -17.441 1.00 89.50 821 ASP A CA 1
ATOM 6361 C C . ASP A 1 821 ? 41.822 31.596 -16.209 1.00 89.50 821 ASP A C 1
ATOM 6363 O O . ASP A 1 821 ? 42.745 31.981 -15.477 1.00 89.50 821 ASP A O 1
ATOM 6367 N N . GLY A 1 822 ? 40.539 31.828 -15.907 1.00 87.50 822 GLY A N 1
ATOM 6368 C CA . GLY A 1 822 ? 40.088 32.493 -14.684 1.00 87.50 822 GLY A CA 1
ATOM 6369 C C . GLY A 1 822 ? 40.572 31.774 -13.422 1.00 87.50 822 GLY A C 1
ATOM 6370 O O . GLY A 1 822 ? 41.162 32.392 -12.527 1.00 87.50 822 GLY A O 1
ATOM 6371 N N . PHE A 1 823 ? 40.430 30.449 -13.371 1.00 90.56 823 PHE A N 1
ATOM 6372 C CA . PHE A 1 823 ? 40.915 29.649 -12.249 1.00 90.56 823 PHE A CA 1
ATOM 6373 C C . PHE A 1 823 ? 42.442 29.670 -12.116 1.00 90.56 823 PHE A C 1
ATOM 6375 O O . PHE A 1 823 ? 42.974 29.790 -11.005 1.00 90.56 823 PHE A O 1
ATOM 6382 N N . ALA A 1 824 ? 43.174 29.599 -13.231 1.00 87.88 824 ALA A N 1
ATOM 6383 C CA . ALA A 1 824 ? 44.631 29.690 -13.229 1.00 87.88 824 ALA A CA 1
ATOM 6384 C C . ALA A 1 824 ? 45.104 31.042 -12.662 1.00 87.88 824 ALA A C 1
ATOM 6386 O O . ALA A 1 824 ? 46.021 31.076 -11.834 1.00 87.88 824 ALA A O 1
ATOM 6387 N N . ALA A 1 825 ? 44.430 32.143 -13.011 1.00 86.19 825 ALA A N 1
ATOM 6388 C CA . ALA A 1 825 ? 44.696 33.468 -12.454 1.00 86.19 825 ALA A CA 1
ATOM 6389 C C . ALA A 1 825 ? 44.415 33.540 -10.939 1.00 86.19 825 ALA A C 1
ATOM 6391 O O . ALA A 1 825 ? 45.210 34.113 -10.184 1.00 86.19 825 ALA A O 1
ATOM 6392 N N . ILE A 1 826 ? 43.336 32.907 -10.461 1.00 86.56 826 ILE A N 1
ATOM 6393 C CA . ILE A 1 826 ? 43.030 32.794 -9.023 1.00 86.56 826 ILE A CA 1
ATOM 6394 C C . ILE A 1 826 ? 44.138 32.016 -8.293 1.00 86.56 826 ILE A C 1
ATOM 6396 O O . ILE A 1 826 ? 44.591 32.430 -7.221 1.00 86.56 826 ILE A O 1
ATOM 6400 N N . MET A 1 827 ? 44.629 30.919 -8.873 1.00 85.12 827 MET A N 1
ATOM 6401 C CA . MET A 1 827 ? 45.714 30.122 -8.288 1.00 85.12 827 MET A CA 1
ATOM 6402 C C . MET A 1 827 ? 47.049 30.882 -8.245 1.00 85.12 827 MET A C 1
ATOM 6404 O O . MET A 1 827 ? 47.776 30.775 -7.251 1.00 85.12 827 MET A O 1
ATOM 6408 N N . LEU A 1 828 ? 47.352 31.704 -9.258 1.00 83.19 828 LEU A N 1
ATOM 6409 C CA . LEU A 1 828 ? 48.521 32.594 -9.254 1.00 83.19 828 LEU A CA 1
ATOM 6410 C C . LEU A 1 828 ? 48.436 33.635 -8.133 1.00 83.19 828 LEU A C 1
ATOM 6412 O O . LEU A 1 828 ? 49.409 33.802 -7.393 1.00 83.19 828 LEU A O 1
ATOM 6416 N N . LYS A 1 829 ? 47.266 34.263 -7.937 1.00 83.81 829 LYS A N 1
ATOM 6417 C CA . LYS A 1 829 ? 47.020 35.191 -6.815 1.00 83.81 829 LYS A CA 1
ATOM 6418 C C . LYS A 1 829 ? 47.212 34.511 -5.455 1.00 83.81 829 LYS A C 1
ATOM 6420 O O . LYS A 1 829 ? 47.778 35.105 -4.543 1.00 83.81 829 LYS A O 1
ATOM 6425 N N . ARG A 1 830 ? 46.833 33.234 -5.331 1.00 80.94 830 ARG A N 1
ATOM 6426 C CA . ARG A 1 830 ? 47.023 32.409 -4.120 1.00 80.94 830 ARG A CA 1
ATOM 6427 C C . ARG A 1 830 ? 48.431 31.806 -3.979 1.00 80.94 830 ARG A C 1
ATOM 6429 O O . ARG A 1 830 ? 48.630 30.911 -3.160 1.00 80.94 830 ARG A O 1
ATOM 6436 N N . LYS A 1 831 ? 49.412 32.269 -4.767 1.00 80.81 831 LYS A N 1
ATOM 6437 C CA . LYS A 1 831 ? 50.811 31.790 -4.788 1.00 80.81 831 LYS A CA 1
ATOM 6438 C C . LYS A 1 831 ? 50.971 30.289 -5.106 1.00 80.81 831 LYS A C 1
ATOM 6440 O O . LYS A 1 831 ? 52.041 29.725 -4.880 1.00 80.81 831 LYS A O 1
ATOM 6445 N N . ARG A 1 832 ? 49.965 29.631 -5.696 1.00 79.94 832 ARG A N 1
ATOM 6446 C CA . ARG A 1 832 ? 50.014 28.212 -6.107 1.00 79.94 832 ARG A CA 1
ATOM 6447 C C . ARG A 1 832 ? 50.488 28.068 -7.555 1.00 79.94 832 ARG A C 1
ATOM 6449 O O . ARG A 1 832 ? 49.725 27.707 -8.447 1.00 79.94 832 ARG A O 1
ATOM 6456 N N . ARG A 1 833 ? 51.772 28.368 -7.791 1.00 77.69 833 ARG A N 1
ATOM 6457 C CA . ARG A 1 833 ? 52.372 28.437 -9.142 1.00 77.69 833 ARG A CA 1
ATOM 6458 C C . ARG A 1 833 ? 52.323 27.113 -9.916 1.00 77.69 833 ARG A C 1
ATOM 6460 O O . ARG A 1 833 ? 52.086 27.133 -11.118 1.00 77.69 833 ARG A O 1
ATOM 6467 N N . SER A 1 834 ? 52.512 25.979 -9.242 1.00 75.94 834 SER A N 1
ATOM 6468 C CA . SER A 1 834 ? 52.462 24.647 -9.864 1.00 75.94 834 SER A CA 1
ATOM 6469 C C . SER A 1 834 ? 51.051 24.277 -10.328 1.00 75.94 834 SER A C 1
ATOM 6471 O O . SER A 1 834 ? 50.867 23.896 -11.481 1.00 75.94 834 SER A O 1
ATOM 6473 N N . SER A 1 835 ? 50.044 24.461 -9.470 1.00 79.88 835 SER A N 1
ATOM 6474 C CA . SER A 1 835 ? 48.639 24.206 -9.809 1.00 79.88 835 SER A CA 1
ATOM 6475 C C . SER A 1 835 ? 48.159 25.139 -10.925 1.00 79.88 835 SER A C 1
ATOM 6477 O O . SER A 1 835 ? 47.511 24.681 -11.859 1.00 79.88 835 SER A O 1
ATOM 6479 N N . ALA A 1 836 ? 48.539 26.422 -10.889 1.00 82.38 836 ALA A N 1
ATOM 6480 C CA . ALA A 1 836 ? 48.218 27.374 -11.953 1.00 82.38 836 ALA A CA 1
ATOM 6481 C C . ALA A 1 836 ? 48.824 26.980 -13.310 1.00 82.38 836 ALA A C 1
ATOM 6483 O O . ALA A 1 836 ? 48.128 27.000 -14.321 1.00 82.38 836 ALA A O 1
ATOM 6484 N N . ALA A 1 837 ? 50.101 26.578 -13.334 1.00 81.00 837 ALA A N 1
ATOM 6485 C CA . ALA A 1 837 ? 50.764 26.122 -14.556 1.00 81.00 837 ALA A CA 1
ATOM 6486 C C . ALA A 1 837 ? 50.118 24.848 -15.125 1.00 81.00 837 ALA A C 1
ATOM 6488 O O . ALA A 1 837 ? 50.034 24.681 -16.343 1.00 81.00 837 ALA A O 1
ATOM 6489 N N . LEU A 1 838 ? 49.640 23.961 -14.249 1.00 83.12 838 LEU A N 1
ATOM 6490 C CA . LEU A 1 838 ? 48.927 22.752 -14.641 1.00 83.12 838 LEU A CA 1
ATOM 6491 C C . LEU A 1 838 ? 47.581 23.091 -15.296 1.00 83.12 838 LEU A C 1
ATOM 6493 O O . LEU A 1 838 ? 47.325 22.616 -16.400 1.00 83.12 838 LEU A O 1
ATOM 6497 N N . VAL A 1 839 ? 46.765 23.951 -14.674 1.00 86.38 839 VAL A N 1
ATOM 6498 C CA . VAL A 1 839 ? 45.460 24.369 -15.222 1.00 86.38 839 VAL A CA 1
ATOM 6499 C C . VAL A 1 839 ? 45.623 25.140 -16.536 1.00 86.38 839 VAL A C 1
ATOM 6501 O O . VAL A 1 839 ? 44.940 24.832 -17.510 1.00 86.38 839 VAL A O 1
ATOM 6504 N N . ALA A 1 840 ? 46.603 26.043 -16.627 1.00 85.44 840 ALA A N 1
ATOM 6505 C CA . ALA A 1 840 ? 46.906 26.756 -17.869 1.00 85.44 840 ALA A CA 1
ATOM 6506 C C . ALA A 1 840 ? 47.330 25.806 -19.010 1.00 85.44 840 ALA A C 1
ATOM 6508 O O . ALA A 1 840 ? 46.997 26.021 -20.175 1.00 85.44 840 ALA A O 1
ATOM 6509 N N . ASN A 1 841 ? 48.035 24.711 -18.698 1.00 85.50 841 ASN A N 1
ATOM 6510 C CA . ASN A 1 841 ? 48.379 23.690 -19.693 1.00 85.50 841 ASN A CA 1
ATOM 6511 C C . ASN A 1 841 ? 47.144 22.906 -20.164 1.00 85.50 841 ASN A C 1
ATOM 6513 O O . ASN A 1 841 ? 47.072 22.556 -21.340 1.00 85.50 841 ASN A O 1
ATOM 6517 N N . VAL A 1 842 ? 46.172 22.654 -19.279 1.00 86.75 842 VAL A N 1
ATOM 6518 C CA . VAL A 1 842 ? 44.883 22.041 -19.645 1.00 86.75 842 VAL A CA 1
ATOM 6519 C C . VAL A 1 842 ? 44.116 22.965 -20.595 1.00 86.75 842 VAL A C 1
ATOM 6521 O O . VAL A 1 842 ? 43.753 22.522 -21.682 1.00 86.75 842 VAL A O 1
ATOM 6524 N N . ALA A 1 843 ? 43.981 24.253 -20.260 1.00 86.69 843 ALA A N 1
ATOM 6525 C CA . ALA A 1 843 ? 43.312 25.250 -21.104 1.00 86.69 843 ALA A CA 1
ATOM 6526 C C . ALA A 1 843 ? 43.963 25.381 -22.490 1.00 86.69 843 ALA A C 1
ATOM 6528 O O . ALA A 1 843 ? 43.286 25.414 -23.517 1.00 86.69 843 ALA A O 1
ATOM 6529 N N . ARG A 1 844 ? 45.302 25.397 -22.540 1.00 88.19 844 ARG A N 1
ATOM 6530 C CA . ARG A 1 844 ? 46.060 25.439 -23.799 1.00 88.19 844 ARG A CA 1
ATOM 6531 C C . ARG A 1 844 ? 45.778 24.221 -24.680 1.00 88.19 844 ARG A C 1
ATOM 6533 O O . ARG A 1 844 ? 45.584 24.372 -25.877 1.00 88.19 844 ARG A O 1
ATOM 6540 N N . ARG A 1 845 ? 45.730 23.019 -24.098 1.00 86.38 845 ARG A N 1
ATOM 6541 C CA . ARG A 1 845 ? 45.434 21.780 -24.840 1.00 86.38 845 ARG A CA 1
ATOM 6542 C C . ARG A 1 845 ? 44.001 21.737 -25.354 1.00 86.38 845 ARG A C 1
ATOM 6544 O O . ARG A 1 845 ? 43.772 21.185 -26.424 1.00 86.38 845 ARG A O 1
ATOM 6551 N N . MET A 1 846 ? 43.056 22.317 -24.617 1.00 88.50 846 MET A N 1
ATOM 6552 C CA . MET A 1 846 ? 41.678 22.438 -25.089 1.00 88.50 846 MET A CA 1
ATOM 6553 C C . MET A 1 846 ? 41.569 23.348 -26.308 1.00 88.50 846 MET A C 1
ATOM 6555 O O . MET A 1 846 ? 40.980 22.949 -27.309 1.00 88.50 846 MET A O 1
ATOM 6559 N N . ARG A 1 847 ? 42.280 24.483 -26.300 1.00 85.44 847 ARG A N 1
ATOM 6560 C CA . ARG A 1 847 ? 42.413 25.363 -27.475 1.00 85.44 847 ARG A CA 1
ATOM 6561 C C . ARG A 1 847 ? 43.087 24.693 -28.678 1.00 85.44 847 ARG A C 1
ATOM 6563 O O . ARG A 1 847 ? 42.810 25.056 -29.813 1.00 85.44 847 ARG A O 1
ATOM 6570 N N . GLU A 1 848 ? 43.926 23.682 -28.451 1.00 86.75 848 GLU A N 1
ATOM 6571 C CA . GLU A 1 848 ? 44.506 22.824 -29.501 1.00 86.75 848 GLU A CA 1
ATOM 6572 C C . GLU A 1 848 ? 43.515 21.754 -30.031 1.00 86.75 848 GLU A C 1
ATOM 6574 O O . GLU A 1 848 ? 43.902 20.882 -30.810 1.00 86.75 848 GLU A O 1
ATOM 6579 N N . GLY A 1 849 ? 42.242 21.790 -29.618 1.00 78.06 849 GLY A N 1
ATOM 6580 C CA . GLY A 1 849 ? 41.185 20.872 -30.057 1.00 78.06 849 GLY A CA 1
ATOM 6581 C C . GLY A 1 849 ? 41.092 19.575 -29.246 1.00 78.06 849 GLY A C 1
ATOM 6582 O O . GLY A 1 849 ? 40.415 18.628 -29.654 1.00 78.06 849 GLY A O 1
ATOM 6583 N N . MET A 1 850 ? 41.783 19.483 -28.104 1.00 85.88 850 MET A N 1
ATOM 6584 C CA . MET A 1 850 ? 41.690 18.321 -27.221 1.00 85.88 850 MET A CA 1
ATOM 6585 C C . MET A 1 850 ? 40.489 18.457 -26.275 1.00 85.88 850 MET A C 1
ATOM 6587 O O . MET A 1 850 ? 40.386 19.455 -25.577 1.00 85.88 850 MET A O 1
ATOM 6591 N N . PRO A 1 851 ? 39.623 17.443 -26.132 1.00 83.69 851 PRO A N 1
ATOM 6592 C CA . PRO A 1 851 ? 38.547 17.520 -25.149 1.00 83.69 851 PRO A CA 1
ATOM 6593 C C . PRO A 1 851 ? 39.095 17.537 -23.709 1.00 83.69 851 PRO A C 1
ATOM 6595 O O . PRO A 1 851 ? 40.127 16.906 -23.431 1.00 83.69 851 PRO A O 1
ATOM 6598 N N . LEU A 1 852 ? 38.385 18.195 -22.789 1.00 87.12 852 LEU A N 1
ATOM 6599 C CA . LEU A 1 852 ? 38.728 18.377 -21.376 1.00 87.12 852 LEU A CA 1
ATOM 6600 C C . LEU A 1 852 ? 39.137 17.063 -20.717 1.00 87.12 852 LEU A C 1
ATOM 6602 O O . LEU A 1 852 ? 40.180 17.036 -20.064 1.00 87.12 852 LEU A O 1
ATOM 6606 N N . ARG A 1 853 ? 38.417 15.948 -20.933 1.00 83.19 853 ARG A N 1
ATOM 6607 C CA . ARG A 1 853 ? 38.784 14.656 -20.313 1.00 83.19 853 ARG A CA 1
ATOM 6608 C C . ARG A 1 853 ? 40.217 14.239 -20.640 1.00 83.19 853 ARG A C 1
ATOM 6610 O O . ARG A 1 853 ? 40.921 13.718 -19.783 1.00 83.19 853 ARG A O 1
ATOM 6617 N N . LYS A 1 854 ? 40.669 14.470 -21.880 1.00 80.94 854 LYS A N 1
ATOM 6618 C CA . LYS A 1 854 ? 42.020 14.110 -22.335 1.00 80.94 854 LYS A CA 1
ATOM 6619 C C . LYS A 1 854 ? 43.036 15.160 -21.900 1.00 80.94 854 LYS A C 1
ATOM 6621 O O . LYS A 1 854 ? 44.160 14.804 -21.549 1.00 80.94 854 LYS A O 1
ATOM 6626 N N . ALA A 1 855 ? 42.640 16.432 -21.898 1.00 84.50 855 ALA A N 1
ATOM 6627 C CA . ALA A 1 855 ? 43.492 17.529 -21.466 1.00 84.50 855 ALA A CA 1
ATOM 6628 C C . ALA A 1 855 ? 43.832 17.421 -19.967 1.00 84.50 855 ALA A C 1
ATOM 6630 O O . ALA A 1 855 ? 44.995 17.595 -19.597 1.00 84.50 855 ALA A O 1
ATOM 6631 N N . ILE A 1 856 ? 42.853 17.047 -19.133 1.00 83.75 856 ILE A N 1
ATOM 6632 C CA . ILE A 1 856 ? 42.963 16.968 -17.669 1.00 83.75 856 ILE A CA 1
ATOM 6633 C C . ILE A 1 856 ? 43.464 15.608 -17.147 1.00 83.75 856 ILE A C 1
ATOM 6635 O O . ILE A 1 856 ? 43.888 15.510 -15.997 1.00 83.75 856 ILE A O 1
ATOM 6639 N N . ALA A 1 857 ? 43.501 14.567 -17.992 1.00 77.69 857 ALA A N 1
ATOM 6640 C CA . ALA A 1 857 ? 43.867 13.192 -17.617 1.00 77.69 857 ALA A CA 1
ATOM 6641 C C . ALA A 1 857 ? 45.242 13.037 -16.939 1.00 77.69 857 ALA A C 1
ATOM 6643 O O . ALA A 1 857 ? 45.495 12.041 -16.265 1.00 77.69 857 ALA A O 1
ATOM 6644 N N . ILE A 1 858 ? 46.146 14.005 -17.117 1.00 72.31 858 ILE A N 1
ATOM 6645 C CA . ILE A 1 858 ? 47.463 14.003 -16.463 1.00 72.31 858 ILE A CA 1
ATOM 6646 C C . ILE A 1 858 ? 47.353 14.319 -14.962 1.00 72.31 858 ILE A C 1
ATOM 6648 O O . ILE A 1 858 ? 48.184 13.869 -14.176 1.00 72.31 858 ILE A O 1
ATOM 6652 N N . ALA A 1 859 ? 46.330 15.074 -14.560 1.00 73.50 859 ALA A N 1
ATOM 6653 C CA . ALA A 1 859 ? 46.208 15.647 -13.223 1.00 73.50 859 ALA A CA 1
ATOM 6654 C C . ALA A 1 859 ? 45.140 14.975 -12.349 1.00 73.50 859 ALA A C 1
ATOM 6656 O O . ALA A 1 859 ? 45.110 15.186 -11.138 1.00 73.50 859 ALA A O 1
ATOM 6657 N N . VAL A 1 860 ? 44.268 14.170 -12.956 1.00 79.44 860 VAL A N 1
ATOM 6658 C CA . VAL A 1 860 ? 43.025 13.680 -12.351 1.00 79.44 860 VAL A CA 1
ATOM 6659 C C . VAL A 1 860 ? 42.961 12.148 -12.444 1.00 79.44 860 VAL A C 1
ATOM 6661 O O . VAL A 1 860 ? 43.361 11.600 -13.474 1.00 79.44 860 VAL A O 1
ATOM 6664 N N . PRO A 1 861 ? 42.511 11.422 -11.402 1.00 75.62 861 PRO A N 1
ATOM 6665 C CA . PRO A 1 861 ? 42.404 9.961 -11.436 1.00 75.62 861 PRO A CA 1
ATOM 6666 C C . PRO A 1 861 ? 41.308 9.444 -12.395 1.00 75.62 861 PRO A C 1
ATOM 6668 O O . PRO A 1 861 ? 40.457 10.190 -12.871 1.00 75.62 861 PRO A O 1
ATOM 6671 N N . LEU A 1 862 ? 41.390 8.159 -12.762 1.00 65.75 862 LEU A N 1
ATOM 6672 C CA . LEU A 1 862 ? 40.608 7.561 -13.863 1.00 65.75 862 LEU A CA 1
ATOM 6673 C C . LEU A 1 862 ? 39.091 7.519 -13.613 1.00 65.75 862 LEU A C 1
ATOM 6675 O O . LEU A 1 862 ? 38.313 7.545 -14.561 1.00 65.75 862 LEU A O 1
ATOM 6679 N N . ASP A 1 863 ? 38.683 7.431 -12.355 1.00 66.06 863 ASP A N 1
ATOM 6680 C CA . ASP A 1 863 ? 37.295 7.484 -11.895 1.00 66.06 863 ASP A CA 1
ATOM 6681 C C . ASP A 1 863 ? 36.680 8.874 -12.105 1.00 66.06 863 ASP A C 1
ATOM 6683 O O . ASP A 1 863 ? 35.611 8.994 -12.703 1.00 66.06 863 ASP A O 1
ATOM 6687 N N . GLU A 1 864 ? 37.402 9.925 -11.712 1.00 78.94 864 GLU A N 1
ATOM 6688 C CA . GLU A 1 864 ? 37.024 11.323 -11.948 1.00 78.94 864 GLU A CA 1
ATOM 6689 C C . GLU A 1 864 ? 36.954 11.632 -13.464 1.00 78.94 864 GLU A C 1
ATOM 6691 O O . GLU A 1 864 ? 36.000 12.249 -13.941 1.00 78.94 864 GLU A O 1
ATOM 6696 N N . GLN A 1 865 ? 37.905 11.119 -14.260 1.00 79.50 865 GLN A N 1
ATOM 6697 C CA . GLN A 1 865 ? 37.912 11.279 -15.725 1.00 79.50 865 GLN A CA 1
ATOM 6698 C C . GLN A 1 865 ? 36.664 10.702 -16.403 1.00 79.50 865 GLN A C 1
ATOM 6700 O O . GLN A 1 865 ? 36.214 11.236 -17.417 1.00 79.50 865 GLN A O 1
ATOM 6705 N N . ALA A 1 866 ? 36.119 9.606 -15.876 1.00 69.19 866 ALA A N 1
ATOM 6706 C CA . ALA A 1 866 ? 34.988 8.915 -16.478 1.00 69.19 866 ALA A CA 1
ATOM 6707 C C . ALA A 1 866 ? 33.686 9.728 -16.337 1.00 69.19 866 ALA A C 1
ATOM 6709 O O . ALA A 1 866 ? 32.894 9.793 -17.275 1.00 69.19 866 ALA A O 1
ATOM 6710 N N . ILE A 1 867 ? 33.508 10.407 -15.200 1.00 72.44 867 ILE A N 1
ATOM 6711 C CA . ILE A 1 867 ? 32.376 11.312 -14.954 1.00 72.44 867 ILE A CA 1
ATOM 6712 C C . ILE A 1 867 ? 32.503 12.567 -15.828 1.00 72.44 867 ILE A C 1
ATOM 6714 O O . ILE A 1 867 ? 31.549 12.941 -16.508 1.00 72.44 867 ILE A O 1
ATOM 6718 N N . ILE A 1 868 ? 33.703 13.158 -15.894 1.00 83.00 868 ILE A N 1
ATOM 6719 C CA . ILE A 1 868 ? 33.989 14.316 -16.758 1.00 83.00 868 ILE A CA 1
ATOM 6720 C C . ILE A 1 868 ? 33.711 13.974 -18.228 1.00 83.00 868 ILE A C 1
ATOM 6722 O O . ILE A 1 868 ? 33.061 14.745 -18.926 1.00 83.00 868 ILE A O 1
ATOM 6726 N N . ALA A 1 869 ? 34.138 12.796 -18.692 1.00 75.88 869 ALA A N 1
ATOM 6727 C CA . ALA A 1 869 ? 33.888 12.339 -20.057 1.00 75.88 869 ALA A CA 1
ATOM 6728 C C . ALA A 1 869 ? 32.389 12.226 -20.379 1.00 75.88 869 ALA A C 1
ATOM 6730 O O . ALA A 1 869 ? 31.978 12.605 -21.475 1.00 75.88 869 ALA A O 1
ATOM 6731 N N . GLY A 1 870 ? 31.576 11.746 -19.433 1.00 66.75 870 GLY A N 1
ATOM 6732 C CA . GLY A 1 870 ? 30.123 11.704 -19.593 1.00 66.75 870 GLY A CA 1
ATOM 6733 C C . GLY A 1 870 ? 29.483 13.086 -19.638 1.00 66.75 870 GLY A C 1
ATOM 6734 O O . GLY A 1 870 ? 28.659 13.353 -20.512 1.00 66.75 870 GLY A O 1
ATOM 6735 N N . GLY A 1 871 ? 29.925 14.000 -18.773 1.00 74.31 871 GLY A N 1
ATOM 6736 C CA . GLY A 1 871 ? 29.506 15.403 -18.808 1.00 74.31 871 GLY A CA 1
ATOM 6737 C C . GLY A 1 871 ? 29.835 16.095 -20.133 1.00 74.31 871 GLY A C 1
ATOM 6738 O O . GLY A 1 871 ? 28.997 16.801 -20.685 1.00 74.31 871 GLY A O 1
ATOM 6739 N N . GLU A 1 872 ? 31.022 15.846 -20.689 1.00 79.50 872 GLU A N 1
ATOM 6740 C CA . GLU A 1 872 ? 31.424 16.393 -21.989 1.00 79.50 872 GLU A CA 1
ATOM 6741 C C . GLU A 1 872 ? 30.598 15.840 -23.154 1.00 79.50 872 GLU A C 1
ATOM 6743 O O . GLU A 1 872 ? 30.137 16.601 -23.999 1.00 79.50 872 GLU A O 1
ATOM 6748 N N . MET A 1 873 ? 30.416 14.516 -23.222 1.00 70.81 873 MET A N 1
ATOM 6749 C CA . MET A 1 873 ? 29.713 13.860 -24.337 1.00 70.81 873 MET A CA 1
ATOM 6750 C C . MET A 1 873 ? 28.229 14.231 -24.410 1.00 70.81 873 MET A C 1
ATOM 6752 O O . MET A 1 873 ? 27.612 14.105 -25.463 1.00 70.81 873 MET A O 1
ATOM 6756 N N . SER A 1 874 ? 27.673 14.683 -23.292 1.00 65.81 874 SER A N 1
ATOM 6757 C CA . SER A 1 874 ? 26.260 15.001 -23.121 1.00 65.81 874 SER A CA 1
ATOM 6758 C C . SER A 1 874 ? 25.927 16.482 -23.207 1.00 65.81 874 SER A C 1
ATOM 6760 O O . SER A 1 874 ? 24.756 16.851 -23.134 1.00 65.81 874 SER A O 1
ATOM 6762 N N . GLY A 1 875 ? 26.952 17.335 -23.294 1.00 74.56 875 GLY A N 1
ATOM 6763 C CA . GLY A 1 875 ? 26.803 18.784 -23.180 1.00 74.56 875 GLY A CA 1
ATOM 6764 C C . GLY A 1 875 ? 26.405 19.263 -21.777 1.00 74.56 875 GLY A C 1
ATOM 6765 O O . GLY A 1 875 ? 26.085 20.435 -21.611 1.00 74.56 875 GLY A O 1
ATOM 6766 N N . LYS A 1 876 ? 26.429 18.393 -20.755 1.00 77.81 876 LYS A N 1
ATOM 6767 C CA . LYS A 1 876 ? 26.033 18.695 -19.366 1.00 77.81 876 LYS A CA 1
ATOM 6768 C C . LYS A 1 876 ? 27.223 18.646 -18.403 1.00 77.81 876 LYS A C 1
ATOM 6770 O O . LYS A 1 876 ? 27.157 18.038 -17.334 1.00 77.81 876 LYS A O 1
ATOM 6775 N N . LEU A 1 877 ? 28.330 19.290 -18.775 1.00 82.94 877 LEU A N 1
ATOM 6776 C CA . LEU A 1 877 ? 29.581 19.232 -18.013 1.00 82.94 877 LEU A CA 1
ATOM 6777 C C . LEU A 1 877 ? 29.447 19.771 -16.577 1.00 82.94 877 LEU A C 1
ATOM 6779 O O . LEU A 1 877 ? 29.984 19.154 -15.662 1.00 82.94 877 LEU A O 1
ATOM 6783 N N . GLY A 1 878 ? 28.702 20.862 -16.361 1.00 79.12 878 GLY A N 1
ATOM 6784 C CA . GLY A 1 878 ? 28.512 21.435 -15.019 1.00 79.12 878 GLY A CA 1
ATOM 6785 C C . GLY A 1 878 ? 27.875 20.455 -14.027 1.00 79.12 878 GLY A C 1
ATOM 6786 O O . GLY A 1 878 ? 28.421 20.221 -12.955 1.00 79.12 878 GLY A O 1
ATOM 6787 N N . ILE A 1 879 ? 26.804 19.771 -14.444 1.00 73.81 879 ILE A N 1
ATOM 6788 C CA . ILE A 1 879 ? 26.105 18.771 -13.618 1.00 73.81 879 ILE A CA 1
ATOM 6789 C C . ILE A 1 879 ? 27.032 17.596 -13.275 1.00 73.81 879 ILE A C 1
ATOM 6791 O O . ILE A 1 879 ? 27.033 17.100 -12.149 1.00 73.81 879 ILE A O 1
ATOM 6795 N N . ALA A 1 880 ? 27.851 17.154 -14.233 1.00 77.50 880 ALA A N 1
ATOM 6796 C CA . ALA A 1 880 ? 28.798 16.066 -14.008 1.00 77.50 880 ALA A CA 1
ATOM 6797 C C . ALA A 1 880 ? 29.883 16.434 -12.978 1.00 77.50 880 ALA A C 1
ATOM 6799 O O . ALA A 1 880 ? 30.298 15.581 -12.192 1.00 77.50 880 ALA A O 1
ATOM 6800 N N . LEU A 1 881 ? 30.327 17.693 -12.957 1.00 84.38 881 LEU A N 1
ATOM 6801 C CA . LEU A 1 881 ? 31.307 18.194 -11.992 1.00 84.38 881 LEU A CA 1
ATOM 6802 C C . LEU A 1 881 ? 30.710 18.323 -10.578 1.00 84.38 881 LEU A C 1
ATOM 6804 O O . LEU A 1 881 ? 31.349 17.886 -9.620 1.00 84.38 881 LEU A O 1
ATOM 6808 N N . ASP A 1 882 ? 29.466 18.791 -10.443 1.00 79.88 882 ASP A N 1
ATOM 6809 C CA . ASP A 1 882 ? 28.751 18.844 -9.152 1.00 79.88 882 ASP A CA 1
ATOM 6810 C C . ASP A 1 882 ? 28.505 17.444 -8.564 1.00 79.88 882 ASP A C 1
ATOM 6812 O O . ASP A 1 882 ? 28.655 17.191 -7.360 1.00 79.88 882 ASP A O 1
ATOM 6816 N N . LEU A 1 883 ? 28.163 16.485 -9.427 1.00 73.69 883 LEU A N 1
ATOM 6817 C CA . LEU A 1 883 ? 27.987 15.088 -9.037 1.00 73.69 883 LEU A CA 1
ATOM 6818 C C . LEU A 1 883 ? 29.310 14.458 -8.566 1.00 73.69 883 LEU A C 1
ATOM 6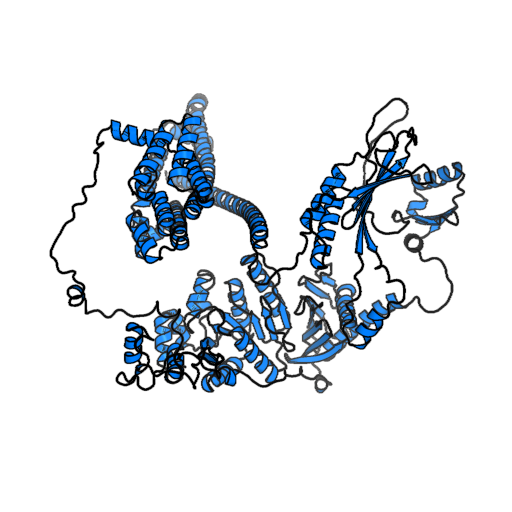820 O O . LEU A 1 883 ? 29.326 13.643 -7.642 1.00 73.69 883 LEU A O 1
ATOM 6824 N N . LEU A 1 884 ? 30.434 14.861 -9.162 1.00 79.75 884 LEU A N 1
ATOM 6825 C CA . LEU A 1 884 ? 31.769 14.415 -8.770 1.00 79.75 884 LEU A CA 1
ATOM 6826 C C . LEU A 1 884 ? 32.141 14.933 -7.369 1.00 79.75 884 LEU A C 1
ATOM 6828 O O . LEU A 1 884 ? 32.581 14.138 -6.533 1.00 79.75 884 LEU A O 1
ATOM 6832 N N . ILE A 1 885 ? 31.895 16.217 -7.083 1.00 81.81 885 ILE A N 1
ATOM 6833 C CA . ILE A 1 885 ? 32.125 16.827 -5.759 1.00 81.81 885 ILE A CA 1
ATOM 6834 C C . ILE A 1 885 ? 31.277 16.121 -4.691 1.00 81.81 885 ILE A C 1
ATOM 6836 O O . ILE A 1 885 ? 31.803 15.580 -3.716 1.00 81.81 885 ILE A O 1
ATOM 6840 N N . SER A 1 886 ? 29.966 16.025 -4.924 1.00 74.25 886 SER A N 1
ATOM 6841 C CA . SER A 1 886 ? 29.027 15.435 -3.962 1.00 74.25 886 SER A CA 1
ATOM 6842 C C . SER A 1 886 ? 29.249 13.934 -3.717 1.00 74.25 886 SER A C 1
ATOM 6844 O O . SER A 1 886 ? 29.001 13.439 -2.612 1.00 74.25 886 SER A O 1
ATOM 6846 N N . SER A 1 887 ? 29.742 13.193 -4.714 1.00 70.94 887 SER A N 1
ATOM 6847 C CA . SER A 1 887 ? 30.132 11.786 -4.568 1.00 70.94 887 SER A CA 1
ATOM 6848 C C . SER A 1 887 ? 31.345 11.623 -3.645 1.00 70.94 887 SER A C 1
ATOM 6850 O O . SER A 1 887 ? 31.327 10.780 -2.741 1.00 70.94 887 SER A O 1
ATOM 6852 N N . HIS A 1 888 ? 32.373 12.458 -3.816 1.00 78.12 888 HIS A N 1
ATOM 6853 C CA . HIS A 1 888 ? 33.593 12.387 -3.015 1.00 78.12 888 HIS A CA 1
ATOM 6854 C C . HIS A 1 888 ? 33.331 12.713 -1.537 1.00 78.12 888 HIS A C 1
ATOM 6856 O O . HIS A 1 888 ? 33.776 11.971 -0.659 1.00 78.12 888 HIS A O 1
ATOM 6862 N N . ASP A 1 889 ? 32.532 13.743 -1.245 1.00 72.06 889 ASP A N 1
ATOM 6863 C CA . ASP A 1 889 ? 32.193 14.135 0.131 1.00 72.06 889 ASP A CA 1
ATOM 6864 C C . ASP A 1 889 ? 31.501 13.022 0.919 1.00 72.06 889 ASP A C 1
ATOM 6866 O O . ASP A 1 889 ? 31.777 12.805 2.108 1.00 72.06 889 ASP A O 1
ATOM 6870 N N . ARG A 1 890 ? 30.628 12.268 0.244 1.00 68.06 890 ARG A N 1
ATOM 6871 C CA . ARG A 1 890 ? 29.925 11.121 0.829 1.00 68.06 890 ARG A CA 1
ATOM 6872 C C . ARG A 1 890 ? 30.887 9.977 1.139 1.00 68.06 890 ARG A C 1
ATOM 6874 O O . ARG A 1 890 ? 30.799 9.386 2.216 1.00 68.06 890 ARG A O 1
ATOM 6881 N N . VAL A 1 891 ? 31.833 9.691 0.244 1.00 66.31 891 VAL A N 1
ATOM 6882 C CA . VAL A 1 891 ? 32.861 8.659 0.462 1.00 66.31 891 VAL A CA 1
ATOM 6883 C C . VAL A 1 891 ? 33.804 9.057 1.603 1.00 66.31 891 VAL A C 1
ATOM 6885 O O . VAL A 1 891 ? 34.099 8.238 2.478 1.00 66.31 891 VAL A O 1
ATOM 6888 N N . ASP A 1 892 ? 34.225 10.319 1.660 1.00 70.56 892 ASP A N 1
ATOM 6889 C CA . ASP A 1 892 ? 35.110 10.823 2.710 1.00 70.56 892 ASP A CA 1
ATOM 6890 C C . ASP A 1 892 ? 34.442 10.850 4.088 1.00 70.56 892 ASP A C 1
ATOM 6892 O O . ASP A 1 892 ? 35.088 10.550 5.096 1.00 70.56 892 ASP A O 1
ATOM 6896 N N . ALA A 1 893 ? 33.143 11.151 4.164 1.00 67.25 893 ALA A N 1
ATOM 6897 C CA . ALA A 1 893 ? 32.382 11.052 5.408 1.00 67.25 893 ALA A CA 1
ATOM 6898 C C . ALA A 1 893 ? 32.408 9.623 5.982 1.00 67.25 893 ALA A C 1
ATOM 6900 O O . ALA A 1 893 ? 32.705 9.439 7.166 1.00 67.25 893 ALA A O 1
ATOM 6901 N N . VAL A 1 894 ? 32.199 8.612 5.132 1.00 61.81 894 VAL A N 1
ATOM 6902 C CA . VAL A 1 894 ? 32.246 7.194 5.526 1.00 61.81 894 VAL A CA 1
ATOM 6903 C C . VAL A 1 894 ? 33.652 6.792 5.981 1.00 61.81 894 VAL A C 1
ATOM 6905 O O . VAL A 1 894 ? 33.818 6.163 7.030 1.00 61.81 894 VAL A O 1
ATOM 6908 N N . LEU A 1 895 ? 34.690 7.195 5.242 1.00 66.31 895 LEU A N 1
ATOM 6909 C CA . LEU A 1 895 ? 36.079 6.884 5.593 1.00 66.31 895 LEU A CA 1
ATOM 6910 C C . LEU A 1 895 ? 36.528 7.570 6.892 1.00 66.31 895 LEU A C 1
ATOM 6912 O O . LEU A 1 895 ? 37.289 6.976 7.660 1.00 66.31 895 LEU A O 1
ATOM 6916 N N . ARG A 1 896 ? 36.064 8.795 7.169 1.00 67.31 896 ARG A N 1
ATOM 6917 C CA . ARG A 1 896 ? 36.341 9.509 8.429 1.00 67.31 896 ARG A CA 1
ATOM 6918 C C . ARG A 1 896 ? 35.687 8.826 9.626 1.00 67.31 896 ARG A C 1
ATOM 6920 O O . ARG A 1 896 ? 36.373 8.595 10.621 1.00 67.31 896 ARG A O 1
ATOM 6927 N N . ALA A 1 897 ? 34.414 8.447 9.514 1.00 63.31 897 ALA A N 1
ATOM 6928 C CA . ALA A 1 897 ? 33.702 7.722 10.567 1.00 63.31 897 ALA A CA 1
ATOM 6929 C C . ALA A 1 897 ? 34.386 6.384 10.894 1.00 63.31 897 ALA A C 1
ATOM 6931 O O . ALA A 1 897 ? 34.591 6.049 12.061 1.00 63.31 897 ALA A O 1
ATOM 6932 N N . TYR A 1 898 ? 34.838 5.663 9.866 1.00 66.25 898 TYR A N 1
ATOM 6933 C CA . TYR A 1 898 ? 35.580 4.417 10.040 1.00 66.25 898 TYR A CA 1
ATOM 6934 C C . TYR A 1 898 ? 36.939 4.622 10.724 1.00 66.25 898 TYR A C 1
ATOM 6936 O O . TYR A 1 898 ? 37.259 3.919 11.682 1.00 66.25 898 TYR A O 1
ATOM 6944 N N . LYS A 1 899 ? 37.737 5.604 10.276 1.00 67.88 899 LYS A N 1
ATOM 6945 C CA . LYS A 1 899 ? 39.017 5.935 10.927 1.00 67.88 899 LYS A CA 1
ATOM 6946 C C . LYS A 1 899 ? 38.804 6.265 12.405 1.00 67.88 899 LYS A C 1
ATOM 6948 O O . LYS A 1 899 ? 39.528 5.745 13.246 1.00 67.88 899 LYS A O 1
ATOM 6953 N N . ALA A 1 900 ? 37.783 7.058 12.729 1.00 61.97 900 ALA A N 1
ATOM 6954 C CA . ALA A 1 900 ? 37.451 7.402 14.110 1.00 61.97 900 ALA A CA 1
ATOM 6955 C C . ALA A 1 900 ? 37.050 6.175 14.954 1.00 61.97 900 ALA A C 1
ATOM 6957 O O . ALA A 1 900 ? 37.466 6.070 16.108 1.00 61.97 900 ALA A O 1
ATOM 6958 N N . ALA A 1 901 ? 36.301 5.230 14.375 1.00 64.00 901 ALA A N 1
ATOM 6959 C CA . ALA A 1 901 ? 35.902 3.989 15.039 1.00 64.00 901 ALA A CA 1
ATOM 6960 C C . ALA A 1 901 ? 37.078 3.018 15.268 1.00 64.00 901 ALA A C 1
ATOM 6962 O O . ALA A 1 901 ? 37.103 2.316 16.274 1.00 64.00 901 ALA A O 1
ATOM 6963 N N . ALA A 1 902 ? 38.071 3.000 14.373 1.00 66.69 902 ALA A N 1
ATOM 6964 C CA . ALA A 1 902 ? 39.236 2.118 14.471 1.00 66.69 902 ALA A CA 1
ATOM 6965 C C . ALA A 1 902 ? 40.346 2.649 15.399 1.00 66.69 902 ALA A C 1
ATOM 6967 O O . ALA A 1 902 ? 41.097 1.858 15.966 1.00 66.69 902 ALA A O 1
ATOM 6968 N N . ILE A 1 903 ? 40.461 3.970 15.576 1.00 72.06 903 ILE A N 1
ATOM 6969 C CA . ILE A 1 903 ? 41.546 4.578 16.364 1.00 72.06 903 ILE A CA 1
ATOM 6970 C C . ILE A 1 903 ? 41.424 4.252 17.858 1.00 72.06 903 ILE A C 1
ATOM 6972 O O . ILE A 1 903 ? 42.417 3.855 18.462 1.00 72.06 903 ILE A O 1
ATOM 6976 N N . ARG A 1 904 ? 40.235 4.376 18.470 1.00 70.19 904 ARG A N 1
ATOM 6977 C CA . ARG A 1 904 ? 40.087 4.176 19.930 1.00 70.19 904 ARG A CA 1
ATOM 6978 C C . ARG A 1 904 ? 40.470 2.757 20.379 1.00 70.19 904 ARG A C 1
ATOM 6980 O O . ARG A 1 904 ? 41.233 2.642 21.330 1.00 70.19 904 ARG A O 1
ATOM 6987 N N . PRO A 1 905 ? 40.039 1.683 19.693 1.00 72.94 905 PRO A N 1
ATOM 6988 C CA . PRO A 1 905 ? 40.422 0.314 20.045 1.00 72.94 905 PRO A CA 1
ATOM 6989 C C . PRO A 1 905 ? 41.913 0.045 19.925 1.00 72.94 905 PRO A C 1
ATOM 6991 O O . PRO A 1 905 ? 42.493 -0.584 20.802 1.00 72.94 905 PRO A O 1
ATOM 6994 N N . VAL A 1 906 ? 42.536 0.534 18.850 1.00 74.25 906 VAL A N 1
ATOM 6995 C CA . VAL A 1 906 ? 43.978 0.379 18.630 1.00 74.25 906 VAL A CA 1
ATOM 6996 C C . VAL A 1 906 ? 44.757 1.129 19.707 1.00 74.25 906 VAL A C 1
ATOM 6998 O O . VAL A 1 906 ? 45.719 0.589 20.243 1.00 74.25 906 VAL A O 1
ATOM 7001 N N . MET A 1 907 ? 44.304 2.329 20.077 1.00 75.94 907 MET A N 1
ATOM 7002 C CA . MET A 1 907 ? 44.882 3.103 21.175 1.00 75.94 907 MET A CA 1
ATOM 7003 C C . MET A 1 907 ? 44.720 2.402 22.527 1.00 75.94 907 MET A C 1
ATOM 7005 O O . MET A 1 907 ? 45.694 2.312 23.265 1.00 75.94 907 MET A O 1
ATOM 7009 N N . TYR A 1 908 ? 43.539 1.859 22.846 1.00 77.56 908 TYR A N 1
ATOM 7010 C CA . TYR A 1 908 ? 43.336 1.102 24.085 1.00 77.56 908 TYR A CA 1
ATOM 7011 C C . TYR A 1 908 ? 44.176 -0.168 24.119 1.00 77.56 908 TYR A C 1
ATOM 7013 O O . TYR A 1 908 ? 44.819 -0.426 25.124 1.00 77.56 908 TYR A O 1
ATOM 7021 N N . LEU A 1 909 ? 44.246 -0.919 23.019 1.00 75.88 909 LEU A N 1
ATOM 7022 C CA . LEU A 1 909 ? 45.073 -2.120 22.938 1.00 75.88 909 LEU A CA 1
ATOM 7023 C C . LEU A 1 909 ? 46.561 -1.786 23.117 1.00 75.88 909 LEU A C 1
ATOM 7025 O O . LEU A 1 909 ? 47.253 -2.472 23.866 1.00 75.88 909 LEU A O 1
ATOM 7029 N N . ALA A 1 910 ? 47.040 -0.711 22.483 1.00 76.56 910 ALA A N 1
ATOM 7030 C CA . ALA A 1 910 ? 48.406 -0.223 22.649 1.00 76.56 910 ALA A CA 1
ATOM 7031 C C . ALA A 1 910 ? 48.679 0.250 24.086 1.00 76.56 910 ALA A C 1
ATOM 7033 O O . ALA A 1 910 ? 49.732 -0.055 24.640 1.00 76.56 910 ALA A O 1
ATOM 7034 N N . MET A 1 911 ? 47.724 0.943 24.713 1.00 79.69 911 MET A N 1
ATOM 7035 C CA . MET A 1 911 ? 47.828 1.407 26.097 1.00 79.69 911 MET A CA 1
ATOM 7036 C C . MET A 1 911 ? 47.822 0.237 27.089 1.00 79.69 911 MET A C 1
ATOM 7038 O O . MET A 1 911 ? 48.678 0.185 27.964 1.00 79.69 911 MET A O 1
ATOM 7042 N N . THR A 1 912 ? 46.918 -0.733 26.934 1.00 79.12 912 THR A N 1
ATOM 7043 C CA . THR A 1 912 ? 46.869 -1.948 27.761 1.00 79.12 912 THR A CA 1
ATOM 7044 C C . THR A 1 912 ? 48.154 -2.757 27.625 1.00 79.12 912 THR A C 1
ATOM 7046 O O . THR A 1 912 ? 48.700 -3.197 28.634 1.00 79.12 912 THR A O 1
ATOM 7049 N N . TYR A 1 913 ? 48.674 -2.905 26.404 1.00 78.19 913 TYR A N 1
ATOM 7050 C CA . TYR A 1 913 ? 49.960 -3.558 26.169 1.00 78.19 913 TYR A CA 1
ATOM 7051 C C . TYR A 1 913 ? 51.114 -2.798 26.837 1.00 78.19 913 TYR A C 1
ATOM 7053 O O . TYR A 1 913 ? 51.939 -3.409 27.509 1.00 78.19 913 TYR A O 1
ATOM 7061 N N . GLY A 1 914 ? 51.140 -1.466 26.720 1.00 78.62 914 GLY A N 1
ATOM 7062 C CA . GLY A 1 914 ? 52.135 -0.618 27.380 1.00 78.62 914 GLY A CA 1
ATOM 7063 C C . GLY A 1 914 ? 52.099 -0.726 28.906 1.00 78.62 914 GLY A C 1
ATOM 7064 O O . GLY A 1 914 ? 53.149 -0.815 29.534 1.00 78.62 914 GLY A O 1
ATOM 7065 N N . VAL A 1 915 ? 50.905 -0.796 29.505 1.00 80.12 915 VAL A N 1
ATOM 7066 C CA . VAL A 1 915 ? 50.738 -1.016 30.951 1.00 80.12 915 VAL A CA 1
ATOM 7067 C C . VAL A 1 915 ? 51.209 -2.413 31.353 1.00 80.12 915 VAL A C 1
ATOM 7069 O O . VAL A 1 915 ? 51.938 -2.538 32.331 1.00 80.12 915 VAL A O 1
ATOM 7072 N N . MET A 1 916 ? 50.849 -3.460 30.601 1.00 75.75 916 MET A N 1
ATOM 7073 C CA . MET A 1 916 ? 51.322 -4.825 30.872 1.00 75.75 916 MET A CA 1
ATOM 7074 C C . MET A 1 916 ? 52.848 -4.922 30.806 1.00 75.75 916 MET A C 1
ATOM 7076 O O . MET A 1 916 ? 53.453 -5.511 31.697 1.00 75.75 916 MET A O 1
ATOM 7080 N N . TRP A 1 917 ? 53.461 -4.298 29.800 1.00 80.25 917 TRP A N 1
ATOM 7081 C CA . TRP A 1 917 ? 54.913 -4.233 29.661 1.00 80.25 917 TRP A CA 1
ATOM 7082 C C . TRP A 1 917 ? 55.567 -3.472 30.823 1.00 80.25 917 TRP A C 1
ATOM 7084 O O . TRP A 1 917 ? 56.518 -3.968 31.418 1.00 80.25 917 TRP A O 1
ATOM 7094 N N . ALA A 1 918 ? 55.019 -2.318 31.222 1.00 77.50 918 ALA A N 1
ATOM 7095 C CA . ALA A 1 918 ? 55.537 -1.541 32.349 1.00 77.50 918 ALA A CA 1
ATOM 7096 C C . ALA A 1 918 ? 55.416 -2.286 33.693 1.00 77.50 918 ALA A C 1
ATOM 7098 O O . ALA A 1 918 ? 56.325 -2.229 34.520 1.00 77.50 918 ALA A O 1
ATOM 7099 N N . VAL A 1 919 ? 54.317 -3.013 33.916 1.00 75.38 919 VAL A N 1
ATOM 7100 C CA . VAL A 1 919 ? 54.151 -3.872 35.100 1.00 75.38 919 VAL A CA 1
ATOM 7101 C C . VAL A 1 919 ? 55.171 -5.014 35.083 1.00 75.38 919 VAL A C 1
ATOM 7103 O O . VAL A 1 919 ? 55.766 -5.306 36.121 1.00 75.38 919 VAL A O 1
ATOM 7106 N N . GLY A 1 920 ? 55.414 -5.623 33.920 1.00 73.00 920 GLY A N 1
ATOM 7107 C CA . GLY A 1 920 ? 56.445 -6.647 33.761 1.00 73.00 920 GLY A CA 1
ATOM 7108 C C . GLY A 1 920 ? 57.850 -6.129 34.071 1.00 73.00 920 GLY A C 1
ATOM 7109 O O . GLY A 1 920 ? 58.563 -6.752 34.851 1.00 73.00 920 GLY A O 1
ATOM 7110 N N . GLU A 1 921 ? 58.216 -4.965 33.532 1.00 78.75 921 GLU A N 1
ATOM 7111 C CA . GLU A 1 921 ? 59.567 -4.400 33.644 1.00 78.75 921 GLU A CA 1
ATOM 7112 C C . GLU A 1 921 ? 59.870 -3.810 35.021 1.00 78.75 921 GLU A C 1
ATOM 7114 O O . GLU A 1 921 ? 60.942 -4.042 35.574 1.00 78.75 921 GLU A O 1
ATOM 7119 N N . TYR A 1 922 ? 58.929 -3.062 35.600 1.00 79.88 922 TYR A N 1
ATOM 7120 C CA . TYR A 1 922 ? 59.203 -2.254 36.791 1.00 79.88 922 TYR A CA 1
ATOM 7121 C C . TYR A 1 922 ? 58.612 -2.832 38.082 1.00 79.88 922 TYR A C 1
ATOM 7123 O O . TYR A 1 922 ? 59.183 -2.653 39.159 1.00 79.88 922 TYR A O 1
ATOM 7131 N N . VAL A 1 923 ? 57.475 -3.533 38.013 1.00 74.75 923 VAL A N 1
ATOM 7132 C CA . VAL A 1 923 ? 56.762 -4.016 39.212 1.00 74.75 923 VAL A CA 1
ATOM 7133 C C . VAL A 1 923 ? 57.137 -5.461 39.536 1.00 74.75 923 VAL A C 1
ATOM 7135 O O . VAL A 1 923 ? 57.353 -5.795 40.702 1.00 74.75 923 VAL A O 1
ATOM 7138 N N . MET A 1 924 ? 57.259 -6.321 38.523 1.00 71.25 924 MET A N 1
ATOM 7139 C CA . MET A 1 924 ? 57.511 -7.748 38.728 1.00 71.25 924 MET A CA 1
ATOM 7140 C C . MET A 1 924 ? 58.861 -8.059 39.407 1.00 71.25 924 MET A C 1
ATOM 7142 O O . MET A 1 924 ? 58.853 -8.875 40.334 1.00 71.25 924 MET A O 1
ATOM 7146 N N . PRO A 1 925 ? 59.997 -7.412 39.062 1.00 72.25 925 PRO A N 1
ATOM 7147 C CA . PRO A 1 925 ? 61.275 -7.673 39.735 1.00 72.25 925 PRO A CA 1
ATOM 7148 C C . PRO A 1 925 ? 61.219 -7.392 41.242 1.00 72.25 925 PRO A C 1
ATOM 7150 O O . PRO A 1 925 ? 61.748 -8.167 42.038 1.00 72.25 925 PRO A O 1
ATOM 7153 N N . SER A 1 926 ? 60.498 -6.337 41.636 1.00 71.69 926 SER A N 1
ATOM 7154 C CA . SER A 1 926 ? 60.279 -5.959 43.037 1.00 71.69 926 SER A CA 1
ATOM 7155 C C . SER A 1 926 ? 59.467 -7.009 43.809 1.00 71.69 926 SER A C 1
ATOM 7157 O O . SER A 1 926 ? 59.725 -7.260 44.983 1.00 71.69 926 SER A O 1
ATOM 7159 N N . ILE A 1 927 ? 58.506 -7.669 43.151 1.00 66.81 927 ILE A N 1
ATOM 7160 C CA . ILE A 1 927 ? 57.686 -8.733 43.755 1.00 66.81 927 ILE A CA 1
ATOM 7161 C C . ILE A 1 927 ? 58.485 -10.037 43.897 1.00 66.81 927 ILE A C 1
ATOM 7163 O O . ILE A 1 927 ? 58.397 -10.690 44.935 1.00 66.81 927 ILE A O 1
ATOM 7167 N N . ILE A 1 928 ? 59.292 -10.403 42.894 1.00 65.81 928 ILE A N 1
ATOM 7168 C CA . ILE A 1 928 ? 60.121 -11.625 42.910 1.00 65.81 928 ILE A CA 1
ATOM 7169 C C . ILE A 1 928 ? 61.181 -11.563 44.019 1.00 65.81 928 ILE A C 1
ATOM 7171 O O . ILE A 1 928 ? 61.474 -12.579 44.648 1.00 65.81 928 ILE A O 1
ATOM 7175 N N . GLN A 1 929 ? 61.722 -10.374 44.303 1.00 69.12 929 GLN A N 1
ATOM 7176 C CA . GLN A 1 929 ? 62.640 -10.171 45.429 1.00 69.12 929 GLN A CA 1
ATOM 7177 C C . GLN A 1 929 ? 61.956 -10.336 46.799 1.00 69.12 929 GLN A C 1
ATOM 7179 O O . GLN A 1 929 ? 62.618 -10.718 47.761 1.00 69.12 929 GLN A O 1
ATOM 7184 N N . GLY A 1 930 ? 60.645 -10.078 46.897 1.00 67.06 930 GLY A N 1
ATOM 7185 C CA . GLY A 1 930 ? 59.875 -10.168 48.143 1.00 67.06 930 GLY A CA 1
ATOM 7186 C C . GLY A 1 930 ? 59.223 -11.531 48.416 1.00 67.06 930 GLY A C 1
ATOM 7187 O O . GLY A 1 930 ? 59.031 -11.890 49.578 1.00 67.06 930 GLY A O 1
ATOM 7188 N N . LEU A 1 931 ? 58.886 -12.310 47.380 1.00 66.88 931 LEU A N 1
ATOM 7189 C CA . LEU A 1 931 ? 58.319 -13.658 47.509 1.00 66.88 931 LEU A CA 1
ATOM 7190 C C . LEU A 1 931 ? 58.809 -14.594 46.383 1.00 66.88 931 LEU A C 1
ATOM 7192 O O . LEU A 1 931 ? 58.539 -14.324 45.212 1.00 66.88 931 LEU A O 1
ATOM 7196 N N . PRO A 1 932 ? 59.445 -15.739 46.706 1.00 65.06 932 PRO A N 1
ATOM 7197 C CA . PRO A 1 932 ? 59.876 -16.708 45.700 1.00 65.06 932 PRO A CA 1
ATOM 7198 C C . PRO A 1 932 ? 58.685 -17.385 44.999 1.00 65.06 932 PRO A C 1
ATOM 7200 O O . PRO A 1 932 ? 57.672 -17.702 45.629 1.00 65.06 932 PRO A O 1
ATOM 7203 N N . GLU A 1 933 ? 58.847 -17.661 43.699 1.00 61.53 933 GLU A N 1
ATOM 7204 C CA . GLU A 1 933 ? 57.817 -18.129 42.747 1.00 61.53 933 GLU A CA 1
ATOM 7205 C C . GLU A 1 933 ? 56.939 -19.280 43.275 1.00 61.53 933 GLU A C 1
ATOM 7207 O O . GLU A 1 933 ? 55.727 -19.294 43.071 1.00 61.53 933 GLU A O 1
ATOM 7212 N N . SER A 1 934 ? 57.530 -20.206 44.036 1.00 67.31 934 SER A N 1
ATOM 7213 C CA . SER A 1 934 ? 56.844 -21.371 44.619 1.00 67.31 934 SER A CA 1
ATOM 7214 C C . SER A 1 934 ? 55.717 -21.046 45.612 1.00 67.31 934 SER A C 1
ATOM 7216 O O . SER A 1 934 ? 54.884 -21.911 45.884 1.00 67.31 934 SER A O 1
ATOM 7218 N N . LYS A 1 935 ? 55.675 -19.827 46.169 1.00 64.19 935 LYS A N 1
ATOM 7219 C CA . LYS A 1 935 ? 54.693 -19.422 47.193 1.00 64.19 935 LYS A CA 1
ATOM 7220 C C . LYS A 1 935 ? 53.589 -18.503 46.677 1.00 64.19 935 LYS A C 1
ATOM 7222 O O . LYS A 1 935 ? 52.646 -18.219 47.413 1.00 64.19 935 LYS A O 1
ATOM 7227 N N . VAL A 1 936 ? 53.678 -18.044 45.432 1.00 66.44 936 VAL A N 1
ATOM 7228 C CA . VAL A 1 936 ? 52.656 -17.181 44.837 1.00 66.44 936 VAL A CA 1
ATOM 7229 C C . VAL A 1 936 ? 51.472 -18.057 44.424 1.00 66.44 936 VAL A C 1
ATOM 7231 O O . VAL A 1 936 ? 51.633 -18.952 43.606 1.00 66.44 936 VAL A O 1
ATOM 7234 N N . GLN A 1 937 ? 50.281 -17.827 44.986 1.00 72.69 937 GLN A N 1
ATOM 7235 C CA . GLN A 1 937 ? 49.061 -18.582 44.660 1.00 72.69 937 GLN A CA 1
ATOM 7236 C C . GLN A 1 937 ? 47.976 -17.682 44.051 1.00 72.69 937 GLN A C 1
ATOM 7238 O O . GLN A 1 937 ? 47.982 -16.460 44.205 1.00 72.69 937 GLN A O 1
ATOM 7243 N N . GLY A 1 938 ? 47.032 -18.295 43.333 1.00 73.56 938 GLY A N 1
ATOM 7244 C CA . GLY A 1 938 ? 45.883 -17.598 42.754 1.00 73.56 938 GLY A CA 1
ATOM 7245 C C . GLY A 1 938 ? 46.273 -16.569 41.687 1.00 73.56 938 GLY A C 1
ATOM 7246 O O . GLY A 1 938 ? 46.954 -16.887 40.711 1.00 73.56 938 GLY A O 1
ATOM 7247 N N . MET A 1 939 ? 45.817 -15.326 41.861 1.00 65.69 939 MET A N 1
ATOM 7248 C CA . MET A 1 939 ? 45.931 -14.255 40.861 1.00 65.69 939 MET A CA 1
ATOM 7249 C C . MET A 1 939 ? 47.382 -13.801 40.611 1.00 65.69 939 MET A C 1
ATOM 7251 O O . MET A 1 939 ? 47.704 -13.357 39.510 1.00 65.69 939 MET A O 1
ATOM 7255 N N . GLY A 1 940 ? 48.286 -13.998 41.578 1.00 67.31 940 GLY A N 1
ATOM 7256 C CA . GLY A 1 940 ? 49.699 -13.635 41.438 1.00 67.31 940 GLY A CA 1
ATOM 7257 C C . GLY A 1 940 ? 50.458 -14.467 40.393 1.00 67.31 940 GLY A C 1
ATOM 7258 O O . GLY A 1 940 ? 51.292 -13.924 39.674 1.00 67.31 940 GLY A O 1
ATOM 7259 N N . ILE A 1 941 ? 50.117 -15.754 40.217 1.00 72.50 941 ILE A N 1
ATOM 7260 C CA . ILE A 1 941 ? 50.719 -16.606 39.167 1.00 72.50 941 ILE A CA 1
ATOM 7261 C C . ILE A 1 941 ? 50.318 -16.102 37.776 1.00 72.50 941 ILE A C 1
ATOM 7263 O O . ILE A 1 941 ? 51.104 -16.159 36.829 1.00 72.50 941 ILE A O 1
ATOM 7267 N N . VAL A 1 942 ? 49.083 -15.611 37.638 1.00 71.94 942 VAL A N 1
ATOM 7268 C CA . VAL A 1 942 ? 48.579 -15.057 36.375 1.00 71.94 942 VAL A CA 1
ATOM 7269 C C . VAL A 1 942 ? 49.341 -13.786 36.017 1.00 71.94 942 VAL A C 1
ATOM 7271 O O . VAL A 1 942 ? 49.758 -13.641 34.871 1.00 71.94 942 VAL A O 1
ATOM 7274 N N . MET A 1 943 ? 49.580 -12.906 36.994 1.00 67.06 943 MET A N 1
ATOM 7275 C CA . MET A 1 943 ? 50.376 -11.691 36.798 1.00 67.06 943 MET A CA 1
ATOM 7276 C C . MET A 1 943 ? 51.829 -12.009 36.437 1.00 67.06 943 MET A C 1
ATOM 7278 O O . MET A 1 943 ? 52.355 -11.406 35.507 1.00 67.06 943 MET A O 1
ATOM 7282 N N . TYR A 1 944 ? 52.436 -13.009 37.084 1.00 72.12 944 TYR A N 1
ATOM 7283 C CA . TYR A 1 944 ? 53.793 -13.460 36.765 1.00 72.12 944 TYR A CA 1
ATOM 7284 C C . TYR A 1 944 ? 53.913 -13.982 35.328 1.00 72.12 944 TYR A C 1
ATOM 7286 O O . TYR A 1 944 ? 54.759 -13.528 34.565 1.00 72.12 944 TYR A O 1
ATOM 7294 N N . LYS A 1 945 ? 53.006 -14.874 34.911 1.00 75.12 945 LYS A N 1
ATOM 7295 C CA . LYS A 1 945 ? 52.998 -15.407 33.538 1.00 75.12 945 LYS A CA 1
ATOM 7296 C C . LYS A 1 945 ? 52.657 -14.349 32.488 1.00 75.12 945 LYS A C 1
ATOM 7298 O O . LYS A 1 945 ? 53.130 -14.443 31.360 1.00 75.12 945 LYS A O 1
ATOM 7303 N N . ALA A 1 946 ? 51.830 -13.362 32.830 1.00 70.50 946 ALA A N 1
ATOM 7304 C CA . ALA A 1 946 ? 51.521 -12.242 31.945 1.00 70.50 946 ALA A CA 1
ATOM 7305 C C . ALA A 1 946 ? 52.719 -11.289 31.781 1.00 70.50 946 ALA A C 1
ATOM 7307 O O . ALA A 1 946 ? 52.969 -10.824 30.669 1.00 70.50 946 ALA A O 1
ATOM 7308 N N . ALA A 1 947 ? 53.471 -11.045 32.859 1.00 70.25 947 ALA A N 1
ATOM 7309 C CA . ALA A 1 947 ? 54.710 -10.271 32.848 1.00 70.25 947 ALA A CA 1
ATOM 7310 C C . ALA A 1 947 ? 55.799 -10.959 32.009 1.00 70.25 947 ALA A C 1
ATOM 7312 O O . ALA A 1 947 ? 56.307 -10.347 31.069 1.00 70.25 947 ALA A O 1
ATOM 7313 N N . ASP A 1 948 ? 56.058 -12.247 32.257 1.00 75.81 948 ASP A N 1
ATOM 7314 C CA . ASP A 1 948 ? 57.008 -13.063 31.485 1.00 75.81 948 ASP A CA 1
ATOM 7315 C C . ASP A 1 948 ? 56.647 -13.090 29.989 1.00 75.81 948 ASP A C 1
ATOM 7317 O O . ASP A 1 948 ? 57.479 -12.838 29.116 1.00 75.81 948 ASP A O 1
ATOM 7321 N N . PHE A 1 949 ? 55.358 -13.266 29.672 1.00 78.00 949 PHE A N 1
ATOM 7322 C CA . PHE A 1 949 ? 54.878 -13.187 28.294 1.00 78.00 949 PHE A CA 1
ATOM 7323 C C . PHE A 1 949 ? 55.133 -11.816 27.653 1.00 78.00 949 PHE A C 1
ATOM 7325 O O . PHE A 1 949 ? 55.513 -11.772 26.487 1.00 78.00 949 PHE A O 1
ATOM 7332 N N . SER A 1 950 ? 54.937 -10.711 28.383 1.00 72.44 950 SER A N 1
ATOM 7333 C CA . SER A 1 950 ? 55.116 -9.348 27.856 1.00 72.44 950 SER A CA 1
ATOM 7334 C C . SER A 1 950 ? 56.575 -8.996 27.539 1.00 72.44 950 SER A C 1
ATOM 7336 O O . SER A 1 950 ? 56.827 -8.224 26.612 1.00 72.44 950 SER A O 1
ATOM 7338 N N . GLN A 1 951 ? 57.525 -9.598 28.259 1.00 73.12 951 GLN A N 1
ATOM 7339 C CA . GLN A 1 951 ? 58.968 -9.398 28.079 1.00 73.12 951 GLN A CA 1
ATOM 7340 C C . GLN A 1 951 ? 59.598 -10.404 27.105 1.00 73.12 951 GLN A C 1
ATOM 7342 O O . GLN A 1 951 ? 60.680 -10.163 26.571 1.00 73.12 951 GLN A O 1
ATOM 7347 N N . SER A 1 952 ? 58.926 -11.523 26.837 1.00 80.19 952 SER A N 1
ATOM 7348 C CA . SER A 1 952 ? 59.401 -12.539 25.902 1.00 80.19 952 SER A CA 1
ATOM 7349 C C . SER A 1 952 ? 59.204 -12.136 24.436 1.00 80.19 952 SER A C 1
ATOM 7351 O O . SER A 1 952 ? 58.297 -11.381 24.094 1.00 80.19 952 SER A O 1
ATOM 7353 N N . TRP A 1 953 ? 59.978 -12.737 23.522 1.00 77.69 953 TRP A N 1
ATOM 7354 C CA . TRP A 1 953 ? 59.793 -12.589 22.067 1.00 77.69 953 TRP A CA 1
ATOM 7355 C C . TRP A 1 953 ? 58.370 -12.950 21.599 1.00 77.69 953 TRP A C 1
ATOM 7357 O O . TRP A 1 953 ? 57.880 -12.449 20.584 1.00 77.69 953 TRP A O 1
ATOM 7367 N N . TRP A 1 954 ? 57.668 -13.782 22.374 1.00 77.06 954 TRP A N 1
ATOM 7368 C CA . TRP A 1 954 ? 56.269 -14.143 22.147 1.00 77.06 954 TRP A CA 1
ATOM 7369 C C . TRP A 1 954 ? 55.296 -12.954 22.189 1.00 77.06 954 TRP A C 1
ATOM 7371 O O . TRP A 1 954 ? 54.197 -13.079 21.650 1.00 77.06 954 TRP A O 1
ATOM 7381 N N . SER A 1 955 ? 55.685 -11.802 22.740 1.00 74.81 955 SER A N 1
ATOM 7382 C CA . SER A 1 955 ? 54.873 -10.579 22.754 1.00 74.81 955 SER A CA 1
ATOM 7383 C C . SER A 1 955 ? 54.838 -9.848 21.402 1.00 74.81 955 SER A C 1
ATOM 7385 O O . SER A 1 955 ? 53.838 -9.215 21.060 1.00 74.81 955 SER A O 1
ATOM 7387 N N . VAL A 1 956 ? 55.883 -10.006 20.580 1.00 78.56 956 VAL A N 1
ATOM 7388 C CA . VAL A 1 956 ? 56.026 -9.369 19.254 1.00 78.56 956 VAL A CA 1
ATOM 7389 C C . VAL A 1 956 ? 55.323 -10.169 18.151 1.00 78.56 956 VAL A C 1
ATOM 7391 O O . VAL A 1 956 ? 54.882 -9.613 17.140 1.00 78.56 956 VAL A O 1
ATOM 7394 N N . VAL A 1 957 ? 55.166 -11.480 18.349 1.00 81.06 957 VAL A N 1
ATOM 7395 C CA . VAL A 1 957 ? 54.587 -12.394 17.353 1.00 81.06 957 VAL A CA 1
ATOM 7396 C C . VAL A 1 957 ? 53.121 -12.059 17.011 1.00 81.06 957 VAL A C 1
ATOM 7398 O O . VAL A 1 957 ? 52.817 -11.967 15.820 1.00 81.06 957 VAL A O 1
ATOM 7401 N N . PRO A 1 958 ? 52.196 -11.825 17.966 1.00 78.12 958 PRO A N 1
ATOM 7402 C CA . PRO A 1 958 ? 50.805 -11.507 17.636 1.00 78.12 958 PRO A CA 1
ATOM 7403 C C . PRO A 1 958 ? 50.628 -10.188 16.858 1.00 78.12 958 PRO A C 1
ATOM 7405 O O . PRO A 1 958 ? 49.933 -10.212 15.839 1.00 78.12 958 PRO A O 1
ATOM 7408 N N . PRO A 1 959 ? 51.267 -9.056 17.232 1.00 76.12 959 PRO A N 1
ATOM 7409 C CA . PRO A 1 959 ? 51.240 -7.832 16.425 1.00 76.12 959 PRO A CA 1
ATOM 7410 C C . PRO A 1 959 ? 51.768 -8.036 15.000 1.00 76.12 959 PRO A C 1
ATOM 7412 O O . PRO A 1 959 ? 51.171 -7.538 14.043 1.00 76.12 959 PRO A O 1
ATOM 7415 N N . LEU A 1 960 ? 52.847 -8.810 14.843 1.00 81.62 960 LEU A N 1
ATOM 7416 C CA . LEU A 1 960 ? 53.421 -9.130 13.538 1.00 81.62 960 LEU A CA 1
ATOM 7417 C C . LEU A 1 960 ? 52.458 -9.970 12.685 1.00 81.62 960 LEU A C 1
ATOM 7419 O O . LEU A 1 960 ? 52.236 -9.652 11.518 1.00 81.62 960 LEU A O 1
ATOM 7423 N N . LEU A 1 961 ? 51.831 -10.998 13.265 1.00 81.50 961 LEU A N 1
ATOM 7424 C CA . LEU A 1 961 ? 50.815 -11.811 12.587 1.00 81.50 961 LEU A CA 1
ATOM 7425 C C . LEU A 1 961 ? 49.593 -10.977 12.186 1.00 81.50 961 LEU A C 1
ATOM 7427 O O . LEU A 1 961 ? 49.098 -11.120 11.068 1.00 81.50 961 LEU A O 1
ATOM 7431 N N . CYS A 1 962 ? 49.143 -10.061 13.047 1.00 79.00 962 CYS A N 1
ATOM 7432 C CA . CYS A 1 962 ? 48.075 -9.115 12.729 1.00 79.00 962 CYS A CA 1
ATOM 7433 C C . CYS A 1 962 ? 48.460 -8.185 11.568 1.00 79.00 962 CYS A C 1
ATOM 7435 O O . CYS A 1 962 ? 47.643 -7.957 10.675 1.00 79.00 962 CYS A O 1
ATOM 7437 N N . ALA A 1 963 ? 49.699 -7.686 11.531 1.00 78.94 963 ALA A N 1
ATOM 7438 C CA . ALA A 1 963 ? 50.195 -6.846 10.442 1.00 78.94 963 ALA A CA 1
ATOM 7439 C C . ALA A 1 963 ? 50.275 -7.613 9.108 1.00 78.94 963 ALA A C 1
ATOM 7441 O O . ALA A 1 963 ? 49.843 -7.103 8.070 1.00 78.94 963 ALA A O 1
ATOM 7442 N N . VAL A 1 964 ? 50.757 -8.859 9.138 1.00 86.00 964 VAL A N 1
ATOM 7443 C CA . VAL A 1 964 ? 50.803 -9.749 7.967 1.00 86.00 964 VAL A CA 1
ATOM 7444 C C . VAL A 1 964 ? 49.392 -10.073 7.472 1.00 86.00 964 VAL A C 1
ATOM 7446 O O . VAL A 1 964 ? 49.119 -9.948 6.277 1.00 86.00 964 VAL A O 1
ATOM 7449 N N . ALA A 1 965 ? 48.469 -10.419 8.373 1.00 81.06 965 ALA A N 1
ATOM 7450 C CA . ALA A 1 965 ? 47.074 -10.689 8.035 1.00 81.06 965 ALA A CA 1
ATOM 7451 C C . ALA A 1 965 ? 46.387 -9.452 7.437 1.00 81.06 965 ALA A C 1
ATOM 7453 O O . ALA A 1 965 ? 45.718 -9.552 6.408 1.00 81.06 965 ALA A O 1
ATOM 7454 N N . PHE A 1 966 ? 46.604 -8.271 8.020 1.00 81.81 966 PHE A N 1
ATOM 7455 C CA . PHE A 1 966 ? 46.092 -7.009 7.491 1.00 81.81 966 PHE A CA 1
ATOM 7456 C C . PHE A 1 966 ? 46.604 -6.736 6.071 1.00 81.81 966 PHE A C 1
ATOM 7458 O O . PHE A 1 966 ? 45.820 -6.379 5.186 1.00 81.81 966 PHE A O 1
ATOM 7465 N N . TYR A 1 967 ? 47.900 -6.948 5.823 1.00 84.50 967 TYR A N 1
ATOM 7466 C CA . TYR A 1 967 ? 48.483 -6.779 4.494 1.00 84.50 967 TYR A CA 1
ATOM 7467 C C . TYR A 1 967 ? 47.916 -7.785 3.484 1.00 84.50 967 TYR A C 1
ATOM 7469 O O . TYR A 1 967 ? 47.533 -7.390 2.382 1.00 84.50 967 TYR A O 1
ATOM 7477 N N . ALA A 1 968 ? 47.791 -9.059 3.865 1.00 84.69 968 ALA A N 1
ATOM 7478 C CA . ALA A 1 968 ? 47.213 -10.103 3.020 1.00 84.69 968 ALA A CA 1
ATOM 7479 C C . ALA A 1 968 ? 45.754 -9.789 2.643 1.00 84.69 968 ALA A C 1
ATOM 7481 O O . ALA A 1 968 ? 45.380 -9.850 1.469 1.00 84.69 968 ALA A O 1
ATOM 7482 N N . ILE A 1 969 ? 44.950 -9.355 3.616 1.00 84.94 969 ILE A N 1
ATOM 7483 C CA . ILE A 1 969 ? 43.567 -8.911 3.410 1.00 84.94 969 ILE A 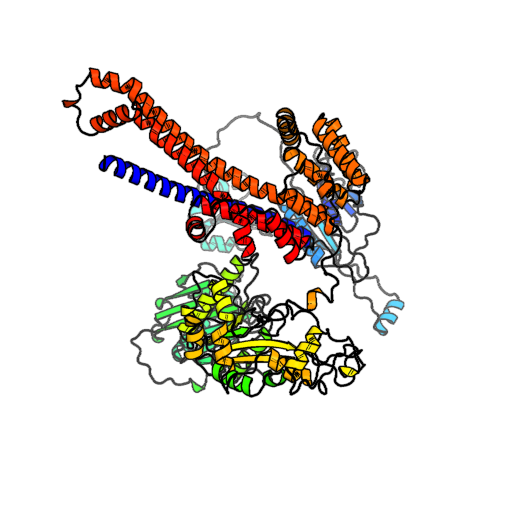CA 1
ATOM 7484 C C . ILE A 1 969 ? 43.525 -7.720 2.446 1.00 84.94 969 ILE A C 1
ATOM 7486 O O . ILE A 1 969 ? 42.812 -7.762 1.441 1.00 84.94 969 ILE A O 1
ATOM 7490 N N . ARG A 1 970 ? 44.328 -6.677 2.691 1.00 84.62 970 ARG A N 1
ATOM 7491 C CA . ARG A 1 970 ? 44.405 -5.487 1.829 1.00 84.62 970 ARG A CA 1
ATOM 7492 C C . ARG A 1 970 ? 44.815 -5.841 0.400 1.00 84.62 970 ARG A C 1
ATOM 7494 O O . ARG A 1 970 ? 44.263 -5.286 -0.551 1.00 84.62 970 ARG A O 1
ATOM 7501 N N . TRP A 1 971 ? 45.776 -6.744 0.242 1.00 88.19 971 TRP A N 1
ATOM 7502 C CA . TRP A 1 971 ? 46.247 -7.207 -1.059 1.00 88.19 971 TRP A CA 1
ATOM 7503 C C . TRP A 1 971 ? 45.171 -7.989 -1.821 1.00 88.19 971 TRP A C 1
ATOM 7505 O O . TRP A 1 971 ? 45.059 -7.834 -3.044 1.00 88.19 971 TRP A O 1
ATOM 7515 N N . SER A 1 972 ? 44.359 -8.767 -1.098 1.00 90.81 972 SER A N 1
ATOM 7516 C CA . SER A 1 972 ? 43.288 -9.592 -1.662 1.00 90.81 972 SER A CA 1
ATOM 7517 C C . SER A 1 972 ? 42.093 -8.788 -2.187 1.00 90.81 972 SER A C 1
ATOM 7519 O O . SER A 1 972 ? 41.455 -9.239 -3.134 1.00 90.81 972 SER A O 1
ATOM 7521 N N . PHE A 1 973 ? 41.818 -7.590 -1.649 1.00 88.50 973 PHE A N 1
ATOM 7522 C CA . PHE A 1 973 ? 40.639 -6.782 -1.998 1.00 88.50 973 PHE A CA 1
ATOM 7523 C C . PHE A 1 973 ? 40.391 -6.631 -3.514 1.00 88.50 973 PHE A C 1
ATOM 7525 O O . PHE A 1 973 ? 39.348 -7.093 -3.970 1.00 88.50 973 PHE A O 1
ATOM 7532 N N . PRO A 1 974 ? 41.309 -6.064 -4.326 1.00 87.75 974 PRO A N 1
ATOM 7533 C CA . PRO A 1 974 ? 41.053 -5.885 -5.756 1.00 87.75 974 PRO A CA 1
ATOM 7534 C C . PRO A 1 974 ? 41.331 -7.133 -6.609 1.00 87.75 974 PRO A C 1
ATOM 7536 O O . PRO A 1 974 ? 41.041 -7.112 -7.804 1.00 87.75 974 PRO A O 1
ATOM 7539 N N . ARG A 1 975 ? 41.958 -8.180 -6.051 1.00 88.25 975 ARG A N 1
ATOM 7540 C CA . ARG A 1 975 ? 42.543 -9.299 -6.820 1.00 88.25 975 ARG A CA 1
ATOM 7541 C C . ARG A 1 975 ? 41.801 -10.618 -6.672 1.00 88.25 975 ARG A C 1
ATOM 7543 O O . ARG A 1 975 ? 41.836 -11.423 -7.595 1.00 88.25 975 ARG A O 1
ATOM 7550 N N . TRP A 1 976 ? 41.189 -10.869 -5.519 1.00 90.81 976 TRP A N 1
ATOM 7551 C CA . TRP A 1 976 ? 40.546 -12.146 -5.247 1.00 90.81 976 TRP A CA 1
ATOM 7552 C C . TRP A 1 976 ? 39.166 -12.211 -5.911 1.00 90.81 976 TRP A C 1
ATOM 7554 O O . TRP A 1 976 ? 38.280 -11.427 -5.577 1.00 90.81 976 TRP A O 1
ATOM 7564 N N . ILE A 1 977 ? 39.007 -13.156 -6.838 1.00 88.75 977 ILE A N 1
ATOM 7565 C CA . ILE A 1 977 ? 37.817 -13.381 -7.674 1.00 88.75 977 ILE A CA 1
ATOM 7566 C C . ILE A 1 977 ? 37.246 -14.796 -7.468 1.00 88.75 977 ILE A C 1
ATOM 7568 O O . ILE A 1 977 ? 37.925 -15.662 -6.906 1.00 88.75 977 ILE A O 1
ATOM 7572 N N . GLY A 1 978 ? 36.008 -15.041 -7.906 1.00 87.25 978 GLY A N 1
ATOM 7573 C CA . GLY A 1 978 ? 35.375 -16.366 -7.927 1.00 87.25 978 GLY A CA 1
ATOM 7574 C C . GLY A 1 978 ? 34.321 -16.644 -6.834 1.00 87.25 978 GLY A C 1
ATOM 7575 O O . GLY A 1 978 ? 33.940 -15.770 -6.052 1.00 87.25 978 GLY A O 1
ATOM 7576 N N . PRO A 1 979 ? 33.817 -17.888 -6.734 1.00 83.56 979 PRO A N 1
ATOM 7577 C CA . PRO A 1 979 ? 32.681 -18.232 -5.869 1.00 83.56 979 PRO A CA 1
ATOM 7578 C C . PRO A 1 979 ? 33.011 -18.215 -4.368 1.00 83.56 979 PRO A C 1
ATOM 7580 O O . PRO A 1 979 ? 32.152 -17.916 -3.536 1.00 83.56 979 PRO A O 1
ATOM 7583 N N . THR A 1 980 ? 34.262 -18.497 -3.993 1.00 86.38 980 THR A N 1
ATOM 7584 C CA . THR A 1 980 ? 34.717 -18.415 -2.593 1.00 86.38 980 THR A CA 1
ATOM 7585 C C . THR A 1 980 ? 34.761 -16.971 -2.100 1.00 86.38 980 THR A C 1
ATOM 7587 O O . THR A 1 980 ? 34.439 -16.704 -0.940 1.00 86.38 980 THR A O 1
ATOM 7590 N N . ARG A 1 981 ? 35.050 -16.027 -3.002 1.00 89.69 981 ARG A N 1
ATOM 7591 C CA . ARG A 1 981 ? 35.007 -14.592 -2.731 1.00 89.69 981 ARG A CA 1
ATOM 7592 C C . ARG A 1 981 ? 33.591 -14.113 -2.381 1.00 89.69 981 ARG A C 1
ATOM 7594 O O . ARG A 1 981 ? 33.440 -13.352 -1.431 1.00 89.69 981 ARG A O 1
ATOM 7601 N N . ILE A 1 982 ? 32.557 -14.617 -3.061 1.00 83.56 982 ILE A N 1
ATOM 7602 C CA . ILE A 1 982 ? 31.144 -14.266 -2.796 1.00 83.56 982 ILE A CA 1
ATOM 7603 C C . ILE A 1 982 ? 30.734 -14.625 -1.359 1.00 83.56 982 ILE A C 1
ATOM 7605 O O . ILE A 1 982 ? 30.022 -13.872 -0.695 1.00 83.56 982 ILE A O 1
ATOM 7609 N N . LYS A 1 983 ? 31.200 -15.770 -0.842 1.00 85.88 983 LYS A N 1
ATOM 7610 C CA . LYS A 1 983 ? 30.950 -16.155 0.557 1.00 85.88 983 LYS A CA 1
ATOM 7611 C C . LYS A 1 983 ? 31.671 -15.219 1.530 1.00 85.88 983 LYS A C 1
ATOM 7613 O O . LYS A 1 983 ? 31.079 -14.817 2.528 1.00 85.88 983 LYS A O 1
ATOM 7618 N N . ALA A 1 984 ? 32.916 -14.851 1.227 1.00 85.62 984 ALA A N 1
ATOM 7619 C CA . ALA A 1 984 ? 33.716 -13.956 2.060 1.00 85.62 984 ALA A CA 1
ATOM 7620 C C . ALA A 1 984 ? 33.138 -12.532 2.134 1.00 85.62 984 ALA A C 1
ATOM 7622 O O . ALA A 1 984 ? 33.210 -11.902 3.182 1.00 85.62 984 ALA A O 1
ATOM 7623 N N . GLU A 1 985 ? 32.495 -12.050 1.068 1.00 87.00 985 GLU A N 1
ATOM 7624 C CA . GLU A 1 985 ? 31.806 -10.748 1.009 1.00 87.00 985 GLU A CA 1
ATOM 7625 C C . GLU A 1 985 ? 30.606 -10.616 1.959 1.00 87.00 985 GLU A C 1
ATOM 7627 O O . GLU A 1 985 ? 30.071 -9.522 2.119 1.00 87.00 985 GLU A O 1
ATOM 7632 N N . ARG A 1 986 ? 30.168 -11.699 2.611 1.00 81.44 986 ARG A N 1
ATOM 7633 C CA . ARG A 1 986 ? 29.162 -11.625 3.683 1.00 81.44 986 ARG A CA 1
ATOM 7634 C C . ARG A 1 986 ? 29.743 -11.117 5.001 1.00 81.44 986 ARG A C 1
ATOM 7636 O O . ARG A 1 986 ? 28.985 -10.721 5.878 1.00 81.44 986 ARG A O 1
ATOM 7643 N N . TYR A 1 987 ? 31.067 -11.120 5.133 1.00 79.69 987 TYR A N 1
ATOM 7644 C CA . TYR A 1 987 ? 31.760 -10.834 6.380 1.00 79.69 987 TYR A CA 1
ATOM 7645 C C . TYR A 1 987 ? 32.740 -9.668 6.220 1.00 79.69 987 TYR A C 1
ATOM 7647 O O . TYR A 1 987 ? 33.337 -9.447 5.160 1.00 79.69 987 TYR A O 1
ATOM 7655 N N . PHE A 1 988 ? 32.920 -8.913 7.301 1.00 78.00 988 PHE A N 1
ATOM 7656 C CA . PHE A 1 988 ? 33.946 -7.878 7.382 1.00 78.00 988 PHE A CA 1
ATOM 7657 C C . PHE A 1 988 ? 35.342 -8.518 7.262 1.00 78.00 988 PHE A C 1
ATOM 7659 O O . PHE A 1 988 ? 35.552 -9.595 7.823 1.00 78.00 988 PHE A O 1
ATOM 7666 N N . PRO A 1 989 ? 36.311 -7.901 6.555 1.00 81.12 989 PRO A N 1
ATOM 7667 C CA . PRO A 1 989 ? 36.298 -6.573 5.917 1.00 81.12 989 PRO A CA 1
ATOM 7668 C C . PRO A 1 989 ? 35.887 -6.571 4.435 1.00 81.12 989 PRO A C 1
ATOM 7670 O O . PRO A 1 989 ? 35.949 -5.543 3.762 1.00 81.12 989 PRO A O 1
ATOM 7673 N N . TYR A 1 990 ? 35.486 -7.720 3.897 1.00 85.81 990 TYR A N 1
ATOM 7674 C CA . TYR A 1 990 ? 35.197 -7.879 2.474 1.00 85.81 990 TYR A CA 1
ATOM 7675 C C . TYR A 1 990 ? 33.815 -7.372 2.073 1.00 85.81 990 TYR A C 1
ATOM 7677 O O . TYR A 1 990 ? 33.688 -6.821 0.980 1.00 85.81 990 TYR A O 1
ATOM 7685 N N . SER A 1 991 ? 32.828 -7.487 2.964 1.00 80.69 991 SER A N 1
ATOM 7686 C CA . SER A 1 991 ? 31.532 -6.811 2.832 1.00 80.69 991 SER A CA 1
ATOM 7687 C C . SER A 1 991 ? 31.709 -5.301 2.668 1.00 80.69 991 SER A C 1
ATOM 7689 O O . SER A 1 991 ? 31.185 -4.707 1.735 1.00 80.69 991 SER A O 1
ATOM 7691 N N . PHE A 1 992 ? 32.555 -4.700 3.506 1.00 77.44 992 PHE A N 1
ATOM 7692 C CA . PHE A 1 992 ? 32.837 -3.268 3.479 1.00 77.44 992 PHE A CA 1
ATOM 7693 C C . PHE A 1 992 ? 33.517 -2.822 2.179 1.00 77.44 992 PHE A C 1
ATOM 7695 O O . PHE A 1 992 ? 33.133 -1.814 1.590 1.00 77.44 992 PHE A O 1
ATOM 7702 N N . TYR A 1 993 ? 34.503 -3.587 1.696 1.00 84.12 993 TYR A N 1
ATOM 7703 C CA . TYR A 1 993 ? 35.128 -3.313 0.400 1.00 84.12 993 TYR A CA 1
ATOM 7704 C C . TYR A 1 993 ? 34.111 -3.375 -0.750 1.00 84.12 993 TYR A C 1
ATOM 7706 O O . TYR A 1 993 ? 34.105 -2.484 -1.596 1.00 84.12 993 TYR A O 1
ATOM 7714 N N . ARG A 1 994 ? 33.226 -4.385 -0.754 1.00 87.50 994 ARG A N 1
ATOM 7715 C CA . ARG A 1 994 ? 32.150 -4.511 -1.747 1.00 87.50 994 ARG A CA 1
ATOM 7716 C C . ARG A 1 994 ? 31.220 -3.304 -1.716 1.00 87.50 994 ARG A C 1
ATOM 7718 O O . ARG A 1 994 ? 30.913 -2.770 -2.773 1.00 87.50 994 ARG A O 1
ATOM 7725 N N . ASP A 1 995 ? 30.782 -2.885 -0.535 1.00 78.50 995 ASP A N 1
ATOM 7726 C CA . ASP A 1 995 ? 29.806 -1.803 -0.401 1.00 78.50 995 ASP A CA 1
ATOM 7727 C C . ASP A 1 995 ? 30.399 -0.455 -0.850 1.00 78.50 995 ASP A C 1
ATOM 7729 O O . ASP A 1 995 ? 29.739 0.299 -1.562 1.00 78.50 995 ASP A O 1
ATOM 7733 N N . ILE A 1 996 ? 31.671 -0.180 -0.527 1.00 75.69 996 ILE A N 1
ATOM 7734 C CA . ILE A 1 996 ? 32.370 1.029 -0.997 1.00 75.69 996 ILE A CA 1
ATOM 7735 C C . ILE A 1 996 ? 32.565 1.013 -2.512 1.00 75.69 996 ILE A C 1
ATOM 7737 O O . ILE A 1 996 ? 32.273 2.004 -3.180 1.00 75.69 996 ILE A O 1
ATOM 7741 N N . GLU A 1 997 ? 33.095 -0.077 -3.066 1.00 82.50 997 GLU A N 1
ATOM 7742 C CA . GLU A 1 997 ? 33.367 -0.146 -4.503 1.00 82.50 997 GLU A CA 1
ATOM 7743 C C . GLU A 1 997 ? 32.071 -0.212 -5.322 1.00 82.50 997 GLU A C 1
ATOM 7745 O O . GLU A 1 997 ? 31.996 0.396 -6.386 1.00 82.50 997 GLU A O 1
ATOM 7750 N N . GLY A 1 998 ? 31.028 -0.862 -4.799 1.00 81.19 998 GLY A N 1
ATOM 7751 C CA . GLY A 1 998 ? 29.687 -0.869 -5.380 1.00 81.19 998 GLY A CA 1
ATOM 7752 C C . GLY A 1 998 ? 29.042 0.515 -5.370 1.00 81.19 998 GLY A C 1
ATOM 7753 O O . GLY A 1 998 ? 28.487 0.926 -6.383 1.00 81.19 998 GLY A O 1
ATOM 7754 N N . TYR A 1 999 ? 29.176 1.269 -4.272 1.00 75.62 999 TYR A N 1
ATOM 7755 C CA . TYR A 1 999 ? 28.714 2.656 -4.204 1.00 75.62 999 TYR A CA 1
ATOM 7756 C C . TYR A 1 999 ? 29.437 3.546 -5.221 1.00 75.62 999 TYR A C 1
ATOM 7758 O O . TYR A 1 999 ? 28.779 4.220 -6.007 1.00 75.62 999 TYR A O 1
ATOM 7766 N N . LYS A 1 1000 ? 30.778 3.506 -5.265 1.00 71.88 1000 LYS A N 1
ATOM 7767 C CA . LYS A 1 1000 ? 31.565 4.273 -6.249 1.00 71.88 1000 LYS A CA 1
ATOM 7768 C C . LYS A 1 1000 ? 31.135 3.956 -7.677 1.00 71.88 1000 LYS A C 1
ATOM 7770 O O . LYS A 1 1000 ? 30.905 4.867 -8.466 1.00 71.88 1000 LYS A O 1
ATOM 7775 N N . TRP A 1 1001 ? 31.002 2.667 -7.991 1.00 83.19 1001 TRP A N 1
ATOM 7776 C CA . TRP A 1 1001 ? 30.553 2.220 -9.301 1.00 83.19 1001 TRP A CA 1
ATOM 7777 C C . TRP A 1 1001 ? 29.154 2.754 -9.641 1.00 83.19 1001 TRP A C 1
ATOM 7779 O O . TRP A 1 1001 ? 28.997 3.361 -10.700 1.00 83.19 1001 TRP A O 1
ATOM 7789 N N . LEU A 1 1002 ? 28.176 2.591 -8.741 1.00 79.69 1002 LEU A N 1
ATOM 7790 C CA . LEU A 1 1002 ? 26.796 3.057 -8.924 1.00 79.69 1002 LEU A CA 1
ATOM 7791 C C . LEU A 1 1002 ? 26.714 4.572 -9.101 1.00 79.69 1002 LEU A C 1
ATOM 7793 O O . LEU A 1 1002 ? 26.004 5.037 -9.984 1.00 79.69 1002 LEU A O 1
ATOM 7797 N N . SER A 1 1003 ? 27.446 5.348 -8.300 1.00 65.12 1003 SER A N 1
ATOM 7798 C CA . SER A 1 1003 ? 27.460 6.809 -8.411 1.00 65.12 1003 SER A CA 1
ATOM 7799 C C . SER A 1 1003 ? 28.032 7.265 -9.752 1.00 65.12 1003 SER A C 1
ATOM 7801 O O . SER A 1 1003 ? 27.439 8.112 -10.415 1.00 65.12 1003 SER A O 1
ATOM 7803 N N . THR A 1 1004 ? 29.141 6.669 -10.199 1.00 68.56 1004 THR A N 1
ATOM 7804 C CA . THR A 1 1004 ? 29.710 6.962 -11.521 1.00 68.56 1004 THR A CA 1
ATOM 7805 C C . THR A 1 1004 ? 28.788 6.496 -12.653 1.00 68.56 1004 THR A C 1
ATOM 7807 O O . THR A 1 1004 ? 28.655 7.199 -13.649 1.00 68.56 1004 THR A O 1
ATOM 7810 N N . PHE A 1 1005 ? 28.131 5.343 -12.504 1.00 78.69 1005 PHE A N 1
ATOM 7811 C CA . PHE A 1 1005 ? 27.214 4.794 -13.505 1.00 78.69 1005 PHE A CA 1
ATOM 7812 C C . PHE A 1 1005 ? 25.954 5.659 -13.646 1.00 78.69 1005 PHE A C 1
ATOM 7814 O O . PHE A 1 1005 ? 25.614 6.059 -14.756 1.00 78.69 1005 PHE A O 1
ATOM 7821 N N . SER A 1 1006 ? 25.317 6.021 -12.526 1.00 69.44 1006 SER A N 1
ATOM 7822 C CA . SER A 1 1006 ? 24.161 6.930 -12.492 1.00 69.44 1006 SER A CA 1
ATOM 7823 C C . SER A 1 1006 ? 24.510 8.277 -13.111 1.00 69.44 1006 SER A C 1
ATOM 7825 O O . SER A 1 1006 ? 23.778 8.756 -13.968 1.00 69.44 1006 SER A O 1
ATOM 7827 N N . GLY A 1 1007 ? 25.677 8.836 -12.769 1.00 61.19 1007 GLY A N 1
ATOM 7828 C CA . GLY A 1 1007 ? 26.160 10.082 -13.361 1.00 61.19 1007 GLY A CA 1
ATOM 7829 C C . GLY A 1 1007 ? 26.318 10.015 -14.883 1.00 61.19 1007 GLY A C 1
ATOM 7830 O O . GLY A 1 1007 ? 25.951 10.952 -15.583 1.00 61.19 1007 GLY A O 1
ATOM 7831 N N . MET A 1 1008 ? 26.817 8.896 -15.420 1.00 68.62 1008 MET A N 1
ATOM 7832 C CA . MET A 1 1008 ? 26.923 8.692 -16.872 1.00 68.62 1008 MET A CA 1
ATOM 7833 C C . MET A 1 1008 ? 25.553 8.557 -17.549 1.00 68.62 1008 MET A C 1
ATOM 7835 O O . MET A 1 1008 ? 25.361 9.093 -18.639 1.00 68.62 1008 MET A O 1
ATOM 7839 N N . VAL A 1 1009 ? 24.605 7.865 -16.912 1.00 72.12 1009 VAL A N 1
ATOM 7840 C CA . VAL A 1 1009 ? 23.243 7.674 -17.438 1.00 72.12 1009 VAL A CA 1
ATOM 7841 C C . VAL A 1 1009 ? 22.431 8.972 -17.387 1.00 72.12 1009 VAL A C 1
ATOM 7843 O O . VAL A 1 1009 ? 21.736 9.295 -18.347 1.00 72.12 1009 VAL A O 1
ATOM 7846 N N . GLU A 1 1010 ? 22.550 9.765 -16.320 1.00 61.28 1010 GLU A N 1
ATOM 7847 C CA . GLU A 1 1010 ? 21.942 11.104 -16.208 1.00 61.28 1010 GLU A CA 1
ATOM 7848 C C . GLU A 1 1010 ? 22.534 12.091 -17.224 1.00 61.28 1010 GLU A C 1
ATOM 7850 O O . GLU A 1 1010 ? 21.832 12.946 -17.777 1.00 61.28 1010 GLU A O 1
ATOM 7855 N N . ALA A 1 1011 ? 23.815 11.908 -17.543 1.00 55.12 1011 ALA A N 1
ATOM 7856 C CA . ALA A 1 1011 ? 24.478 12.528 -18.675 1.00 55.12 1011 ALA A CA 1
ATOM 7857 C C . ALA A 1 1011 ? 24.085 11.882 -20.025 1.00 55.12 1011 ALA A C 1
ATOM 7859 O O . ALA A 1 1011 ? 24.731 12.102 -21.031 1.00 55.12 1011 ALA A O 1
ATOM 7860 N N . GLY A 1 1012 ? 23.039 11.065 -20.126 1.00 54.50 1012 GLY A N 1
ATOM 7861 C CA . GLY A 1 1012 ? 22.547 10.570 -21.418 1.00 54.50 1012 GLY A CA 1
ATOM 7862 C C . GLY A 1 1012 ? 23.473 9.587 -22.150 1.00 54.50 1012 GLY A C 1
ATOM 7863 O O . GLY A 1 1012 ? 23.227 9.286 -23.319 1.00 54.50 1012 GLY A O 1
ATOM 7864 N N . ILE A 1 1013 ? 24.510 9.045 -21.497 1.00 68.00 1013 ILE A N 1
ATOM 7865 C CA . ILE A 1 1013 ? 25.231 7.881 -22.022 1.00 68.00 1013 ILE A CA 1
ATOM 7866 C C . ILE A 1 1013 ? 24.325 6.659 -21.851 1.00 68.00 1013 ILE A C 1
ATOM 7868 O O . ILE A 1 1013 ? 23.826 6.392 -20.761 1.00 68.00 1013 ILE A O 1
ATOM 7872 N N . THR A 1 1014 ? 24.135 5.880 -22.918 1.00 74.38 1014 THR A N 1
ATOM 7873 C CA . THR A 1 1014 ? 23.387 4.616 -22.835 1.00 74.38 1014 THR A CA 1
ATOM 7874 C C . THR A 1 1014 ? 24.030 3.685 -21.805 1.00 74.38 1014 THR A C 1
ATOM 7876 O O . THR A 1 1014 ? 25.254 3.522 -21.820 1.00 74.38 1014 THR A O 1
ATOM 7879 N N . ASP A 1 1015 ? 23.215 3.022 -20.994 1.00 79.25 1015 ASP A N 1
ATOM 7880 C CA . ASP A 1 1015 ? 23.608 1.991 -20.025 1.00 79.25 1015 ASP A CA 1
ATOM 7881 C C . ASP A 1 1015 ? 24.708 1.033 -20.528 1.00 79.25 1015 ASP A C 1
ATOM 7883 O O . ASP A 1 1015 ? 25.713 0.840 -19.845 1.00 79.25 1015 ASP A O 1
ATOM 7887 N N . VAL A 1 1016 ? 24.592 0.515 -21.754 1.00 79.19 1016 VAL A N 1
ATOM 7888 C CA . VAL A 1 1016 ? 25.577 -0.401 -22.359 1.00 79.19 1016 VAL A CA 1
ATOM 7889 C C . VAL A 1 1016 ? 26.955 0.251 -22.533 1.00 79.19 1016 VAL A C 1
ATOM 7891 O O . VAL A 1 1016 ? 27.977 -0.350 -22.201 1.00 79.19 1016 VAL A O 1
ATOM 7894 N N . HIS A 1 1017 ? 27.010 1.489 -23.030 1.00 73.75 1017 HIS A N 1
ATOM 7895 C CA . HIS A 1 1017 ? 28.273 2.216 -23.204 1.00 73.75 1017 HIS A CA 1
ATOM 7896 C C . HIS A 1 1017 ? 28.872 2.658 -21.864 1.00 73.75 1017 HIS A C 1
ATOM 7898 O O . HIS A 1 1017 ? 30.093 2.610 -21.706 1.00 73.75 1017 HIS A O 1
ATOM 7904 N N . ALA A 1 1018 ? 28.036 3.038 -20.894 1.00 75.81 1018 ALA A N 1
ATOM 7905 C CA . ALA A 1 1018 ? 28.478 3.382 -19.546 1.00 75.81 1018 ALA A CA 1
ATOM 7906 C C . ALA A 1 1018 ? 29.103 2.163 -18.838 1.00 75.81 1018 ALA A C 1
ATOM 7908 O O . ALA A 1 1018 ? 30.218 2.257 -18.319 1.00 75.81 1018 ALA A O 1
ATOM 7909 N N . LEU A 1 1019 ? 28.454 0.994 -18.918 1.00 81.94 1019 LEU A N 1
ATOM 7910 C CA . LEU A 1 1019 ? 28.989 -0.274 -18.408 1.00 81.94 1019 LEU A CA 1
ATOM 7911 C C . LEU A 1 1019 ? 30.296 -0.659 -19.107 1.00 81.94 1019 LEU A C 1
ATOM 7913 O O . LEU A 1 1019 ? 31.294 -0.916 -18.435 1.00 81.94 1019 LEU A O 1
ATOM 7917 N N . ALA A 1 1020 ? 30.337 -0.635 -20.443 1.00 78.88 1020 ALA A N 1
ATOM 7918 C CA . ALA A 1 1020 ? 31.539 -0.980 -21.204 1.00 78.88 1020 ALA A CA 1
ATOM 7919 C C . ALA A 1 1020 ? 32.735 -0.079 -20.844 1.00 78.88 1020 ALA A C 1
ATOM 7921 O O . ALA A 1 1020 ? 33.862 -0.561 -20.687 1.00 78.88 1020 ALA A O 1
ATOM 7922 N N . HIS A 1 1021 ? 32.490 1.221 -20.659 1.00 74.25 1021 HIS A N 1
ATOM 7923 C CA . HIS A 1 1021 ? 33.514 2.182 -20.259 1.00 74.25 1021 HIS A CA 1
ATOM 7924 C C . HIS A 1 1021 ? 34.035 1.915 -18.837 1.00 74.25 1021 HIS A C 1
ATOM 7926 O O . HIS A 1 1021 ? 35.244 1.938 -18.605 1.00 74.25 1021 HIS A O 1
ATOM 7932 N N . GLN A 1 1022 ? 33.150 1.609 -17.885 1.00 79.12 1022 GLN A N 1
ATOM 7933 C CA . GLN A 1 1022 ? 33.542 1.282 -16.511 1.00 79.12 1022 GLN A CA 1
ATOM 7934 C C . GLN A 1 1022 ? 34.252 -0.074 -16.405 1.00 79.12 1022 GLN A C 1
ATOM 7936 O O . GLN A 1 1022 ? 35.210 -0.214 -15.646 1.00 79.12 1022 GLN A O 1
ATOM 7941 N N . MET A 1 1023 ? 33.854 -1.070 -17.197 1.00 81.12 1023 MET A N 1
ATOM 7942 C CA . MET A 1 1023 ? 34.501 -2.386 -17.221 1.00 81.12 1023 MET A CA 1
ATOM 7943 C C . MET A 1 1023 ? 35.957 -2.322 -17.699 1.00 81.12 1023 MET A C 1
ATOM 7945 O O . MET A 1 1023 ? 36.802 -3.073 -17.195 1.00 81.12 1023 MET A O 1
ATOM 7949 N N . ALA A 1 1024 ? 36.266 -1.415 -18.633 1.00 76.88 1024 ALA A N 1
ATOM 7950 C CA . ALA A 1 1024 ? 37.616 -1.221 -19.162 1.00 76.88 1024 ALA A CA 1
ATOM 7951 C C . ALA A 1 1024 ? 38.611 -0.720 -18.098 1.00 76.88 1024 ALA A C 1
ATOM 7953 O O . ALA A 1 1024 ? 39.797 -1.050 -18.157 1.00 76.88 1024 ALA A O 1
ATOM 7954 N N . THR A 1 1025 ? 38.133 0.036 -17.106 1.00 71.56 1025 THR A N 1
ATOM 7955 C CA . THR A 1 1025 ? 38.954 0.632 -16.039 1.00 71.56 1025 THR A CA 1
ATOM 7956 C C . THR A 1 1025 ? 38.764 -0.034 -14.669 1.00 71.56 1025 THR A C 1
ATOM 7958 O O . THR A 1 1025 ? 39.538 0.236 -13.751 1.00 71.56 1025 THR A O 1
ATOM 7961 N N . ALA A 1 1026 ? 37.796 -0.948 -14.530 1.00 79.19 1026 ALA A N 1
ATOM 7962 C CA . ALA A 1 1026 ? 37.496 -1.668 -13.293 1.00 79.19 1026 ALA A CA 1
ATOM 7963 C C . ALA A 1 1026 ? 38.630 -2.603 -12.825 1.00 79.19 1026 ALA A C 1
ATOM 7965 O O . ALA A 1 1026 ? 39.355 -3.204 -13.630 1.00 79.19 1026 ALA A O 1
ATOM 7966 N N . SER A 1 1027 ? 38.737 -2.773 -11.499 1.00 85.06 1027 SER A N 1
ATOM 7967 C CA . SER A 1 1027 ? 39.598 -3.781 -10.859 1.00 85.06 1027 SER A CA 1
ATOM 7968 C C . SER A 1 1027 ? 39.176 -5.207 -11.256 1.00 85.06 1027 SER A C 1
ATOM 7970 O O . SER A 1 1027 ? 38.026 -5.399 -11.645 1.00 85.06 1027 SER A O 1
ATOM 7972 N N . PRO A 1 1028 ? 40.054 -6.226 -11.151 1.00 86.81 1028 PRO A N 1
ATOM 7973 C CA . PRO A 1 1028 ? 39.683 -7.617 -11.439 1.00 86.81 1028 PRO A CA 1
ATOM 7974 C C . PRO A 1 1028 ? 38.409 -8.076 -10.715 1.00 86.81 1028 PRO A C 1
ATOM 7976 O O . PRO A 1 1028 ? 37.538 -8.674 -11.340 1.00 86.81 1028 PRO A O 1
ATOM 7979 N N . TRP A 1 1029 ? 38.277 -7.725 -9.431 1.00 92.19 1029 TRP A N 1
ATOM 7980 C CA . TRP A 1 1029 ? 37.082 -8.002 -8.632 1.00 92.19 1029 TRP A CA 1
ATOM 7981 C C . TRP A 1 1029 ? 35.823 -7.301 -9.164 1.00 92.19 1029 TRP A C 1
ATOM 7983 O O . TRP A 1 1029 ? 34.803 -7.949 -9.388 1.00 92.19 1029 TRP A O 1
ATOM 7993 N N . LEU A 1 1030 ? 35.889 -5.987 -9.410 1.00 87.00 1030 LEU A N 1
ATOM 7994 C CA . LEU A 1 1030 ? 34.727 -5.230 -9.883 1.00 87.00 1030 LEU A CA 1
ATOM 7995 C C . LEU A 1 1030 ? 34.333 -5.671 -11.297 1.00 87.00 1030 LEU A C 1
ATOM 7997 O O . LEU A 1 1030 ? 33.159 -5.868 -11.577 1.00 87.00 1030 LEU A O 1
ATOM 8001 N N . ARG A 1 1031 ? 35.313 -5.908 -12.172 1.00 86.94 1031 ARG A N 1
ATOM 8002 C CA . ARG A 1 1031 ? 35.092 -6.362 -13.548 1.00 86.94 1031 ARG A CA 1
ATOM 8003 C C . ARG A 1 1031 ? 34.372 -7.707 -13.607 1.00 86.94 1031 ARG A C 1
ATOM 8005 O O . ARG A 1 1031 ? 33.489 -7.855 -14.441 1.00 86.94 1031 ARG A O 1
ATOM 8012 N N . GLU A 1 1032 ? 34.716 -8.656 -12.733 1.00 86.62 1032 GLU A N 1
ATOM 8013 C CA . GLU A 1 1032 ? 33.994 -9.933 -12.618 1.00 86.62 1032 GLU A CA 1
ATOM 8014 C C . GLU A 1 1032 ? 32.511 -9.694 -12.301 1.00 86.62 1032 GLU A C 1
ATOM 8016 O O . GLU A 1 1032 ? 31.645 -10.299 -12.920 1.00 86.62 1032 GLU A O 1
ATOM 8021 N N . ARG A 1 1033 ? 32.200 -8.773 -11.381 1.00 86.94 1033 ARG A N 1
ATOM 8022 C CA . ARG A 1 1033 ? 30.815 -8.445 -11.009 1.00 86.94 1033 ARG A CA 1
ATOM 8023 C C . ARG A 1 1033 ? 30.065 -7.727 -12.125 1.00 86.94 1033 ARG A C 1
ATOM 8025 O O . ARG A 1 1033 ? 28.929 -8.091 -12.394 1.00 86.94 1033 ARG A O 1
ATOM 8032 N N . LEU A 1 1034 ? 30.712 -6.774 -12.793 1.00 83.88 1034 LEU A N 1
ATOM 8033 C CA . LEU A 1 1034 ? 30.125 -6.052 -13.923 1.00 83.88 1034 LEU A CA 1
ATOM 8034 C C . LEU A 1 1034 ? 29.902 -6.945 -15.144 1.00 83.88 1034 LEU A C 1
ATOM 8036 O O . LEU A 1 1034 ? 28.992 -6.682 -15.906 1.00 83.88 1034 LEU A O 1
ATOM 8040 N N . TRP A 1 1035 ? 30.692 -8.005 -15.325 1.00 77.88 1035 TRP A N 1
ATOM 8041 C CA . TRP A 1 1035 ? 30.497 -8.968 -16.415 1.00 77.88 1035 TRP A CA 1
ATOM 8042 C C . TRP A 1 1035 ? 29.209 -9.796 -16.271 1.00 77.88 1035 TRP A C 1
ATOM 8044 O O . TRP A 1 1035 ? 28.713 -10.349 -17.250 1.00 77.88 1035 TRP A O 1
ATOM 8054 N N . HIS A 1 1036 ? 28.692 -9.931 -15.048 1.00 68.19 1036 HIS A N 1
ATOM 8055 C CA . HIS A 1 1036 ? 27.452 -10.657 -14.767 1.00 68.19 1036 HIS A CA 1
ATOM 8056 C C . HIS A 1 1036 ? 26.191 -9.785 -14.850 1.00 68.19 1036 HIS A C 1
ATOM 8058 O O . HIS A 1 1036 ? 25.092 -10.339 -14.792 1.00 68.19 1036 HIS A O 1
ATOM 8064 N N . ILE A 1 1037 ? 26.363 -8.462 -14.941 1.00 55.19 1037 ILE A N 1
ATOM 8065 C CA . ILE A 1 1037 ? 25.311 -7.459 -15.163 1.00 55.19 1037 ILE A CA 1
ATOM 8066 C C . ILE A 1 1037 ? 25.167 -7.273 -16.671 1.00 55.19 1037 ILE A C 1
ATOM 8068 O O . ILE A 1 1037 ? 24.008 -7.274 -17.140 1.00 55.19 1037 ILE A O 1
#

pLDDT: mean 70.81, std 21.14, range [20.59, 97.94]

Organism: Medicago truncatula (NCBI:txid3880)

Sequence (1037 aa):
MRMVLSGVAVVVALAGLYFAYQYYENIQEQRRLKSARDAAAESARLAAQASVPDAGKILRSTPDSQIWIDACRRAVYSEPAWQMGWQLTSYRCSDSQFMVSWRRGSGATIANVPHGAVVADDGNTASRSSPLPLPVGLQGTDNAVALRAARNALVLWSQVHQIAVAVSAMPAPQPKQRDPATIAATALGDAPPPPIPAIQFSFAVPTAPFALSFDSVPGVRINEMQLDDATGSAGGDSSSWKIAGIAFDRLTMKVWADKQTARNPVFLSWIDRNKDAGFALKHETIDLAAVMQLRDGQGFRFSNRDADQPQQEGYENRAEALELIERAAYYRASDIHFLLRGQHAIVQLTVNNDLRHFREYQQEKAELLVRAIWQGLVTTGDAQWRDHERQNAQVTGEKLKSDTGVTSIRIVRGPMYPAAQGGQFMVLRLQYANTVRAERRAGLEVLRFPAPPHGEFLLPKMGFTEQNIAKLRHIMSMPDGILIITGPTGAGKSTTDYELRKEEARVRPYLKQIMIADPIEFPEEFSTQLPVTNALDKAATAEQFAEAMAAALRMAPRMISPGEIRGAEVALMAFEAATTGHKVSTTLHVSDAFLWPDRLELMDITKLKRRMFCDPKIVRGVVAQRLLSPLCPHCKVHIDDAPGAVSPSVLAALRTWSEDGDLSKVYVRGPGCEECSHEGTGPRFGIMEVVVTDARLMADFIDRGTAVARRNHHRRPDADPPLLETAIGHTWLLAMRTDALWRSRMPKVDGLKGQLLNALGLGRGGQRVRQKTLSRKRTGWWGRISDAADRKAFNWATREALYDHLATQNGNGVSVEDALDGFAAIMLKRKRRSSAALVANVARRMREGMPLRKAIAIAVPLDEQAIIAGGEMSGKLGIALDLLISSHDRVDAVLRAYKAAAIRPVMYLAMTYGVMWAVGEYVMPSIIQGLPESKVQGMGIVMYKAADFSQSWWSVVPPLLCAVAFYAIRWSFPRWIGPTRIKAERYFPYSFYRDIEGYKWLSTFSGMVEAGITDVHALAHQMATASPWLRERLWHI

Secondary structure (DSSP, 8-state):
-HHHHHHHHHHHHHHHHHHHHHHHHHHHHHHHHHHHHHHHHHHHHHHHHTT-----S-------HHHHHHHHHHHHHHS-SEETTEEEEEEEEETTEEEEEEEE-TT--GGGPPTTPEEPTTSSEEEEEEE--PPTT------HHHHHHHHHHHHHHHHHTT-EEEEEEEPPPPPPS--HHHHHHHHTT-PPPPPPPEEEEEEE-------------------------------S-------TTEEEETTTTEEEEEHHHHT-HHHHHHHHHHHHTT---EEEEE-HHHHHHHHTT-------SSSSHHHHHHHHHHHHHHHHHHHHHHTT-SEEEEEE-SSEEEEEEEETTEEEEEEEEEHHHHHHHHHHHHHHT--EE-SS--SSS-EEEEEEGGGS-GGG-EEEEEEEEEE-SSGGGT-EEEEEEEEE-TTS-----TTGGGSPPPPPPPS---GGGGT--HHHHHHHHHHHHSSSEEEEEE-STTS-HHHHHHHHHHHHHHH-TTS-EEEEESS--S--TTEEEEE----SSHHHHHHHHHHHHHHHHHT--SEEEES---SHHHHHHHHHHHHTT-EEEEEE--SSTT-HHHHHHHH-TTT--HHHH--TTTEEEEEEEEEEPPBPTTT-EEGGGSTTSS-HHHHHHHHHHSGGG--TT-EE--S--GGGTTSSB---EEEEEEEE--HHHHHHHHHT-HHHHHHHHHTSTTSPPPHHHHHHHHHTTS----SS--SS--------TTTHHHHTT--S---------------SHHHHHHHHHHHHHT-HHHHHHHHHHHHHHHHTT--HHHHHHHHHHHHHHTT-HHHHHHHHHHHHHHHTT--HHHHHTTTS-HHHHHHHHHHHHTT-HHHHHHHHHHHHHHHHHHHHHHHHHHHHHHHHHHHHHHHHHHIIIIIHHHHHHHS-GGG--THHHHHHHHHHHHHSGGGTHHHHHHHHHHHHHHHHTTT--SHHHHHHTTSTTHHHHHHHHHHHHHHHHHHHHHTT--HHHHHHHHHHHS-HHHHHHHHT-

InterPro domains:
  IPR001482 Type II/IV secretion system domain [PF00437] (324-699)
  IPR009663 Pilin accessory predicted [PF06864] (9-227)
  IPR018076 Type II secretion system protein GspF domain [PF00482] (803-925)
  IPR027417 P-loop containing nucleoside triphosphate hydrolase [G3DSA:3.40.50.300] (456-731)
  IPR027417 P-loop containing nucleoside triphosphate hydrolase [SSF52540] (323-715)
  IPR042094 Type II secretion system GspF domain superfamily [G3DSA:1.20.81.30] (788-905)

Foldseek 3Di:
DVVVVVVVVVVVVVVVVVLVVVVVVVVVVVVVVVVVVVVVVVVVVVVVVVPDDDDDDDDDDADQLVLVLVLQVVVVVVDDQDFQQWGWWKWKDFDFKIKTKTFHHPPHALVRPDPQWDQDPVRGMTMHMDTGPDPPDDDHDDDPVSVVVSVVVNVVVCVVVVKDKDKDWAPDPDDDDDDVVQVVCVVVVNHDDDDDTGMMMMIGDPDDDDDDDDDDDDDDDDDDDDDDDPDDDDDDDDPDDDPLFWDADPVVLEIEGEPVQVPDPVNVVVQVVVVVVVRNHHYDYDHSVVRVVRRVPPDDDDDDDDPCPPVVLLVVLLVVLQVVVLVLLLLVFQKWKWWQALQKIWIWTQHPNFIWTDDIGGNVSSVSNVVSCVVPFFDAWDPDDDAADKTKTKGACVSHDVVSQFGMWIKIKYAFPVNVSSTMMIMIGTDGDPPDPDDDRPPPVVTHFPDQDDDDQCQVVQVQDPLNVVLLVVLLVAQFAEEEEEAAPPQCSLVVVVSSVSVCCNVRVRFAAEEEDAADDDDDPSYTYHYQDDDPDPVSSLVSLLVSLVSVVVRSGQEYEHAADPAQSNVVSLLVCRVVRHYYYYYDHDQFQLCVLVVNCVRPVVRRPLVSQLACSHHFKYKHKGKFWFFDLVFWAQCVRPPPLDDPVVLVVCLVVDDNRDRRLATHQGQADVVCPRPRTHDIHMDMWMDGHDPVLSVCCVPVNRVRSVVVQCPDPSGDPTSVVSVVVSRSNGNGDPDDDPDDDDDDDDDDPPPVCVVVPVDPDDDPPPPPPPPPPPPDPVSVVVLVVLLVLLDPVNLLVLLQQQLVCVVVVHDSLVSLLVSLVVCVVVVSPSSSVLSPQLSVVVVVVDDSLVSCVSHDDPLLSLLCVLCRVLVNNSLSSVLVSVLVVVLVVVVVVVVVSPVVVVVVVVVVLVVLQCCLPPVVVVVCVVDPPVPDDDPRVVSNVSSVCSPDPVVVVVVVVVVVVVVVVVVCQLPPDDDVLVVVCVDPPNVVSCVSVVSSLVSSLVSSVVSVNDSVVSLVSCLVVGGPHVVNVSVVD

Radius of gyration: 41.62 Å; chains: 1; bounding box: 103×100×105 Å